Protein AF-0000000079275814 (afdb_homodimer)

Structure (mmCIF, N/CA/C/O backbone):
data_AF-0000000079275814-model_v1
#
loop_
_entity.id
_entity.type
_entity.pdbx_description
1 polymer 'Uncharacterized protein'
#
loop_
_atom_site.group_PDB
_atom_site.id
_atom_site.type_symbol
_atom_site.label_atom_id
_atom_site.label_alt_id
_atom_site.label_comp_id
_atom_site.label_asym_id
_atom_site.label_entity_id
_atom_site.label_seq_id
_atom_site.pdbx_PDB_ins_code
_atom_site.Cartn_x
_atom_site.Cartn_y
_atom_site.Cartn_z
_atom_site.occupancy
_atom_site.B_iso_or_equiv
_atom_site.auth_seq_id
_atom_site.auth_comp_id
_atom_site.auth_asym_id
_atom_site.auth_atom_id
_atom_site.pdbx_PDB_model_num
ATOM 1 N N . MET A 1 1 ? 9.617 133.5 57.594 1 22.19 1 MET A N 1
ATOM 2 C CA . MET A 1 1 ? 8.469 133.375 56.719 1 22.19 1 MET A CA 1
ATOM 3 C C . MET A 1 1 ? 8.57 132.125 55.875 1 22.19 1 MET A C 1
ATOM 5 O O . MET A 1 1 ? 7.617 131.375 55.781 1 22.19 1 MET A O 1
ATOM 9 N N . ILE A 1 2 ? 9.406 132.125 54.844 1 25.42 2 ILE A N 1
ATOM 10 C CA . ILE A 1 2 ? 9.094 131.375 53.719 1 25.42 2 ILE A CA 1
ATOM 11 C C . ILE A 1 2 ? 9.422 129.875 54.062 1 25.42 2 ILE A C 1
ATOM 13 O O . ILE A 1 2 ? 10.523 129.625 54.5 1 25.42 2 ILE A O 1
ATOM 17 N N . ALA A 1 3 ? 8.32 129.125 54.156 1 31.78 3 ALA A N 1
ATOM 18 C CA . ALA A 1 3 ? 7.961 127.75 54.344 1 31.78 3 ALA A CA 1
ATOM 19 C C . ALA A 1 3 ? 8.695 126.812 53.344 1 31.78 3 ALA A C 1
ATOM 21 O O . ALA A 1 3 ? 8.648 127.062 52.125 1 31.78 3 ALA A O 1
ATOM 22 N N . GLU A 1 4 ? 9.82 126.25 53.844 1 26.17 4 GLU A N 1
ATOM 23 C CA . GLU A 1 4 ? 10.75 125.375 53.125 1 26.17 4 GLU A CA 1
ATOM 24 C C . GLU A 1 4 ? 10.008 124.25 52.438 1 26.17 4 GLU A C 1
ATOM 26 O O . GLU A 1 4 ? 8.961 123.812 52.938 1 26.17 4 GLU A O 1
ATOM 31 N N . SER A 1 5 ? 10.219 124 51.188 1 27.42 5 SER A N 1
ATOM 32 C CA . SER A 1 5 ? 9.734 123.25 50.031 1 27.42 5 SER A CA 1
ATOM 33 C C . SER A 1 5 ? 9.805 121.75 50.25 1 27.42 5 SER A C 1
ATOM 35 O O . SER A 1 5 ? 10.898 121.188 50.344 1 27.42 5 SER A O 1
ATOM 37 N N . PRO A 1 6 ? 9.039 121.062 51.156 1 29.89 6 PRO A N 1
ATOM 38 C CA . PRO A 1 6 ? 9.375 119.688 51.5 1 29.89 6 PRO A CA 1
ATOM 39 C C . PRO A 1 6 ? 9.297 118.75 50.281 1 29.89 6 PRO A C 1
ATOM 41 O O . PRO A 1 6 ? 8.344 118.875 49.5 1 29.89 6 PRO A O 1
ATOM 44 N N . SER A 1 7 ? 10.414 118.5 49.562 1 27.33 7 SER A N 1
ATOM 45 C CA . SER A 1 7 ? 10.547 117.688 48.375 1 27.33 7 SER A CA 1
ATOM 46 C C . SER A 1 7 ? 9.836 116.312 48.531 1 27.33 7 SER A C 1
ATOM 48 O O . SER A 1 7 ? 9.688 115.812 49.656 1 27.33 7 SER A O 1
ATOM 50 N N . GLU A 1 8 ? 9.07 115.875 47.5 1 26.06 8 GLU A N 1
ATOM 51 C CA . GLU A 1 8 ? 8.156 114.812 47.031 1 26.06 8 GLU A CA 1
ATOM 52 C C . GLU A 1 8 ? 8.828 113.438 47.062 1 26.06 8 GLU A C 1
ATOM 54 O O . GLU A 1 8 ? 9.836 113.25 46.375 1 26.06 8 GLU A O 1
ATOM 59 N N . MET A 1 9 ? 8.992 112.75 48.219 1 26.12 9 MET A N 1
ATOM 60 C CA . MET A 1 9 ? 9.609 111.438 48.375 1 26.12 9 MET A CA 1
ATOM 61 C C . MET A 1 9 ? 8.945 110.438 47.469 1 26.12 9 MET A C 1
ATOM 63 O O . MET A 1 9 ? 7.715 110.312 47.438 1 26.12 9 MET A O 1
ATOM 67 N N . ALA A 1 10 ? 9.57 110 46.312 1 28.81 10 ALA A N 1
ATOM 68 C CA . ALA A 1 10 ? 9.266 109 45.25 1 28.81 10 ALA A CA 1
ATOM 69 C C . ALA A 1 10 ? 9.008 107.625 45.812 1 28.81 10 ALA A C 1
ATOM 71 O O . ALA A 1 10 ? 9.797 107.125 46.625 1 28.81 10 ALA A O 1
ATOM 72 N N . GLY A 1 11 ? 7.762 107.188 46.156 1 25.42 11 GLY A N 1
ATOM 73 C CA . GLY A 1 11 ? 7.266 105.938 46.656 1 25.42 11 GLY A CA 1
ATOM 74 C C . GLY A 1 11 ? 7.719 104.75 45.844 1 25.42 11 GLY A C 1
ATOM 75 O O . GLY A 1 11 ? 7.375 104.625 44.656 1 25.42 11 GLY A O 1
ATOM 76 N N . SER A 1 12 ? 9.055 104.312 45.938 1 29.67 12 SER A N 1
ATOM 77 C CA . SER A 1 12 ? 9.609 103.125 45.25 1 29.67 12 SER A CA 1
ATOM 78 C C . SER A 1 12 ? 8.734 101.875 45.438 1 29.67 12 SER A C 1
ATOM 80 O O . SER A 1 12 ? 8.398 101.562 46.562 1 29.67 12 SER A O 1
ATOM 82 N N . GLY A 1 13 ? 7.773 101.625 44.562 1 30.34 13 GLY A N 1
ATOM 83 C CA . GLY A 1 13 ? 6.895 100.5 44.469 1 30.34 13 GLY A CA 1
ATOM 84 C C . GLY A 1 13 ? 7.637 99.188 44.562 1 30.34 13 GLY A C 1
ATOM 85 O O . GLY A 1 13 ? 8.492 98.875 43.719 1 30.34 13 GLY A O 1
ATOM 86 N N . ARG A 1 14 ? 8.016 98.688 45.781 1 34.31 14 ARG A N 1
ATOM 87 C CA . ARG A 1 14 ? 8.609 97.375 46.062 1 34.31 14 ARG A CA 1
ATOM 88 C C . ARG A 1 14 ? 7.84 96.25 45.344 1 34.31 14 ARG A C 1
ATOM 90 O O . ARG A 1 14 ? 6.641 96.062 45.594 1 34.31 14 ARG A O 1
ATOM 97 N N . LYS A 1 15 ? 8.273 95.938 44.094 1 36.62 15 LYS A N 1
ATOM 98 C CA . LYS A 1 15 ? 7.805 94.75 43.438 1 36.62 15 LYS A CA 1
ATOM 99 C C . LYS A 1 15 ? 7.887 93.562 44.344 1 36.62 15 LYS A C 1
ATOM 101 O O . LYS A 1 15 ? 8.938 93.312 44.938 1 36.62 15 LYS A O 1
ATOM 106 N N . THR A 1 16 ? 6.805 93.188 45.094 1 34 16 THR A N 1
ATOM 107 C CA . THR A 1 16 ? 6.664 92 45.875 1 34 16 THR A CA 1
ATOM 108 C C . THR A 1 16 ? 7.211 90.812 45.062 1 34 16 THR A C 1
ATOM 110 O O . THR A 1 16 ? 6.828 90.562 43.906 1 34 16 THR A O 1
ATOM 113 N N . PRO A 1 17 ? 8.516 90.375 45.312 1 36 17 PRO A N 1
ATOM 114 C CA . PRO A 1 17 ? 9.062 89.188 44.625 1 36 17 PRO A CA 1
ATOM 115 C C . PRO A 1 17 ? 8.078 88.062 44.562 1 36 17 PRO A C 1
ATOM 117 O O . PRO A 1 17 ? 7.379 87.75 45.531 1 36 17 PRO A O 1
ATOM 120 N N . ARG A 1 18 ? 7.426 87.875 43.375 1 38.12 18 ARG A N 1
ATOM 121 C CA . ARG A 1 18 ? 6.68 86.625 43.125 1 38.12 18 ARG A CA 1
ATOM 122 C C . ARG A 1 18 ? 7.355 85.438 43.75 1 38.12 18 ARG A C 1
ATOM 124 O O . ARG A 1 18 ? 8.562 85.188 43.594 1 38.12 18 ARG A O 1
ATOM 131 N N . THR A 1 19 ? 6.875 85.062 45 1 36.44 19 THR A N 1
ATOM 132 C CA . THR A 1 19 ? 7.34 83.938 45.781 1 36.44 19 THR A CA 1
ATOM 133 C C . THR A 1 19 ? 7.629 82.75 44.844 1 36.44 19 THR A C 1
ATOM 135 O O . THR A 1 19 ? 6.824 82.375 43.969 1 36.44 19 THR A O 1
ATOM 138 N N . GLU A 1 20 ? 8.945 82.438 44.688 1 38.97 20 GLU A N 1
ATOM 139 C CA . GLU A 1 20 ? 9.586 81.25 44.094 1 38.97 20 GLU A CA 1
ATOM 140 C C . GLU A 1 20 ? 8.758 80 44.344 1 38.97 20 GLU A C 1
ATOM 142 O O . GLU A 1 20 ? 9.078 78.938 43.812 1 38.97 20 GLU A O 1
ATOM 147 N N . GLN A 1 21 ? 7.879 80 45.406 1 37.91 21 GLN A N 1
ATOM 148 C CA . GLN A 1 21 ? 7.203 78.75 45.719 1 37.91 21 GLN A CA 1
ATOM 149 C C . GLN A 1 21 ? 6.301 78.312 44.562 1 37.91 21 GLN A C 1
ATOM 151 O O . GLN A 1 21 ? 5.938 77.125 44.469 1 37.91 21 GLN A O 1
ATOM 156 N N . GLU A 1 22 ? 5.68 79.312 43.938 1 38.47 22 GLU A N 1
ATOM 157 C CA . GLU A 1 22 ? 4.695 78.875 42.938 1 38.47 22 GLU A CA 1
ATOM 158 C C . GLU A 1 22 ? 5.363 78.188 41.781 1 38.47 22 GLU A C 1
ATOM 160 O O . GLU A 1 22 ? 4.699 77.5 41 1 38.47 22 GLU A O 1
ATOM 165 N N . THR A 1 23 ? 6.578 78.688 41.438 1 37.91 23 THR A N 1
ATOM 166 C CA . THR A 1 23 ? 7.16 78.125 40.25 1 37.91 23 THR A CA 1
ATOM 167 C C . THR A 1 23 ? 7.465 76.625 40.469 1 37.91 23 THR A C 1
ATOM 169 O O . THR A 1 23 ? 7.441 75.875 39.5 1 37.91 23 THR A O 1
ATOM 172 N N . GLU A 1 24 ? 8.133 76.438 41.625 1 37.88 24 GLU A N 1
ATOM 173 C CA . GLU A 1 24 ? 8.664 75.062 41.75 1 37.88 24 GLU A CA 1
ATOM 174 C C . GLU A 1 24 ? 7.547 74.062 41.75 1 37.88 24 GLU A C 1
ATOM 176 O O . GLU A 1 24 ? 7.801 72.875 41.938 1 37.88 24 GLU A O 1
ATOM 181 N N . GLU A 1 25 ? 6.387 74.375 42.188 1 37 25 GLU A N 1
ATOM 182 C CA . GLU A 1 25 ? 5.418 73.312 42.125 1 37 25 GLU A CA 1
ATOM 183 C C . GLU A 1 25 ? 5.348 72.688 40.719 1 37 25 GLU A C 1
ATOM 185 O O . GLU A 1 25 ? 4.441 73 39.938 1 37 25 GLU A O 1
ATOM 190 N N . ARG A 1 26 ? 6.137 73.125 39.812 1 40.66 26 ARG A N 1
ATOM 191 C CA . ARG A 1 26 ? 6.195 72.188 38.688 1 40.66 26 ARG A CA 1
ATOM 192 C C . ARG A 1 26 ? 6.039 70.75 39.125 1 40.66 26 ARG A C 1
ATOM 194 O O . ARG A 1 26 ? 6.859 70.25 39.906 1 40.66 26 ARG A O 1
ATOM 201 N N . GLU A 1 27 ? 4.844 70.312 39.375 1 42.19 27 GLU A N 1
ATOM 202 C CA . GLU A 1 27 ? 4.262 69 39.844 1 42.19 27 GLU A CA 1
ATOM 203 C C . GLU A 1 27 ? 5.094 67.812 39.375 1 42.19 27 GLU A C 1
ATOM 205 O O . GLU A 1 27 ? 5.211 67.562 38.188 1 42.19 27 GLU A O 1
ATOM 210 N N . CYS A 1 28 ? 6.273 67.562 39.812 1 44.78 28 CYS A N 1
ATOM 211 C CA . CYS A 1 28 ? 6.926 66.25 39.844 1 44.78 28 CYS A CA 1
ATOM 212 C C . CYS A 1 28 ? 5.898 65.125 39.844 1 44.78 28 CYS A C 1
ATOM 214 O O . CYS A 1 28 ? 5.258 64.875 40.844 1 44.78 28 CYS A O 1
ATOM 216 N N . THR A 1 29 ? 5.191 65 38.938 1 57.44 29 THR A N 1
ATOM 217 C CA . THR A 1 29 ? 4.309 63.844 38.875 1 57.44 29 THR A CA 1
ATOM 218 C C . THR A 1 29 ? 4.996 62.594 39.438 1 57.44 29 THR A C 1
ATOM 220 O O . THR A 1 29 ? 6.059 62.188 38.938 1 57.44 29 THR A O 1
ATOM 223 N N . SER A 1 30 ? 4.957 62.312 40.781 1 72.31 30 SER A N 1
ATOM 224 C CA . SER A 1 30 ? 5.449 61.156 41.531 1 72.31 30 SER A CA 1
ATOM 225 C C . SER A 1 30 ? 5.352 59.875 40.719 1 72.31 30 SER A C 1
ATOM 227 O O . SER A 1 30 ? 4.531 59.781 39.812 1 72.31 30 SER A O 1
ATOM 229 N N . LEU A 1 31 ? 6.512 59.188 40.656 1 79.44 31 LEU A N 1
ATOM 230 C CA . LEU A 1 31 ? 6.547 57.844 40.062 1 79.44 31 LEU A CA 1
ATOM 231 C C . LEU A 1 31 ? 5.215 57.125 40.281 1 79.44 31 LEU A C 1
ATOM 233 O O . LEU A 1 31 ? 4.746 56.438 39.375 1 79.44 31 LEU A O 1
ATOM 237 N N . LYS A 1 32 ? 4.594 57.469 41.312 1 81.19 32 LYS A N 1
ATOM 238 C CA . LYS A 1 32 ? 3.316 56.844 41.656 1 81.19 32 LYS A CA 1
ATOM 239 C C . LYS A 1 32 ? 2.211 57.312 40.719 1 81.19 32 LYS A C 1
ATOM 241 O O . LYS A 1 32 ? 1.384 56.531 40.281 1 81.19 32 LYS A O 1
ATOM 246 N N . GLU A 1 33 ? 2.246 58.469 40.344 1 83.75 33 GLU A N 1
ATOM 247 C CA . GLU A 1 33 ? 1.226 59.031 39.469 1 83.75 33 GLU A CA 1
ATOM 248 C C . GLU A 1 33 ? 1.438 58.562 38.031 1 83.75 33 GLU A C 1
ATOM 250 O O . GLU A 1 33 ? 0.474 58.312 37.281 1 83.75 33 GLU A O 1
ATOM 255 N N . HIS A 1 34 ? 2.664 58.438 37.719 1 84.94 34 HIS A N 1
ATOM 256 C CA . HIS A 1 34 ? 2.99 57.938 36.375 1 84.94 34 HIS A CA 1
ATOM 257 C C . HIS A 1 34 ? 2.561 56.5 36.219 1 84.94 34 HIS A C 1
ATOM 259 O O . HIS A 1 34 ? 2.047 56.125 35.156 1 84.94 34 HIS A O 1
ATOM 265 N N . ILE A 1 35 ? 2.787 55.75 37.219 1 86.19 35 ILE A N 1
ATOM 266 C CA . ILE A 1 35 ? 2.402 54.344 37.219 1 86.19 35 ILE A CA 1
ATOM 267 C C . ILE A 1 35 ? 0.881 54.219 37.156 1 86.19 35 ILE A C 1
ATOM 269 O O . ILE A 1 35 ? 0.337 53.375 36.469 1 86.19 35 ILE A O 1
ATOM 273 N N . ALA A 1 36 ? 0.195 55 37.875 1 86.88 36 ALA A N 1
ATOM 274 C CA . ALA A 1 36 ? -1.266 55 37.906 1 86.88 36 ALA A CA 1
ATOM 275 C C . ALA A 1 36 ? -1.827 55.406 36.531 1 86.88 36 ALA A C 1
ATOM 277 O O . ALA A 1 36 ? -2.822 54.844 36.062 1 86.88 36 ALA A O 1
ATOM 278 N N . LYS A 1 37 ? -1.24 56.375 35.906 1 84.94 37 LYS A N 1
ATOM 279 C CA . LYS A 1 37 ? -1.681 56.781 34.594 1 84.94 37 LYS A CA 1
ATOM 280 C C . LYS A 1 37 ? -1.479 55.688 33.562 1 84.94 37 LYS A C 1
ATOM 282 O O . LYS A 1 37 ? -2.32 55.469 32.688 1 84.94 37 LYS A O 1
ATOM 287 N N . PHE A 1 38 ? -0.347 55.062 33.719 1 86.94 38 PHE A N 1
ATOM 288 C CA . PHE A 1 38 ? -0.075 53.938 32.844 1 86.94 38 PHE A CA 1
ATOM 289 C C . PHE A 1 38 ? -1.088 52.812 33.062 1 86.94 38 PHE A C 1
ATOM 291 O O . PHE A 1 38 ? -1.563 52.219 32.094 1 86.94 38 PHE A O 1
ATOM 298 N N . GLY A 1 39 ? -1.3 52.5 34.281 1 86.81 39 GLY A N 1
ATOM 299 C CA . GLY A 1 39 ? -2.273 51.469 34.594 1 86.81 39 GLY A CA 1
ATOM 300 C C . GLY A 1 39 ? -3.652 51.75 34.031 1 86.81 39 GLY A C 1
ATOM 301 O O . GLY A 1 39 ? -4.348 50.844 33.594 1 86.81 39 GLY A O 1
ATOM 302 N N . ASP A 1 40 ? -4.023 52.906 34 1 84.81 40 ASP A N 1
ATOM 303 C CA . ASP A 1 40 ? -5.34 53.312 33.5 1 84.81 40 ASP A CA 1
ATOM 304 C C . ASP 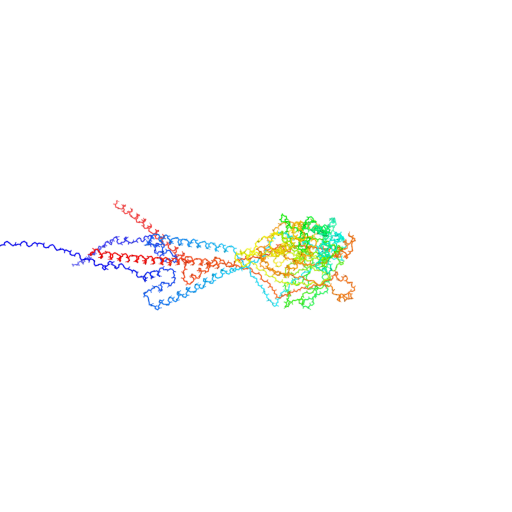A 1 40 ? -5.402 53.219 31.969 1 84.81 40 ASP A C 1
ATOM 306 O O . ASP A 1 40 ? -6.477 53 31.406 1 84.81 40 ASP A O 1
ATOM 310 N N . GLY A 1 41 ? -4.281 53.219 31.328 1 83.62 41 GLY A N 1
ATOM 311 C CA . GLY A 1 41 ? -4.266 53.281 29.875 1 83.62 41 GLY A CA 1
ATOM 312 C C . GLY A 1 41 ? -3.791 51.969 29.25 1 83.62 41 GLY A C 1
ATOM 313 O O . GLY A 1 41 ? -3.926 51.781 28.047 1 83.62 41 GLY A O 1
ATOM 314 N N . THR A 1 42 ? -3.248 51.125 30.078 1 86.44 42 THR A N 1
ATOM 315 C CA . THR A 1 42 ? -2.678 49.906 29.547 1 86.44 42 THR A CA 1
ATOM 316 C C . THR A 1 42 ? -3.781 48.938 29.109 1 86.44 42 THR A C 1
ATOM 318 O O . THR A 1 42 ? -4.906 49 29.609 1 86.44 42 THR A O 1
ATOM 321 N N . THR A 1 43 ? -3.479 48.094 28.094 1 88.75 43 THR A N 1
ATOM 322 C CA . THR A 1 43 ? -4.434 47.125 27.578 1 88.75 43 THR A CA 1
ATOM 323 C C . THR A 1 43 ? -4.316 45.812 28.328 1 88.75 43 THR A C 1
ATOM 325 O O . THR A 1 43 ? -4.957 44.812 27.953 1 88.75 43 THR A O 1
ATOM 328 N N . PHE A 1 44 ? -3.467 45.719 29.375 1 89.81 44 PHE A N 1
ATOM 329 C CA . PHE A 1 44 ? -3.389 44.594 30.297 1 89.81 44 PHE A CA 1
ATOM 330 C C . PHE A 1 44 ? -4.535 44.625 31.297 1 89.81 44 PHE A C 1
ATOM 332 O O . PHE A 1 44 ? -4.555 45.469 32.188 1 89.81 44 PHE A O 1
ATOM 339 N N . HIS A 1 45 ? -5.414 43.656 31.078 1 88.44 45 HIS A N 1
ATOM 340 C CA . HIS A 1 45 ? -6.625 43.688 31.891 1 88.44 45 HIS A CA 1
ATOM 341 C C . HIS A 1 45 ? -6.293 43.531 33.375 1 88.44 45 HIS A C 1
ATOM 343 O O . HIS A 1 45 ? -5.465 42.688 33.75 1 88.44 45 HIS A O 1
ATOM 349 N N . GLY A 1 46 ? -6.926 44.312 34.219 1 89.06 46 GLY A N 1
ATOM 350 C CA . GLY A 1 46 ? -6.832 44.188 35.656 1 89.06 46 GLY A CA 1
ATOM 351 C C . GLY A 1 46 ? -5.758 45.062 36.25 1 89.06 46 GLY A C 1
ATOM 352 O O . GLY A 1 46 ? -5.781 45.375 37.469 1 89.06 46 GLY A O 1
ATOM 353 N N . VAL A 1 47 ? -4.797 45.531 35.438 1 89.94 47 VAL A N 1
ATOM 354 C CA . VAL A 1 47 ? -3.68 46.281 35.969 1 89.94 47 VAL A CA 1
ATOM 355 C C . VAL A 1 47 ? -4.18 47.656 36.469 1 89.94 47 VAL A C 1
ATOM 357 O O . VAL A 1 47 ? -3.619 48.219 37.406 1 89.94 47 VAL A O 1
ATOM 360 N N . ARG A 1 48 ? -5.305 48.125 35.875 1 88.19 48 ARG A N 1
ATOM 361 C CA . ARG A 1 48 ? -5.875 49.406 36.312 1 88.19 48 ARG A CA 1
ATOM 362 C C . ARG A 1 48 ? -6.305 49.344 37.781 1 88.19 48 ARG A C 1
ATOM 364 O O . ARG A 1 48 ? -6.156 50.312 38.5 1 88.19 48 ARG A O 1
ATOM 371 N N . PHE A 1 49 ? -6.672 48.219 38.281 1 89.88 49 PHE A N 1
ATOM 372 C CA . PHE A 1 49 ? -7.145 48.094 39.656 1 89.88 49 PHE A CA 1
ATOM 373 C C . PHE A 1 49 ? -5.977 47.875 40.625 1 89.88 49 PHE A C 1
ATOM 375 O O . PHE A 1 49 ? -6.074 48.219 41.812 1 89.88 49 PHE A O 1
ATOM 382 N N . VAL A 1 50 ? -4.934 47.438 40.094 1 89.94 50 VAL A N 1
ATOM 383 C CA . VAL A 1 50 ? -3.742 47.219 40.906 1 89.94 50 VAL A CA 1
ATOM 384 C C . VAL A 1 50 ? -3.029 48.531 41.156 1 89.94 50 VAL A C 1
ATOM 386 O O . VAL A 1 50 ? -2.492 48.75 42.25 1 89.94 50 VAL A O 1
ATOM 389 N N . THR A 1 51 ? -3.057 49.469 40.188 1 88.56 51 THR A N 1
ATOM 390 C CA . THR A 1 51 ? -2.279 50.688 40.281 1 88.56 51 THR A CA 1
ATOM 391 C C . THR A 1 51 ? -3.152 51.844 40.75 1 88.56 51 THR A C 1
ATOM 393 O O . THR A 1 51 ? -2.699 53 40.812 1 88.56 51 THR A O 1
ATOM 396 N N . ASP A 1 52 ? -4.371 51.5 41.031 1 87.25 52 ASP A N 1
ATOM 397 C CA . ASP A 1 52 ? -5.25 52.531 41.562 1 87.25 52 ASP A CA 1
ATOM 398 C C . ASP A 1 52 ? -4.984 52.781 43.031 1 87.25 52 ASP A C 1
ATOM 400 O O . ASP A 1 52 ? -5.488 52.062 43.875 1 87.25 52 ASP A O 1
ATOM 404 N N . TYR A 1 53 ? -4.328 53.875 43.344 1 85.5 53 TYR A N 1
ATOM 405 C CA . TYR A 1 53 ? -3.914 54.156 44.719 1 85.5 53 TYR A CA 1
ATOM 406 C C . TYR A 1 53 ? -5.039 54.812 45.5 1 85.5 53 TYR A C 1
ATOM 408 O O . TYR A 1 53 ? -4.945 54.969 46.719 1 85.5 53 TYR A O 1
ATOM 416 N N . LYS A 1 54 ? -6.117 55.062 44.875 1 85.31 54 LYS A N 1
ATOM 417 C CA . LYS A 1 54 ? -7.254 55.688 45.562 1 85.31 54 LYS A CA 1
ATOM 418 C C . LYS A 1 54 ? -8.094 54.656 46.281 1 85.31 54 LYS A C 1
ATOM 420 O O . LYS A 1 54 ? -8.867 55 47.188 1 85.31 54 LYS A O 1
ATOM 425 N N . VAL A 1 55 ? -7.852 53.469 46.031 1 84.31 55 VAL A N 1
ATOM 426 C CA . VAL A 1 55 ? -8.656 52.406 46.594 1 84.31 55 VAL A CA 1
ATOM 427 C C . VAL A 1 55 ? -7.918 51.812 47.812 1 84.31 55 VAL A C 1
ATOM 429 O O . VAL A 1 55 ? -6.719 52.031 47.969 1 84.31 55 VAL A O 1
ATOM 432 N N . HIS A 1 56 ? -8.672 51.031 48.656 1 89.62 56 HIS A N 1
ATOM 433 C CA . HIS A 1 56 ? -8.141 50.406 49.844 1 89.62 56 HIS A CA 1
ATOM 434 C C . HIS A 1 56 ? -7.062 49.375 49.5 1 89.62 56 HIS A C 1
ATOM 436 O O . HIS A 1 56 ? -7.125 48.719 48.469 1 89.62 56 HIS A O 1
ATOM 442 N N . PHE A 1 57 ? -6.129 49.25 50.344 1 90.38 57 PHE A N 1
ATOM 443 C CA . PHE A 1 57 ? -4.961 48.406 50.156 1 90.38 57 PHE A CA 1
ATOM 444 C C . PHE A 1 57 ? -5.379 46.938 50 1 90.38 57 PHE A C 1
ATOM 446 O O . PHE A 1 57 ? -4.797 46.188 49.219 1 90.38 57 PHE A O 1
ATOM 453 N N . LEU A 1 58 ? -6.383 46.5 50.75 1 91.88 58 LEU A N 1
ATOM 454 C CA . LEU A 1 58 ? -6.84 45.125 50.719 1 91.88 58 LEU A CA 1
ATOM 455 C C . LEU A 1 58 ? -7.402 44.781 49.344 1 91.88 58 LEU A C 1
ATOM 457 O O . LEU A 1 58 ? -7.195 43.688 48.844 1 91.88 58 LEU A O 1
ATOM 461 N N . ARG A 1 59 ? -8.164 45.688 48.75 1 92.81 59 ARG A N 1
ATOM 462 C CA . ARG A 1 59 ? -8.711 45.5 47.406 1 92.81 59 ARG A CA 1
ATOM 463 C C . ARG A 1 59 ? -7.605 45.406 46.375 1 92.81 59 ARG A C 1
ATOM 465 O O . ARG A 1 59 ? -7.68 44.594 45.438 1 92.81 59 ARG A O 1
ATOM 472 N N . ARG A 1 60 ? -6.625 46.125 46.562 1 93 60 ARG A N 1
ATOM 473 C CA . ARG A 1 60 ? -5.492 46.125 45.656 1 93 60 ARG A CA 1
ATOM 474 C C . ARG A 1 60 ? -4.727 44.781 45.75 1 93 60 ARG A C 1
ATOM 476 O O . ARG A 1 60 ? -4.266 44.25 44.75 1 93 60 ARG A O 1
ATOM 483 N N . LEU A 1 61 ? -4.648 44.312 46.969 1 94.25 61 LEU A N 1
ATOM 484 C CA . LEU A 1 61 ? -3.951 43.062 47.156 1 94.25 61 LEU A CA 1
ATOM 485 C C . LEU A 1 61 ? -4.691 41.906 46.5 1 94.25 61 LEU A C 1
ATOM 487 O O . LEU A 1 61 ? -4.062 41 45.938 1 94.25 61 LEU A O 1
ATOM 491 N N . VAL A 1 62 ? -5.965 41.875 46.531 1 95.38 62 VAL A N 1
ATOM 492 C CA . VAL A 1 62 ? -6.77 40.844 45.875 1 95.38 62 VAL A CA 1
ATOM 493 C C . VAL A 1 62 ? -6.535 40.906 44.375 1 95.38 62 VAL A C 1
ATOM 495 O O . VAL A 1 62 ? -6.359 39.844 43.719 1 95.38 62 VAL A O 1
ATOM 498 N N . TRP A 1 63 ? -6.531 42.125 43.844 1 94.25 63 TRP A N 1
ATOM 499 C CA . TRP A 1 63 ? -6.34 42.25 42.375 1 94.25 63 TRP A CA 1
ATOM 500 C C . TRP A 1 63 ? -4.922 41.844 42 1 94.25 63 TRP A C 1
ATOM 502 O O . TRP A 1 63 ? -4.699 41.312 40.906 1 94.25 63 TRP A O 1
ATOM 512 N N . VAL A 1 64 ? -3.932 42.062 42.844 1 94.69 64 VAL A N 1
ATOM 513 C CA . VAL A 1 64 ? -2.566 41.625 42.594 1 94.69 64 VAL A CA 1
ATOM 514 C C . VAL A 1 64 ? -2.525 40.094 42.531 1 94.69 64 VAL A C 1
ATOM 516 O O . VAL A 1 64 ? -1.84 39.5 41.688 1 94.69 64 VAL A O 1
ATOM 519 N N . CYS A 1 65 ? -3.27 39.5 43.344 1 96.75 65 CYS A N 1
ATOM 520 C CA . CYS A 1 65 ? -3.312 38.031 43.375 1 96.75 65 CYS A CA 1
ATOM 521 C C . CYS A 1 65 ? -4 37.5 42.125 1 96.75 65 CYS A C 1
ATOM 523 O O . CYS A 1 65 ? -3.549 36.5 41.562 1 96.75 65 CYS A O 1
ATOM 525 N N . ILE A 1 66 ? -5.07 38.125 41.719 1 96.12 66 ILE A N 1
ATOM 526 C CA . ILE A 1 66 ? -5.805 37.656 40.531 1 96.12 66 ILE A CA 1
ATOM 527 C C . ILE A 1 66 ? -4.934 37.844 39.281 1 96.12 66 ILE A C 1
ATOM 529 O O . ILE A 1 66 ? -4.738 36.906 38.531 1 96.12 66 ILE A O 1
ATOM 533 N N . VAL A 1 67 ? -4.41 39.031 39.094 1 95 67 VAL A N 1
ATOM 534 C CA . VAL A 1 67 ? -3.592 39.312 37.938 1 95 67 VAL A CA 1
ATOM 535 C C . VAL A 1 67 ? -2.316 38.469 37.969 1 95 67 VAL A C 1
ATOM 537 O O . VAL A 1 67 ? -1.877 37.938 36.938 1 95 67 VAL A O 1
ATOM 540 N N . GLY A 1 68 ? -1.729 38.344 39.125 1 95.81 68 GLY A N 1
ATOM 541 C CA . GLY A 1 68 ? -0.549 37.531 39.281 1 95.81 68 GLY A CA 1
ATOM 542 C C . GLY A 1 68 ? -0.822 36.062 39 1 95.81 68 GLY A C 1
ATOM 543 O O . GLY A 1 68 ? -0.03 35.375 38.344 1 95.81 68 GLY A O 1
ATOM 544 N N . GLY A 1 69 ? -1.856 35.531 39.531 1 96.69 69 GLY A N 1
ATOM 545 C CA . GLY A 1 69 ? -2.25 34.156 39.312 1 96.69 69 GLY A CA 1
ATOM 546 C C . GLY A 1 69 ? -2.541 33.844 37.844 1 96.69 69 GLY A C 1
ATOM 547 O O . GLY A 1 69 ? -2.111 32.844 37.312 1 96.69 69 GLY A O 1
ATOM 548 N N . MET A 1 70 ? -3.289 34.75 37.094 1 96.38 70 MET A N 1
ATOM 549 C CA . MET A 1 70 ? -3.596 34.594 35.656 1 96.38 70 MET A CA 1
ATOM 550 C C . MET A 1 70 ? -2.328 34.688 34.812 1 96.38 70 MET A C 1
ATOM 552 O O . MET A 1 70 ? -2.186 33.969 33.844 1 96.38 70 MET A O 1
ATOM 556 N N . THR A 1 71 ? -1.48 35.562 35.25 1 95.38 71 THR A N 1
ATOM 557 C CA . THR A 1 71 ? -0.212 35.688 34.531 1 95.38 71 THR A CA 1
ATOM 558 C C . THR A 1 71 ? 0.627 34.406 34.719 1 95.38 71 THR A C 1
ATOM 560 O O . THR A 1 71 ? 1.28 33.938 33.781 1 95.38 71 THR A O 1
ATOM 563 N N . GLY A 1 72 ? 0.678 33.938 35.906 1 96.81 72 GLY A N 1
ATOM 564 C CA . GLY A 1 72 ? 1.363 32.688 36.156 1 96.81 72 GLY A CA 1
ATOM 565 C C . GLY A 1 72 ? 0.808 31.531 35.344 1 96.81 72 GLY A C 1
ATOM 566 O O . GLY A 1 72 ? 1.566 30.734 34.75 1 96.81 72 GLY A O 1
ATOM 567 N N . TYR A 1 73 ? -0.522 31.406 35.219 1 97 73 TYR A N 1
ATOM 568 C CA . TYR A 1 73 ? -1.164 30.359 34.438 1 97 73 TYR A CA 1
ATOM 569 C C . TYR A 1 73 ? -0.875 30.562 32.938 1 97 73 TYR A C 1
ATOM 571 O O . TYR A 1 73 ? -0.722 29.594 32.188 1 97 73 TYR A O 1
ATOM 579 N N . LEU A 1 74 ? -0.89 31.781 32.5 1 95.81 74 LEU A N 1
ATOM 580 C CA . LEU A 1 74 ? -0.53 32.094 31.125 1 95.81 74 LEU A CA 1
ATOM 581 C C . LEU A 1 74 ? 0.875 31.609 30.797 1 95.81 74 LEU A C 1
ATOM 583 O O . LEU A 1 74 ? 1.092 30.969 29.766 1 95.81 74 LEU A O 1
ATOM 587 N N . LEU A 1 75 ? 1.814 31.906 31.672 1 96.44 75 LEU A N 1
ATOM 588 C CA . LEU A 1 75 ? 3.188 31.469 31.453 1 96.44 75 LEU A CA 1
ATOM 589 C C . LEU A 1 75 ? 3.268 29.938 31.406 1 96.44 75 LEU A C 1
ATOM 591 O O . LEU A 1 75 ? 4.055 29.375 30.641 1 96.44 75 LEU A O 1
ATOM 595 N N . TYR A 1 76 ? 2.477 29.344 32.219 1 96.69 76 TYR A N 1
ATOM 596 C CA . TYR A 1 76 ? 2.395 27.891 32.219 1 96.69 76 TYR A CA 1
ATOM 597 C C . TYR A 1 76 ? 1.857 27.391 30.875 1 96.69 76 TYR A C 1
ATOM 599 O O . TYR A 1 76 ? 2.422 26.469 30.281 1 96.69 76 TYR A O 1
ATOM 607 N N . GLY A 1 77 ? 0.828 27.953 30.344 1 95.56 77 GLY A N 1
ATOM 608 C CA . GLY A 1 77 ? 0.263 27.578 29.047 1 95.56 77 GLY A CA 1
ATOM 609 C C . GLY A 1 77 ? 1.215 27.812 27.891 1 95.56 77 GLY A C 1
ATOM 610 O O . GLY A 1 77 ? 1.327 26.969 27 1 95.56 77 GLY A O 1
ATOM 611 N N . ILE A 1 78 ? 1.829 28.859 27.984 1 95.31 78 ILE A N 1
ATOM 612 C CA . ILE A 1 78 ? 2.795 29.188 26.938 1 95.31 78 ILE A CA 1
ATOM 613 C C . ILE A 1 78 ? 3.936 28.172 26.953 1 95.31 78 ILE A C 1
ATOM 615 O O . ILE A 1 78 ? 4.375 27.703 25.906 1 95.31 78 ILE A O 1
ATOM 619 N N . SER A 1 79 ? 4.395 27.828 28.109 1 97.12 79 SER A N 1
ATOM 620 C CA . SER A 1 79 ? 5.48 26.859 28.234 1 97.12 79 SER A CA 1
ATOM 621 C C . SER A 1 79 ? 5.082 25.5 27.672 1 97.12 79 SER A C 1
ATOM 623 O O . SER A 1 79 ? 5.879 24.859 26.984 1 97.12 79 SER A O 1
ATOM 625 N N . ILE A 1 80 ? 3.93 25.109 27.922 1 96.31 80 ILE A N 1
ATOM 626 C CA . ILE A 1 80 ? 3.438 23.844 27.391 1 96.31 80 ILE A CA 1
ATOM 627 C C . ILE A 1 80 ? 3.357 23.906 25.875 1 96.31 80 ILE A C 1
ATOM 629 O O . ILE A 1 80 ? 3.721 22.938 25.188 1 96.31 80 ILE A O 1
ATOM 633 N N . SER A 1 81 ? 2.854 24.984 25.359 1 95.81 81 SER A N 1
ATOM 634 C CA . SER A 1 81 ? 2.729 25.141 23.906 1 95.81 81 SER A CA 1
ATOM 635 C C . SER A 1 81 ? 4.094 25.125 23.234 1 95.81 81 SER A C 1
ATOM 637 O O . SER A 1 81 ? 4.254 24.516 22.156 1 95.81 81 SER A O 1
ATOM 639 N N . ILE A 1 82 ? 5.031 25.703 23.844 1 96.12 82 ILE A N 1
ATOM 640 C CA . ILE A 1 82 ? 6.383 25.75 23.312 1 96.12 82 ILE A CA 1
ATOM 641 C C . ILE A 1 82 ? 7 24.344 23.359 1 96.12 82 ILE A C 1
ATOM 643 O O . ILE A 1 82 ? 7.645 23.906 22.406 1 96.12 82 ILE A O 1
ATOM 647 N N . MET A 1 83 ? 6.77 23.703 24.391 1 96.56 83 MET A N 1
ATOM 648 C CA . MET A 1 83 ? 7.285 22.344 24.531 1 96.56 83 MET A CA 1
ATOM 649 C C . MET A 1 83 ? 6.664 21.422 23.484 1 96.56 83 MET A C 1
ATOM 651 O O . MET A 1 83 ? 7.359 20.594 22.891 1 96.56 83 MET A O 1
ATOM 655 N N . THR A 1 84 ? 5.418 21.516 23.234 1 94.69 84 THR A N 1
ATOM 656 C CA . THR A 1 84 ? 4.73 20.719 22.234 1 94.69 84 THR A CA 1
ATOM 657 C C . THR A 1 84 ? 5.289 20.984 20.844 1 94.69 84 THR A C 1
ATOM 659 O O . THR A 1 84 ? 5.453 20.062 20.047 1 94.69 84 THR A O 1
ATOM 662 N N . TYR A 1 85 ? 5.551 22.219 20.625 1 94.88 85 TYR A N 1
ATOM 663 C CA . TYR A 1 85 ? 6.109 22.609 19.344 1 94.88 85 TYR A CA 1
ATOM 664 C C . TYR A 1 85 ? 7.484 21.969 19.125 1 94.88 85 TYR A C 1
ATOM 666 O O . TYR A 1 85 ? 7.789 21.469 18.047 1 94.88 85 TYR A O 1
ATOM 674 N N . TYR A 1 86 ? 8.258 21.906 20.109 1 95.56 86 TYR A N 1
ATOM 675 C CA . TYR A 1 86 ? 9.625 21.406 19.969 1 95.56 86 TYR A CA 1
ATOM 676 C C . TYR A 1 86 ? 9.656 19.891 20.016 1 95.56 86 TYR A C 1
ATOM 678 O O . TYR A 1 86 ? 10.664 19.266 19.656 1 95.56 86 TYR A O 1
ATOM 686 N N . GLN A 1 87 ? 8.633 19.281 20.422 1 94.56 87 GLN A N 1
ATOM 687 C CA . GLN A 1 87 ? 8.523 17.828 20.344 1 94.56 87 GLN A CA 1
ATOM 688 C C . GLN A 1 87 ? 8.312 17.391 18.891 1 94.56 87 GLN A C 1
ATOM 690 O O . GLN A 1 87 ? 8.562 16.234 18.562 1 94.56 87 GLN A O 1
ATOM 695 N N . ARG A 1 88 ? 7.879 18.203 18.078 1 94.12 88 ARG A N 1
ATOM 696 C CA . ARG A 1 88 ? 7.676 18 16.641 1 94.12 88 ARG A CA 1
ATOM 697 C C . ARG A 1 88 ? 6.797 16.766 16.391 1 94.12 88 ARG A C 1
ATOM 699 O O . ARG A 1 88 ? 7.219 15.828 15.727 1 94.12 88 ARG A O 1
ATOM 706 N N . PRO A 1 89 ? 5.566 16.781 16.875 1 93.81 89 PRO A N 1
ATOM 707 C CA . PRO A 1 89 ? 4.672 15.648 16.656 1 93.81 89 PRO A CA 1
ATOM 708 C C . PRO A 1 89 ? 4.266 15.484 15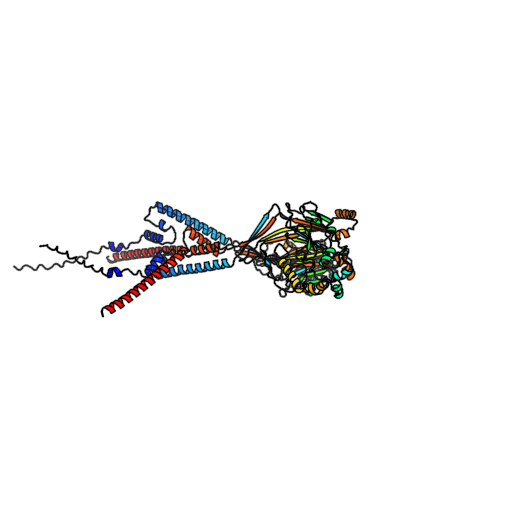.195 1 93.81 89 PRO A C 1
ATOM 710 O O . PRO A 1 89 ? 4.152 16.484 14.469 1 93.81 89 PRO A O 1
ATOM 713 N N . VAL A 1 90 ? 4.086 14.195 14.797 1 93.44 90 VAL A N 1
ATOM 714 C CA . VAL A 1 90 ? 3.74 13.906 13.406 1 93.44 90 VAL A CA 1
ATOM 715 C C . VAL A 1 90 ? 2.508 13.008 13.352 1 93.44 90 VAL A C 1
ATOM 717 O O . VAL A 1 90 ? 2.248 12.242 14.289 1 93.44 90 VAL A O 1
ATOM 720 N N . SER A 1 91 ? 1.689 13.211 12.383 1 91.69 91 SER A N 1
ATOM 721 C CA . SER A 1 91 ? 0.561 12.344 12.062 1 91.69 91 SER A CA 1
ATOM 722 C C . SER A 1 91 ? 0.737 11.68 10.703 1 91.69 91 SER A C 1
ATOM 724 O O . SER A 1 91 ? 1.564 12.117 9.898 1 91.69 91 SER A O 1
ATOM 726 N N . SER A 1 92 ? 0.024 10.562 10.547 1 93.31 92 SER A N 1
ATOM 727 C CA . SER A 1 92 ? 0.101 9.867 9.266 1 93.31 92 SER A CA 1
ATOM 728 C C . SER A 1 92 ? -1.234 9.914 8.531 1 93.31 92 SER A C 1
ATOM 730 O O . SER A 1 92 ? -2.295 9.844 9.156 1 93.31 92 SER A O 1
ATOM 732 N N . VAL A 1 93 ? -1.09 10.141 7.277 1 94 93 VAL A N 1
ATOM 733 C CA . VAL A 1 93 ? -2.246 10.055 6.391 1 94 93 VAL A CA 1
ATOM 734 C C . VAL A 1 93 ? -2.119 8.82 5.5 1 94 93 VAL A C 1
ATOM 736 O O . VAL A 1 93 ? -1.128 8.664 4.781 1 94 93 VAL A O 1
ATOM 739 N N . VAL A 1 94 ? -3.064 7.973 5.598 1 93.19 94 VAL A N 1
ATOM 740 C CA . VAL A 1 94 ? -3.09 6.777 4.762 1 93.19 94 VAL A CA 1
ATOM 741 C C . VAL A 1 94 ? -4.195 6.906 3.715 1 93.19 94 VAL A C 1
ATOM 743 O O . VAL A 1 94 ? -5.363 7.105 4.059 1 93.19 94 VAL A O 1
ATOM 746 N N . ARG A 1 95 ? -3.828 6.766 2.502 1 90.19 95 ARG A N 1
ATOM 747 C CA . ARG A 1 95 ? -4.793 6.855 1.412 1 90.19 95 ARG A CA 1
ATOM 748 C C . ARG A 1 95 ? -4.566 5.754 0.383 1 90.19 95 ARG A C 1
ATOM 750 O O . ARG A 1 95 ? -3.422 5.422 0.063 1 90.19 95 ARG A O 1
ATOM 757 N N . ILE A 1 96 ? -5.641 5.246 -0.065 1 89.31 96 ILE A N 1
ATOM 758 C CA . ILE A 1 96 ? -5.594 4.32 -1.191 1 89.31 96 ILE A CA 1
ATOM 759 C C . ILE A 1 96 ? -5.969 5.055 -2.479 1 89.31 96 ILE A C 1
ATOM 761 O O . ILE A 1 96 ? -7.078 5.578 -2.602 1 89.31 96 ILE A O 1
ATOM 765 N N . ASN A 1 97 ? -5.055 5.129 -3.361 1 88.94 97 ASN A N 1
ATOM 766 C CA . ASN A 1 97 ? -5.266 5.828 -4.625 1 88.94 97 ASN A CA 1
ATOM 767 C C . ASN A 1 97 ? -5.434 4.852 -5.785 1 88.94 97 ASN A C 1
ATOM 769 O O . ASN A 1 97 ? -4.578 3.99 -6.008 1 88.94 97 ASN A O 1
ATOM 773 N N . TYR A 1 98 ? -6.547 4.98 -6.438 1 87.75 98 TYR A N 1
ATOM 774 C CA . TYR A 1 98 ? -6.758 4.215 -7.66 1 87.75 98 TYR A CA 1
ATOM 775 C C . TYR A 1 98 ? -6.348 5.02 -8.883 1 87.75 98 TYR A C 1
ATOM 777 O O . TYR A 1 98 ? -6.668 6.207 -8.992 1 87.75 98 TYR A O 1
ATOM 785 N N . VAL A 1 99 ? -5.602 4.418 -9.703 1 87.12 99 VAL A N 1
ATOM 786 C CA . VAL A 1 99 ? -5.059 5.121 -10.859 1 87.12 99 VAL A CA 1
ATOM 787 C C . VAL A 1 99 ? -5.387 4.348 -12.133 1 87.12 99 VAL A C 1
ATOM 789 O O . VAL A 1 99 ? -5.805 3.189 -12.078 1 87.12 99 VAL A O 1
ATOM 792 N N . ARG A 1 100 ? -5.129 5.016 -13.227 1 82.75 100 ARG A N 1
ATOM 793 C CA . ARG A 1 100 ? -5.449 4.422 -14.516 1 82.75 100 ARG A CA 1
ATOM 794 C C . ARG A 1 100 ? -4.285 3.584 -15.039 1 82.75 100 ARG A C 1
ATOM 796 O O . ARG A 1 100 ? -4.48 2.666 -15.836 1 82.75 100 ARG A O 1
ATOM 803 N N . GLU A 1 101 ? -3.189 4.039 -14.656 1 87.62 101 GLU A N 1
ATOM 804 C CA . GLU A 1 101 ? -1.995 3.314 -15.086 1 87.62 101 GLU A CA 1
ATOM 805 C C . GLU A 1 101 ? -0.934 3.303 -13.992 1 87.62 101 GLU A C 1
ATOM 807 O O . GLU A 1 101 ? -0.818 4.262 -13.219 1 87.62 101 GLU A O 1
ATOM 812 N N . ILE A 1 102 ? -0.309 2.205 -13.969 1 90.19 102 ILE A N 1
ATOM 813 C CA . ILE A 1 102 ? 0.799 2.061 -13.031 1 90.19 102 ILE A CA 1
ATOM 814 C C . ILE A 1 102 ? 2.051 1.6 -13.773 1 90.19 102 ILE A C 1
ATOM 816 O O . ILE A 1 102 ? 1.972 0.755 -14.672 1 90.19 102 ILE A O 1
ATOM 820 N N . PRO A 1 103 ? 3.162 2.285 -13.477 1 92.44 103 PRO A N 1
ATOM 821 C CA . PRO A 1 103 ? 4.395 1.715 -14.023 1 92.44 103 PRO A CA 1
ATOM 822 C C . PRO A 1 103 ? 4.68 0.312 -13.5 1 92.44 103 PRO A C 1
ATOM 824 O O . PRO A 1 103 ? 4.641 0.084 -12.289 1 92.44 103 PRO A O 1
ATOM 827 N N . PHE A 1 104 ? 4.938 -0.576 -14.43 1 94.56 104 PHE A N 1
ATOM 828 C CA . PHE A 1 104 ? 5.266 -1.937 -14.023 1 94.56 104 PHE A CA 1
ATOM 829 C C . PHE A 1 104 ? 6.625 -1.982 -13.344 1 94.56 104 PHE A C 1
ATOM 831 O O . PHE A 1 104 ? 7.566 -1.307 -13.766 1 94.56 104 PHE A O 1
ATOM 838 N N . PRO A 1 105 ? 6.781 -2.73 -12.266 1 96.12 105 PRO A N 1
ATOM 839 C CA . PRO A 1 105 ? 8.07 -2.811 -11.562 1 96.12 105 PRO A CA 1
ATOM 840 C C . PRO A 1 105 ? 9.109 -3.627 -12.328 1 96.12 105 PRO A C 1
ATOM 842 O O . PRO A 1 105 ? 8.781 -4.25 -13.344 1 96.12 105 PRO A O 1
ATOM 845 N N . ALA A 1 106 ? 10.297 -3.465 -11.883 1 96.75 106 ALA A N 1
ATOM 846 C CA . ALA A 1 106 ? 11.336 -4.371 -12.383 1 96.75 106 ALA A CA 1
ATOM 847 C C . ALA A 1 106 ? 11.211 -5.746 -11.727 1 96.75 106 ALA A C 1
ATOM 849 O O . ALA A 1 106 ? 10.867 -5.855 -10.555 1 96.75 106 ALA A O 1
ATOM 850 N N . VAL A 1 107 ? 11.453 -6.746 -12.508 1 97.88 107 VAL A N 1
ATOM 851 C CA . VAL A 1 107 ? 11.414 -8.117 -12.016 1 97.88 107 VAL A CA 1
ATOM 852 C C . VAL A 1 107 ? 12.758 -8.797 -12.281 1 97.88 107 VAL A C 1
ATOM 854 O O . VAL A 1 107 ? 13.164 -8.961 -13.438 1 97.88 107 VAL A O 1
ATOM 857 N N . THR A 1 108 ? 13.398 -9.148 -11.195 1 98 108 THR A N 1
ATOM 858 C CA . THR A 1 108 ? 14.695 -9.805 -11.305 1 98 108 THR A CA 1
ATOM 859 C C . THR A 1 108 ? 14.625 -11.242 -10.789 1 98 108 THR A C 1
ATOM 861 O O . THR A 1 108 ? 14.109 -11.484 -9.695 1 98 108 THR A O 1
ATOM 864 N N . PHE A 1 109 ? 15.109 -12.164 -11.594 1 98 109 PHE A N 1
ATOM 865 C CA . PHE A 1 109 ? 15.109 -13.547 -11.125 1 98 109 PHE A CA 1
ATOM 866 C C . PHE A 1 109 ? 16.469 -14.188 -11.336 1 98 109 PHE A C 1
ATOM 868 O O . PHE A 1 109 ? 17.203 -13.82 -12.266 1 98 109 PHE A O 1
ATOM 875 N N . CYS A 1 110 ? 16.812 -15.062 -10.445 1 96.44 110 CYS A N 1
ATOM 876 C CA . CYS A 1 110 ? 18.062 -15.828 -10.469 1 96.44 110 CYS A CA 1
ATOM 877 C C . CYS A 1 110 ? 17.781 -17.312 -10.305 1 96.44 110 CYS A C 1
ATOM 879 O O . CYS A 1 110 ? 16.828 -17.719 -9.641 1 96.44 110 CYS A O 1
ATOM 881 N N . ASN A 1 111 ? 18.625 -18.047 -10.945 1 96.62 111 ASN A N 1
ATOM 882 C CA . ASN A 1 111 ? 18.594 -19.5 -10.711 1 96.62 111 ASN A CA 1
ATOM 883 C C . ASN A 1 111 ? 19.188 -19.859 -9.352 1 96.62 111 ASN A C 1
ATOM 885 O O . ASN A 1 111 ? 20.156 -19.25 -8.906 1 96.62 111 ASN A O 1
ATOM 889 N N . TYR A 1 112 ? 18.641 -20.828 -8.734 1 94.5 112 TYR A N 1
ATOM 890 C CA . TYR A 1 112 ? 19.109 -21.266 -7.426 1 94.5 112 TYR A CA 1
ATOM 891 C C . TYR A 1 112 ? 20.547 -21.766 -7.492 1 94.5 112 TYR A C 1
ATOM 893 O O . TYR A 1 112 ? 21.281 -21.719 -6.5 1 94.5 112 TYR A O 1
ATOM 901 N N . ASN A 1 113 ? 20.844 -22.266 -8.617 1 92.75 113 ASN A N 1
ATOM 902 C CA . ASN A 1 113 ? 22.234 -22.672 -8.836 1 92.75 113 ASN A CA 1
ATOM 903 C C . ASN A 1 113 ? 22.969 -21.703 -9.758 1 92.75 113 ASN A C 1
ATOM 905 O O . ASN A 1 113 ? 22.578 -21.516 -10.906 1 92.75 113 ASN A O 1
ATOM 909 N N . GLN A 1 114 ? 24.031 -21.188 -9.32 1 89 114 GLN A N 1
ATOM 910 C CA . GLN A 1 114 ? 24.734 -20.141 -10.062 1 89 114 GLN A CA 1
ATOM 911 C C . GLN A 1 114 ? 25.578 -20.734 -11.188 1 89 114 GLN A C 1
ATOM 913 O O . GLN A 1 114 ? 25.828 -20.062 -12.195 1 89 114 GLN A O 1
ATOM 918 N N . TRP A 1 115 ? 26 -21.938 -11 1 92 115 TRP A N 1
ATOM 919 C CA . TRP A 1 115 ? 26.938 -22.547 -11.945 1 92 115 TRP A CA 1
ATOM 920 C C . TRP A 1 115 ? 26.234 -23.594 -12.812 1 92 115 TRP A C 1
ATOM 922 O O . TRP A 1 115 ? 25.453 -24.406 -12.305 1 92 115 TRP A O 1
ATOM 932 N N . LYS A 1 116 ? 26.5 -23.484 -14.031 1 94.44 116 LYS A N 1
ATOM 933 C CA . LYS A 1 116 ? 26.016 -24.5 -14.977 1 94.44 116 LYS A CA 1
ATOM 934 C C . LYS A 1 116 ? 27.062 -25.578 -15.211 1 94.44 116 LYS A C 1
ATOM 936 O O . LYS A 1 116 ? 28.172 -25.281 -15.695 1 94.44 116 LYS A O 1
ATOM 941 N N . LYS A 1 117 ? 26.766 -26.75 -14.992 1 93.88 117 LYS A N 1
ATOM 942 C CA . LYS A 1 117 ? 27.688 -27.875 -14.992 1 93.88 117 LYS A CA 1
ATOM 943 C C . LYS A 1 117 ? 28.422 -27.984 -16.328 1 93.88 117 LYS A C 1
ATOM 945 O O . LYS A 1 117 ? 29.641 -28.125 -16.359 1 93.88 117 LYS A O 1
ATOM 950 N N . SER A 1 118 ? 27.75 -27.906 -17.406 1 94.75 118 SER A N 1
ATOM 951 C CA . SER A 1 118 ? 28.312 -28.109 -18.75 1 94.75 118 SER A CA 1
ATOM 952 C C . SER A 1 118 ? 29.219 -26.953 -19.141 1 94.75 118 SER A C 1
ATOM 954 O O . SER A 1 118 ? 30.078 -27.109 -20.016 1 94.75 118 SER A O 1
ATOM 956 N N . GLN A 1 119 ? 29.062 -25.828 -18.469 1 94.31 119 GLN A N 1
ATOM 957 C CA . GLN A 1 119 ? 29.844 -24.656 -18.844 1 94.31 119 GLN A CA 1
ATOM 958 C C . GLN A 1 119 ? 31.031 -24.453 -17.922 1 94.31 119 GLN A C 1
ATOM 960 O O . GLN A 1 119 ? 31.906 -23.625 -18.188 1 94.31 119 GLN A O 1
ATOM 965 N N . VAL A 1 120 ? 31.094 -25.156 -16.844 1 93.25 120 VAL A N 1
ATOM 966 C CA . VAL A 1 120 ? 32.219 -25.109 -15.938 1 93.25 120 VAL A CA 1
ATOM 967 C C . VAL A 1 120 ? 33.281 -26.109 -16.375 1 93.25 120 VAL A C 1
ATOM 969 O O . VAL A 1 120 ? 33.031 -27.312 -16.422 1 93.25 120 VAL A O 1
ATOM 972 N N . PRO A 1 121 ? 34.5 -25.594 -16.625 1 91.12 121 PRO A N 1
ATOM 973 C CA . PRO A 1 121 ? 35.562 -26.531 -16.984 1 91.12 121 PRO A CA 1
ATOM 974 C C . PRO A 1 121 ? 35.844 -27.531 -15.867 1 91.12 121 PRO A C 1
ATOM 976 O O . PRO A 1 121 ? 35.844 -27.172 -14.688 1 91.12 121 PRO A O 1
ATOM 979 N N . PRO A 1 122 ? 36.156 -28.734 -16.234 1 89.25 122 PRO A N 1
ATOM 980 C CA . PRO A 1 122 ? 36.406 -29.781 -15.242 1 89.25 122 PRO A CA 1
ATOM 981 C C . PRO A 1 122 ? 37.531 -29.406 -14.266 1 89.25 122 PRO A C 1
ATOM 983 O O . PRO A 1 122 ? 37.469 -29.766 -13.094 1 89.25 122 PRO A O 1
ATOM 986 N N . ASP A 1 123 ? 38.5 -28.656 -14.789 1 85.5 123 ASP A N 1
ATOM 987 C CA . ASP A 1 123 ? 39.625 -28.281 -13.945 1 85.5 123 ASP A CA 1
ATOM 988 C C . ASP A 1 123 ? 39.25 -27.188 -12.961 1 85.5 123 ASP A C 1
ATOM 990 O O . ASP A 1 123 ? 39.969 -26.906 -12.008 1 85.5 123 ASP A O 1
ATOM 994 N N . PHE A 1 124 ? 38.062 -26.688 -13.148 1 88.94 124 PHE A N 1
ATOM 995 C CA . PHE A 1 124 ? 37.625 -25.578 -12.305 1 88.94 124 PHE A CA 1
ATOM 996 C C . PHE A 1 124 ? 36.594 -26.031 -11.312 1 88.94 124 PHE A C 1
ATOM 998 O O . PHE A 1 124 ? 36.156 -25.266 -10.445 1 88.94 124 PHE A O 1
ATOM 1005 N N . LEU A 1 125 ? 36.125 -27.203 -11.32 1 87.44 125 LEU A N 1
ATOM 1006 C CA . LEU A 1 125 ? 35.062 -27.734 -10.477 1 87.44 125 LEU A CA 1
ATOM 1007 C C . LEU A 1 125 ? 35.5 -27.703 -9.008 1 87.44 125 LEU A C 1
ATOM 1009 O O . LEU A 1 125 ? 34.656 -27.422 -8.133 1 87.44 125 LEU A O 1
ATOM 1013 N N . ASP A 1 126 ? 36.688 -27.969 -8.781 1 84.56 126 ASP A N 1
ATOM 1014 C CA . ASP A 1 126 ? 37.188 -27.953 -7.406 1 84.56 126 ASP A CA 1
ATOM 1015 C C . ASP A 1 126 ? 37.219 -26.531 -6.848 1 84.56 126 ASP A C 1
ATOM 1017 O O . ASP A 1 126 ? 37.031 -26.328 -5.652 1 84.56 126 ASP A O 1
ATOM 1021 N N . ALA A 1 127 ? 37.562 -25.703 -7.723 1 86.69 127 ALA A N 1
ATOM 1022 C CA . ALA A 1 127 ? 37.531 -24.297 -7.316 1 86.69 127 ALA A CA 1
ATOM 1023 C C . ALA A 1 127 ? 36.125 -23.859 -6.91 1 86.69 127 ALA A C 1
ATOM 1025 O O . ALA A 1 127 ? 35.969 -23.188 -5.891 1 86.69 127 ALA A O 1
ATOM 1026 N N . VAL A 1 128 ? 35.156 -24.281 -7.684 1 87.25 128 VAL A N 1
ATOM 1027 C CA . VAL A 1 128 ? 33.781 -23.938 -7.402 1 87.25 128 VAL A CA 1
ATOM 1028 C C . VAL A 1 128 ? 33.344 -24.547 -6.066 1 87.25 128 VAL A C 1
ATOM 1030 O O . VAL A 1 128 ? 32.656 -23.891 -5.273 1 87.25 128 VAL A O 1
ATOM 1033 N N . ARG A 1 129 ? 33.75 -25.641 -5.797 1 85.44 129 ARG A N 1
ATOM 1034 C CA . ARG A 1 129 ? 33.469 -26.312 -4.539 1 85.44 129 ARG A CA 1
ATOM 1035 C C . ARG A 1 129 ? 34.062 -25.578 -3.355 1 85.44 129 ARG A C 1
ATOM 1037 O O . ARG A 1 129 ? 33.469 -25.469 -2.291 1 85.44 129 ARG A O 1
ATOM 1044 N N . SER A 1 130 ? 35.219 -25.094 -3.562 1 82.94 130 SER A N 1
ATOM 1045 C CA . SER A 1 130 ? 35.938 -24.391 -2.5 1 82.94 130 SER A CA 1
ATOM 1046 C C . SER A 1 130 ? 35.281 -23.047 -2.18 1 82.94 130 SER A C 1
ATOM 1048 O O . SER A 1 130 ? 35.438 -22.516 -1.078 1 82.94 130 SER A O 1
ATOM 1050 N N . LEU A 1 131 ? 34.594 -22.547 -3.158 1 81.94 131 LEU A N 1
ATOM 1051 C CA . LEU A 1 131 ? 33.969 -21.25 -2.994 1 81.94 131 LEU A CA 1
ATOM 1052 C C . LEU A 1 131 ? 32.688 -21.375 -2.176 1 81.94 131 LEU A C 1
ATOM 1054 O O . LEU A 1 131 ? 32.125 -20.375 -1.713 1 81.94 131 LEU A O 1
ATOM 1058 N N . ASN A 1 132 ? 32.219 -22.531 -1.964 1 78.94 132 ASN A N 1
ATOM 1059 C CA . ASN A 1 132 ? 31.031 -22.781 -1.152 1 78.94 132 ASN A CA 1
ATOM 1060 C C . ASN A 1 132 ? 31.359 -22.75 0.338 1 78.94 132 ASN A C 1
ATOM 1062 O O . ASN A 1 132 ? 32.125 -23.578 0.829 1 78.94 132 ASN A O 1
ATOM 1066 N N . PRO A 1 133 ? 30.719 -21.859 0.967 1 73.94 133 PRO A N 1
ATOM 1067 C CA . PRO A 1 133 ? 31.016 -21.766 2.398 1 73.94 133 PRO A CA 1
ATOM 1068 C C . PRO A 1 133 ? 30.641 -23.016 3.168 1 73.94 133 PRO A C 1
ATOM 1070 O O . PRO A 1 133 ? 31.172 -23.281 4.254 1 73.94 133 PRO A O 1
ATOM 1073 N N . ALA A 1 134 ? 29.734 -23.797 2.635 1 72.31 134 ALA A N 1
ATOM 1074 C CA . ALA A 1 134 ? 29.281 -24.984 3.328 1 72.31 134 ALA A CA 1
ATOM 1075 C C . ALA A 1 134 ? 30.219 -26.156 3.096 1 72.31 134 ALA A C 1
ATOM 1077 O O . ALA A 1 134 ? 30.062 -27.219 3.709 1 72.31 134 ALA A O 1
ATOM 1078 N N . ASN A 1 135 ? 31.188 -25.891 2.266 1 77.06 135 ASN A N 1
ATOM 1079 C CA . ASN A 1 135 ? 32.156 -26.953 1.97 1 77.06 135 ASN A CA 1
ATOM 1080 C C . ASN A 1 135 ? 33.031 -27.266 3.172 1 77.06 135 ASN A C 1
ATOM 1082 O O . ASN A 1 135 ? 33.719 -26.391 3.684 1 77.06 135 ASN A O 1
ATOM 1086 N N . LYS A 1 136 ? 32.969 -28.484 3.609 1 75.62 136 LYS A N 1
ATOM 1087 C CA . LYS A 1 136 ? 33.75 -28.891 4.773 1 75.62 136 LYS A CA 1
ATOM 1088 C C . LYS A 1 136 ? 35.031 -29.594 4.355 1 75.62 136 LYS A C 1
ATOM 1090 O O . LYS A 1 136 ? 35.875 -29.906 5.199 1 75.62 136 LYS A O 1
ATOM 1095 N N . SER A 1 137 ? 35.25 -29.734 3.133 1 77.75 137 SER A N 1
ATOM 1096 C CA . SER A 1 137 ? 36.438 -30.422 2.666 1 77.75 137 SER A CA 1
ATOM 1097 C C . SER A 1 137 ? 37.656 -29.5 2.676 1 77.75 137 SER A C 1
ATOM 1099 O O . SER A 1 137 ? 37.5 -28.281 2.502 1 77.75 137 SER A O 1
ATOM 1101 N N . PRO A 1 138 ? 38.844 -30.078 2.971 1 80.25 138 PRO A N 1
ATOM 1102 C CA . PRO A 1 138 ? 40.031 -29.25 2.955 1 80.25 138 PRO A CA 1
ATOM 1103 C C . PRO A 1 138 ? 40.281 -28.609 1.596 1 80.25 138 PRO A C 1
ATOM 1105 O O . PRO A 1 138 ? 40.094 -29.234 0.558 1 80.25 138 PRO A O 1
ATOM 1108 N N . VAL A 1 139 ? 40.562 -27.344 1.655 1 82.12 139 VAL A N 1
ATOM 1109 C CA . VAL A 1 139 ? 40.781 -26.578 0.432 1 82.12 139 VAL A CA 1
ATOM 1110 C C . VAL A 1 139 ? 42.281 -26.516 0.126 1 82.12 139 VAL A C 1
ATOM 1112 O O . VAL A 1 139 ? 43.094 -26.234 1.012 1 82.12 139 VAL A O 1
ATOM 1115 N N . ASP A 1 140 ? 42.656 -26.891 -1.057 1 84.81 140 ASP A N 1
ATOM 1116 C CA . ASP A 1 140 ? 44.031 -26.781 -1.533 1 84.81 140 ASP A CA 1
ATOM 1117 C C . ASP A 1 140 ? 44.344 -25.359 -2 1 84.81 140 ASP A C 1
ATOM 1119 O O . ASP A 1 140 ? 44.094 -25.016 -3.158 1 84.81 140 ASP A O 1
ATOM 1123 N N . VAL A 1 141 ? 45.062 -24.625 -1.224 1 86.69 141 VAL A N 1
ATOM 1124 C CA . VAL A 1 141 ? 45.312 -23.219 -1.486 1 86.69 141 VAL A CA 1
ATOM 1125 C C . VAL A 1 141 ? 46.281 -23.094 -2.67 1 86.69 141 VAL A C 1
ATOM 1127 O O . VAL A 1 141 ? 46.188 -22.141 -3.449 1 86.69 141 VAL A O 1
ATOM 1130 N N . GLU A 1 142 ? 47.125 -24.016 -2.787 1 87.81 142 GLU A N 1
ATOM 1131 C CA . GLU A 1 142 ? 48.094 -23.969 -3.898 1 87.81 142 GLU A CA 1
ATOM 1132 C C . GLU A 1 142 ? 47.375 -24.156 -5.234 1 87.81 142 GLU A C 1
ATOM 1134 O O . GLU A 1 142 ? 47.75 -23.547 -6.234 1 87.81 142 GLU A O 1
ATOM 1139 N N . TYR A 1 143 ? 46.438 -24.984 -5.098 1 88.88 143 TYR A N 1
ATOM 1140 C CA . TYR A 1 143 ? 45.625 -25.188 -6.285 1 88.88 143 TYR A CA 1
ATOM 1141 C C . TYR A 1 143 ? 44.906 -23.906 -6.66 1 88.88 143 TYR A C 1
ATOM 1143 O O . TYR A 1 143 ? 44.875 -23.516 -7.832 1 88.88 143 TYR A O 1
ATOM 1151 N N . LEU A 1 144 ? 44.406 -23.25 -5.742 1 91.06 144 LEU A N 1
ATOM 1152 C CA . LEU A 1 144 ? 43.656 -22.016 -5.988 1 91.06 144 LEU A CA 1
ATOM 1153 C C . LEU A 1 144 ? 44.562 -20.922 -6.527 1 91.06 144 LEU A C 1
ATOM 1155 O O . LEU A 1 144 ? 44.188 -20.188 -7.438 1 91.06 144 LEU A O 1
ATOM 1159 N N . LYS A 1 145 ? 45.75 -20.891 -6.016 1 91.06 145 LYS A N 1
ATOM 1160 C CA . LYS A 1 145 ? 46.719 -19.891 -6.449 1 91.06 145 LYS A CA 1
ATOM 1161 C C . LYS A 1 145 ? 47.125 -20.094 -7.91 1 91.06 145 LYS A C 1
ATOM 1163 O O . LYS A 1 145 ? 47.375 -19.125 -8.633 1 91.06 145 LYS A O 1
ATOM 1168 N N . SER A 1 146 ? 47.094 -21.297 -8.25 1 89.88 146 SER A N 1
ATOM 1169 C CA . SER A 1 146 ? 47.438 -21.609 -9.633 1 89.88 146 SER A CA 1
ATOM 1170 C C . SER A 1 146 ? 46.406 -21.094 -10.617 1 89.88 146 SER A C 1
ATOM 1172 O O . SER A 1 146 ? 46.688 -20.938 -11.805 1 89.88 146 SER A O 1
ATOM 1174 N N . HIS A 1 147 ? 45.25 -20.766 -10.133 1 89.69 147 HIS A N 1
ATOM 1175 C CA . HIS A 1 147 ? 44.156 -20.297 -10.992 1 89.69 147 HIS A CA 1
ATOM 1176 C C . HIS A 1 147 ? 43.875 -18.828 -10.773 1 89.69 147 HIS A C 1
ATOM 1178 O O . HIS A 1 147 ? 42.844 -18.312 -11.203 1 89.69 147 HIS A O 1
ATOM 1184 N N . ASP A 1 148 ? 44.75 -18.109 -10.125 1 91.06 148 ASP A N 1
ATOM 1185 C CA . ASP A 1 148 ? 44.562 -16.688 -9.812 1 91.06 148 ASP A CA 1
ATOM 1186 C C . ASP A 1 148 ? 44.562 -15.844 -11.086 1 91.06 148 ASP A C 1
ATOM 1188 O O . ASP A 1 148 ? 44.062 -14.711 -11.078 1 91.06 148 ASP A O 1
ATOM 1192 N N . GLY A 1 149 ? 44.938 -16.359 -12.117 1 87.62 149 GLY A N 1
ATOM 1193 C CA . GLY A 1 149 ? 44.969 -15.617 -13.375 1 87.62 149 GLY A CA 1
ATOM 1194 C C . GLY A 1 149 ? 43.594 -15.523 -14.039 1 87.62 149 GLY A C 1
ATOM 1195 O O . GLY A 1 149 ? 43.406 -14.688 -14.922 1 87.62 149 GLY A O 1
ATOM 1196 N N . ILE A 1 150 ? 42.688 -16.297 -13.555 1 88.69 150 ILE A N 1
ATOM 1197 C CA . ILE A 1 150 ? 41.344 -16.312 -14.133 1 88.69 150 ILE A CA 1
ATOM 1198 C C . ILE A 1 150 ? 40.531 -15.133 -13.594 1 88.69 150 ILE A C 1
ATOM 1200 O O . ILE A 1 150 ? 40.531 -14.875 -12.391 1 88.69 150 ILE A O 1
ATOM 1204 N N . ASN A 1 151 ? 39.969 -14.422 -14.492 1 89.12 151 ASN A N 1
ATOM 1205 C CA . ASN A 1 151 ? 39 -13.391 -14.07 1 89.12 151 ASN A CA 1
ATOM 1206 C C . ASN A 1 151 ? 37.688 -14.008 -13.586 1 89.12 151 ASN A C 1
ATOM 1208 O O . ASN A 1 151 ? 36.906 -14.492 -14.391 1 89.12 151 ASN A O 1
ATOM 1212 N N . MET A 1 152 ? 37.438 -13.883 -12.383 1 89.81 152 MET A N 1
ATOM 1213 C CA . MET A 1 152 ? 36.312 -14.578 -11.766 1 89.81 152 MET A CA 1
ATOM 1214 C C . MET A 1 152 ? 35 -14 -12.25 1 89.81 152 MET A C 1
ATOM 1216 O O . MET A 1 152 ? 34 -14.727 -12.375 1 89.81 152 MET A O 1
ATOM 1220 N N . THR A 1 153 ? 34.969 -12.719 -12.531 1 89.62 153 THR A N 1
ATOM 1221 C CA . THR A 1 153 ? 33.75 -12.117 -13.047 1 89.62 153 THR A CA 1
ATOM 1222 C C . THR A 1 153 ? 33.406 -12.68 -14.43 1 89.62 153 THR A C 1
ATOM 1224 O O . THR A 1 153 ? 32.25 -13.047 -14.695 1 89.62 153 THR A O 1
ATOM 1227 N N . ASP A 1 154 ? 34.406 -12.789 -15.219 1 89.25 154 ASP A N 1
ATOM 1228 C CA . ASP A 1 154 ? 34.219 -13.352 -16.562 1 89.25 154 ASP A CA 1
ATOM 1229 C C . ASP A 1 154 ? 33.844 -14.828 -16.484 1 89.25 154 ASP A C 1
ATOM 1231 O O . ASP A 1 154 ? 33.031 -15.305 -17.266 1 89.25 154 ASP A O 1
ATOM 1235 N N . ARG A 1 155 ? 34.5 -15.461 -15.586 1 90.12 155 ARG A N 1
ATOM 1236 C CA . ARG A 1 155 ? 34.188 -16.875 -15.391 1 90.12 155 ARG A CA 1
ATOM 1237 C C . ARG A 1 155 ? 32.719 -17.062 -14.953 1 90.12 155 ARG A C 1
ATOM 1239 O O . ARG A 1 155 ? 32.031 -17.969 -15.438 1 90.12 155 ARG A O 1
ATOM 1246 N N . LEU A 1 156 ? 32.281 -16.266 -14.078 1 90.12 156 LEU A N 1
ATOM 1247 C CA . LEU A 1 156 ? 30.906 -16.344 -13.602 1 90.12 156 LEU A CA 1
ATOM 1248 C C . LEU A 1 156 ? 29.922 -16.062 -14.734 1 90.12 156 LEU A C 1
ATOM 1250 O O . LEU A 1 156 ? 28.938 -16.797 -14.906 1 90.12 156 LEU A O 1
ATOM 1254 N N . ILE A 1 157 ? 30.203 -15.07 -15.531 1 91.69 157 ILE A N 1
ATOM 1255 C CA . ILE A 1 157 ? 29.328 -14.672 -16.625 1 91.69 157 ILE A CA 1
ATOM 1256 C C . ILE A 1 157 ? 29.203 -15.812 -17.641 1 91.69 157 ILE A C 1
ATOM 1258 O O . ILE A 1 157 ? 28.109 -16.109 -18.125 1 91.69 157 ILE A O 1
ATOM 1262 N N . ASN A 1 158 ? 30.266 -16.5 -17.812 1 92.19 158 ASN A N 1
ATOM 1263 C CA . ASN A 1 158 ? 30.297 -17.516 -18.875 1 92.19 158 ASN A CA 1
ATOM 1264 C C . ASN A 1 158 ? 29.859 -18.875 -18.359 1 92.19 158 ASN A C 1
ATOM 1266 O O . ASN A 1 158 ? 29.516 -19.766 -19.156 1 92.19 158 ASN A O 1
ATOM 1270 N N . SER A 1 159 ? 29.875 -19.031 -17.094 1 93.56 159 SER A N 1
ATOM 1271 C CA . SER A 1 159 ? 29.578 -20.359 -16.562 1 93.56 159 SER A CA 1
ATOM 1272 C C . SER A 1 159 ? 28.25 -20.391 -15.82 1 93.56 159 SER A C 1
ATOM 1274 O O . SER A 1 159 ? 27.953 -21.328 -15.086 1 93.56 159 SER A O 1
ATOM 1276 N N . THR A 1 160 ? 27.5 -19.391 -15.898 1 93.5 160 THR A N 1
ATOM 1277 C CA . THR A 1 160 ? 26.188 -19.344 -15.266 1 93.5 160 THR A CA 1
ATOM 1278 C C . THR A 1 160 ? 25.094 -19.75 -16.25 1 93.5 160 THR A C 1
ATOM 1280 O O . THR A 1 160 ? 25.359 -19.922 -17.438 1 93.5 160 THR A O 1
ATOM 1283 N N . HIS A 1 161 ? 23.922 -20.078 -15.719 1 95.81 161 HIS A N 1
ATOM 1284 C CA . HIS A 1 161 ? 22.766 -20.375 -16.562 1 95.81 161 HIS A CA 1
ATOM 1285 C C . HIS A 1 161 ? 22.344 -19.141 -17.375 1 95.81 161 HIS A C 1
ATOM 1287 O O . HIS A 1 161 ? 22.172 -18.062 -16.828 1 95.81 161 HIS A O 1
ATOM 1293 N N . GLN A 1 162 ? 22.25 -19.328 -18.641 1 96.69 162 GLN A N 1
ATOM 1294 C CA . GLN A 1 162 ? 21.922 -18.219 -19.531 1 96.69 162 GLN A CA 1
ATOM 1295 C C . GLN A 1 162 ? 20.422 -18.109 -19.75 1 96.69 162 GLN A C 1
ATOM 1297 O O . GLN A 1 162 ? 19.719 -19.125 -19.828 1 96.69 162 GLN A O 1
ATOM 1302 N N . ILE A 1 163 ? 19.969 -16.938 -19.844 1 97.12 163 ILE A N 1
ATOM 1303 C CA . ILE A 1 163 ? 18.531 -16.688 -19.938 1 97.12 163 ILE A CA 1
ATOM 1304 C C . ILE A 1 163 ? 17.969 -17.281 -21.219 1 97.12 163 ILE A C 1
ATOM 1306 O O . ILE A 1 163 ? 16.812 -17.734 -21.25 1 97.12 163 ILE A O 1
ATOM 1310 N N . GLU A 1 164 ? 18.766 -17.391 -22.281 1 96.19 164 GLU A N 1
ATOM 1311 C CA . GLU A 1 164 ? 18.312 -17.938 -23.547 1 96.19 164 GLU A CA 1
ATOM 1312 C C . GLU A 1 164 ? 17.922 -19.406 -23.406 1 96.19 164 GLU A C 1
ATOM 1314 O O . GLU A 1 164 ? 17.031 -19.891 -24.109 1 96.19 164 GLU A O 1
ATOM 1319 N N . ASP A 1 165 ? 18.594 -20.047 -22.484 1 95.31 165 ASP A N 1
ATOM 1320 C CA . ASP A 1 165 ? 18.297 -21.453 -22.25 1 95.31 165 ASP A CA 1
ATOM 1321 C C . ASP A 1 165 ? 17.188 -21.625 -21.219 1 95.31 165 ASP A C 1
ATOM 1323 O O . ASP A 1 165 ? 16.453 -22.625 -21.25 1 95.31 165 ASP A O 1
ATOM 1327 N N . MET A 1 166 ? 17.047 -20.703 -20.344 1 97.12 166 MET A N 1
ATOM 1328 C CA . MET A 1 166 ? 16.109 -20.844 -19.219 1 97.12 166 MET A CA 1
ATOM 1329 C C . MET A 1 166 ? 14.711 -20.391 -19.625 1 97.12 166 MET A C 1
ATOM 1331 O O . MET A 1 166 ? 13.719 -21.031 -19.266 1 97.12 166 MET A O 1
ATOM 1335 N N . LEU A 1 167 ? 14.648 -19.312 -20.359 1 97.56 167 LEU A N 1
ATOM 1336 C CA . LEU A 1 167 ? 13.359 -18.719 -20.688 1 97.56 167 LEU A CA 1
ATOM 1337 C C . LEU A 1 167 ? 12.719 -19.422 -21.875 1 97.56 167 LEU A C 1
ATOM 1339 O O . LEU A 1 167 ? 13.133 -19.219 -23.016 1 97.56 167 LEU A O 1
ATOM 1343 N N . LEU A 1 168 ? 11.711 -20.141 -21.625 1 94.88 168 LEU A N 1
ATOM 1344 C CA . LEU A 1 168 ? 11.039 -20.891 -22.672 1 94.88 168 LEU A CA 1
ATOM 1345 C C . LEU A 1 168 ? 9.969 -20.047 -23.359 1 94.88 168 LEU A C 1
ATOM 1347 O O . LEU A 1 168 ? 9.797 -20.094 -24.578 1 94.88 168 LEU A O 1
ATOM 1351 N N . GLU A 1 169 ? 9.164 -19.406 -22.562 1 93.38 169 GLU A N 1
ATOM 1352 C CA . GLU A 1 169 ? 8.102 -18.516 -23.016 1 93.38 169 GLU A CA 1
ATOM 1353 C C . GLU A 1 169 ? 8.016 -17.266 -22.156 1 93.38 169 GLU A C 1
ATOM 1355 O O . GLU A 1 169 ? 8.305 -17.312 -20.953 1 93.38 169 GLU A O 1
ATOM 1360 N N . CYS A 1 170 ? 7.664 -16.188 -22.75 1 95.06 170 CYS A N 1
ATOM 1361 C CA . CYS A 1 170 ? 7.512 -14.93 -22.031 1 95.06 170 CYS A CA 1
ATOM 1362 C C . CYS A 1 170 ? 6.465 -14.055 -22.703 1 95.06 170 CYS A C 1
ATOM 1364 O O . CYS A 1 170 ? 6.473 -13.891 -23.922 1 95.06 170 CYS A O 1
ATOM 1366 N N . THR A 1 171 ? 5.559 -13.562 -21.875 1 92.81 171 THR A N 1
ATOM 1367 C CA . THR A 1 171 ? 4.582 -12.609 -22.406 1 92.81 171 THR A CA 1
ATOM 1368 C C . THR A 1 171 ? 4.344 -11.477 -21.422 1 92.81 171 THR A C 1
ATOM 1370 O O . THR A 1 171 ? 4.371 -11.688 -20.203 1 92.81 171 THR A O 1
ATOM 1373 N N . PHE A 1 172 ? 4.238 -10.336 -21.969 1 90.94 172 PHE A N 1
ATOM 1374 C CA . PHE A 1 172 ? 3.838 -9.164 -21.203 1 90.94 172 PHE A CA 1
ATOM 1375 C C . PHE A 1 172 ? 2.633 -8.484 -21.844 1 90.94 172 PHE A C 1
ATOM 1377 O O . PHE A 1 172 ? 2.701 -8.031 -22.984 1 90.94 172 PHE A O 1
ATOM 1384 N N . LYS A 1 173 ? 1.543 -8.312 -21.094 1 81.38 173 LYS A N 1
ATOM 1385 C CA . LYS A 1 173 ? 0.28 -7.781 -21.594 1 81.38 173 LYS A CA 1
ATOM 1386 C C . LYS A 1 173 ? -0.134 -8.484 -22.891 1 81.38 173 LYS A C 1
ATOM 1388 O O . LYS A 1 173 ? -0.465 -7.828 -23.875 1 81.38 173 LYS A O 1
ATOM 1393 N N . ALA A 1 174 ? 0.101 -9.742 -22.969 1 73.62 174 ALA A N 1
ATOM 1394 C CA . ALA A 1 174 ? -0.312 -10.617 -24.062 1 73.62 174 ALA A CA 1
ATOM 1395 C C . ALA A 1 174 ? 0.62 -10.469 -25.266 1 73.62 174 ALA A C 1
ATOM 1397 O O . ALA A 1 174 ? 0.392 -11.07 -26.312 1 73.62 174 ALA A O 1
ATOM 1398 N N . ALA A 1 175 ? 1.586 -9.586 -25.078 1 82 175 ALA A N 1
ATOM 1399 C CA . ALA A 1 175 ? 2.607 -9.492 -26.125 1 82 175 ALA A CA 1
ATOM 1400 C C . ALA A 1 175 ? 3.812 -10.367 -25.781 1 82 175 ALA A C 1
ATOM 1402 O O . ALA A 1 175 ? 4.227 -10.453 -24.625 1 82 175 ALA A O 1
ATOM 1403 N N . ASN A 1 176 ? 4.363 -10.883 -26.797 1 89.94 176 ASN A N 1
ATOM 1404 C CA . ASN A 1 176 ? 5.496 -11.781 -26.578 1 89.94 176 ASN A CA 1
ATOM 1405 C C . ASN A 1 176 ? 6.758 -11.008 -26.203 1 89.94 176 ASN A C 1
ATOM 1407 O O . ASN A 1 176 ? 7.027 -9.945 -26.766 1 89.94 176 ASN A O 1
ATOM 1411 N N . CYS A 1 177 ? 7.406 -11.516 -25.234 1 92.06 177 CYS A N 1
ATOM 1412 C CA . CYS A 1 177 ? 8.734 -11.023 -24.875 1 92.06 177 CYS A CA 1
ATOM 1413 C C . CYS A 1 177 ? 9.781 -12.117 -25.031 1 92.06 177 CYS A C 1
ATOM 1415 O O . CYS A 1 177 ? 9.445 -13.266 -25.328 1 92.06 177 CYS A O 1
ATOM 1417 N N . SER A 1 178 ? 11.047 -11.711 -24.969 1 94.5 178 SER A N 1
ATOM 1418 C CA . SER A 1 178 ? 12.156 -12.641 -25.156 1 94.5 178 SER A CA 1
ATOM 1419 C C . SER A 1 178 ? 13.312 -12.297 -24.219 1 94.5 178 SER A C 1
ATOM 1421 O O . SER A 1 178 ? 13.203 -11.406 -23.375 1 94.5 178 SER A O 1
ATOM 1423 N N . ALA A 1 179 ? 14.312 -13.086 -24.359 1 96 179 ALA A N 1
ATOM 1424 C CA . ALA A 1 179 ? 15.508 -12.883 -23.547 1 96 179 ALA A CA 1
ATOM 1425 C C . ALA A 1 179 ? 16.062 -11.477 -23.75 1 96 179 ALA A C 1
ATOM 1427 O O . ALA A 1 179 ? 16.672 -10.906 -22.828 1 96 179 ALA A O 1
ATOM 1428 N N . ASP A 1 180 ? 15.75 -10.852 -24.859 1 93.62 180 ASP A N 1
ATOM 1429 C CA . ASP A 1 180 ? 16.281 -9.531 -25.188 1 93.62 180 ASP A CA 1
ATOM 1430 C C . ASP A 1 180 ? 15.641 -8.453 -24.312 1 93.62 180 ASP A C 1
ATOM 1432 O O . ASP A 1 180 ? 16.188 -7.352 -24.188 1 93.62 180 ASP A O 1
ATOM 1436 N N . ASN A 1 181 ? 14.586 -8.766 -23.75 1 94.38 181 ASN A N 1
ATOM 1437 C CA . ASN A 1 181 ? 13.891 -7.801 -22.906 1 94.38 181 ASN A CA 1
ATOM 1438 C C . ASN A 1 181 ? 14.438 -7.812 -21.484 1 94.38 181 ASN A C 1
ATOM 1440 O O . ASN A 1 181 ? 13.977 -7.051 -20.625 1 94.38 181 ASN A O 1
ATOM 1444 N N . PHE A 1 182 ? 15.367 -8.664 -21.328 1 96.5 182 PHE A N 1
ATOM 1445 C CA . PHE A 1 182 ? 15.969 -8.789 -20.016 1 96.5 182 PHE A CA 1
ATOM 1446 C C . PHE A 1 182 ? 17.406 -8.289 -20.016 1 96.5 182 PHE A C 1
ATOM 1448 O O . PHE A 1 182 ? 18.109 -8.414 -21.031 1 96.5 182 PHE A O 1
ATOM 1455 N N . THR A 1 183 ? 17.797 -7.738 -18.906 1 94.31 183 THR A N 1
ATOM 1456 C CA . THR A 1 183 ? 19.172 -7.277 -18.734 1 94.31 183 THR A CA 1
ATOM 1457 C C . THR A 1 183 ? 19.891 -8.078 -17.656 1 94.31 183 THR A C 1
ATOM 1459 O O . THR A 1 183 ? 19.312 -8.398 -16.625 1 94.31 183 THR A O 1
ATOM 1462 N N . ARG A 1 184 ? 21.094 -8.391 -17.984 1 93.69 184 ARG A N 1
ATOM 1463 C CA . ARG A 1 184 ? 21.922 -9.078 -17.016 1 93.69 184 ARG A CA 1
ATOM 1464 C C . ARG A 1 184 ? 22.359 -8.133 -15.898 1 93.69 184 ARG A C 1
ATOM 1466 O O . ARG A 1 184 ? 22.797 -7.008 -16.172 1 93.69 184 ARG A O 1
ATOM 1473 N N . ILE A 1 185 ? 22.25 -8.609 -14.656 1 92.88 185 ILE A N 1
ATOM 1474 C CA . ILE A 1 185 ? 22.594 -7.742 -13.539 1 92.88 185 ILE A CA 1
ATOM 1475 C C . ILE A 1 185 ? 23.25 -8.57 -12.43 1 92.88 185 ILE A C 1
ATOM 1477 O O . ILE A 1 185 ? 22.812 -9.695 -12.148 1 92.88 185 ILE A O 1
ATOM 1481 N N . PHE A 1 186 ? 24.281 -7.984 -11.828 1 92.06 186 PHE A N 1
ATOM 1482 C CA . PHE A 1 186 ? 24.922 -8.617 -10.68 1 92.06 186 PHE A CA 1
ATOM 1483 C C . PHE A 1 186 ? 24.156 -8.297 -9.398 1 92.06 186 PHE A C 1
ATOM 1485 O O . PHE A 1 186 ? 23.859 -7.133 -9.125 1 92.06 186 PHE A O 1
ATOM 1492 N N . THR A 1 187 ? 23.844 -9.336 -8.648 1 92.75 187 THR A N 1
ATOM 1493 C CA . THR A 1 187 ? 23.141 -9.18 -7.383 1 92.75 187 THR A CA 1
ATOM 1494 C C . THR A 1 187 ? 23.891 -9.898 -6.262 1 92.75 187 THR A C 1
ATOM 1496 O O . THR A 1 187 ? 24.953 -10.484 -6.488 1 92.75 187 THR A O 1
ATOM 1499 N N . ASP A 1 188 ? 23.344 -9.797 -5.086 1 89.81 188 ASP A N 1
ATOM 1500 C CA . ASP A 1 188 ? 23.922 -10.5 -3.941 1 89.81 188 ASP A CA 1
ATOM 1501 C C . ASP A 1 188 ? 23.719 -12.008 -4.062 1 89.81 188 ASP A C 1
ATOM 1503 O O . ASP A 1 188 ? 24.359 -12.781 -3.35 1 89.81 188 ASP A O 1
ATOM 1507 N N . PHE A 1 189 ? 22.922 -12.398 -5.047 1 91.31 189 PHE A N 1
ATOM 1508 C CA . PHE A 1 189 ? 22.656 -13.812 -5.273 1 91.31 189 PHE A CA 1
ATOM 1509 C C . PHE A 1 189 ? 23.469 -14.336 -6.457 1 91.31 189 PHE A C 1
ATOM 1511 O O . PHE A 1 189 ? 23.438 -15.531 -6.758 1 91.31 189 PHE A O 1
ATOM 1518 N N . GLY A 1 190 ? 24.25 -13.445 -7.051 1 90.19 190 GLY A N 1
ATOM 1519 C CA . GLY A 1 190 ? 24.984 -13.789 -8.25 1 90.19 190 GLY A CA 1
ATOM 1520 C C . GLY A 1 190 ? 24.469 -13.094 -9.492 1 90.19 190 GLY A C 1
ATOM 1521 O O . GLY A 1 190 ? 24.047 -11.938 -9.438 1 90.19 190 GLY A O 1
ATOM 1522 N N . LEU A 1 191 ? 24.641 -13.773 -10.57 1 92.81 191 LEU A N 1
ATOM 1523 C CA . LEU A 1 191 ? 24.188 -13.188 -11.828 1 92.81 191 LEU A CA 1
ATOM 1524 C C . LEU A 1 191 ? 22.719 -13.492 -12.07 1 92.81 191 LEU A C 1
ATOM 1526 O O . LEU A 1 191 ? 22.297 -14.656 -12.031 1 92.81 191 LEU A O 1
ATOM 1530 N N . CYS A 1 192 ? 21.984 -12.445 -12.25 1 96.31 192 CYS A N 1
ATOM 1531 C CA . CYS A 1 192 ? 20.531 -12.547 -12.445 1 96.31 192 CYS A CA 1
ATOM 1532 C C . CYS A 1 192 ? 20.109 -11.805 -13.703 1 96.31 192 CYS A C 1
ATOM 1534 O O . CYS A 1 192 ? 20.938 -11.227 -14.406 1 96.31 192 CYS A O 1
ATOM 1536 N N . TYR A 1 193 ? 18.875 -11.906 -14.008 1 97.44 193 TYR A N 1
ATOM 1537 C CA . TYR A 1 193 ? 18.281 -11.25 -15.172 1 97.44 193 TYR A CA 1
ATOM 1538 C C . TYR A 1 193 ? 17.094 -10.398 -14.766 1 97.44 193 TYR A C 1
ATOM 1540 O O . TYR A 1 193 ? 16.203 -10.867 -14.039 1 97.44 193 TYR A O 1
ATOM 1548 N N . SER A 1 194 ? 17.078 -9.164 -15.242 1 97.19 194 SER A N 1
ATOM 1549 C CA . SER A 1 194 ? 16.047 -8.227 -14.82 1 97.19 194 SER A CA 1
ATOM 1550 C C . SER A 1 194 ? 15.188 -7.781 -15.992 1 97.19 194 SER A C 1
ATOM 1552 O O . SER A 1 194 ? 15.711 -7.434 -17.062 1 97.19 194 SER A O 1
ATOM 1554 N N . PHE A 1 195 ? 13.938 -7.832 -15.734 1 97.12 195 PHE A N 1
ATOM 1555 C CA . PHE A 1 195 ? 12.953 -7.32 -16.688 1 97.12 195 PHE A CA 1
ATOM 1556 C C . PHE A 1 195 ? 12.57 -5.883 -16.344 1 97.12 195 PHE A C 1
ATOM 1558 O O . PHE A 1 195 ? 12.391 -5.547 -15.172 1 97.12 195 PHE A O 1
ATOM 1565 N N . ASN A 1 196 ? 12.453 -5.016 -17.328 1 95 196 ASN A N 1
ATOM 1566 C CA . ASN A 1 196 ? 11.984 -3.643 -17.172 1 95 196 ASN A CA 1
ATOM 1567 C C . ASN A 1 196 ? 12.867 -2.846 -16.219 1 95 196 ASN A C 1
ATOM 1569 O O . ASN A 1 196 ? 12.359 -2.104 -15.375 1 95 196 ASN A O 1
ATOM 1573 N N . ASP A 1 197 ? 14.133 -3.012 -16.234 1 89.88 197 ASP A N 1
ATOM 1574 C CA . ASP A 1 197 ? 15.016 -2.328 -15.289 1 89.88 197 ASP A CA 1
ATOM 1575 C C . ASP A 1 197 ? 15.641 -1.087 -15.922 1 89.88 197 ASP A C 1
ATOM 1577 O O . ASP A 1 197 ? 16.5 -0.432 -15.32 1 89.88 197 ASP A O 1
ATOM 1581 N N . ASP A 1 198 ? 15.242 -0.737 -17.062 1 83.94 198 ASP A N 1
ATOM 1582 C CA . ASP A 1 198 ? 15.719 0.484 -17.703 1 83.94 198 ASP A CA 1
ATOM 1583 C C . ASP A 1 198 ? 14.805 1.666 -17.375 1 83.94 198 ASP A C 1
ATOM 1585 O O . ASP A 1 198 ? 13.656 1.71 -17.812 1 83.94 198 ASP A O 1
ATOM 1589 N N . PRO A 1 199 ? 15.328 2.623 -16.703 1 79.75 199 PRO A N 1
ATOM 1590 C CA . PRO A 1 199 ? 14.5 3.76 -16.297 1 79.75 199 PRO A CA 1
ATOM 1591 C C . PRO A 1 199 ? 14.023 4.594 -17.484 1 79.75 199 PRO A C 1
ATOM 1593 O O . PRO A 1 199 ? 13.055 5.344 -17.375 1 79.75 199 PRO A O 1
ATOM 1596 N N . GLU A 1 200 ? 14.688 4.496 -18.609 1 83.19 200 GLU A N 1
ATOM 1597 C CA . GLU A 1 200 ? 14.328 5.293 -19.781 1 83.19 200 GLU A CA 1
ATOM 1598 C C . GLU A 1 200 ? 13.188 4.645 -20.562 1 83.19 200 GLU A C 1
ATOM 1600 O O . GLU A 1 200 ? 12.5 5.312 -21.328 1 83.19 200 GLU A O 1
ATOM 1605 N N . ASP A 1 201 ? 13.023 3.426 -20.328 1 85.88 201 ASP A N 1
ATOM 1606 C CA . ASP A 1 201 ? 11.961 2.684 -21 1 85.88 201 ASP A CA 1
ATOM 1607 C C . ASP A 1 201 ? 11.102 1.919 -20 1 85.88 201 ASP A C 1
ATOM 1609 O O . ASP A 1 201 ? 11.359 0.748 -19.719 1 85.88 201 ASP A O 1
ATOM 1613 N N . VAL A 1 202 ? 10.039 2.572 -19.641 1 88.81 202 VAL A N 1
ATOM 1614 C CA . VAL A 1 202 ? 9.219 1.991 -18.594 1 88.81 202 VAL A CA 1
ATOM 1615 C C . VAL A 1 202 ? 7.945 1.396 -19.203 1 88.81 202 VAL A C 1
ATOM 1617 O O . VAL A 1 202 ? 7.285 2.031 -20.016 1 88.81 202 VAL A O 1
ATOM 1620 N N . TYR A 1 203 ? 7.719 0.147 -18.797 1 91 203 TYR A N 1
ATOM 1621 C CA . TYR A 1 203 ? 6.469 -0.499 -19.188 1 91 203 TYR A CA 1
ATOM 1622 C C . TYR A 1 203 ? 5.34 -0.107 -18.234 1 91 203 TYR A C 1
ATOM 1624 O O . TYR A 1 203 ? 5.547 0.001 -17.031 1 91 203 TYR A O 1
ATOM 1632 N N . TYR A 1 204 ? 4.188 0.144 -18.828 1 88.94 204 TYR A N 1
ATOM 1633 C CA . TYR A 1 204 ? 3.025 0.508 -18.016 1 88.94 204 TYR A CA 1
ATOM 1634 C C . TYR A 1 204 ? 1.921 -0.534 -18.156 1 88.94 204 TYR A C 1
ATOM 1636 O O . TYR A 1 204 ? 1.853 -1.248 -19.156 1 88.94 204 TYR A O 1
ATOM 1644 N N . ILE A 1 205 ? 1.169 -0.629 -17.109 1 87.88 205 ILE A N 1
ATOM 1645 C CA . ILE A 1 205 ? -0.001 -1.5 -17.125 1 87.88 205 ILE A CA 1
ATOM 1646 C C . ILE A 1 205 ? -1.267 -0.668 -16.922 1 87.88 205 ILE A C 1
ATOM 1648 O O . ILE A 1 205 ? -1.276 0.284 -16.141 1 87.88 205 ILE A O 1
ATOM 1652 N N . HIS A 1 206 ? -2.348 -1.097 -17.625 1 83.56 206 HIS A N 1
ATOM 1653 C CA . HIS A 1 206 ? -3.588 -0.329 -17.609 1 83.56 206 HIS A CA 1
ATOM 1654 C C . HIS A 1 206 ? -4.742 -1.162 -17.047 1 83.56 206 HIS A C 1
ATOM 1656 O O . HIS A 1 206 ? -5.836 -0.642 -16.828 1 83.56 206 HIS A O 1
ATOM 1662 N N . GLN A 1 207 ? -4.43 -2.414 -16.938 1 81.19 207 GLN A N 1
ATOM 1663 C CA . GLN A 1 207 ? -5.441 -3.311 -16.391 1 81.19 207 GLN A CA 1
ATOM 1664 C C . GLN A 1 207 ? -4.832 -4.27 -15.367 1 81.19 207 GLN A C 1
ATOM 1666 O O . GLN A 1 207 ? -3.707 -4.742 -15.547 1 81.19 207 GLN A O 1
ATOM 1671 N N . SER A 1 208 ? -5.609 -4.484 -14.367 1 83.56 208 SER A N 1
ATOM 1672 C CA . SER A 1 208 ? -5.133 -5.41 -13.336 1 83.56 208 SER A CA 1
ATOM 1673 C C . SER A 1 208 ? -5.543 -6.844 -13.656 1 83.56 208 SER A C 1
ATOM 1675 O O . SER A 1 208 ? -6.281 -7.086 -14.609 1 83.56 208 SER A O 1
ATOM 1677 N N . GLY A 1 209 ? -4.934 -7.793 -12.836 1 82.19 209 GLY A N 1
ATOM 1678 C CA . GLY A 1 209 ? -5.328 -9.188 -12.969 1 82.19 209 GLY A CA 1
ATOM 1679 C C . GLY A 1 209 ? -4.234 -10.062 -13.539 1 82.19 209 GLY A C 1
ATOM 1680 O O . GLY A 1 209 ? -3.289 -9.57 -14.156 1 82.19 209 GLY A O 1
ATOM 1681 N N . SER A 1 210 ? -4.473 -11.297 -13.477 1 78.81 210 SER A N 1
ATOM 1682 C CA . SER A 1 210 ? -3.465 -12.281 -13.852 1 78.81 210 SER A CA 1
ATOM 1683 C C . SER A 1 210 ? -3.344 -12.398 -15.367 1 78.81 210 SER A C 1
ATOM 1685 O O . SER A 1 210 ? -2.355 -12.93 -15.883 1 78.81 210 SER A O 1
ATOM 1687 N N . HIS A 1 211 ? -4.27 -11.852 -16.047 1 75.5 211 HIS A N 1
ATOM 1688 C CA . HIS A 1 211 ? -4.184 -11.906 -17.5 1 75.5 211 HIS A CA 1
ATOM 1689 C C . HIS A 1 211 ? -3.305 -10.789 -18.047 1 75.5 211 HIS A C 1
ATOM 1691 O O . HIS A 1 211 ? -2.773 -10.891 -19.156 1 75.5 211 HIS A O 1
ATOM 1697 N N . ASN A 1 212 ? -3.342 -9.758 -17.328 1 81.31 212 ASN A N 1
ATOM 1698 C CA . ASN A 1 212 ? -2.441 -8.656 -17.656 1 81.31 212 ASN A CA 1
ATOM 1699 C C . ASN A 1 212 ? -1.18 -8.695 -16.797 1 81.31 212 ASN A C 1
ATOM 1701 O O . ASN A 1 212 ? -0.971 -7.816 -15.953 1 81.31 212 ASN A O 1
ATOM 1705 N N . ALA A 1 213 ? -0.446 -9.758 -17.094 1 89.5 213 ALA A N 1
ATOM 1706 C CA . ALA A 1 213 ? 0.696 -10.07 -16.234 1 89.5 213 ALA A CA 1
ATOM 1707 C C . ALA A 1 213 ? 1.967 -10.25 -17.062 1 89.5 213 ALA A C 1
ATOM 1709 O O . ALA A 1 213 ? 1.917 -10.258 -18.297 1 89.5 213 ALA A O 1
ATOM 1710 N N . LEU A 1 214 ? 3.07 -10.141 -16.344 1 95.44 214 LEU A N 1
ATOM 1711 C CA . LEU A 1 214 ? 4.293 -10.734 -16.875 1 95.44 214 LEU A CA 1
ATOM 1712 C C . LEU A 1 214 ? 4.297 -12.25 -16.672 1 95.44 214 LEU A C 1
ATOM 1714 O O . LEU A 1 214 ? 4.25 -12.727 -15.539 1 95.44 214 LEU A O 1
ATOM 1718 N N . PHE A 1 215 ? 4.219 -12.891 -17.766 1 94.75 215 PHE A N 1
ATOM 1719 C CA . PHE A 1 215 ? 4.227 -14.352 -17.734 1 94.75 215 PHE A CA 1
ATOM 1720 C C . PHE A 1 215 ? 5.562 -14.898 -18.219 1 94.75 215 PHE A C 1
ATOM 1722 O O . PHE A 1 215 ? 6.062 -14.484 -19.266 1 94.75 215 PHE A O 1
ATOM 1729 N N . MET A 1 216 ? 6.094 -15.812 -17.438 1 96.69 216 MET A N 1
ATOM 1730 C CA . MET A 1 216 ? 7.348 -16.469 -17.812 1 96.69 216 MET A CA 1
ATOM 1731 C C . MET A 1 216 ? 7.277 -17.969 -17.578 1 96.69 216 MET A C 1
ATOM 1733 O O . MET A 1 216 ? 6.805 -18.422 -16.531 1 96.69 216 MET A O 1
ATOM 1737 N N . LYS A 1 217 ? 7.641 -18.641 -18.531 1 95.81 217 LYS A N 1
ATOM 1738 C CA . LYS A 1 217 ? 7.926 -20.078 -18.406 1 95.81 217 LYS A CA 1
ATOM 1739 C C . LYS A 1 217 ? 9.43 -20.328 -18.375 1 95.81 217 LYS A C 1
ATOM 1741 O O . LYS A 1 217 ? 10.141 -20.016 -19.328 1 95.81 217 LYS A O 1
ATOM 1746 N N . ILE A 1 218 ? 9.875 -20.938 -17.328 1 97.31 218 ILE A N 1
ATOM 1747 C CA . ILE A 1 218 ? 11.312 -21.016 -17.109 1 97.31 218 ILE A CA 1
ATOM 1748 C C . ILE A 1 218 ? 11.719 -22.484 -16.922 1 97.31 218 ILE A C 1
ATOM 1750 O O . ILE A 1 218 ? 11.039 -23.234 -16.219 1 97.31 218 ILE A O 1
ATOM 1754 N N . ASN A 1 219 ? 12.727 -22.828 -17.531 1 96.56 219 ASN A N 1
ATOM 1755 C CA . ASN A 1 219 ? 13.422 -24.094 -17.297 1 96.56 219 ASN A CA 1
ATOM 1756 C C . ASN A 1 219 ? 14.625 -23.906 -16.391 1 96.56 219 ASN A C 1
ATOM 1758 O O . ASN A 1 219 ? 15.609 -23.266 -16.766 1 96.56 219 ASN A O 1
ATOM 1762 N N . VAL A 1 220 ? 14.633 -24.516 -15.234 1 96.88 220 VAL A N 1
ATOM 1763 C CA . VAL A 1 220 ? 15.68 -24.266 -14.242 1 96.88 220 VAL A CA 1
ATOM 1764 C C . VAL A 1 220 ? 16.891 -25.141 -14.547 1 96.88 220 VAL A C 1
ATOM 1766 O O . VAL A 1 220 ? 17.969 -24.922 -13.992 1 96.88 220 VAL A O 1
ATOM 1769 N N . GLU A 1 221 ? 16.734 -26.172 -15.359 1 95.69 221 GLU A N 1
ATOM 1770 C CA . GLU A 1 221 ? 17.844 -27.031 -15.789 1 95.69 221 GLU A CA 1
ATOM 1771 C C . GLU A 1 221 ? 18.5 -27.719 -14.594 1 95.69 221 GLU A C 1
ATOM 1773 O O . GLU A 1 221 ? 19.719 -27.672 -14.43 1 95.69 221 GLU A O 1
ATOM 1778 N N . GLN A 1 222 ? 17.75 -28.484 -13.906 1 94.62 222 GLN A N 1
ATOM 1779 C CA . GLN A 1 222 ? 18.25 -29.125 -12.695 1 94.62 222 GLN A CA 1
ATOM 1780 C C . GLN A 1 222 ? 19.375 -30.109 -13.031 1 94.62 222 GLN A C 1
ATOM 1782 O O . GLN A 1 222 ? 20.25 -30.359 -12.211 1 94.62 222 GLN A O 1
ATOM 1787 N N . GLN A 1 223 ? 19.328 -30.703 -14.164 1 93.12 223 GLN A N 1
ATOM 1788 C CA . GLN A 1 223 ? 20.359 -31.656 -14.562 1 93.12 223 GLN A CA 1
ATOM 1789 C C . GLN A 1 223 ? 21.734 -31 -14.641 1 93.12 223 GLN A C 1
ATOM 1791 O O . GLN A 1 223 ? 22.75 -31.688 -14.602 1 93.12 223 GLN A O 1
ATOM 1796 N N . GLU A 1 224 ? 21.719 -29.734 -14.734 1 94.75 224 GLU A N 1
ATOM 1797 C CA . GLU A 1 224 ? 22.969 -29 -14.867 1 94.75 224 GLU A CA 1
ATOM 1798 C C . GLU A 1 224 ? 23.438 -28.438 -13.523 1 94.75 224 GLU A C 1
ATOM 1800 O O . GLU A 1 224 ? 24.422 -27.719 -13.453 1 94.75 224 GLU A O 1
ATOM 1805 N N . TYR A 1 2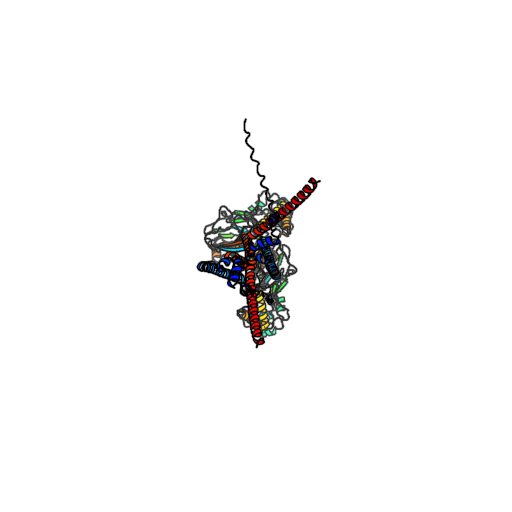25 ? 22.703 -28.781 -12.453 1 92.81 225 TYR A N 1
ATOM 1806 C CA . TYR A 1 225 ? 23.047 -28.266 -11.133 1 92.81 225 TYR A CA 1
ATOM 1807 C C . TYR A 1 225 ? 24.312 -28.922 -10.602 1 92.81 225 TYR A C 1
ATOM 1809 O O . TYR A 1 225 ? 24.516 -30.125 -10.773 1 92.81 225 TYR A O 1
ATOM 1817 N N . ILE A 1 226 ? 25.109 -28.141 -10 1 88.25 226 ILE A N 1
ATOM 1818 C CA . ILE A 1 226 ? 26.281 -28.641 -9.289 1 88.25 226 ILE A CA 1
ATOM 1819 C C . ILE A 1 226 ? 26.266 -28.172 -7.844 1 88.25 226 ILE A C 1
ATOM 1821 O O . ILE A 1 226 ? 25.281 -27.562 -7.398 1 88.25 226 ILE A O 1
ATOM 1825 N N . PHE A 1 227 ? 27.344 -28.359 -7.148 1 79.25 227 PHE A N 1
ATOM 1826 C CA . PHE A 1 227 ? 27.406 -27.969 -5.746 1 79.25 227 PHE A CA 1
ATOM 1827 C C . PHE A 1 227 ? 27.266 -26.453 -5.598 1 79.25 227 PHE A C 1
ATOM 1829 O O . PHE A 1 227 ? 27.719 -25.703 -6.461 1 79.25 227 PHE A O 1
ATOM 1836 N N . GLY A 1 228 ? 26.391 -26.062 -4.762 1 76.75 228 GLY A N 1
ATOM 1837 C CA . GLY A 1 228 ? 26.188 -24.641 -4.523 1 76.75 228 GLY A CA 1
ATOM 1838 C C . GLY A 1 228 ? 25.734 -24.328 -3.107 1 76.75 228 GLY A C 1
ATOM 1839 O O . GLY A 1 228 ? 25.688 -25.234 -2.258 1 76.75 228 GLY A O 1
ATOM 1840 N N . GLU A 1 229 ? 25.547 -23.078 -2.902 1 76.31 229 GLU A N 1
ATOM 1841 C CA . GLU A 1 229 ? 25.141 -22.594 -1.584 1 76.31 229 GLU A CA 1
ATOM 1842 C C . GLU A 1 229 ? 23.703 -23.016 -1.269 1 76.31 229 GLU A C 1
ATOM 1844 O O . GLU A 1 229 ? 23.344 -23.172 -0.101 1 76.31 229 GLU A O 1
ATOM 1849 N N . ASN A 1 230 ? 22.984 -23.203 -2.293 1 82.06 230 ASN A N 1
ATOM 1850 C CA . ASN A 1 230 ? 21.578 -23.547 -2.113 1 82.06 230 ASN A CA 1
ATOM 1851 C C . ASN A 1 230 ? 21.297 -25 -2.471 1 82.06 230 ASN A C 1
ATOM 1853 O O . ASN A 1 230 ? 21.797 -25.5 -3.479 1 82.06 230 ASN A O 1
ATOM 1857 N N . ASN A 1 231 ? 20.5 -25.688 -1.677 1 85.38 231 ASN A N 1
ATOM 1858 C CA . ASN A 1 231 ? 20.219 -27.094 -1.888 1 85.38 231 ASN A CA 1
ATOM 1859 C C . ASN A 1 231 ? 18.844 -27.297 -2.529 1 85.38 231 ASN A C 1
ATOM 1861 O O . ASN A 1 231 ? 18.484 -28.422 -2.871 1 85.38 231 ASN A O 1
ATOM 1865 N N . ALA A 1 232 ? 18.172 -26.297 -2.711 1 89.88 232 ALA A N 1
ATOM 1866 C CA . ALA A 1 232 ? 16.859 -26.391 -3.346 1 89.88 232 ALA A CA 1
ATOM 1867 C C . ALA A 1 232 ? 16.953 -26.078 -4.836 1 89.88 232 ALA A C 1
ATOM 1869 O O . ALA A 1 232 ? 18 -25.688 -5.332 1 89.88 232 ALA A O 1
ATOM 1870 N N . ALA A 1 233 ? 15.891 -26.422 -5.535 1 93.44 233 ALA A N 1
ATOM 1871 C CA . ALA A 1 233 ? 15.836 -26.125 -6.969 1 93.44 233 ALA A CA 1
ATOM 1872 C C . ALA A 1 233 ? 14.719 -25.141 -7.281 1 93.44 233 ALA A C 1
ATOM 1874 O O . ALA A 1 233 ? 13.648 -25.188 -6.672 1 93.44 233 ALA A O 1
ATOM 1875 N N . GLY A 1 234 ? 14.977 -24.234 -8.164 1 96 234 GLY A N 1
ATOM 1876 C CA . GLY A 1 234 ? 14.023 -23.219 -8.57 1 96 234 GLY A CA 1
ATOM 1877 C C . GLY A 1 234 ? 14.672 -21.875 -8.891 1 96 234 GLY A C 1
ATOM 1878 O O . GLY A 1 234 ? 15.805 -21.828 -9.383 1 96 234 GLY A O 1
ATOM 1879 N N . ILE A 1 235 ? 13.906 -20.891 -8.773 1 96.75 235 ILE A N 1
ATOM 1880 C CA . ILE A 1 235 ? 14.445 -19.562 -8.984 1 96.75 235 ILE A CA 1
ATOM 1881 C C . ILE A 1 235 ? 14.102 -18.656 -7.801 1 96.75 235 ILE A C 1
ATOM 1883 O O . ILE A 1 235 ? 13.164 -18.953 -7.051 1 96.75 235 ILE A O 1
ATOM 1887 N N . LYS A 1 236 ? 14.898 -17.734 -7.59 1 96.88 236 LYS A N 1
ATOM 1888 C CA . LYS A 1 236 ? 14.617 -16.641 -6.672 1 96.88 236 LYS A CA 1
ATOM 1889 C C . LYS A 1 236 ? 14.227 -15.375 -7.434 1 96.88 236 LYS A C 1
ATOM 1891 O O . LYS A 1 236 ? 14.93 -14.961 -8.359 1 96.88 236 LYS A O 1
ATOM 1896 N N . LEU A 1 237 ? 13.086 -14.859 -7.023 1 97.75 237 LEU A N 1
ATOM 1897 C CA . LEU A 1 237 ? 12.5 -13.75 -7.773 1 97.75 237 LEU A CA 1
ATOM 1898 C C . LEU A 1 237 ? 12.258 -12.547 -6.867 1 97.75 237 LEU A C 1
ATOM 1900 O O . LEU A 1 237 ? 11.805 -12.703 -5.73 1 97.75 237 LEU A O 1
ATOM 1904 N N . LEU A 1 238 ? 12.594 -11.352 -7.359 1 98 238 LEU A N 1
ATOM 1905 C CA . LEU A 1 238 ? 12.383 -10.125 -6.598 1 98 238 LEU A CA 1
ATOM 1906 C C . LEU A 1 238 ? 11.695 -9.062 -7.457 1 98 238 LEU A C 1
ATOM 1908 O O . LEU A 1 238 ? 12.109 -8.82 -8.594 1 98 238 LEU A O 1
ATOM 1912 N N . VAL A 1 239 ? 10.617 -8.586 -6.945 1 97.69 239 VAL A N 1
ATOM 1913 C CA . VAL A 1 239 ? 9.945 -7.438 -7.551 1 97.69 239 VAL A CA 1
ATOM 1914 C C . VAL A 1 239 ? 10.406 -6.152 -6.875 1 97.69 239 VAL A C 1
ATOM 1916 O O . VAL A 1 239 ? 10.305 -6.012 -5.652 1 97.69 239 VAL A O 1
ATOM 1919 N N . HIS A 1 240 ? 10.93 -5.234 -7.621 1 95.88 240 HIS A N 1
ATOM 1920 C CA . HIS A 1 240 ? 11.523 -4.039 -7.031 1 95.88 240 HIS A CA 1
ATOM 1921 C C . HIS A 1 240 ? 11.375 -2.836 -7.957 1 95.88 240 HIS A C 1
ATOM 1923 O O . HIS A 1 240 ? 11.062 -2.99 -9.141 1 95.88 240 HIS A O 1
ATOM 1929 N N . PRO A 1 241 ? 11.555 -1.636 -7.402 1 93.81 241 PRO A N 1
ATOM 1930 C CA . PRO A 1 241 ? 11.477 -0.448 -8.258 1 93.81 241 PRO A CA 1
ATOM 1931 C C . PRO A 1 241 ? 12.578 -0.403 -9.312 1 93.81 241 PRO A C 1
ATOM 1933 O O . PRO A 1 241 ? 13.672 -0.934 -9.094 1 93.81 241 PRO A O 1
ATOM 1936 N N . GLN A 1 242 ? 12.234 0.312 -10.352 1 92.25 242 GLN A N 1
ATOM 1937 C CA . GLN A 1 242 ? 13.227 0.485 -11.414 1 92.25 242 GLN A CA 1
ATOM 1938 C C . GLN A 1 242 ? 14.43 1.284 -10.922 1 92.25 242 GLN A C 1
ATOM 1940 O O . GLN A 1 242 ? 14.273 2.232 -10.148 1 92.25 242 GLN A O 1
ATOM 1945 N N . GLY A 1 243 ? 15.516 0.861 -11.352 1 87.5 243 GLY A N 1
ATOM 1946 C CA . GLY A 1 243 ? 16.734 1.583 -11.016 1 87.5 243 GLY A CA 1
ATOM 1947 C C . GLY A 1 243 ? 17.312 1.174 -9.672 1 87.5 243 GLY A C 1
ATOM 1948 O O . GLY A 1 243 ? 18.453 1.521 -9.352 1 87.5 243 GLY A O 1
ATOM 1949 N N . GLN A 1 244 ? 16.562 0.505 -8.914 1 90.06 244 GLN A N 1
ATOM 1950 C CA . GLN A 1 244 ? 17.078 -0.008 -7.648 1 90.06 244 GLN A CA 1
ATOM 1951 C C . GLN A 1 244 ? 17.812 -1.335 -7.848 1 90.06 244 GLN A C 1
ATOM 1953 O O . GLN A 1 244 ? 17.281 -2.248 -8.484 1 90.06 244 GLN A O 1
ATOM 1958 N N . ARG A 1 245 ? 18.969 -1.354 -7.324 1 91.88 245 ARG A N 1
ATOM 1959 C CA . ARG A 1 245 ? 19.672 -2.627 -7.422 1 91.88 245 ARG A CA 1
ATOM 1960 C C . ARG A 1 245 ? 18.969 -3.703 -6.594 1 91.88 245 ARG A C 1
ATOM 1962 O O . ARG A 1 245 ? 18.734 -3.516 -5.398 1 91.88 245 ARG A O 1
ATOM 1969 N N . PRO A 1 246 ? 18.766 -4.785 -7.164 1 94.88 246 PRO A N 1
ATOM 1970 C CA . PRO A 1 246 ? 17.984 -5.816 -6.469 1 94.88 246 PRO A CA 1
ATOM 1971 C C . PRO A 1 246 ? 18.844 -6.641 -5.504 1 94.88 246 PRO A C 1
ATOM 1973 O O . PRO A 1 246 ? 19.906 -7.145 -5.883 1 94.88 246 PRO A O 1
ATOM 1976 N N . LEU A 1 247 ? 18.406 -6.715 -4.312 1 95.25 247 LEU A N 1
ATOM 1977 C CA . LEU A 1 247 ? 18.984 -7.633 -3.33 1 95.25 247 LEU A CA 1
ATOM 1978 C C . LEU A 1 247 ? 18.203 -8.938 -3.285 1 95.25 247 LEU A C 1
ATOM 1980 O O . LEU A 1 247 ? 17.453 -9.188 -2.338 1 95.25 247 LEU A O 1
ATOM 1984 N N . VAL A 1 248 ? 18.469 -9.789 -4.168 1 95.69 248 VAL A N 1
ATOM 1985 C CA . VAL A 1 248 ? 17.672 -10.977 -4.43 1 95.69 248 VAL A CA 1
ATOM 1986 C C . VAL A 1 248 ? 17.875 -11.992 -3.303 1 95.69 248 VAL A C 1
ATOM 1988 O O . VAL A 1 248 ? 16.906 -12.648 -2.875 1 95.69 248 VAL A O 1
ATOM 1991 N N . LYS A 1 249 ? 19.047 -12.117 -2.824 1 91.56 249 LYS A N 1
ATOM 1992 C CA . LYS A 1 249 ? 19.312 -13.078 -1.765 1 91.56 249 LYS A CA 1
ATOM 1993 C C . LYS A 1 249 ? 18.531 -12.742 -0.498 1 91.56 249 LYS A C 1
ATOM 1995 O O . LYS A 1 249 ? 17.906 -13.617 0.105 1 91.56 249 LYS A O 1
ATOM 2000 N N . GLU A 1 250 ? 18.531 -11.516 -0.181 1 90.75 250 GLU A N 1
ATOM 2001 C CA . GLU A 1 250 ? 17.953 -11.07 1.082 1 90.75 250 GLU A CA 1
ATOM 2002 C C . GLU A 1 250 ? 16.438 -10.938 0.978 1 90.75 250 GLU A C 1
ATOM 2004 O O . GLU A 1 250 ? 15.711 -11.258 1.925 1 90.75 250 GLU A O 1
ATOM 2009 N N . LEU A 1 251 ? 15.961 -10.492 -0.185 1 93.5 251 LEU A N 1
ATOM 2010 C CA . LEU A 1 251 ? 14.57 -10.055 -0.224 1 93.5 251 LEU A CA 1
ATOM 2011 C C . LEU A 1 251 ? 13.773 -10.867 -1.242 1 93.5 251 LEU A C 1
ATOM 2013 O O . LEU A 1 251 ? 12.555 -10.711 -1.348 1 93.5 251 LEU A O 1
ATOM 2017 N N . GLY A 1 252 ? 14.367 -11.688 -1.934 1 95.19 252 GLY A N 1
ATOM 2018 C CA . GLY A 1 252 ? 13.695 -12.398 -3.01 1 95.19 252 GLY A CA 1
ATOM 2019 C C . GLY A 1 252 ? 12.766 -13.492 -2.514 1 95.19 252 GLY A C 1
ATOM 2020 O O . GLY A 1 252 ? 12.906 -13.969 -1.386 1 95.19 252 GLY A O 1
ATOM 2021 N N . ILE A 1 253 ? 11.789 -13.875 -3.4 1 95.06 253 ILE A N 1
ATOM 2022 C CA . ILE A 1 253 ? 10.883 -14.977 -3.111 1 95.06 253 ILE A CA 1
ATOM 2023 C C . ILE A 1 253 ? 11.305 -16.203 -3.912 1 95.06 253 ILE A C 1
ATOM 2025 O O . ILE A 1 253 ? 11.805 -16.094 -5.031 1 95.06 253 ILE A O 1
ATOM 2029 N N . ALA A 1 254 ? 11.078 -17.328 -3.309 1 94.94 254 ALA A N 1
ATOM 2030 C CA . ALA A 1 254 ? 11.43 -18.578 -3.971 1 94.94 254 ALA A CA 1
ATOM 2031 C C . ALA A 1 254 ? 10.266 -19.109 -4.805 1 94.94 254 ALA A C 1
ATOM 2033 O O . ALA A 1 254 ? 9.109 -19.031 -4.387 1 94.94 254 ALA A O 1
ATOM 2034 N N . VAL A 1 255 ? 10.57 -19.562 -5.977 1 95.12 255 VAL A N 1
ATOM 2035 C CA . VAL A 1 255 ? 9.594 -20.172 -6.875 1 95.12 255 VAL A CA 1
ATOM 2036 C C . VAL A 1 255 ? 10.047 -21.562 -7.277 1 95.12 255 VAL A C 1
ATOM 2038 O O . VAL A 1 255 ? 11.172 -21.75 -7.762 1 95.12 255 VAL A O 1
ATOM 2041 N N . SER A 1 256 ? 9.18 -22.5 -7.16 1 94.5 256 SER A N 1
ATOM 2042 C CA . SER A 1 256 ? 9.531 -23.891 -7.387 1 94.5 256 SER A CA 1
ATOM 2043 C C . SER A 1 256 ? 9.055 -24.375 -8.758 1 94.5 256 SER A C 1
ATOM 2045 O O . SER A 1 256 ? 7.98 -23.969 -9.219 1 94.5 256 SER A O 1
ATOM 2047 N N . PRO A 1 257 ? 9.836 -25.266 -9.406 1 95 257 PRO A N 1
ATOM 2048 C CA . PRO A 1 257 ? 9.305 -25.938 -10.594 1 95 257 PRO A CA 1
ATOM 2049 C C . PRO A 1 257 ? 8.156 -26.891 -10.281 1 95 257 PRO A C 1
ATOM 2051 O O . PRO A 1 257 ? 7.961 -27.266 -9.117 1 95 257 PRO A O 1
ATOM 2054 N N . GLY A 1 258 ? 7.398 -27.188 -11.273 1 93.12 258 GLY A N 1
ATOM 2055 C CA . GLY A 1 258 ? 6.277 -28.094 -11.094 1 93.12 258 GLY A CA 1
ATOM 2056 C C . GLY A 1 258 ? 5.004 -27.391 -10.664 1 93.12 258 GLY A C 1
ATOM 2057 O O . GLY A 1 258 ? 3.988 -28.047 -10.406 1 93.12 258 GLY A O 1
ATOM 2058 N N . TYR A 1 259 ? 5.082 -26.109 -10.555 1 93.06 259 TYR A N 1
ATOM 2059 C CA . TYR A 1 259 ? 3.92 -25.328 -10.133 1 93.06 259 TYR A CA 1
ATOM 2060 C C . TYR A 1 259 ? 3.773 -24.078 -10.977 1 93.06 259 TYR A C 1
ATOM 2062 O O . TYR A 1 259 ? 4.75 -23.594 -11.562 1 93.06 259 TYR A O 1
ATOM 2070 N N . GLU A 1 260 ? 2.537 -23.656 -11.094 1 93.94 260 GLU A N 1
ATOM 2071 C CA . GLU A 1 260 ? 2.258 -22.281 -11.516 1 93.94 260 GLU A CA 1
ATOM 2072 C C . GLU A 1 260 ? 2.176 -21.344 -10.32 1 93.94 260 GLU A C 1
ATOM 2074 O O . GLU A 1 260 ? 1.341 -21.531 -9.43 1 93.94 260 GLU A O 1
ATOM 2079 N N . THR A 1 261 ? 3.049 -20.438 -10.312 1 94.5 261 THR A N 1
ATOM 2080 C CA . THR A 1 261 ? 3.092 -19.5 -9.195 1 94.5 261 THR A CA 1
ATOM 2081 C C . THR A 1 261 ? 2.502 -18.156 -9.602 1 94.5 261 THR A C 1
ATOM 2083 O O . THR A 1 261 ? 2.949 -17.547 -10.57 1 94.5 261 THR A O 1
ATOM 2086 N N . LEU A 1 262 ? 1.475 -17.812 -8.898 1 94.38 262 LEU A N 1
ATOM 2087 C CA . LEU A 1 262 ? 0.876 -16.484 -9.078 1 94.38 262 LEU A CA 1
ATOM 2088 C C . LEU A 1 262 ? 1.41 -15.5 -8.047 1 94.38 262 LEU A C 1
ATOM 2090 O O . LEU A 1 262 ? 1.287 -15.734 -6.844 1 94.38 262 LEU A O 1
ATOM 2094 N N . VAL A 1 263 ? 2.004 -14.453 -8.586 1 95.38 263 VAL A N 1
ATOM 2095 C CA . VAL A 1 263 ? 2.561 -13.43 -7.707 1 95.38 263 VAL A CA 1
ATOM 2096 C C . VAL A 1 263 ? 1.753 -12.141 -7.84 1 95.38 263 VAL A C 1
ATOM 2098 O O . VAL A 1 263 ? 2.006 -11.336 -8.734 1 95.38 263 VAL A O 1
ATOM 2101 N N . GLY A 1 264 ? 0.884 -11.977 -6.883 1 93.88 264 GLY A N 1
ATOM 2102 C CA . GLY A 1 264 ? 0.17 -10.711 -6.824 1 93.88 264 GLY A CA 1
ATOM 2103 C C . GLY A 1 264 ? 0.975 -9.609 -6.176 1 93.88 264 GLY A C 1
ATOM 2104 O O . GLY A 1 264 ? 1.64 -9.828 -5.16 1 93.88 264 GLY A O 1
ATOM 2105 N N . VAL A 1 265 ? 0.877 -8.375 -6.773 1 95.31 265 VAL A N 1
ATOM 2106 C CA . VAL A 1 265 ? 1.706 -7.273 -6.293 1 95.31 265 VAL A CA 1
ATOM 2107 C C . VAL A 1 265 ? 0.819 -6.117 -5.836 1 95.31 265 VAL A C 1
ATOM 2109 O O . VAL A 1 265 ? -0.173 -5.793 -6.492 1 95.31 265 VAL A O 1
ATOM 2112 N N . GLU A 1 266 ? 1.136 -5.59 -4.75 1 94.25 266 GLU A N 1
ATOM 2113 C CA . GLU A 1 266 ? 0.552 -4.355 -4.234 1 94.25 266 GLU A CA 1
ATOM 2114 C C . GLU A 1 266 ? 1.628 -3.309 -3.965 1 94.25 266 GLU A C 1
ATOM 2116 O O . GLU A 1 266 ? 2.713 -3.635 -3.479 1 94.25 266 GLU A O 1
ATOM 2121 N N . ILE A 1 267 ? 1.301 -2.035 -4.25 1 96.19 267 ILE A N 1
ATOM 2122 C CA . ILE A 1 267 ? 2.281 -0.967 -4.086 1 96.19 267 ILE A CA 1
ATOM 2123 C C . ILE A 1 267 ? 1.961 -0.161 -2.83 1 96.19 267 ILE A C 1
ATOM 2125 O O . ILE A 1 267 ? 0.805 0.2 -2.596 1 96.19 267 ILE A O 1
ATOM 2129 N N . LYS A 1 268 ? 2.938 0.055 -2.076 1 96.06 268 LYS A N 1
ATOM 2130 C CA . LYS A 1 268 ? 2.877 0.975 -0.944 1 96.06 268 LYS A CA 1
ATOM 2131 C C . LYS A 1 268 ? 3.938 2.066 -1.065 1 96.06 268 LYS A C 1
ATOM 2133 O O . LYS A 1 268 ? 5.109 1.774 -1.306 1 96.06 268 LYS A O 1
ATOM 2138 N N . GLN A 1 269 ? 3.498 3.285 -0.942 1 96.62 269 GLN A N 1
ATOM 2139 C CA . GLN A 1 269 ? 4.414 4.422 -0.935 1 96.62 269 GLN A CA 1
ATOM 2140 C C . GLN A 1 269 ? 4.449 5.09 0.437 1 96.62 269 GLN A C 1
ATOM 2142 O O . GLN A 1 269 ? 3.414 5.504 0.958 1 96.62 269 GLN A O 1
ATOM 2147 N N . VAL A 1 270 ? 5.578 5.18 0.961 1 96.44 270 VAL A N 1
ATOM 2148 C CA . VAL A 1 270 ? 5.75 5.781 2.279 1 96.44 270 VAL A CA 1
ATOM 2149 C C . VAL A 1 270 ? 6.562 7.07 2.158 1 96.44 270 VAL A C 1
ATOM 2151 O O . VAL A 1 270 ? 7.672 7.066 1.617 1 96.44 270 VAL A O 1
ATOM 2154 N N . LEU A 1 271 ? 6.051 8.148 2.605 1 97.06 271 LEU A N 1
ATOM 2155 C CA . LEU A 1 271 ? 6.707 9.453 2.592 1 97.06 271 LEU A CA 1
ATOM 2156 C C . LEU A 1 271 ? 6.988 9.938 4.012 1 97.06 271 LEU A C 1
ATOM 2158 O O . LEU A 1 271 ? 6.062 10.164 4.789 1 97.06 271 LEU A O 1
ATOM 2162 N N . ASN A 1 272 ? 8.227 10.117 4.281 1 96.75 272 ASN A N 1
ATOM 2163 C CA . ASN A 1 272 ? 8.664 10.562 5.602 1 96.75 272 ASN A CA 1
ATOM 2164 C C . ASN A 1 272 ? 9.141 12.016 5.574 1 96.75 272 ASN A C 1
ATOM 2166 O O . ASN A 1 272 ? 9.445 12.547 4.508 1 96.75 272 ASN A O 1
ATOM 2170 N N . LEU A 1 273 ? 9.188 12.555 6.734 1 96.25 273 LEU A N 1
ATOM 2171 C CA . LEU A 1 273 ? 9.594 13.953 6.848 1 96.25 273 LEU A CA 1
ATOM 2172 C C . LEU A 1 273 ? 11.07 14.07 7.184 1 96.25 273 LEU A C 1
ATOM 2174 O O . LEU A 1 273 ? 11.617 13.227 7.902 1 96.25 273 LEU A O 1
ATOM 2178 N N . LYS A 1 274 ? 11.695 15.117 6.691 1 94.62 274 LYS A N 1
ATOM 2179 C CA . LYS A 1 274 ? 13.094 15.398 6.977 1 94.62 274 LYS A CA 1
ATOM 2180 C C . LYS A 1 274 ? 13.25 16.109 8.32 1 94.62 274 LYS A C 1
ATOM 2182 O O . LYS A 1 274 ? 12.281 16.266 9.055 1 94.62 274 LYS A O 1
ATOM 2187 N N . GLU A 1 275 ? 14.562 16.344 8.547 1 91.19 275 GLU A N 1
ATOM 2188 C CA . GLU A 1 275 ? 14.805 17.156 9.727 1 91.19 275 GLU A CA 1
ATOM 2189 C C . GLU A 1 275 ? 13.914 18.406 9.734 1 91.19 275 GLU A C 1
ATOM 2191 O O . GLU A 1 275 ? 13.664 19 8.688 1 91.19 275 GLU A O 1
ATOM 2196 N N . PRO A 1 276 ? 13.383 18.656 10.906 1 92.75 276 PRO A N 1
ATOM 2197 C CA . PRO A 1 276 ? 13.727 18.312 12.289 1 92.75 276 PRO A CA 1
ATOM 2198 C C . PRO A 1 276 ? 12.789 17.266 12.891 1 92.75 276 PRO A C 1
ATOM 2200 O O . PRO A 1 276 ? 12.727 17.125 14.109 1 92.75 276 PRO A O 1
ATOM 2203 N N . TYR A 1 277 ? 12.055 16.703 12.109 1 94.25 277 TYR A N 1
ATOM 2204 C CA . TYR A 1 277 ? 11.133 15.703 12.633 1 94.25 277 TYR A CA 1
ATOM 2205 C C . TYR A 1 277 ? 11.859 14.414 12.977 1 94.25 277 TYR A C 1
ATOM 2207 O O . TYR A 1 277 ? 12.992 14.188 12.531 1 94.25 277 TYR A O 1
ATOM 2215 N N . GLU A 1 278 ? 11.281 13.594 13.773 1 91.88 278 GLU A N 1
ATOM 2216 C CA . GLU A 1 278 ? 11.906 12.406 14.344 1 91.88 278 GLU A CA 1
ATOM 2217 C C . GLU A 1 278 ? 12.383 11.453 13.242 1 91.88 278 GLU A C 1
ATOM 2219 O O . GLU A 1 278 ? 13.414 10.805 13.391 1 91.88 278 GLU A O 1
ATOM 2224 N N . SER A 1 279 ? 11.656 11.32 12.18 1 90.31 279 SER A N 1
ATOM 2225 C CA . SER A 1 279 ? 12.039 10.422 11.102 1 90.31 279 SER A CA 1
ATOM 2226 C C . SER A 1 279 ? 13.375 10.812 10.484 1 90.31 279 SER A C 1
ATOM 2228 O O . SER A 1 279 ? 14.188 9.953 10.133 1 90.31 279 SER A O 1
ATOM 2230 N N . ASN A 1 280 ? 13.602 12.133 10.383 1 91.75 280 ASN A N 1
ATOM 2231 C CA . ASN A 1 280 ? 14.852 12.656 9.852 1 91.75 280 ASN A CA 1
ATOM 2232 C C . ASN A 1 280 ? 15.344 11.844 8.656 1 91.75 280 ASN A C 1
ATOM 2234 O O . ASN A 1 280 ? 16.469 11.344 8.664 1 91.75 280 ASN A O 1
ATOM 2238 N N . CYS A 1 281 ? 14.477 11.727 7.676 1 92.56 281 CYS A N 1
ATOM 2239 C CA . CYS A 1 281 ? 14.75 10.883 6.516 1 92.56 281 CYS A CA 1
ATOM 2240 C C . CYS A 1 281 ? 15.852 11.492 5.648 1 92.56 281 CYS A C 1
ATOM 2242 O O . CYS A 1 281 ? 16.25 12.633 5.855 1 92.56 281 CYS A O 1
ATOM 2244 N N . THR A 1 282 ? 16.391 10.664 4.766 1 91.38 282 THR A N 1
ATOM 2245 C CA . THR A 1 282 ? 17.438 11.117 3.855 1 91.38 282 THR A CA 1
ATOM 2246 C C . THR A 1 282 ? 17.141 10.672 2.428 1 91.38 282 THR A C 1
ATOM 2248 O O . THR A 1 282 ? 16.469 9.664 2.215 1 91.38 282 THR A O 1
ATOM 2251 N N . ASP A 1 283 ? 17.484 11.531 1.478 1 84.12 283 ASP A N 1
ATOM 2252 C CA . ASP A 1 283 ? 17.484 11.148 0.069 1 84.12 283 ASP A CA 1
ATOM 2253 C C . ASP A 1 283 ? 18.875 10.719 -0.385 1 84.12 283 ASP A C 1
ATOM 2255 O O . ASP A 1 283 ? 19.203 10.812 -1.571 1 84.12 283 ASP A O 1
ATOM 2259 N N . GLY A 1 284 ? 19.594 10.336 0.539 1 78.25 284 GLY A N 1
ATOM 2260 C CA . GLY A 1 284 ? 21 10.039 0.322 1 78.25 284 GLY A CA 1
ATOM 2261 C C . GLY A 1 284 ? 21.281 9.43 -1.039 1 78.25 284 GLY A C 1
ATOM 2262 O O . GLY A 1 284 ? 20.344 9.055 -1.757 1 78.25 284 GLY A O 1
ATOM 2263 N N . ASP A 1 285 ? 22.578 9.477 -1.368 1 85.69 285 ASP A N 1
ATOM 2264 C CA . ASP A 1 285 ? 23.047 8.898 -2.625 1 85.69 285 ASP A CA 1
ATOM 2265 C C . ASP A 1 285 ? 23.828 7.609 -2.377 1 85.69 285 ASP A C 1
ATOM 2267 O O . ASP A 1 285 ? 24.562 7.5 -1.393 1 85.69 285 ASP A O 1
ATOM 2271 N N . LEU A 1 286 ? 23.391 6.664 -3.121 1 89.62 286 LEU A N 1
ATOM 2272 C CA . LEU A 1 286 ? 24.109 5.391 -3.109 1 89.62 286 LEU A CA 1
ATOM 2273 C C . LEU A 1 286 ? 24.969 5.234 -4.363 1 89.62 286 LEU A C 1
ATOM 2275 O O . LEU A 1 286 ? 24.688 5.859 -5.391 1 89.62 286 LEU A O 1
ATOM 2279 N N . ARG A 1 287 ? 25.969 4.539 -4.254 1 87.81 287 ARG A N 1
ATOM 2280 C CA . ARG A 1 287 ? 26.922 4.355 -5.355 1 87.81 287 ARG A CA 1
ATOM 2281 C C . ARG A 1 287 ? 26.359 3.389 -6.395 1 87.81 287 ARG A C 1
ATOM 2283 O O . ARG A 1 287 ? 26.578 3.568 -7.594 1 87.81 287 ARG A O 1
ATOM 2290 N N . PHE A 1 288 ? 25.656 2.391 -5.961 1 88.31 288 PHE A N 1
ATOM 2291 C CA . PHE A 1 288 ? 25.312 1.305 -6.867 1 88.31 288 PHE A CA 1
ATOM 2292 C C . PHE A 1 288 ? 23.797 1.241 -7.094 1 88.31 288 PHE A C 1
ATOM 2294 O O . PHE A 1 288 ? 23.297 0.284 -7.684 1 88.31 288 PHE A O 1
ATOM 2301 N N . SER A 1 289 ? 23.062 2.115 -6.559 1 88.69 289 SER A N 1
ATOM 2302 C CA . SER A 1 289 ? 21.609 2.135 -6.723 1 88.69 289 SER A CA 1
ATOM 2303 C C . SER A 1 289 ? 21.094 3.559 -6.906 1 88.69 289 SER A C 1
ATOM 2305 O O . SER A 1 289 ? 21.578 4.488 -6.254 1 88.69 289 SER A O 1
ATOM 2307 N N . ASN A 1 290 ? 20.078 3.686 -7.699 1 87.19 290 ASN A N 1
ATOM 2308 C CA . ASN A 1 290 ? 19.484 5 -7.93 1 87.19 290 ASN A CA 1
ATOM 2309 C C . ASN A 1 290 ? 18.578 5.414 -6.773 1 87.19 290 ASN A C 1
ATOM 2311 O O . ASN A 1 290 ? 18.453 6.602 -6.477 1 87.19 290 ASN A O 1
ATOM 2315 N N . ASN A 1 291 ? 18 4.453 -6.184 1 89.19 291 ASN A N 1
ATOM 2316 C CA . ASN A 1 291 ? 17.109 4.707 -5.066 1 89.19 291 ASN A CA 1
ATOM 2317 C C . ASN A 1 291 ? 17.734 4.32 -3.732 1 89.19 291 ASN A C 1
ATOM 2319 O O . ASN A 1 291 ? 18.391 3.275 -3.629 1 89.19 291 ASN A O 1
ATOM 2323 N N . TYR A 1 292 ? 17.516 5.152 -2.807 1 92.5 292 TYR A N 1
ATOM 2324 C CA . TYR A 1 292 ? 18.078 4.895 -1.483 1 92.5 292 TYR A CA 1
ATOM 2325 C C . TYR A 1 292 ? 17.141 4.031 -0.652 1 92.5 292 TYR A C 1
ATOM 2327 O O . TYR A 1 292 ? 15.945 4.328 -0.548 1 92.5 292 TYR A O 1
ATOM 2335 N N . THR A 1 293 ? 17.656 2.971 -0.118 1 92.31 293 THR A N 1
ATOM 2336 C CA . THR A 1 293 ? 16.984 2.129 0.871 1 92.31 293 THR A CA 1
ATOM 2337 C C . THR A 1 293 ? 17.969 1.702 1.962 1 92.31 293 THR A C 1
ATOM 2339 O O . THR A 1 293 ? 19.172 1.688 1.745 1 92.31 293 THR A O 1
ATOM 2342 N N . VAL A 1 294 ? 17.438 1.429 3.1 1 91.69 294 VAL A N 1
ATOM 2343 C CA . VAL A 1 294 ? 18.281 1.069 4.238 1 91.69 294 VAL A CA 1
ATOM 2344 C C . VAL A 1 294 ? 19.031 -0.218 3.934 1 91.69 294 VAL A C 1
ATOM 2346 O O . VAL A 1 294 ? 20.25 -0.283 4.113 1 91.69 294 VAL A O 1
ATOM 2349 N N . PRO A 1 295 ? 18.391 -1.231 3.393 1 91.12 295 PRO A N 1
ATOM 2350 C CA . PRO A 1 295 ? 19.141 -2.447 3.082 1 91.12 295 PRO A CA 1
ATOM 2351 C C . PRO A 1 295 ? 20.234 -2.213 2.049 1 91.12 295 PRO A C 1
ATOM 2353 O O . PRO A 1 295 ? 21.312 -2.801 2.146 1 91.12 295 PRO A O 1
ATOM 2356 N N . MET A 1 296 ? 20.016 -1.401 1.084 1 91.31 296 MET A N 1
ATOM 2357 C CA . MET A 1 296 ? 21.047 -1.123 0.077 1 91.31 296 MET A CA 1
ATOM 2358 C C . MET A 1 296 ? 22.203 -0.349 0.684 1 91.31 296 MET A C 1
ATOM 2360 O O . MET A 1 296 ? 23.359 -0.558 0.305 1 91.31 296 MET A O 1
ATOM 2364 N N . CYS A 1 297 ? 21.859 0.579 1.57 1 91.38 297 CYS A N 1
ATOM 2365 C CA . CYS A 1 297 ? 22.906 1.292 2.295 1 91.38 297 CYS A CA 1
ATOM 2366 C C . CYS A 1 297 ? 23.797 0.322 3.061 1 91.38 297 CYS A C 1
ATOM 2368 O O . CYS A 1 297 ? 25.031 0.415 2.992 1 91.38 297 CYS A O 1
ATOM 2370 N N . GLN A 1 298 ? 23.234 -0.565 3.729 1 90 298 GLN A N 1
ATOM 2371 C CA . GLN A 1 298 ? 24 -1.571 4.469 1 90 298 GLN A CA 1
ATOM 2372 C C . GLN A 1 298 ? 24.828 -2.439 3.529 1 90 298 GLN A C 1
ATOM 2374 O O . GLN A 1 298 ? 25.969 -2.781 3.84 1 90 298 GLN A O 1
ATOM 2379 N N . TYR A 1 299 ? 24.266 -2.768 2.443 1 90.31 299 TYR A N 1
ATOM 2380 C CA . TYR A 1 299 ? 24.953 -3.582 1.447 1 90.31 299 TYR A CA 1
ATOM 2381 C C . TYR A 1 299 ? 26.188 -2.867 0.917 1 90.31 299 TYR A C 1
ATOM 2383 O O . TYR A 1 299 ? 27.234 -3.484 0.735 1 90.31 299 TYR A O 1
ATOM 2391 N N . GLU A 1 300 ? 26.094 -1.609 0.62 1 90.31 300 GLU A N 1
ATOM 2392 C CA . GLU A 1 300 ? 27.234 -0.847 0.116 1 90.31 300 GLU A CA 1
ATOM 2393 C C . GLU A 1 300 ? 28.344 -0.758 1.159 1 90.31 300 GLU A C 1
ATOM 2395 O O . GLU A 1 300 ? 29.531 -0.787 0.817 1 90.31 300 GLU A O 1
ATOM 2400 N N . HIS A 1 301 ? 27.922 -0.637 2.414 1 89.62 301 HIS A N 1
ATOM 2401 C CA . HIS A 1 301 ? 28.938 -0.639 3.465 1 89.62 301 HIS A CA 1
ATOM 2402 C C . HIS A 1 301 ? 29.625 -1.99 3.555 1 89.62 301 HIS A C 1
ATOM 2404 O O . HIS A 1 301 ? 30.828 -2.057 3.865 1 89.62 301 HIS A O 1
ATOM 2410 N N . ARG A 1 302 ? 28.922 -3.023 3.307 1 89 302 ARG A N 1
ATOM 2411 C CA . ARG A 1 302 ? 29.531 -4.352 3.262 1 89 302 ARG A CA 1
ATOM 2412 C C . ARG A 1 302 ? 30.562 -4.449 2.143 1 89 302 ARG A C 1
ATOM 2414 O O . ARG A 1 302 ? 31.656 -4.988 2.34 1 89 302 ARG A O 1
ATOM 2421 N N . ILE A 1 303 ? 30.188 -3.93 0.979 1 89.12 303 ILE A N 1
ATOM 2422 C CA . ILE A 1 303 ? 31.094 -3.939 -0.172 1 89.12 303 ILE A CA 1
ATOM 2423 C C . ILE A 1 303 ? 32.344 -3.127 0.145 1 89.12 303 ILE A C 1
ATOM 2425 O O . ILE A 1 303 ? 33.469 -3.557 -0.148 1 89.12 303 ILE A O 1
ATOM 2429 N N . GLU A 1 304 ? 32.156 -2.01 0.77 1 89.19 304 GLU A N 1
ATOM 2430 C CA . GLU A 1 304 ? 33.25 -1.139 1.116 1 89.19 304 GLU A CA 1
ATOM 2431 C C . GLU A 1 304 ? 34.188 -1.806 2.129 1 89.19 304 GLU A C 1
ATOM 2433 O O . GLU A 1 304 ? 35.406 -1.671 2.045 1 89.19 304 GLU A O 1
ATOM 2438 N N . ASN A 1 305 ? 33.562 -2.402 3.016 1 89.25 305 ASN A N 1
ATOM 2439 C CA . ASN A 1 305 ? 34.375 -3.098 4.02 1 89.25 305 ASN A CA 1
ATOM 2440 C C . ASN A 1 305 ? 35.25 -4.18 3.389 1 89.25 305 ASN A C 1
ATOM 2442 O O . ASN A 1 305 ? 36.406 -4.344 3.768 1 89.25 305 ASN A O 1
ATOM 2446 N N . ILE A 1 306 ? 34.688 -4.934 2.516 1 89.44 306 ILE A N 1
ATOM 2447 C CA . ILE A 1 306 ? 35.438 -5.996 1.838 1 89.44 306 ILE A CA 1
ATOM 2448 C C . ILE A 1 306 ? 36.531 -5.395 0.983 1 89.44 306 ILE A C 1
ATOM 2450 O O . ILE A 1 306 ? 37.656 -5.902 0.961 1 89.44 306 ILE A O 1
ATOM 2454 N N . GLN A 1 307 ? 36.219 -4.367 0.312 1 88.94 307 GLN A N 1
ATOM 2455 C CA . GLN A 1 307 ? 37.219 -3.703 -0.531 1 88.94 307 GLN A CA 1
ATOM 2456 C C . GLN A 1 307 ? 38.344 -3.139 0.304 1 88.94 307 GLN A C 1
ATOM 2458 O O . GLN A 1 307 ? 39.531 -3.178 -0.115 1 88.94 307 GLN A O 1
ATOM 2463 N N . GLU A 1 308 ? 38 -2.615 1.366 1 90.12 308 GLU A N 1
ATOM 2464 C CA . GLU A 1 308 ? 39.031 -2.043 2.248 1 90.12 308 GLU A CA 1
ATOM 2465 C C . GLU A 1 308 ? 39.906 -3.129 2.842 1 90.12 308 GLU A C 1
ATOM 2467 O O . GLU A 1 308 ? 41.125 -2.951 2.949 1 90.12 308 GLU A O 1
ATOM 2472 N N . LYS A 1 309 ? 39.375 -4.219 3.141 1 91.94 309 LYS A N 1
ATOM 2473 C CA . LYS A 1 309 ? 40.094 -5.27 3.832 1 91.94 309 LYS A CA 1
ATOM 2474 C C . LYS A 1 309 ? 40.875 -6.141 2.846 1 91.94 309 LYS A C 1
ATOM 2476 O O . LYS A 1 309 ? 42 -6.535 3.113 1 91.94 309 LYS A O 1
ATOM 2481 N N . CYS A 1 310 ? 40.188 -6.473 1.741 1 93.31 310 CYS A N 1
ATOM 2482 C CA . CYS A 1 310 ? 40.781 -7.445 0.83 1 93.31 310 CYS A CA 1
ATOM 2483 C C . CYS A 1 310 ? 41.406 -6.754 -0.384 1 93.31 310 CYS A C 1
ATOM 2485 O O . CYS A 1 310 ? 42.219 -7.348 -1.104 1 93.31 310 CYS A O 1
ATOM 2487 N N . GLY A 1 311 ? 41.062 -5.539 -0.676 1 90.69 311 GLY A N 1
ATOM 2488 C CA . GLY A 1 311 ? 41.625 -4.781 -1.783 1 90.69 311 GLY A CA 1
ATOM 2489 C C . GLY A 1 311 ? 41.094 -5.227 -3.137 1 90.69 311 GLY A C 1
ATOM 2490 O O . GLY A 1 311 ? 41.719 -4.973 -4.164 1 90.69 311 GLY A O 1
ATOM 2491 N N . CYS A 1 312 ? 40.188 -5.977 -3.098 1 90.25 312 CYS A N 1
ATOM 2492 C CA . CYS A 1 312 ? 39.594 -6.473 -4.328 1 90.25 312 CYS A CA 1
ATOM 2493 C C . CYS A 1 312 ? 38.062 -6.582 -4.18 1 90.25 312 CYS A C 1
ATOM 2495 O O . CYS A 1 312 ? 37.531 -6.285 -3.117 1 90.25 312 CYS A O 1
ATOM 2497 N N . ARG A 1 313 ? 37.469 -6.93 -5.336 1 89.88 313 ARG A N 1
ATOM 2498 C CA . ARG A 1 313 ? 36 -6.961 -5.371 1 89.88 313 ARG A CA 1
ATOM 2499 C C . ARG A 1 313 ? 35.469 -8.391 -5.543 1 89.88 313 ARG A C 1
ATOM 2501 O O . ARG A 1 313 ? 36.062 -9.18 -6.285 1 89.88 313 ARG A O 1
ATOM 2508 N N . ASP A 1 314 ? 34.406 -8.648 -4.871 1 90.81 314 ASP A N 1
ATOM 2509 C CA . ASP A 1 314 ? 33.688 -9.914 -5.09 1 90.81 314 ASP A CA 1
ATOM 2510 C C . ASP A 1 314 ? 33.125 -9.977 -6.5 1 90.81 314 ASP A C 1
ATOM 2512 O O . ASP A 1 314 ? 32.594 -8.984 -7.016 1 90.81 314 ASP A O 1
ATOM 2516 N N . MET A 1 315 ? 33.188 -11.148 -7.074 1 88.06 315 MET A N 1
ATOM 2517 C CA . MET A 1 315 ? 32.719 -11.32 -8.445 1 88.06 315 MET A CA 1
ATOM 2518 C C . MET A 1 315 ? 31.219 -11 -8.547 1 88.06 315 MET A C 1
ATOM 2520 O O . MET A 1 315 ? 30.734 -10.641 -9.617 1 88.06 315 MET A O 1
ATOM 2524 N N . ARG A 1 316 ? 30.438 -11.016 -7.461 1 86.31 316 ARG A N 1
ATOM 2525 C CA . ARG A 1 316 ? 29 -10.797 -7.445 1 86.31 316 ARG A CA 1
ATOM 2526 C C . ARG A 1 316 ? 28.656 -9.32 -7.25 1 86.31 316 ARG A C 1
ATOM 2528 O O . ARG A 1 316 ? 27.516 -8.914 -7.402 1 86.31 316 ARG A O 1
ATOM 2535 N N . HIS A 1 317 ? 29.656 -8.648 -6.895 1 86.81 317 HIS A N 1
ATOM 2536 C CA . HIS A 1 317 ? 29.438 -7.234 -6.625 1 86.81 317 HIS A CA 1
ATOM 2537 C C . HIS A 1 317 ? 29.531 -6.41 -7.906 1 86.81 317 HIS A C 1
ATOM 2539 O O . HIS A 1 317 ? 30.156 -6.828 -8.875 1 86.81 317 HIS A O 1
ATOM 2545 N N . PRO A 1 318 ? 28.75 -5.242 -7.82 1 82.31 318 PRO A N 1
ATOM 2546 C CA . PRO A 1 318 ? 28.828 -4.391 -9.008 1 82.31 318 PRO A CA 1
ATOM 2547 C C . PRO A 1 318 ? 30.219 -3.779 -9.203 1 82.31 318 PRO A C 1
ATOM 2549 O O . PRO A 1 318 ? 30.906 -3.479 -8.227 1 82.31 318 PRO A O 1
ATOM 2552 N N . GLY A 1 319 ? 30.641 -3.674 -10.477 1 73 319 GLY A N 1
ATOM 2553 C CA . GLY A 1 319 ? 31.922 -3.061 -10.766 1 73 319 GLY A CA 1
ATOM 2554 C C . GLY A 1 319 ? 32.531 -3.545 -12.07 1 73 319 GLY A C 1
ATOM 2555 O O . GLY A 1 319 ? 31.859 -4.215 -12.859 1 73 319 GLY A O 1
ATOM 2556 N N . THR A 1 320 ? 33.75 -2.949 -12.289 1 66.12 320 THR A N 1
ATOM 2557 C CA . THR A 1 320 ? 34.438 -3.293 -13.523 1 66.12 320 THR A CA 1
ATOM 2558 C C . THR A 1 320 ? 35.219 -4.598 -13.359 1 66.12 320 THR A C 1
ATOM 2560 O O . THR A 1 320 ? 35.562 -4.977 -12.242 1 66.12 320 THR A O 1
ATOM 2563 N N . GLU A 1 321 ? 35.281 -5.348 -14.32 1 65.81 321 GLU A N 1
ATOM 2564 C CA . GLU A 1 321 ? 35.969 -6.637 -14.398 1 65.81 321 GLU A CA 1
ATOM 2565 C C . GLU A 1 321 ? 37.375 -6.543 -13.875 1 65.81 321 GLU A C 1
ATOM 2567 O O . GLU A 1 321 ? 37.906 -7.504 -13.305 1 65.81 321 GLU A O 1
ATOM 2572 N N . GLU A 1 322 ? 37.906 -5.426 -13.852 1 69.31 322 GLU A N 1
ATOM 2573 C CA . GLU A 1 322 ? 39.344 -5.32 -13.617 1 69.31 322 GLU A CA 1
ATOM 2574 C C . GLU A 1 322 ? 39.688 -5.453 -12.141 1 69.31 322 GLU A C 1
ATOM 2576 O O . GLU A 1 322 ? 40.781 -5.863 -11.781 1 69.31 322 GLU A O 1
ATOM 2581 N N . ASN A 1 323 ? 38.719 -5.379 -11.266 1 79.5 323 ASN A N 1
ATOM 2582 C CA . ASN A 1 323 ? 39.094 -5.387 -9.852 1 79.5 323 ASN A CA 1
ATOM 2583 C C . ASN A 1 323 ? 38.5 -6.582 -9.117 1 79.5 323 ASN A C 1
ATOM 2585 O O . ASN A 1 323 ? 38.281 -6.535 -7.902 1 79.5 323 ASN A O 1
ATOM 2589 N N . SER A 1 324 ? 38.375 -7.688 -9.812 1 86.88 324 SER A N 1
ATOM 2590 C CA . SER A 1 324 ? 37.812 -8.875 -9.156 1 86.88 324 SER A CA 1
ATOM 2591 C C . SER A 1 324 ? 38.906 -9.586 -8.344 1 86.88 324 SER A C 1
ATOM 2593 O O . SER A 1 324 ? 40.062 -9.656 -8.75 1 86.88 324 SER A O 1
ATOM 2595 N N . CYS A 1 325 ? 38.531 -10.117 -7.324 1 90.69 325 CYS A N 1
ATOM 2596 C CA . CYS A 1 325 ? 39.469 -10.836 -6.473 1 90.69 325 CYS A CA 1
ATOM 2597 C C . CYS A 1 325 ? 39.938 -12.102 -7.16 1 90.69 325 CYS A C 1
ATOM 2599 O O . CYS A 1 325 ? 39.188 -12.797 -7.824 1 90.69 325 CYS A O 1
ATOM 2601 N N . PRO A 1 326 ? 41.281 -12.312 -6.996 1 91.19 326 PRO A N 1
ATOM 2602 C CA . PRO A 1 326 ? 41.75 -13.617 -7.457 1 91.19 326 PRO A CA 1
ATOM 2603 C C . PRO A 1 326 ? 41.188 -14.773 -6.652 1 91.19 326 PRO A C 1
ATOM 2605 O O . PRO A 1 326 ? 40.719 -14.578 -5.531 1 91.19 326 PRO A O 1
ATOM 2608 N N . LEU A 1 327 ? 41.188 -15.922 -7.219 1 91.69 327 LEU A N 1
ATOM 2609 C CA . LEU A 1 327 ? 40.531 -17.094 -6.648 1 91.69 327 LEU A CA 1
ATOM 2610 C C . LEU A 1 327 ? 41.062 -17.391 -5.254 1 91.69 327 LEU A C 1
ATOM 2612 O O . LEU A 1 327 ? 40.312 -17.719 -4.348 1 91.69 327 LEU A O 1
ATOM 2616 N N . SER A 1 328 ? 42.344 -17.312 -5.035 1 90.94 328 SER A N 1
ATOM 2617 C CA . SER A 1 328 ? 42.938 -17.625 -3.738 1 90.94 328 SER A CA 1
ATOM 2618 C C . SER A 1 328 ? 42.438 -16.656 -2.66 1 90.94 328 SER A C 1
ATOM 2620 O O . SER A 1 328 ? 42.25 -17.047 -1.508 1 90.94 328 SER A O 1
ATOM 2622 N N . LYS A 1 329 ? 42.219 -15.453 -3.061 1 91.25 329 LYS A N 1
ATOM 2623 C CA . LYS A 1 329 ? 41.812 -14.43 -2.098 1 91.25 329 LYS A CA 1
ATOM 2624 C C . LYS A 1 329 ? 40.375 -14.625 -1.676 1 91.25 329 LYS A C 1
ATOM 2626 O O . LYS A 1 329 ? 39.938 -14.125 -0.63 1 91.25 329 LYS A O 1
ATOM 2631 N N . TYR A 1 330 ? 39.594 -15.273 -2.51 1 89.75 330 TYR A N 1
ATOM 2632 C CA . TYR A 1 330 ? 38.219 -15.57 -2.121 1 89.75 330 TYR A CA 1
ATOM 2633 C C . TYR A 1 330 ? 38.188 -16.406 -0.85 1 89.75 330 TYR A C 1
ATOM 2635 O O . TYR A 1 330 ? 37.375 -16.156 0.045 1 89.75 330 TYR A O 1
ATOM 2643 N N . TYR A 1 331 ? 39.031 -17.266 -0.835 1 85.81 331 TYR A N 1
ATOM 2644 C CA . TYR A 1 331 ? 39.062 -18.188 0.297 1 85.81 331 TYR A CA 1
ATOM 2645 C C . TYR A 1 331 ? 39.812 -17.578 1.475 1 85.81 331 TYR A C 1
ATOM 2647 O O . TYR A 1 331 ? 39.406 -17.734 2.627 1 85.81 331 TYR A O 1
ATOM 2655 N N . THR A 1 332 ? 40.844 -16.844 1.22 1 88.62 332 THR A N 1
ATOM 2656 C CA . THR A 1 332 ? 41.75 -16.406 2.285 1 88.62 332 THR A CA 1
ATOM 2657 C C . THR A 1 332 ? 41.281 -15.078 2.887 1 88.62 332 THR A C 1
ATOM 2659 O O . THR A 1 332 ? 41.562 -14.781 4.047 1 88.62 332 THR A O 1
ATOM 2662 N N . CYS A 1 333 ? 40.531 -14.367 2.15 1 92.19 333 CYS A N 1
ATOM 2663 C CA . CYS A 1 333 ? 40.219 -13.031 2.645 1 92.19 333 CYS A CA 1
ATOM 2664 C C . CYS A 1 333 ? 38.719 -12.75 2.551 1 92.19 333 CYS A C 1
ATOM 2666 O O . CYS A 1 333 ? 38.094 -12.383 3.543 1 92.19 333 CYS A O 1
ATOM 2668 N N . LEU A 1 334 ? 38.188 -12.961 1.358 1 90.81 334 LEU A N 1
ATOM 2669 C CA . LEU A 1 334 ? 36.812 -12.539 1.088 1 90.81 334 LEU A CA 1
ATOM 2670 C C . LEU A 1 334 ? 35.844 -13.258 1.999 1 90.81 334 LEU A C 1
ATOM 2672 O O . LEU A 1 334 ? 35 -12.625 2.658 1 90.81 334 LEU A O 1
ATOM 2676 N N . LEU A 1 335 ? 35.812 -14.562 2.039 1 86.88 335 LEU A N 1
ATOM 2677 C CA . LEU A 1 335 ? 34.875 -15.344 2.824 1 86.88 335 LEU A CA 1
ATOM 2678 C C . LEU A 1 335 ? 35 -15.023 4.309 1 86.88 335 LEU A C 1
ATOM 2680 O O . LEU A 1 335 ? 34 -14.773 4.98 1 86.88 335 LEU A O 1
ATOM 2684 N N . PRO A 1 336 ? 36.219 -14.906 4.797 1 87.5 336 PRO A N 1
ATOM 2685 C CA . PRO A 1 336 ? 36.344 -14.508 6.199 1 87.5 336 PRO A CA 1
ATOM 2686 C C . PRO A 1 336 ? 35.875 -13.078 6.453 1 87.5 336 PRO A C 1
ATOM 2688 O O . PRO A 1 336 ? 35.312 -12.797 7.512 1 87.5 336 PRO A O 1
ATOM 2691 N N . ALA A 1 337 ? 36.188 -12.266 5.535 1 89.12 337 ALA A N 1
ATOM 2692 C CA . ALA A 1 337 ? 35.75 -10.875 5.695 1 89.12 337 ALA A CA 1
ATOM 2693 C C . ALA A 1 337 ? 34.219 -10.773 5.742 1 89.12 337 ALA A C 1
ATOM 2695 O O . ALA A 1 337 ? 33.656 -9.984 6.512 1 89.12 337 ALA A O 1
ATOM 2696 N N . GLU A 1 338 ? 33.562 -11.508 4.922 1 86 338 GLU A N 1
ATOM 2697 C CA . GLU A 1 338 ? 32.125 -11.531 4.918 1 86 338 GLU A CA 1
ATOM 2698 C C . GLU A 1 338 ? 31.562 -12.078 6.23 1 86 338 GLU A C 1
ATOM 2700 O O . GLU A 1 338 ? 30.594 -11.547 6.773 1 86 338 GLU A O 1
ATOM 2705 N N . ALA A 1 339 ? 32.125 -13.062 6.691 1 83.69 339 ALA A N 1
ATOM 2706 C CA . ALA A 1 339 ? 31.688 -13.664 7.949 1 83.69 339 ALA A CA 1
ATOM 2707 C C . ALA A 1 339 ? 31.906 -12.711 9.117 1 83.69 339 ALA A C 1
ATOM 2709 O O . ALA A 1 339 ? 31.078 -12.625 10.023 1 83.69 339 ALA A O 1
ATOM 2710 N N . ASN A 1 340 ? 33 -12 9.047 1 85.5 340 ASN A N 1
ATOM 2711 C CA . ASN A 1 340 ? 33.281 -11.031 10.094 1 85.5 340 ASN A CA 1
ATOM 2712 C C . ASN A 1 340 ? 32.312 -9.852 10.07 1 85.5 340 ASN A C 1
ATOM 2714 O O . ASN A 1 340 ? 31.953 -9.32 11.125 1 85.5 340 ASN A O 1
ATOM 2718 N N . PHE A 1 341 ? 32 -9.477 8.93 1 86.44 341 PHE A N 1
ATOM 2719 C CA . PHE A 1 341 ? 31.062 -8.375 8.797 1 86.44 341 PHE A CA 1
ATOM 2720 C C . PHE A 1 341 ? 29.703 -8.742 9.391 1 86.44 341 PHE A C 1
ATOM 2722 O O . PHE A 1 341 ? 29.062 -7.926 10.062 1 86.44 341 PHE A O 1
ATOM 2729 N N . ALA A 1 342 ? 29.281 -9.891 9.117 1 79.44 342 ALA A N 1
ATOM 2730 C CA . ALA A 1 342 ? 27.984 -10.359 9.617 1 79.44 342 ALA A CA 1
ATOM 2731 C C . ALA A 1 342 ? 28 -10.484 11.141 1 79.44 342 ALA A C 1
ATOM 2733 O O . ALA A 1 342 ? 26.984 -10.273 11.797 1 79.44 342 ALA A O 1
ATOM 2734 N N . ALA A 1 343 ? 29.078 -10.812 11.617 1 77.88 343 ALA A N 1
ATOM 2735 C CA . ALA A 1 343 ? 29.219 -11.016 13.055 1 77.88 343 ALA A CA 1
ATOM 2736 C C . ALA A 1 343 ? 29.281 -9.688 13.797 1 77.88 343 ALA A C 1
ATOM 2738 O O . ALA A 1 343 ? 28.797 -9.57 14.922 1 77.88 343 ALA A O 1
ATOM 2739 N N . LYS A 1 344 ? 29.953 -8.805 13.047 1 72.56 344 LYS A N 1
ATOM 2740 C CA . LYS A 1 344 ? 30.125 -7.504 13.688 1 72.56 344 LYS A CA 1
ATOM 2741 C C . LYS A 1 344 ? 28.844 -6.672 13.586 1 72.56 344 LYS A C 1
ATOM 2743 O O . LYS A 1 344 ? 28.188 -6.656 12.547 1 72.56 344 LYS A O 1
ATOM 2748 N N . ASP A 1 345 ? 27.984 -6.695 14.539 1 63.81 345 ASP A N 1
ATOM 2749 C CA . ASP A 1 345 ? 26.781 -5.891 14.617 1 63.81 345 ASP A CA 1
ATOM 2750 C C . ASP A 1 345 ? 27.094 -4.406 14.461 1 63.81 345 ASP A C 1
ATOM 2752 O O . ASP A 1 345 ? 26.938 -3.633 15.414 1 63.81 345 ASP A O 1
ATOM 2756 N N . LYS A 1 346 ? 27.984 -4.121 13.477 1 64.56 346 LYS A N 1
ATOM 2757 C CA . LYS A 1 346 ? 28.234 -2.693 13.312 1 64.56 346 LYS A CA 1
ATOM 2758 C C . LYS A 1 346 ? 27 -1.967 12.797 1 64.56 346 LYS A C 1
ATOM 2760 O O . LYS A 1 346 ? 26.359 -2.426 11.852 1 64.56 346 LYS A O 1
ATOM 2765 N N . SER A 1 347 ? 26.484 -1.173 13.672 1 67.5 347 SER A N 1
ATOM 2766 C CA . SER A 1 347 ? 25.344 -0.347 13.336 1 67.5 347 SER A CA 1
ATOM 2767 C C . SER A 1 347 ? 25.734 0.807 12.422 1 67.5 347 SER A C 1
ATOM 2769 O O . SER A 1 347 ? 26.578 1.631 12.781 1 67.5 347 SER A O 1
ATOM 2771 N N . TYR A 1 348 ? 25.703 0.573 11.109 1 78.62 348 TYR A N 1
ATOM 2772 C CA . TYR A 1 348 ? 25.875 1.7 10.195 1 78.62 348 TYR A CA 1
ATOM 2773 C C . TYR A 1 348 ? 24.672 2.645 10.281 1 78.62 348 TYR A C 1
ATOM 2775 O O . TYR A 1 348 ? 23.578 2.229 10.633 1 78.62 348 TYR A O 1
ATOM 2783 N N . ASP A 1 349 ? 24.984 3.951 10.281 1 83.75 349 ASP A N 1
ATOM 2784 C CA . ASP A 1 349 ? 23.969 4.984 10.398 1 83.75 349 ASP A CA 1
ATOM 2785 C C . ASP A 1 349 ? 23.172 5.137 9.102 1 83.75 349 ASP A C 1
ATOM 2787 O O . ASP A 1 349 ? 23.344 6.129 8.383 1 83.75 349 ASP A O 1
ATOM 2791 N N . CYS A 1 350 ? 22.531 4.133 8.688 1 89.75 350 CYS A N 1
ATOM 2792 C CA . CYS A 1 350 ? 21.656 4.219 7.531 1 89.75 350 CYS A CA 1
ATOM 2793 C C . CYS A 1 350 ? 20.281 4.77 7.938 1 89.75 350 CYS A C 1
ATOM 2795 O O . CYS A 1 350 ? 19.5 4.078 8.578 1 89.75 350 CYS A O 1
ATOM 2797 N N . GLN A 1 351 ? 20.016 5.945 7.527 1 90.94 351 GLN A N 1
ATOM 2798 C CA . GLN A 1 351 ? 18.766 6.625 7.895 1 90.94 351 GLN A CA 1
ATOM 2799 C C . GLN A 1 351 ? 17.594 6.117 7.059 1 90.94 351 GLN A C 1
ATOM 2801 O O . GLN A 1 351 ? 17.797 5.473 6.027 1 90.94 351 GLN A O 1
ATOM 2806 N N . VAL A 1 352 ? 16.391 6.414 7.562 1 93.44 352 VAL A N 1
ATOM 2807 C CA . VAL A 1 352 ? 15.188 6.023 6.84 1 93.44 352 VAL A CA 1
ATOM 2808 C C . VAL A 1 352 ? 15.055 6.863 5.574 1 93.44 352 VAL A C 1
ATOM 2810 O O . VAL A 1 352 ? 15.43 8.039 5.555 1 93.44 352 VAL A O 1
ATOM 2813 N N . PRO A 1 353 ? 14.633 6.254 4.527 1 94.56 353 PRO A N 1
ATOM 2814 C CA . PRO A 1 353 ? 14.445 7.012 3.289 1 94.56 353 PRO A CA 1
ATOM 2815 C C . PRO A 1 353 ? 13.242 7.953 3.35 1 94.56 353 PRO A C 1
ATOM 2817 O O . PRO A 1 353 ? 12.25 7.648 4.012 1 94.56 353 PRO A O 1
ATOM 2820 N N . CYS A 1 354 ? 13.305 9.109 2.641 1 95.31 354 CYS A N 1
ATOM 2821 C CA . CYS A 1 354 ? 12.195 10.062 2.588 1 95.31 354 CYS A CA 1
ATOM 2822 C C . CYS A 1 354 ? 11.07 9.547 1.698 1 95.31 354 CYS A C 1
ATOM 2824 O O . CYS A 1 354 ? 9.898 9.805 1.966 1 95.31 354 CYS A O 1
ATOM 2826 N N . ASN A 1 355 ? 11.461 8.961 0.641 1 94.5 355 ASN A N 1
ATOM 2827 C CA . ASN A 1 355 ? 10.516 8.336 -0.276 1 94.5 355 ASN A CA 1
ATOM 2828 C C . ASN A 1 355 ? 10.82 6.848 -0.456 1 94.5 355 ASN A C 1
ATOM 2830 O O . ASN A 1 355 ? 11.859 6.484 -1.002 1 94.5 355 ASN A O 1
ATOM 2834 N N . LEU A 1 356 ? 9.914 6.055 0.008 1 94.62 356 LEU A N 1
ATOM 2835 C CA . LEU A 1 356 ? 10.086 4.605 -0.072 1 94.62 356 LEU A CA 1
ATOM 2836 C C . LEU A 1 356 ? 8.922 3.963 -0.82 1 94.62 356 LEU A C 1
ATOM 2838 O O . LEU A 1 356 ? 7.758 4.191 -0.482 1 94.62 356 LEU A O 1
ATOM 2842 N N . THR A 1 357 ? 9.242 3.248 -1.857 1 94.75 357 THR A N 1
ATOM 2843 C CA . THR A 1 357 ? 8.25 2.459 -2.578 1 94.75 357 THR A CA 1
ATOM 2844 C C . THR A 1 357 ? 8.422 0.972 -2.283 1 94.75 357 THR A C 1
ATOM 2846 O O . THR A 1 357 ? 9.5 0.415 -2.498 1 94.75 357 THR A O 1
ATOM 2849 N N . ILE A 1 358 ? 7.391 0.367 -1.847 1 94.94 358 ILE A N 1
ATOM 2850 C CA . ILE A 1 358 ? 7.422 -1.044 -1.478 1 94.94 358 ILE A CA 1
ATOM 2851 C C . ILE A 1 358 ? 6.465 -1.831 -2.371 1 94.94 358 ILE A C 1
ATOM 2853 O O . ILE A 1 358 ? 5.309 -1.442 -2.547 1 94.94 358 ILE A O 1
ATOM 2857 N N . TYR A 1 359 ? 6.969 -2.869 -2.893 1 95.69 359 TYR A N 1
ATOM 2858 C CA . TYR A 1 359 ? 6.133 -3.824 -3.609 1 95.69 359 TYR A CA 1
ATOM 2859 C C . TYR A 1 359 ? 5.871 -5.062 -2.76 1 95.69 359 TYR A C 1
ATOM 2861 O O . TYR A 1 359 ? 6.75 -5.918 -2.609 1 95.69 359 TYR A O 1
ATOM 2869 N N . ASP A 1 360 ? 4.672 -5.113 -2.281 1 93.62 360 ASP A N 1
ATOM 2870 C CA . ASP A 1 360 ? 4.273 -6.289 -1.511 1 93.62 360 ASP A CA 1
ATOM 2871 C C . ASP A 1 360 ? 3.766 -7.398 -2.426 1 93.62 360 ASP A C 1
ATOM 2873 O O . ASP A 1 360 ? 2.953 -7.152 -3.32 1 93.62 360 ASP A O 1
ATOM 2877 N N . THR A 1 361 ? 4.289 -8.57 -2.131 1 94.06 361 THR A N 1
ATOM 2878 C CA . THR A 1 361 ? 3.91 -9.688 -2.994 1 94.06 361 THR A CA 1
ATOM 2879 C C . THR A 1 361 ? 3.115 -10.734 -2.215 1 94.06 361 THR A C 1
ATOM 2881 O O . THR A 1 361 ? 3.418 -11.008 -1.053 1 94.06 361 THR A O 1
ATOM 2884 N N . ARG A 1 362 ? 2.086 -11.211 -2.828 1 91.31 362 ARG A N 1
ATOM 2885 C CA . ARG A 1 362 ? 1.306 -12.352 -2.348 1 91.31 362 ARG A CA 1
ATOM 2886 C C . ARG A 1 362 ? 1.431 -13.539 -3.293 1 91.31 362 ARG A C 1
ATOM 2888 O O . ARG A 1 362 ? 1.109 -13.43 -4.477 1 91.31 362 ARG A O 1
ATOM 2895 N N . VAL A 1 363 ? 1.853 -14.656 -2.697 1 93 363 VAL A N 1
ATOM 2896 C CA . VAL A 1 363 ? 2.18 -15.789 -3.557 1 93 363 VAL A CA 1
ATOM 2897 C C . VAL A 1 363 ? 1.16 -16.906 -3.35 1 93 363 VAL A C 1
ATOM 2899 O O . VAL A 1 363 ? 0.749 -17.188 -2.221 1 93 363 VAL A O 1
ATOM 2902 N N . SER A 1 364 ? 0.708 -17.469 -4.43 1 91.38 364 SER A N 1
ATOM 2903 C CA . SER A 1 364 ? -0.135 -18.672 -4.438 1 91.38 364 SER A CA 1
ATOM 2904 C C . SER A 1 364 ? 0.303 -19.641 -5.52 1 91.38 364 SER A C 1
ATOM 2906 O O . SER A 1 364 ? 1.06 -19.281 -6.422 1 91.38 364 SER A O 1
ATOM 2908 N N . PHE A 1 365 ? -0.106 -20.953 -5.344 1 92 365 PHE A N 1
ATOM 2909 C CA . PHE A 1 365 ? 0.42 -21.984 -6.246 1 92 365 PHE A CA 1
ATOM 2910 C C . PHE A 1 365 ? -0.698 -22.875 -6.762 1 92 365 PHE A C 1
ATOM 2912 O O . PHE A 1 365 ? -1.67 -23.141 -6.051 1 92 365 PHE A O 1
ATOM 2919 N N . ALA A 1 366 ? -0.492 -23.234 -7.988 1 91.62 366 ALA A N 1
ATOM 2920 C CA . ALA A 1 366 ? -1.318 -24.281 -8.602 1 91.62 366 ALA A CA 1
ATOM 2921 C C . ALA A 1 366 ? -0.455 -25.391 -9.195 1 91.62 366 ALA A C 1
ATOM 2923 O O . ALA A 1 366 ? 0.726 -25.172 -9.484 1 91.62 366 ALA A O 1
ATOM 2924 N N . TYR A 1 367 ? -1.08 -26.516 -9.281 1 91.31 367 TYR A N 1
ATOM 2925 C CA . TYR A 1 367 ? -0.375 -27.656 -9.867 1 91.31 367 TYR A CA 1
ATOM 2926 C C . TYR A 1 367 ? -0.101 -27.422 -11.352 1 91.31 367 TYR A C 1
ATOM 2928 O O . TYR A 1 367 ? -0.999 -27.031 -12.094 1 91.31 367 TYR A O 1
ATOM 2936 N N . TYR A 1 368 ? 1.085 -27.594 -11.758 1 90.25 368 TYR A N 1
ATOM 2937 C CA . TYR A 1 368 ? 1.466 -27.312 -13.141 1 90.25 368 TYR A CA 1
ATOM 2938 C C . TYR A 1 368 ? 2.482 -28.344 -13.633 1 90.25 368 TYR A C 1
ATOM 2940 O O . TYR A 1 368 ? 3.391 -28.734 -12.898 1 90.25 368 TYR A O 1
ATOM 2948 N N . PRO A 1 369 ? 2.445 -28.766 -14.859 1 90.75 369 PRO A N 1
ATOM 2949 C CA . PRO A 1 369 ? 1.319 -28.562 -15.773 1 90.75 369 PRO A CA 1
ATOM 2950 C C . PRO A 1 369 ? 0.126 -29.453 -15.445 1 90.75 369 PRO A C 1
ATOM 2952 O O . PRO A 1 369 ? 0.299 -30.547 -14.875 1 90.75 369 PRO A O 1
ATOM 2955 N N . GLY A 1 370 ? -0.993 -28.891 -15.68 1 87.94 370 GLY A N 1
ATOM 2956 C CA . GLY A 1 370 ? -2.152 -29.75 -15.578 1 87.94 370 GLY A CA 1
ATOM 2957 C C . GLY A 1 370 ? -2.09 -30.953 -16.516 1 87.94 370 GLY A C 1
ATOM 2958 O O . GLY A 1 370 ? -1.344 -30.938 -17.5 1 87.94 370 GLY A O 1
ATOM 2959 N N . GLN A 1 371 ? -2.83 -31.922 -16.203 1 85.31 371 GLN A N 1
ATOM 2960 C CA . GLN A 1 371 ? -2.738 -33.156 -16.953 1 85.31 371 GLN A CA 1
ATOM 2961 C C . GLN A 1 371 ? -2.982 -32.938 -18.438 1 85.31 371 GLN A C 1
ATOM 2963 O O . GLN A 1 371 ? -2.291 -33.5 -19.281 1 85.31 371 GLN A O 1
ATOM 2968 N N . HIS A 1 372 ? -3.932 -32.156 -18.75 1 82.25 372 HIS A N 1
ATOM 2969 C CA . HIS A 1 372 ? -4.25 -31.875 -20.156 1 82.25 372 HIS A CA 1
ATOM 2970 C C . HIS A 1 372 ? -3.07 -31.219 -20.875 1 82.25 372 HIS A C 1
ATOM 2972 O O . HIS A 1 372 ? -2.785 -31.547 -22.031 1 82.25 372 HIS A O 1
ATOM 2978 N N . HIS A 1 373 ? -2.41 -30.328 -20.234 1 84.69 373 HIS A N 1
ATOM 2979 C CA . HIS A 1 373 ? -1.26 -29.625 -20.797 1 84.69 373 HIS A CA 1
ATOM 2980 C C . HIS A 1 373 ? -0.009 -30.5 -20.75 1 84.69 373 HIS A C 1
ATOM 2982 O O . HIS A 1 373 ? 0.834 -30.422 -21.656 1 84.69 373 HIS A O 1
ATOM 2988 N N . LEU A 1 374 ? 0.091 -31.25 -19.766 1 87.75 374 LEU A N 1
ATOM 2989 C CA . LEU A 1 374 ? 1.228 -32.156 -19.609 1 87.75 374 LEU A CA 1
ATOM 2990 C C . LEU A 1 374 ? 1.285 -33.156 -20.75 1 87.75 374 LEU A C 1
ATOM 2992 O O . LEU A 1 374 ? 2.363 -33.438 -21.281 1 87.75 374 LEU A O 1
ATOM 2996 N N . ASP A 1 375 ? 0.148 -33.625 -21.109 1 85.12 375 ASP A N 1
ATOM 2997 C CA . ASP A 1 375 ? 0.074 -34.562 -22.234 1 85.12 375 ASP A CA 1
ATOM 2998 C C . ASP A 1 375 ? 0.55 -33.906 -23.531 1 85.12 375 ASP A C 1
ATOM 3000 O O . ASP A 1 375 ? 1.288 -34.531 -24.297 1 85.12 375 ASP A O 1
ATOM 3004 N N . GLU A 1 376 ? 0.135 -32.781 -23.672 1 82.75 376 GLU A N 1
ATOM 3005 C CA . GLU A 1 376 ? 0.534 -32.031 -24.859 1 82.75 376 GLU A CA 1
ATOM 3006 C C . GLU A 1 376 ? 2.033 -31.75 -24.859 1 82.75 376 GLU A C 1
ATOM 3008 O O . GLU A 1 376 ? 2.705 -31.938 -25.875 1 82.75 376 GLU A O 1
ATOM 3013 N N . LEU A 1 377 ? 2.564 -31.391 -23.75 1 85.38 377 LEU A N 1
ATOM 3014 C CA . LEU A 1 377 ? 3.977 -31.031 -23.641 1 85.38 377 LEU A CA 1
ATOM 3015 C C . LEU A 1 377 ? 4.859 -32.25 -23.828 1 85.38 377 LEU A C 1
ATOM 3017 O O . LEU A 1 377 ? 5.926 -32.188 -24.438 1 85.38 377 LEU A O 1
ATOM 3021 N N . THR A 1 378 ? 4.465 -33.312 -23.266 1 88.25 378 THR A N 1
ATOM 3022 C CA . THR A 1 378 ? 5.238 -34.562 -23.406 1 88.25 378 THR A CA 1
ATOM 3023 C C . THR A 1 378 ? 5.32 -35 -24.859 1 88.25 378 THR A C 1
ATOM 3025 O O . THR A 1 378 ? 6.375 -35.438 -25.312 1 88.25 378 THR A O 1
ATOM 3028 N N . ARG A 1 379 ? 4.266 -34.812 -25.516 1 84.56 379 ARG A N 1
ATOM 3029 C CA . ARG A 1 379 ? 4.23 -35.188 -26.922 1 84.56 379 ARG A CA 1
ATOM 3030 C C . ARG A 1 379 ? 5.105 -34.25 -27.766 1 84.56 379 ARG A C 1
ATOM 3032 O O . ARG A 1 379 ? 5.859 -34.688 -28.625 1 84.56 379 ARG A O 1
ATOM 3039 N N . MET A 1 380 ? 5.039 -33.062 -27.422 1 81.75 380 MET A N 1
ATOM 3040 C CA . MET A 1 380 ? 5.738 -32.031 -28.219 1 81.75 380 MET A CA 1
ATOM 3041 C C . MET A 1 380 ? 7.238 -32.062 -27.953 1 81.75 380 MET A C 1
ATOM 3043 O O . MET A 1 380 ? 8.039 -31.859 -28.859 1 81.75 380 MET A O 1
ATOM 3047 N N . THR A 1 381 ? 7.699 -32.344 -26.75 1 85.56 381 THR A N 1
ATOM 3048 C CA . THR A 1 381 ? 9.102 -32.188 -26.375 1 85.56 381 THR A CA 1
ATOM 3049 C C . THR A 1 381 ? 9.781 -33.531 -26.219 1 85.56 381 THR A C 1
ATOM 3051 O O . THR A 1 381 ? 11.008 -33.594 -26.094 1 85.56 381 THR A O 1
ATOM 3054 N N . ASN A 1 382 ? 9.109 -34.594 -26.234 1 86.94 382 ASN A N 1
ATOM 3055 C CA . ASN A 1 382 ? 9.617 -35.938 -26.031 1 86.94 382 ASN A CA 1
ATOM 3056 C C . ASN A 1 382 ? 10.305 -36.094 -24.672 1 86.94 382 ASN A C 1
ATOM 3058 O O . ASN A 1 382 ? 11.352 -36.719 -24.562 1 86.94 382 ASN A O 1
ATOM 3062 N N . ARG A 1 383 ? 9.859 -35.406 -23.703 1 90.31 383 ARG A N 1
ATOM 3063 C CA . ARG A 1 383 ? 10.336 -35.5 -22.328 1 90.31 383 ARG A CA 1
ATOM 3064 C C . ARG A 1 383 ? 9.312 -36.188 -21.438 1 90.31 383 ARG A C 1
ATOM 3066 O O . ARG A 1 383 ? 8.125 -36.219 -21.766 1 90.31 383 ARG A O 1
ATOM 3073 N N . THR A 1 384 ? 9.82 -36.75 -20.391 1 90.38 384 THR A N 1
ATOM 3074 C CA . THR A 1 384 ? 8.93 -37.438 -19.469 1 90.38 384 THR A CA 1
ATOM 3075 C C . THR A 1 384 ? 8.18 -36.438 -18.594 1 90.38 384 THR A C 1
ATOM 3077 O O . THR A 1 384 ? 8.617 -35.281 -18.438 1 90.38 384 THR A O 1
ATOM 3080 N N . GLU A 1 385 ? 7.07 -36.906 -18.047 1 89.5 385 GLU A N 1
ATOM 3081 C CA . GLU A 1 385 ? 6.285 -36.094 -17.141 1 89.5 385 GLU A CA 1
ATOM 3082 C C . GLU A 1 385 ? 7.117 -35.656 -15.945 1 89.5 385 GLU A C 1
ATOM 3084 O O . GLU A 1 385 ? 7.055 -34.469 -15.539 1 89.5 385 GLU A O 1
ATOM 3089 N N . SER A 1 386 ? 7.871 -36.5 -15.406 1 89.81 386 SER A N 1
ATOM 3090 C CA . SER A 1 386 ? 8.695 -36.188 -14.242 1 89.81 386 SER A CA 1
ATOM 3091 C C . SER A 1 386 ? 9.758 -35.156 -14.57 1 89.81 386 SER A C 1
ATOM 3093 O O . SER A 1 386 ? 10.023 -34.25 -13.766 1 89.81 386 SER A O 1
ATOM 3095 N N . ASP A 1 387 ? 10.336 -35.281 -15.711 1 92.5 387 ASP A N 1
ATOM 3096 C CA . ASP A 1 387 ? 11.367 -34.344 -16.125 1 92.5 387 ASP A CA 1
ATOM 3097 C C . ASP A 1 387 ? 10.789 -32.938 -16.281 1 92.5 387 ASP A C 1
ATOM 3099 O O . ASP A 1 387 ? 11.414 -31.953 -15.875 1 92.5 387 ASP A O 1
ATOM 3103 N N . ILE A 1 388 ? 9.648 -32.844 -16.859 1 93.12 388 ILE A N 1
ATOM 3104 C CA . ILE A 1 388 ? 9.008 -31.562 -17.078 1 93.12 388 ILE A CA 1
ATOM 3105 C C . ILE A 1 388 ? 8.664 -30.922 -15.727 1 93.12 388 ILE A C 1
ATOM 3107 O O . ILE A 1 388 ? 8.977 -29.766 -15.484 1 93.12 388 ILE A O 1
ATOM 3111 N N . ARG A 1 389 ? 8.109 -31.656 -14.828 1 91.69 389 ARG A N 1
ATOM 3112 C CA . ARG A 1 389 ? 7.668 -31.109 -13.547 1 91.69 389 ARG A CA 1
ATOM 3113 C C . ARG A 1 389 ? 8.859 -30.766 -12.664 1 91.69 389 ARG A C 1
ATOM 3115 O O . ARG A 1 389 ? 8.781 -29.828 -11.852 1 91.69 389 ARG A O 1
ATOM 3122 N N . LYS A 1 390 ? 9.938 -31.406 -12.836 1 92.75 390 LYS A N 1
ATOM 3123 C CA . LYS A 1 390 ? 11.133 -31.156 -12.031 1 92.75 390 LYS A CA 1
ATOM 3124 C C . LYS A 1 390 ? 11.859 -29.906 -12.508 1 92.75 390 LYS A C 1
ATOM 3126 O O . LYS A 1 390 ? 12.602 -29.281 -11.742 1 92.75 390 LYS A O 1
ATOM 3131 N N . ASN A 1 391 ? 11.586 -29.453 -13.727 1 94.75 391 ASN A N 1
ATOM 3132 C CA . ASN A 1 391 ? 12.461 -28.422 -14.273 1 94.75 391 ASN A CA 1
ATOM 3133 C C . ASN A 1 391 ? 11.672 -27.188 -14.68 1 94.75 391 ASN A C 1
ATOM 3135 O O . ASN A 1 391 ? 12.227 -26.078 -14.719 1 94.75 391 ASN A O 1
ATOM 3139 N N . VAL A 1 392 ? 10.461 -27.359 -15.039 1 95.25 392 VAL A N 1
ATOM 3140 C CA . VAL A 1 392 ? 9.734 -26.266 -15.656 1 95.25 392 VAL A CA 1
ATOM 3141 C C . VAL A 1 392 ? 8.812 -25.609 -14.633 1 95.25 392 VAL A C 1
ATOM 3143 O O . VAL A 1 392 ? 8.148 -26.297 -13.859 1 95.25 392 VAL A O 1
ATOM 3146 N N . LEU A 1 393 ? 8.844 -24.328 -14.617 1 95.69 393 LEU A N 1
ATOM 3147 C CA . LEU A 1 393 ? 7.934 -23.578 -13.758 1 95.69 393 LEU A CA 1
ATOM 3148 C C . LEU A 1 393 ? 7.258 -22.453 -14.539 1 95.69 393 LEU A C 1
ATOM 3150 O O . LEU A 1 393 ? 7.809 -21.953 -15.523 1 95.69 393 LEU A O 1
ATOM 3154 N N . ASP A 1 394 ? 6.047 -22.156 -14.102 1 95.06 394 ASP A N 1
ATOM 3155 C CA . ASP A 1 394 ? 5.281 -21.016 -14.617 1 95.06 394 ASP A CA 1
ATOM 3156 C C . ASP A 1 394 ? 5.105 -19.953 -13.539 1 95.06 394 ASP A C 1
ATOM 3158 O O . ASP A 1 394 ? 4.809 -20.266 -12.383 1 95.06 394 ASP A O 1
ATOM 3162 N N . VAL A 1 395 ? 5.367 -18.75 -13.938 1 95.88 395 VAL A N 1
ATOM 3163 C CA . VAL A 1 395 ? 5.188 -17.672 -12.969 1 95.88 395 VAL A CA 1
ATOM 3164 C C . VAL A 1 395 ? 4.469 -16.5 -13.633 1 95.88 395 VAL A C 1
ATOM 3166 O O . VAL A 1 395 ? 4.777 -16.141 -14.773 1 95.88 395 VAL A O 1
ATOM 3169 N N . ARG A 1 396 ? 3.498 -16 -12.961 1 94.81 396 ARG A N 1
ATOM 3170 C CA . ARG A 1 396 ? 2.766 -14.82 -13.398 1 94.81 396 ARG A CA 1
ATOM 3171 C C . ARG A 1 396 ? 2.842 -13.711 -12.352 1 94.81 396 ARG A C 1
ATOM 3173 O O . ARG A 1 396 ? 2.484 -13.922 -11.188 1 94.81 396 ARG A O 1
ATOM 3180 N N . ILE A 1 397 ? 3.34 -12.602 -12.766 1 96.25 397 ILE A N 1
ATOM 3181 C CA . ILE A 1 397 ? 3.422 -11.43 -11.891 1 96.25 397 ILE A CA 1
ATOM 3182 C C . ILE A 1 397 ? 2.436 -10.367 -12.367 1 96.25 397 ILE A C 1
ATOM 3184 O O . ILE A 1 397 ? 2.49 -9.93 -13.516 1 96.25 397 ILE A O 1
ATOM 3188 N N . TYR A 1 398 ? 1.564 -9.961 -11.453 1 93.94 398 TYR A N 1
ATOM 3189 C CA . TYR A 1 398 ? 0.519 -9.031 -11.859 1 93.94 398 TYR A CA 1
ATOM 3190 C C . TYR A 1 398 ? 0.085 -8.156 -10.688 1 93.94 398 TYR A C 1
ATOM 3192 O O . TYR A 1 398 ? 0.351 -8.484 -9.531 1 93.94 398 TYR A O 1
ATOM 3200 N N . PHE A 1 399 ? -0.494 -7.031 -11.039 1 93.38 399 PHE A N 1
ATOM 3201 C CA . PHE A 1 399 ? -1.103 -6.188 -10.016 1 93.38 399 PHE A CA 1
ATOM 3202 C C . PHE A 1 399 ? -2.514 -6.664 -9.688 1 93.38 399 PHE A C 1
ATOM 3204 O O . PHE A 1 399 ? -3.322 -6.887 -10.594 1 93.38 399 PHE A O 1
ATOM 3211 N N . GLU A 1 400 ? -2.781 -6.82 -8.477 1 88.81 400 GLU A N 1
ATOM 3212 C CA . GLU A 1 400 ? -4.125 -7.223 -8.07 1 88.81 400 GLU A CA 1
ATOM 3213 C C . GLU A 1 400 ? -5.145 -6.125 -8.359 1 88.81 400 GLU A C 1
ATOM 3215 O O . GLU A 1 400 ? -6.25 -6.406 -8.82 1 88.81 400 GLU A O 1
ATOM 3220 N N . GLU A 1 401 ? -4.789 -5.004 -8.078 1 88 401 GLU A N 1
ATOM 3221 C CA . GLU A 1 401 ? -5.57 -3.805 -8.367 1 88 401 GLU A CA 1
ATOM 3222 C C . GLU A 1 401 ? -4.676 -2.662 -8.844 1 88 401 GLU A C 1
ATOM 3224 O O . GLU A 1 401 ? -3.492 -2.609 -8.5 1 88 401 GLU A O 1
ATOM 3229 N N . LEU A 1 402 ? -5.336 -1.813 -9.625 1 88.06 402 LEU A N 1
ATOM 3230 C CA . LEU A 1 402 ? -4.59 -0.627 -10.031 1 88.06 402 LEU A CA 1
ATOM 3231 C C . LEU A 1 402 ? -4.695 0.47 -8.977 1 88.06 402 LEU A C 1
ATOM 3233 O O . LEU A 1 402 ? -5.285 1.523 -9.227 1 88.06 402 LEU A O 1
ATOM 3237 N N . SER A 1 403 ? -4.102 0.111 -7.902 1 91.38 403 SER A N 1
ATOM 3238 C CA . SER A 1 403 ? -4.125 1.036 -6.773 1 91.38 403 SER A CA 1
ATOM 3239 C C . SER A 1 403 ? -2.812 0.991 -5.996 1 91.38 403 SER A C 1
ATOM 3241 O O . SER A 1 403 ? -2.035 0.045 -6.133 1 91.38 403 SER A O 1
ATOM 3243 N N . PHE A 1 404 ? -2.49 2.066 -5.391 1 93.44 404 PHE A N 1
ATOM 3244 C CA . PHE A 1 404 ? -1.369 2.076 -4.457 1 93.44 404 PHE A CA 1
ATOM 3245 C C . PHE A 1 404 ? -1.752 2.773 -3.158 1 93.44 404 PHE A C 1
ATOM 3247 O O . PHE A 1 404 ? -2.566 3.697 -3.16 1 93.44 404 PHE A O 1
ATOM 3254 N N . GLN A 1 405 ? -1.212 2.273 -2.119 1 93.44 405 GLN A N 1
ATOM 3255 C CA . GLN A 1 405 ? -1.413 2.859 -0.798 1 93.44 405 GLN A CA 1
ATOM 3256 C C . GLN A 1 405 ? -0.327 3.883 -0.479 1 93.44 405 GLN A C 1
ATOM 3258 O O . GLN A 1 405 ? 0.864 3.564 -0.516 1 93.44 405 GLN A O 1
ATOM 3263 N N . LYS A 1 406 ? -0.789 5.027 -0.223 1 94.81 406 LYS A N 1
ATOM 3264 C CA . LYS A 1 406 ? 0.134 6.102 0.124 1 94.81 406 LYS A CA 1
ATOM 3265 C C . LYS A 1 406 ? 0.077 6.414 1.617 1 94.81 406 LYS A C 1
ATOM 3267 O O . LYS A 1 406 ? -0.99 6.723 2.152 1 94.81 406 LYS A O 1
ATOM 3272 N N . ILE A 1 407 ? 1.141 6.309 2.268 1 95.75 407 ILE A N 1
ATOM 3273 C CA . ILE A 1 407 ? 1.286 6.66 3.676 1 95.75 407 ILE A CA 1
ATOM 3274 C C . ILE A 1 407 ? 2.203 7.871 3.812 1 95.75 407 ILE A C 1
ATOM 3276 O O . ILE A 1 407 ? 3.41 7.777 3.578 1 95.75 407 ILE A O 1
ATOM 3280 N N . GLN A 1 408 ? 1.691 8.922 4.266 1 95.62 408 GLN A N 1
ATOM 3281 C CA . GLN A 1 408 ? 2.438 10.18 4.312 1 95.62 408 GLN A CA 1
ATOM 3282 C C . GLN A 1 408 ? 2.457 10.75 5.727 1 95.62 408 GLN A C 1
ATOM 3284 O O . GLN A 1 408 ? 1.413 10.859 6.375 1 95.62 408 GLN A O 1
ATOM 3289 N N . GLU A 1 409 ? 3.645 11.141 6.133 1 95.25 409 GLU A N 1
ATOM 3290 C CA . GLU A 1 409 ? 3.779 11.852 7.395 1 95.25 409 GLU A CA 1
ATOM 3291 C C . GLU A 1 409 ? 3.527 13.352 7.215 1 95.25 409 GLU A C 1
ATOM 3293 O O . GLU A 1 409 ? 4.059 13.961 6.289 1 95.25 409 GLU A O 1
ATOM 3298 N N . ILE A 1 410 ? 2.732 13.836 8.094 1 93.25 410 ILE A N 1
ATOM 3299 C CA . ILE A 1 410 ? 2.463 15.266 8.07 1 93.25 410 ILE A CA 1
ATOM 3300 C C . ILE A 1 410 ? 2.645 15.852 9.469 1 93.25 410 ILE A C 1
ATOM 3302 O O . ILE A 1 410 ? 2.387 15.172 10.469 1 93.25 410 ILE A O 1
ATOM 3306 N N . PRO A 1 411 ? 3.191 17.062 9.523 1 93 411 PRO A N 1
ATOM 3307 C CA . PRO A 1 411 ? 3.281 17.688 10.844 1 93 411 PRO A CA 1
ATOM 3308 C C . PRO A 1 411 ? 1.914 17.922 11.484 1 93 411 PRO A C 1
ATOM 3310 O O . PRO A 1 411 ? 0.988 18.391 10.82 1 93 411 PRO A O 1
ATOM 3313 N N . SER A 1 412 ? 1.845 17.609 12.781 1 90.75 412 SER A N 1
ATOM 3314 C CA . SER A 1 412 ? 0.579 17.734 13.492 1 90.75 412 SER A CA 1
ATOM 3315 C C . SER A 1 412 ? 0.481 19.078 14.211 1 90.75 412 SER A C 1
ATOM 3317 O O . SER A 1 412 ? -0.617 19.547 14.531 1 90.75 412 SER A O 1
ATOM 3319 N N . TYR A 1 413 ? 1.602 19.672 14.586 1 92.19 413 TYR A N 1
ATOM 3320 C CA . TYR A 1 413 ? 1.68 20.938 15.297 1 92.19 413 TYR A CA 1
ATOM 3321 C C . TYR A 1 413 ? 2.74 21.844 14.688 1 92.19 413 TYR A C 1
ATOM 3323 O O . TYR A 1 413 ? 3.936 21.672 14.938 1 92.19 413 TYR A O 1
ATOM 3331 N N . GLU A 1 414 ? 2.227 22.875 13.906 1 91.38 414 GLU A N 1
ATOM 3332 C CA . GLU A 1 414 ? 3.131 23.781 13.203 1 91.38 414 GLU A CA 1
ATOM 3333 C C . GLU A 1 414 ? 3.281 25.109 13.945 1 91.38 414 GLU A C 1
ATOM 3335 O O . GLU A 1 414 ? 2.689 25.297 15.008 1 91.38 414 G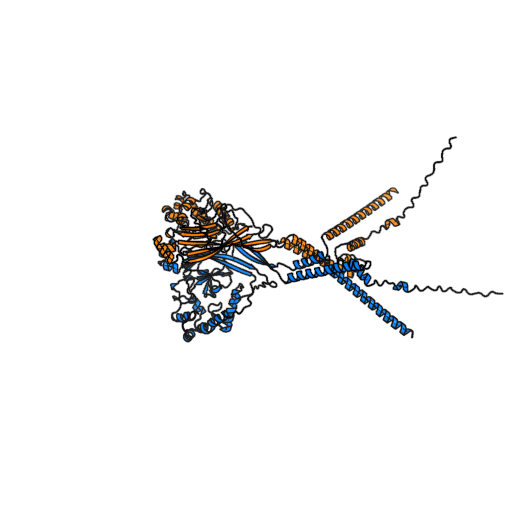LU A O 1
ATOM 3340 N N . PHE A 1 415 ? 4.098 26 13.422 1 91.69 415 PHE A N 1
ATOM 3341 C CA . PHE A 1 415 ? 4.379 27.297 14.016 1 91.69 415 PHE A CA 1
ATOM 3342 C C . PHE A 1 415 ? 3.109 28.141 14.102 1 91.69 415 PHE A C 1
ATOM 3344 O O . PHE A 1 415 ? 2.924 28.906 15.055 1 91.69 415 PHE A O 1
ATOM 3351 N N . THR A 1 416 ? 2.234 27.984 13.156 1 89.69 416 THR A N 1
ATOM 3352 C CA . THR A 1 416 ? 0.973 28.719 13.148 1 89.69 416 THR A CA 1
ATOM 3353 C C . THR A 1 416 ? 0.093 28.281 14.32 1 89.69 416 THR A C 1
ATOM 3355 O O . THR A 1 416 ? -0.585 29.094 14.938 1 89.69 416 THR A O 1
ATOM 3358 N N . ASN A 1 417 ? 0.165 27 14.633 1 91.31 417 ASN A N 1
ATOM 3359 C CA . ASN A 1 417 ? -0.576 26.5 15.781 1 91.31 417 ASN A CA 1
ATOM 3360 C C . ASN A 1 417 ? -0.044 27.062 17.094 1 91.31 417 ASN A C 1
ATOM 3362 O O . ASN A 1 417 ? -0.82 27.391 17.984 1 91.31 417 ASN A O 1
ATOM 3366 N N . LEU A 1 418 ? 1.201 27.125 17.125 1 93.44 418 LEU A N 1
ATOM 3367 C CA . LEU A 1 418 ? 1.839 27.688 18.312 1 93.44 418 LEU A CA 1
ATOM 3368 C C . LEU A 1 418 ? 1.407 29.125 18.531 1 93.44 418 LEU A C 1
ATOM 3370 O O . LEU A 1 418 ? 1.004 29.484 19.641 1 93.44 418 LEU A O 1
ATOM 3374 N N . GLN A 1 419 ? 1.507 29.906 17.5 1 93.38 419 GLN A N 1
ATOM 3375 C CA . GLN A 1 419 ? 1.145 31.312 17.594 1 93.38 419 GLN A CA 1
ATOM 3376 C C . GLN A 1 419 ? -0.318 31.469 18 1 93.38 419 GLN A C 1
ATOM 3378 O O . GLN A 1 419 ? -0.641 32.312 18.859 1 93.38 419 GLN A O 1
ATOM 3383 N N . SER A 1 420 ? -1.116 30.688 17.391 1 90.62 420 SER A N 1
ATOM 3384 C CA . SER A 1 420 ? -2.541 30.75 17.703 1 90.62 420 SER A CA 1
ATOM 3385 C C . SER A 1 420 ? -2.818 30.312 19.141 1 90.62 420 SER A C 1
ATOM 3387 O O . SER A 1 420 ? -3.684 30.875 19.812 1 90.62 420 SER A O 1
ATOM 3389 N N . SER A 1 421 ? -2.125 29.344 19.578 1 92.31 421 SER A N 1
ATOM 3390 C CA . SER A 1 421 ? -2.305 28.875 20.953 1 92.31 421 SER A CA 1
ATOM 3391 C C . SER A 1 421 ? -1.88 29.922 21.969 1 92.31 421 SER A C 1
ATOM 3393 O O . SER A 1 421 ? -2.576 30.156 22.953 1 92.31 421 SER A O 1
ATOM 3395 N N . ILE A 1 422 ? -0.807 30.547 21.734 1 93.56 422 ILE A N 1
ATOM 3396 C CA . ILE A 1 422 ? -0.333 31.609 22.625 1 93.56 422 ILE A CA 1
ATOM 3397 C C . ILE A 1 422 ? -1.33 32.75 22.641 1 93.56 422 ILE A C 1
ATOM 3399 O O . ILE A 1 422 ? -1.678 33.281 23.703 1 93.56 422 ILE A O 1
ATOM 3403 N N . GLY A 1 423 ? -1.747 33.125 21.469 1 92.44 423 GLY A N 1
ATOM 3404 C CA . GLY A 1 423 ? -2.746 34.156 21.375 1 92.44 423 GLY A CA 1
ATOM 3405 C C . GLY A 1 423 ? -4.043 33.812 22.078 1 92.44 423 GLY A C 1
ATOM 3406 O O . GLY A 1 423 ? -4.664 34.688 22.703 1 92.44 423 GLY A O 1
ATOM 3407 N N . GLY A 1 424 ? -4.441 32.594 21.938 1 90.5 424 GLY A N 1
ATOM 3408 C CA . GLY A 1 424 ? -5.633 32.125 22.641 1 90.5 424 GLY A CA 1
ATOM 3409 C C . GLY A 1 424 ? -5.508 32.219 24.141 1 90.5 424 GLY A C 1
ATOM 3410 O O . GLY A 1 424 ? -6.43 32.688 24.828 1 90.5 424 GLY A O 1
ATOM 3411 N N . TYR A 1 425 ? -4.41 31.906 24.688 1 92.25 425 TYR A N 1
ATOM 3412 C CA . TYR A 1 425 ? -4.172 32 26.125 1 92.25 425 TYR A CA 1
ATOM 3413 C C . TYR A 1 425 ? -4.133 33.469 26.578 1 92.25 425 TYR A C 1
ATOM 3415 O O . TYR A 1 425 ? -4.688 33.812 27.625 1 92.25 425 TYR A O 1
ATOM 3423 N N . MET A 1 426 ? -3.43 34.25 25.797 1 92.81 426 MET A N 1
ATOM 3424 C CA . MET A 1 426 ? -3.316 35.656 26.156 1 92.81 426 MET A CA 1
ATOM 3425 C C . MET A 1 426 ? -4.684 36.344 26.141 1 92.81 426 MET A C 1
ATOM 3427 O O . MET A 1 426 ? -5.016 37.094 27.062 1 92.81 426 MET A O 1
ATOM 3431 N N . GLY A 1 427 ? -5.457 36 25.172 1 88.31 427 GLY A N 1
ATOM 3432 C CA . GLY A 1 427 ? -6.801 36.562 25.078 1 88.31 427 GLY A CA 1
ATOM 3433 C C . GLY A 1 427 ? -7.73 36.062 26.156 1 88.31 427 GLY A C 1
ATOM 3434 O O . GLY A 1 427 ? -8.523 36.844 26.703 1 88.31 427 GLY A O 1
ATOM 3435 N N . LEU A 1 428 ? -7.637 34.844 26.531 1 87.81 428 LEU A N 1
ATOM 3436 C CA . LEU A 1 428 ? -8.531 34.25 27.5 1 87.81 428 LEU A CA 1
ATOM 3437 C C . LEU A 1 428 ? -8.203 34.688 28.906 1 87.81 428 LEU A C 1
ATOM 3439 O O . LEU A 1 428 ? -9.102 34.938 29.719 1 87.81 428 LEU A O 1
ATOM 3443 N N . LEU A 1 429 ? -6.941 34.906 29.203 1 92 429 LEU A N 1
ATOM 3444 C CA . LEU A 1 429 ? -6.547 35.062 30.594 1 92 429 LEU A CA 1
ATOM 3445 C C . LEU A 1 429 ? -6.34 36.531 30.953 1 92 429 LEU A C 1
ATOM 3447 O O . LEU A 1 429 ? -6.859 37 31.969 1 92 429 LEU A O 1
ATOM 3451 N N . ILE A 1 430 ? -5.617 37.281 30.156 1 91.25 430 ILE A N 1
ATOM 3452 C CA . ILE A 1 430 ? -5.254 38.625 30.594 1 91.25 430 ILE A CA 1
ATOM 3453 C C . ILE A 1 430 ? -5.652 39.656 29.516 1 91.25 430 ILE A C 1
ATOM 3455 O O . ILE A 1 430 ? -5.484 40.844 29.688 1 91.25 430 ILE A O 1
ATOM 3459 N N . GLY A 1 431 ? -6.215 39.219 28.453 1 89.75 431 GLY A N 1
ATOM 3460 C CA . GLY A 1 431 ? -6.656 40.094 27.406 1 89.75 431 GLY A CA 1
ATOM 3461 C C . GLY A 1 431 ? -5.535 40.969 26.828 1 89.75 431 GLY A C 1
ATOM 3462 O O . GLY A 1 431 ? -5.746 42.125 26.469 1 89.75 431 GLY A O 1
ATOM 3463 N N . ALA A 1 432 ? -4.328 40.5 26.938 1 90.56 432 ALA A N 1
ATOM 3464 C CA . ALA A 1 432 ? -3.156 41.219 26.453 1 90.56 432 ALA A CA 1
ATOM 3465 C C . ALA A 1 432 ? -2.742 40.719 25.078 1 90.56 432 ALA A C 1
ATOM 3467 O O . ALA A 1 432 ? -3.242 39.688 24.594 1 90.56 432 ALA A O 1
ATOM 3468 N N . SER A 1 433 ? -2.004 41.5 24.312 1 92.69 433 SER A N 1
ATOM 3469 C CA . SER A 1 433 ? -1.463 41.188 23 1 92.69 433 SER A CA 1
ATOM 3470 C C . SER A 1 433 ? 0.026 41.5 22.922 1 92.69 433 SER A C 1
ATOM 3472 O O . SER A 1 433 ? 0.637 41.906 23.922 1 92.69 433 SER A O 1
ATOM 3474 N N . LEU A 1 434 ? 0.612 41.25 21.812 1 92.62 434 LEU A N 1
ATOM 3475 C CA . LEU A 1 434 ? 2.01 41.594 21.594 1 92.62 434 LEU A CA 1
ATOM 3476 C C . LEU A 1 434 ? 2.201 43.125 21.672 1 92.62 434 LEU A C 1
ATOM 3478 O O . LEU A 1 434 ? 3.248 43.594 22.125 1 92.62 434 LEU A O 1
ATOM 3482 N N . ILE A 1 435 ? 1.2 43.812 21.281 1 92 435 ILE A N 1
ATOM 3483 C CA . ILE A 1 435 ? 1.26 45.281 21.375 1 92 435 ILE A CA 1
ATOM 3484 C C . ILE A 1 435 ? 1.354 45.688 22.828 1 92 435 ILE A C 1
ATOM 3486 O O . ILE A 1 435 ? 2.041 46.656 23.156 1 92 435 ILE A O 1
ATOM 3490 N N . THR A 1 436 ? 0.651 45.031 23.672 1 91.31 436 THR A N 1
ATOM 3491 C CA . THR A 1 436 ? 0.728 45.312 25.094 1 91.31 436 THR A CA 1
ATOM 3492 C C . THR A 1 436 ? 2.17 45.25 25.594 1 91.31 436 THR A C 1
ATOM 3494 O O . THR A 1 436 ? 2.586 46.031 26.453 1 91.31 436 THR A O 1
ATOM 3497 N N . MET A 1 437 ? 2.867 44.344 25.062 1 90.44 437 MET A N 1
ATOM 3498 C CA . MET A 1 437 ? 4.277 44.219 25.438 1 90.44 437 MET A CA 1
ATOM 3499 C C . MET A 1 437 ? 5.051 45.469 25.016 1 90.44 437 MET A C 1
ATOM 3501 O O . MET A 1 437 ? 5.922 45.938 25.75 1 90.44 437 MET A O 1
ATOM 3505 N N . PHE A 1 438 ? 4.715 46 23.922 1 91.25 438 PHE A N 1
ATOM 3506 C CA . PHE A 1 438 ? 5.363 47.219 23.453 1 91.25 438 PHE A CA 1
ATOM 3507 C C . PHE A 1 438 ? 4.953 48.406 24.312 1 91.25 438 PHE A C 1
ATOM 3509 O O . PHE A 1 438 ? 5.738 49.344 24.516 1 91.25 438 PHE A O 1
ATOM 3516 N N . GLU A 1 439 ? 3.668 48.406 24.812 1 90.88 439 GLU A N 1
ATOM 3517 C CA . GLU A 1 439 ? 3.24 49.469 25.75 1 90.88 439 GLU A CA 1
ATOM 3518 C C . GLU A 1 439 ? 4.109 49.469 27 1 90.88 439 GLU A C 1
ATOM 3520 O O . GLU A 1 439 ? 4.508 50.531 27.484 1 90.88 439 GLU A O 1
ATOM 3525 N N . PHE A 1 440 ? 4.359 48.312 27.422 1 90.5 440 PHE A N 1
ATOM 3526 C CA . PHE A 1 440 ? 5.199 48.219 28.609 1 90.5 440 PHE A CA 1
ATOM 3527 C C . PHE A 1 440 ? 6.617 48.688 28.328 1 90.5 440 PHE A C 1
ATOM 3529 O O . PHE A 1 440 ? 7.223 49.375 29.141 1 90.5 440 PHE A O 1
ATOM 3536 N N . LEU A 1 441 ? 7.109 48.344 27.234 1 91.12 441 LEU A N 1
ATOM 3537 C CA . LEU A 1 441 ? 8.453 48.781 26.844 1 91.12 441 LEU A CA 1
ATOM 3538 C C . LEU A 1 441 ? 8.516 50.281 26.703 1 91.12 441 LEU A C 1
ATOM 3540 O O . LEU A 1 441 ? 9.5 50.906 27.125 1 91.12 441 LEU A O 1
ATOM 3544 N N . ASP A 1 442 ? 7.492 50.812 26.094 1 89.5 442 ASP A N 1
ATOM 3545 C CA . ASP A 1 442 ? 7.395 52.25 25.938 1 89.5 442 ASP A CA 1
ATOM 3546 C C . ASP A 1 442 ? 7.371 52.938 27.312 1 89.5 442 ASP A C 1
ATOM 3548 O O . ASP A 1 442 ? 8.039 53.969 27.5 1 89.5 442 ASP A O 1
ATOM 3552 N N . PHE A 1 443 ? 6.578 52.406 28.25 1 88.5 443 PHE A N 1
ATOM 3553 C CA . PHE A 1 443 ? 6.477 52.969 29.594 1 88.5 443 PHE A CA 1
ATOM 3554 C C . PHE A 1 443 ? 7.832 52.938 30.297 1 88.5 443 PHE A C 1
ATOM 3556 O O . PHE A 1 443 ? 8.242 53.938 30.906 1 88.5 443 PHE A O 1
ATOM 3563 N N . ILE A 1 444 ? 8.516 51.875 30.156 1 90 444 ILE A N 1
ATOM 3564 C CA . ILE A 1 444 ? 9.812 51.719 30.797 1 90 444 ILE A CA 1
ATOM 3565 C C . ILE A 1 444 ? 10.82 52.688 30.188 1 90 444 ILE A C 1
ATOM 3567 O O . ILE A 1 444 ? 11.602 53.312 30.906 1 90 444 ILE A O 1
ATOM 3571 N N . LEU A 1 445 ? 10.758 52.844 28.938 1 89.69 445 LEU A N 1
ATOM 3572 C CA . LEU A 1 445 ? 11.688 53.719 28.234 1 89.69 445 LEU A CA 1
ATOM 3573 C C . LEU A 1 445 ? 11.438 55.156 28.594 1 89.69 445 LEU A C 1
ATOM 3575 O O . LEU A 1 445 ? 12.383 55.906 28.859 1 89.69 445 LEU A O 1
ATOM 3579 N N . VAL A 1 446 ? 10.156 55.562 28.625 1 85.56 446 VAL A N 1
ATOM 3580 C CA . VAL A 1 446 ? 9.797 56.969 28.953 1 85.56 446 VAL A CA 1
ATOM 3581 C C . VAL A 1 446 ? 10.133 57.25 30.406 1 85.56 446 VAL A C 1
ATOM 3583 O O . VAL A 1 446 ? 10.648 58.312 30.734 1 85.56 446 VAL A O 1
ATOM 3586 N N . THR A 1 447 ? 9.922 56.344 31.297 1 86.88 447 THR A N 1
ATOM 3587 C CA . THR A 1 447 ? 10.195 56.531 32.719 1 86.88 447 THR A CA 1
ATOM 3588 C C . THR A 1 447 ? 11.695 56.625 32.969 1 86.88 447 THR A C 1
ATOM 3590 O O . THR A 1 447 ? 12.156 57.438 33.75 1 86.88 447 THR A O 1
ATOM 3593 N N . THR A 1 448 ? 12.398 55.781 32.375 1 88.88 448 THR A N 1
ATOM 3594 C CA . THR A 1 448 ? 13.852 55.812 32.531 1 88.88 448 THR A CA 1
ATOM 3595 C C . THR A 1 448 ? 14.445 57.094 31.938 1 88.88 448 THR A C 1
ATOM 3597 O O . THR A 1 448 ? 15.359 57.656 32.531 1 88.88 448 THR A O 1
ATOM 3600 N N . ALA A 1 449 ? 13.938 57.5 30.844 1 85.31 449 ALA A N 1
ATOM 3601 C CA . ALA A 1 449 ? 14.406 58.719 30.219 1 85.31 449 ALA A CA 1
ATOM 3602 C C . ALA A 1 449 ? 14.094 59.938 31.094 1 85.31 449 ALA A C 1
ATOM 3604 O O . ALA A 1 449 ? 14.93 60.844 31.234 1 85.31 449 ALA A O 1
ATOM 3605 N N . THR A 1 450 ? 12.812 59.969 31.641 1 84.25 450 THR A N 1
ATOM 3606 C CA . THR A 1 450 ? 12.414 61.062 32.531 1 84.25 450 THR A CA 1
ATOM 3607 C C . THR A 1 450 ? 13.266 61.062 33.781 1 84.25 450 THR A C 1
ATOM 3609 O O . THR A 1 450 ? 13.648 62.125 34.281 1 84.25 450 THR A O 1
ATOM 3612 N N . TYR A 1 451 ? 13.578 59.906 34.219 1 84.12 451 TYR A N 1
ATOM 3613 C CA . TYR A 1 451 ? 14.414 59.781 35.406 1 84.12 451 TYR A CA 1
ATOM 3614 C C . TYR A 1 451 ? 15.836 60.25 35.094 1 84.12 451 TYR A C 1
ATOM 3616 O O . TYR A 1 451 ? 16.453 60.938 35.906 1 84.12 451 TYR A O 1
ATOM 3624 N N . LEU A 1 452 ? 16.328 59.938 34.031 1 86.06 452 LEU A N 1
ATOM 3625 C CA . LEU A 1 452 ? 17.688 60.312 33.656 1 86.06 452 LEU A CA 1
ATOM 3626 C C . LEU A 1 452 ? 17.766 61.812 33.406 1 86.06 452 LEU A C 1
ATOM 3628 O O . LEU A 1 452 ? 18.75 62.469 33.75 1 86.06 452 LEU A O 1
ATOM 3632 N N . MET A 1 453 ? 16.781 62.375 32.812 1 85.94 453 MET A N 1
ATOM 3633 C CA . MET A 1 453 ? 16.75 63.781 32.531 1 85.94 453 MET A CA 1
ATOM 3634 C C . MET A 1 453 ? 16.656 64.562 33.844 1 85.94 453 MET A C 1
ATOM 3636 O O . MET A 1 453 ? 17.281 65.625 33.969 1 85.94 453 MET A O 1
ATOM 3640 N N . LYS A 1 454 ? 15.836 64.062 34.75 1 84.5 454 LYS A N 1
ATOM 3641 C CA . LYS A 1 454 ? 15.703 64.75 36.031 1 84.5 454 LYS A CA 1
ATOM 3642 C C . LYS A 1 454 ? 17.016 64.688 36.812 1 84.5 454 LYS A C 1
ATOM 3644 O O . LYS A 1 454 ? 17.422 65.625 37.438 1 84.5 454 LYS A O 1
ATOM 3649 N N . ASN A 1 455 ? 17.641 63.625 36.75 1 85.44 455 ASN A N 1
ATOM 3650 C CA . ASN A 1 455 ? 18.922 63.469 37.406 1 85.44 455 ASN A CA 1
ATOM 3651 C C . ASN A 1 455 ? 19.984 64.375 36.781 1 85.44 455 ASN A C 1
ATOM 3653 O O . ASN A 1 455 ? 20.828 64.938 37.5 1 85.44 455 ASN A O 1
ATOM 3657 N N . ARG A 1 456 ? 19.953 64.562 35.594 1 84.5 456 ARG A N 1
ATOM 3658 C CA . ARG A 1 456 ? 20.891 65.438 34.906 1 84.5 456 ARG A CA 1
ATOM 3659 C C . ARG A 1 456 ? 20.641 66.875 35.281 1 84.5 456 ARG A C 1
ATOM 3661 O O . ARG A 1 456 ? 21.594 67.688 35.438 1 84.5 456 ARG A O 1
ATOM 3668 N N . GLU A 1 457 ? 19.391 67.188 35.344 1 84.38 457 GLU A N 1
ATOM 3669 C CA . GLU A 1 457 ? 19.031 68.562 35.75 1 84.38 457 GLU A CA 1
ATOM 3670 C C . GLU A 1 457 ? 19.453 68.812 37.188 1 84.38 457 GLU A C 1
ATOM 3672 O O . GLU A 1 457 ? 19.953 69.938 37.5 1 84.38 457 GLU A O 1
ATOM 3677 N N . VAL A 1 458 ? 19.234 67.875 38.031 1 78.88 458 VAL A N 1
ATOM 3678 C CA . VAL A 1 458 ? 19.609 68.062 39.438 1 78.88 458 VAL A CA 1
ATOM 3679 C C . VAL A 1 458 ? 21.125 68.125 39.562 1 78.88 458 VAL A C 1
ATOM 3681 O O . VAL A 1 458 ? 21.641 69 40.312 1 78.88 458 VAL A O 1
ATOM 3684 N N . LYS A 1 459 ? 21.875 67.5 38.781 1 80.69 459 LYS A N 1
ATOM 3685 C CA . LYS A 1 459 ? 23.328 67.562 38.812 1 80.69 459 LYS A CA 1
ATOM 3686 C C . LYS A 1 459 ? 23.812 68.938 38.219 1 80.69 459 LYS A C 1
ATOM 3688 O O . LYS A 1 459 ? 24.781 69.5 38.719 1 80.69 459 LYS A O 1
ATOM 3693 N N . ARG A 1 460 ? 23.078 69.312 37.25 1 80.06 460 ARG A N 1
ATOM 3694 C CA . ARG A 1 460 ? 23.438 70.625 36.656 1 80.06 460 ARG A CA 1
ATOM 3695 C C . ARG A 1 460 ? 23.203 71.75 37.656 1 80.06 460 ARG A C 1
ATOM 3697 O O . ARG A 1 460 ? 24.031 72.625 37.75 1 80.06 460 ARG A O 1
ATOM 3704 N N . LEU A 1 461 ? 22.062 71.688 38.312 1 75.75 461 LEU A N 1
ATOM 3705 C CA . LEU A 1 461 ? 21.75 72.75 39.281 1 75.75 461 LEU A CA 1
ATOM 3706 C C . LEU A 1 461 ? 22.734 72.688 40.438 1 75.75 461 LEU A C 1
ATOM 3708 O O . LEU A 1 461 ? 23.156 73.75 40.938 1 75.75 461 LEU A O 1
ATOM 3712 N N . LYS A 1 462 ? 23.203 71.562 40.844 1 78.5 462 LYS A N 1
ATOM 3713 C CA . LYS A 1 462 ? 24.203 71.438 41.906 1 78.5 462 LYS A CA 1
ATOM 3714 C C . LYS A 1 462 ? 25.547 72 41.438 1 78.5 462 LYS A C 1
ATOM 3716 O O . LYS A 1 462 ? 26.25 72.688 42.188 1 78.5 462 LYS A O 1
ATOM 3721 N N . ARG A 1 463 ? 25.75 71.688 40.281 1 76.38 463 ARG A N 1
ATOM 3722 C CA . ARG A 1 463 ? 27.016 72.188 39.75 1 76.38 463 ARG A CA 1
ATOM 3723 C C . ARG A 1 463 ? 27 73.75 39.625 1 76.38 463 ARG A C 1
ATOM 3725 O O . ARG A 1 463 ? 28 74.375 39.906 1 76.38 463 ARG A O 1
ATOM 3732 N N . ASN A 1 464 ? 25.875 74.312 39.25 1 76.88 464 ASN A N 1
ATOM 3733 C CA . ASN A 1 464 ? 25.766 75.75 39.125 1 76.88 464 ASN A CA 1
ATOM 3734 C C . ASN A 1 464 ? 25.781 76.438 40.5 1 76.88 464 ASN A C 1
ATOM 3736 O O . ASN A 1 464 ? 26.328 77.5 40.656 1 76.88 464 ASN A O 1
ATOM 3740 N N . ARG A 1 465 ? 25.125 75.75 41.469 1 74.69 465 ARG A N 1
ATOM 3741 C CA . ARG A 1 465 ? 25.125 76.312 42.812 1 74.69 465 ARG A CA 1
ATOM 3742 C C . ARG A 1 465 ? 26.531 76.375 43.406 1 74.69 465 ARG A C 1
ATOM 3744 O O . ARG A 1 465 ? 26.906 77.312 44.062 1 74.69 465 ARG A O 1
ATOM 3751 N N . VAL A 1 466 ? 27.266 75.438 43.125 1 76 466 VAL A N 1
ATOM 3752 C CA . VAL A 1 466 ? 28.625 75.375 43.625 1 76 466 VAL A CA 1
ATOM 3753 C C . VAL A 1 466 ? 29.469 76.438 42.938 1 76 466 VAL A C 1
ATOM 3755 O O . VAL A 1 466 ? 30.312 77.125 43.562 1 76 466 VAL A O 1
ATOM 3758 N N . ARG A 1 467 ? 29.234 76.812 41.75 1 75.69 467 ARG A N 1
ATOM 3759 C CA . ARG A 1 467 ? 29.984 77.812 41.031 1 75.69 467 ARG A CA 1
ATOM 3760 C C . ARG A 1 467 ? 29.594 79.25 41.469 1 75.69 467 ARG A C 1
ATOM 3762 O O . ARG A 1 467 ? 30.422 80.125 41.5 1 75.69 467 ARG A O 1
ATOM 3769 N N . GLY A 1 468 ? 28.344 79.375 41.781 1 71.75 468 GLY A N 1
ATOM 3770 C CA . GLY A 1 468 ? 27.891 80.688 42.25 1 71.75 468 GLY A CA 1
ATOM 3771 C C . GLY A 1 468 ? 28.469 81.062 43.594 1 71.75 468 GLY A C 1
ATOM 3772 O O . GLY A 1 468 ? 28.703 82.25 43.875 1 71.75 468 GLY A O 1
ATOM 3773 N N . VAL A 1 469 ? 28.734 80.125 44.406 1 77.06 469 VAL A N 1
ATOM 3774 C CA . VAL A 1 469 ? 29.328 80.438 45.688 1 77.06 469 VAL A CA 1
ATOM 3775 C C . VAL A 1 469 ? 30.812 80.75 45.531 1 77.06 469 VAL A C 1
ATOM 3777 O O . VAL A 1 469 ? 31.344 81.625 46.25 1 77.06 469 VAL A O 1
ATOM 3780 N N . GLU A 1 470 ? 31.469 80.312 44.656 1 70.94 470 GLU A N 1
ATOM 3781 C CA . GLU A 1 470 ? 32.875 80.625 44.469 1 70.94 470 GLU A CA 1
ATOM 3782 C C . GLU A 1 470 ? 33.094 82 43.875 1 70.94 470 GLU A C 1
ATOM 3784 O O . GLU A 1 470 ? 34.094 82.688 44.188 1 70.94 470 GLU A O 1
ATOM 3789 N N . ASP A 1 471 ? 32.25 82.562 43.25 1 68.12 471 ASP A N 1
ATOM 3790 C CA . ASP A 1 471 ? 32.469 83.875 42.625 1 68.12 471 ASP A CA 1
ATOM 3791 C C . ASP A 1 471 ? 32.219 85 43.625 1 68.12 471 ASP A C 1
ATOM 3793 O O . ASP A 1 471 ? 32.5 86.188 43.344 1 68.12 471 ASP A O 1
ATOM 3797 N N . VAL A 1 472 ? 31.594 84.812 44.688 1 65.19 472 VAL A N 1
ATOM 3798 C CA . VAL A 1 472 ? 31.359 85.875 45.688 1 65.19 472 VAL A CA 1
ATOM 3799 C C . VAL A 1 472 ? 32.531 85.938 46.656 1 65.19 472 VAL A C 1
ATOM 3801 O O . VAL A 1 472 ? 32.656 86.938 47.406 1 65.19 472 VAL A O 1
ATOM 3804 N N . HIS A 1 473 ? 33.344 85 46.75 1 52.22 473 HIS A N 1
ATOM 3805 C CA . HIS A 1 473 ? 34.531 85.25 47.562 1 52.22 473 HIS A CA 1
ATOM 3806 C C . HIS A 1 473 ? 35.719 85.688 46.688 1 52.22 473 HIS A C 1
ATOM 3808 O O . HIS A 1 473 ? 35.969 85.062 45.625 1 52.22 473 HIS A O 1
ATOM 3814 N N . MET B 1 1 ? -74.5 105.438 33.844 1 24.34 1 MET B N 1
ATOM 3815 C CA . MET B 1 1 ? -73.188 106.062 33.594 1 24.34 1 MET B CA 1
ATOM 3816 C C . MET B 1 1 ? -72.062 105 33.844 1 24.34 1 MET B C 1
ATOM 3818 O O . MET B 1 1 ? -71.688 104.75 34.969 1 24.34 1 MET B O 1
ATOM 3822 N N . ILE B 1 2 ? -72.125 103.875 33.062 1 26.28 2 ILE B N 1
ATOM 3823 C CA . ILE B 1 2 ? -71.5 102.562 33.094 1 26.28 2 ILE B CA 1
ATOM 3824 C C . ILE B 1 2 ? -70 102.75 32.781 1 26.28 2 ILE B C 1
ATOM 3826 O O . ILE B 1 2 ? -69.625 103.312 31.734 1 26.28 2 ILE B O 1
ATOM 3830 N N . ALA B 1 3 ? -69.25 103.062 33.875 1 31.77 3 ALA B N 1
ATOM 3831 C CA . ALA B 1 3 ? -67.812 103.25 34.062 1 31.77 3 ALA B CA 1
ATOM 3832 C C . ALA B 1 3 ? -67 102.125 33.438 1 31.77 3 ALA B C 1
ATOM 3834 O O . ALA B 1 3 ? -67.125 101 33.844 1 31.77 3 ALA B O 1
ATOM 3835 N N . GLU B 1 4 ? -66.812 102.25 32.125 1 28.23 4 GLU B N 1
ATOM 3836 C CA . GLU B 1 4 ? -66.125 101.25 31.297 1 28.23 4 GLU B CA 1
ATOM 3837 C C . GLU B 1 4 ? -64.688 100.938 31.797 1 28.23 4 GLU B C 1
ATOM 3839 O O . GLU B 1 4 ? -64 101.875 32.25 1 28.23 4 GLU B O 1
ATOM 3844 N N . SER B 1 5 ? -64.438 99.75 32.312 1 30.84 5 SER B N 1
ATOM 3845 C CA . SER B 1 5 ? -63.281 99.062 32.938 1 30.84 5 SER B CA 1
ATOM 3846 C C . SER B 1 5 ? -62.031 99.188 32.094 1 30.84 5 SER B C 1
ATOM 3848 O O . SER B 1 5 ? -62.094 99.062 30.875 1 30.84 5 SER B O 1
ATOM 3850 N N . PRO B 1 6 ? -60.938 99.938 32.5 1 31.17 6 PRO B N 1
ATOM 3851 C CA . PRO B 1 6 ? -59.688 100.312 31.828 1 31.17 6 PRO B CA 1
ATOM 3852 C C . PRO B 1 6 ? -58.875 99.062 31.453 1 31.17 6 PRO B C 1
ATOM 3854 O O . PRO B 1 6 ? -58.75 98.125 32.219 1 31.17 6 PRO B O 1
ATOM 3857 N N . SER B 1 7 ? -58.844 98.5 30.172 1 28.52 7 SER B N 1
ATOM 3858 C CA . SER B 1 7 ? -58.156 97.375 29.609 1 28.52 7 SER B CA 1
ATOM 3859 C C . SER B 1 7 ? -56.656 97.438 29.844 1 28.52 7 SER B C 1
ATOM 3861 O O . SER B 1 7 ? -56.062 98.562 29.672 1 28.52 7 SER B O 1
ATOM 3863 N N . GLU B 1 8 ? -56.031 96.625 30.703 1 27.2 8 GLU B N 1
ATOM 3864 C CA . GLU B 1 8 ? -54.688 96.312 31.203 1 27.2 8 GLU B CA 1
ATOM 3865 C C . GLU B 1 8 ? -53.719 96.125 30.047 1 27.2 8 GLU B C 1
ATOM 3867 O O . GLU B 1 8 ? -53.938 95.25 29.188 1 27.2 8 GLU B O 1
ATOM 3872 N N . MET B 1 9 ? -52.906 97.062 29.562 1 26.41 9 MET B N 1
ATOM 3873 C CA . MET B 1 9 ? -51.938 97.062 28.484 1 26.41 9 MET B CA 1
ATOM 3874 C C . MET B 1 9 ? -50.844 96.062 28.781 1 26.41 9 MET B C 1
ATOM 3876 O O . MET B 1 9 ? -50.25 96.062 29.875 1 26.41 9 MET B O 1
ATOM 3880 N N . ALA B 1 10 ? -50.75 94.812 28.109 1 33.69 10 ALA B N 1
ATOM 3881 C CA . ALA B 1 10 ? -49.812 93.688 28.094 1 33.69 10 ALA B CA 1
ATOM 3882 C C . ALA B 1 10 ? -48.406 94.125 27.766 1 33.69 10 ALA B C 1
ATOM 3884 O O . ALA B 1 10 ? -48.188 94.812 26.766 1 33.69 10 ALA B O 1
ATOM 3885 N N . GLY B 1 11 ? -47.562 94.5 28.781 1 26.11 11 GLY B N 1
ATOM 3886 C CA . GLY B 1 11 ? -46.156 94.812 28.656 1 26.11 11 GLY B CA 1
ATOM 3887 C C . GLY B 1 11 ? -45.375 93.812 27.828 1 26.11 11 GLY B C 1
ATOM 3888 O O . GLY B 1 11 ? -45.438 92.625 28.062 1 26.11 11 GLY B O 1
ATOM 3889 N N . SER B 1 12 ? -45.156 94 26.484 1 30.11 12 SER B N 1
ATOM 3890 C CA . SER B 1 12 ? -44.375 93.25 25.531 1 30.11 12 SER B CA 1
ATOM 3891 C C . SER B 1 12 ? -42.969 93 26.031 1 30.11 12 SER B C 1
ATOM 3893 O O . SER B 1 12 ? -42.25 93.938 26.375 1 30.11 12 SER B O 1
ATOM 3895 N N . GLY B 1 13 ? -42.719 92 26.875 1 30.2 13 GLY B N 1
ATOM 3896 C CA . GLY B 1 13 ? -41.406 91.5 27.344 1 30.2 13 GLY B CA 1
ATOM 3897 C C . GLY B 1 13 ? -40.406 91.375 26.219 1 30.2 13 GLY B C 1
ATOM 3898 O O . GLY B 1 13 ? -40.688 90.75 25.203 1 30.2 13 GLY B O 1
ATOM 3899 N N . ARG B 1 14 ? -39.531 92.312 25.875 1 27.81 14 ARG B N 1
ATOM 3900 C CA . ARG B 1 14 ? -38.375 92.312 24.953 1 27.81 14 ARG B CA 1
ATOM 3901 C C . ARG B 1 14 ? -37.5 91.062 25.188 1 27.81 14 ARG B C 1
ATOM 3903 O O . ARG B 1 14 ? -37 90.875 26.297 1 27.81 14 ARG B O 1
ATOM 3910 N N . LYS B 1 15 ? -37.906 90 24.5 1 40.94 15 LYS B N 1
ATOM 3911 C CA . LYS B 1 15 ? -37.031 88.875 24.406 1 40.94 15 LYS B CA 1
ATOM 3912 C C . LYS B 1 15 ? -35.594 89.312 24.156 1 40.94 15 LYS B C 1
ATOM 3914 O O . LYS B 1 15 ? -35.312 90 23.188 1 40.94 15 LYS B O 1
ATOM 3919 N N . THR B 1 16 ? -34.781 89.688 25.25 1 31.8 16 THR B N 1
ATOM 3920 C CA . THR B 1 16 ? -33.344 89.938 25.094 1 31.8 16 THR B CA 1
ATOM 3921 C C . THR B 1 16 ? -32.719 88.938 24.125 1 31.8 16 THR B C 1
ATOM 3923 O O . THR B 1 16 ? -32.938 87.688 24.25 1 31.8 16 THR B O 1
ATOM 3926 N N . PRO B 1 17 ? -32.312 89.312 22.875 1 36.53 17 PRO B N 1
ATOM 3927 C CA . PRO B 1 17 ? -31.688 88.438 21.906 1 36.53 17 PRO B CA 1
ATOM 3928 C C . PRO B 1 17 ? -30.516 87.625 22.484 1 36.53 17 PRO B C 1
ATOM 3930 O O . PRO B 1 17 ? -29.672 88.25 23.172 1 36.53 17 PRO B O 1
ATOM 3933 N N . ARG B 1 18 ? -30.766 86.375 22.969 1 39.69 18 ARG B N 1
ATOM 3934 C CA . ARG B 1 18 ? -29.703 85.438 23.266 1 39.69 18 ARG B CA 1
ATOM 3935 C C . ARG B 1 18 ? -28.547 85.625 22.281 1 39.69 18 ARG B C 1
ATOM 3937 O O . ARG B 1 18 ? -28.766 85.625 21.062 1 39.69 18 ARG B O 1
ATOM 3944 N N . THR B 1 19 ? -27.5 86.438 22.703 1 36.69 19 THR B N 1
ATOM 3945 C CA . THR B 1 19 ? -26.297 86.625 21.906 1 36.69 19 THR B CA 1
ATOM 3946 C C . THR B 1 19 ? -25.875 85.375 21.188 1 36.69 19 THR B C 1
ATOM 3948 O O . THR B 1 19 ? -25.859 84.312 21.797 1 36.69 19 THR B O 1
ATOM 3951 N N . GLU B 1 20 ? -26.016 85.312 19.859 1 39.62 20 GLU B N 1
ATOM 3952 C CA . GLU B 1 20 ? -25.594 84.375 18.828 1 39.62 20 GLU B CA 1
ATOM 3953 C C . GLU B 1 20 ? -24.25 83.75 19.172 1 39.62 20 GLU B C 1
ATOM 3955 O O . GLU B 1 20 ? -23.844 82.75 18.547 1 39.62 20 GLU B O 1
ATOM 3960 N N . GLN B 1 21 ? -23.375 84.5 19.938 1 37.91 21 GLN B N 1
ATOM 3961 C CA . GLN B 1 21 ? -22.016 84 20.109 1 37.91 21 GLN B CA 1
ATOM 3962 C C . GLN B 1 21 ? -22.016 82.688 20.891 1 37.91 21 GLN B C 1
ATOM 3964 O O . GLN B 1 21 ? -21.078 81.875 20.781 1 37.91 21 GLN B O 1
ATOM 3969 N N . GLU B 1 22 ? -22.859 82.625 21.953 1 39.53 22 GLU B N 1
ATOM 3970 C CA . GLU B 1 22 ? -22.781 81.438 22.766 1 39.53 22 GLU B CA 1
ATOM 3971 C C . GLU B 1 22 ? -23.188 80.188 21.953 1 39.53 22 GLU B C 1
ATOM 3973 O O . GLU B 1 22 ? -22.891 79.062 22.359 1 39.53 22 GLU B O 1
ATOM 3978 N N . THR B 1 23 ? -24.188 80.438 21.031 1 39.25 23 THR B N 1
ATOM 3979 C CA . THR B 1 23 ? -24.625 79.25 20.312 1 39.25 23 THR B CA 1
ATOM 3980 C C . THR B 1 23 ? -23.516 78.688 19.422 1 39.25 23 THR B C 1
ATOM 3982 O O . THR B 1 23 ? -23.484 77.5 19.125 1 39.25 23 THR B O 1
ATOM 3985 N N . GLU B 1 24 ? -22.875 79.688 18.75 1 38.16 24 GLU B N 1
ATOM 3986 C CA . GLU B 1 24 ? -21.969 79.188 17.719 1 38.16 24 GLU B CA 1
ATOM 3987 C C . GLU B 1 24 ? -20.828 78.375 18.344 1 38.16 24 GLU B C 1
ATOM 3989 O O . GLU B 1 24 ? -20.031 77.75 17.641 1 38.16 24 GLU B O 1
ATOM 3994 N N . GLU B 1 25 ? -20.359 78.812 19.516 1 37.25 25 GLU B N 1
ATOM 3995 C CA . GLU B 1 25 ? -19.25 78 19.969 1 37.25 25 GLU B CA 1
ATOM 3996 C C . GLU B 1 25 ? -19.672 76.5 20.125 1 37.25 25 GLU B C 1
ATOM 3998 O O . GLU B 1 25 ? -19.781 76 21.25 1 37.25 25 GLU B O 1
ATOM 4003 N N . ARG B 1 26 ? -20.891 76.188 19.906 1 40.81 26 ARG B N 1
ATOM 4004 C CA . ARG B 1 26 ? -20.984 74.688 19.734 1 40.81 26 ARG B CA 1
ATOM 4005 C C . ARG B 1 26 ? -19.734 74.188 19.047 1 40.81 26 ARG B C 1
ATOM 4007 O O . ARG B 1 26 ? -19.484 74.438 17.875 1 40.81 26 ARG B O 1
ATOM 4014 N N . GLU B 1 27 ? -18.641 74.125 19.719 1 41.84 27 GLU B N 1
ATOM 4015 C CA . GLU B 1 27 ? -17.297 73.625 19.469 1 41.84 27 GLU B CA 1
ATOM 4016 C C . GLU B 1 27 ? -17.328 72.5 18.469 1 41.84 27 GLU B C 1
ATOM 4018 O O . GLU B 1 27 ? -17.953 71.438 18.734 1 41.84 27 GLU B O 1
ATOM 4023 N N . CYS B 1 28 ? -17.5 72.562 17.219 1 44.66 28 CYS B N 1
ATOM 4024 C CA . CYS B 1 28 ? -17.062 71.688 16.141 1 44.66 28 CYS B CA 1
ATOM 4025 C C . CYS B 1 28 ? -15.953 70.75 16.625 1 44.66 28 CYS B C 1
ATOM 4027 O O . CYS B 1 28 ? -14.805 71.188 16.766 1 44.66 28 CYS B O 1
ATOM 4029 N N . THR B 1 29 ? -16.188 70 17.516 1 57.38 29 THR B N 1
ATOM 4030 C CA . THR B 1 29 ? -15.18 69 17.875 1 57.38 29 THR B CA 1
ATOM 4031 C C . THR B 1 29 ? -14.469 68.5 16.609 1 57.38 29 THR B C 1
ATOM 4033 O O . THR B 1 29 ? -15.109 68 15.703 1 57.38 29 THR B O 1
ATOM 4036 N N . SER B 1 30 ? -13.398 69.125 16.094 1 71.44 30 SER B N 1
ATOM 4037 C CA . SER B 1 30 ? -12.523 68.812 14.977 1 71.44 30 SER B CA 1
ATOM 4038 C C . SER B 1 30 ? -12.391 67.312 14.805 1 71.44 30 SER B C 1
ATOM 4040 O O . SER B 1 30 ? -12.57 66.562 15.758 1 71.44 30 SER B O 1
ATOM 4042 N N . LEU B 1 31 ? -12.688 66.938 13.586 1 79.19 31 LEU B N 1
ATOM 4043 C CA . LEU B 1 31 ? -12.43 65.5 13.195 1 79.19 31 LEU B CA 1
ATOM 4044 C C . LEU B 1 31 ? -11.273 64.938 13.992 1 79.19 31 LEU B C 1
ATOM 4046 O O . LEU B 1 31 ? -11.32 63.781 14.391 1 79.19 31 LEU B O 1
ATOM 4050 N N . LYS B 1 32 ? -10.406 65.75 14.32 1 81.81 32 LYS B N 1
ATOM 4051 C CA . LYS B 1 32 ? -9.234 65.312 15.07 1 81.81 32 LYS B CA 1
ATOM 4052 C C . LYS B 1 32 ? -9.602 64.938 16.5 1 81.81 32 LYS B C 1
ATOM 4054 O O . LYS B 1 32 ? -9.109 63.906 17.031 1 81.81 32 LYS B O 1
ATOM 4059 N N . GLU B 1 33 ? -10.469 65.625 17.016 1 84.69 33 GLU B N 1
ATOM 4060 C CA . GLU B 1 33 ? -10.883 65.312 18.391 1 84.69 33 GLU B CA 1
ATOM 4061 C C . GLU B 1 33 ? -11.766 64.062 18.453 1 84.69 33 GLU B C 1
ATOM 4063 O O . GLU B 1 33 ? -11.695 63.312 19.422 1 84.69 33 GLU B O 1
ATOM 4068 N N . HIS B 1 34 ? -12.555 63.969 17.438 1 85.25 34 HIS B N 1
ATOM 4069 C CA . HIS B 1 34 ? -13.398 62.781 17.359 1 85.25 34 HIS B CA 1
ATOM 4070 C C . HIS B 1 34 ? -12.57 61.5 17.219 1 85.25 34 HIS B C 1
ATOM 4072 O O . HIS B 1 34 ? -12.867 60.5 17.828 1 85.25 34 HIS B O 1
ATOM 4078 N N . ILE B 1 35 ? -11.602 61.562 16.422 1 86.25 35 ILE B N 1
ATOM 4079 C CA . ILE B 1 35 ? -10.711 60.406 16.203 1 86.25 35 ILE B CA 1
ATOM 4080 C C . ILE B 1 35 ? -9.938 60.125 17.484 1 86.25 35 ILE B C 1
ATOM 4082 O O . ILE B 1 35 ? -9.742 58.938 17.828 1 86.25 35 ILE B O 1
ATOM 4086 N N . ALA B 1 36 ? -9.5 61.062 18.156 1 87 36 ALA B N 1
ATOM 4087 C CA . ALA B 1 36 ? -8.773 60.875 19.406 1 87 36 ALA B CA 1
ATOM 4088 C C . ALA B 1 36 ? -9.664 60.25 20.469 1 87 36 ALA B C 1
ATOM 4090 O O . ALA B 1 36 ? -9.211 59.406 21.25 1 87 36 ALA B O 1
ATOM 4091 N N . LYS B 1 37 ? -10.922 60.719 20.531 1 85.88 37 LYS B N 1
ATOM 4092 C CA . LYS B 1 37 ? -11.859 60.125 21.5 1 85.88 37 LYS B CA 1
ATOM 4093 C C . LYS B 1 37 ? -12.109 58.656 21.203 1 85.88 37 LYS B C 1
ATOM 4095 O O . LYS B 1 37 ? -12.203 57.844 22.109 1 85.88 37 LYS B O 1
ATOM 4100 N N . PHE B 1 38 ? -12.25 58.406 19.938 1 88.06 38 PHE B N 1
ATOM 4101 C CA . PHE B 1 38 ? -12.43 57 19.531 1 88.06 38 PHE B CA 1
ATOM 4102 C C . PHE B 1 38 ? -11.203 56.188 19.891 1 88.06 38 PHE B C 1
ATOM 4104 O O . PHE B 1 38 ? -11.336 55.031 20.359 1 88.06 38 PHE B O 1
ATOM 4111 N N . GLY B 1 39 ? -10.047 56.656 19.594 1 87.06 39 GLY B N 1
ATOM 4112 C CA . GLY B 1 39 ? -8.805 55.969 19.922 1 87.06 39 GLY B CA 1
ATOM 4113 C C . GLY B 1 39 ? -8.656 55.656 21.391 1 87.06 39 GLY B C 1
ATOM 4114 O O . GLY B 1 39 ? -8.148 54.594 21.75 1 87.06 39 GLY B O 1
ATOM 4115 N N . ASP B 1 40 ? -9.109 56.5 22.188 1 85.44 40 ASP B N 1
ATOM 4116 C CA . ASP B 1 40 ? -9.008 56.312 23.641 1 85.44 40 ASP B CA 1
ATOM 4117 C C . ASP B 1 40 ? -10.008 55.25 24.125 1 85.44 40 ASP B C 1
ATOM 4119 O O . ASP B 1 40 ? -9.789 54.625 25.156 1 85.44 40 ASP B O 1
ATOM 4123 N N . GLY B 1 41 ? -11.062 55 23.375 1 84.38 41 GLY B N 1
ATOM 4124 C CA . GLY B 1 41 ? -12.125 54.125 23.828 1 84.38 41 GLY B CA 1
ATOM 4125 C C . GLY B 1 41 ? -12.125 52.781 23.125 1 84.38 41 GLY B C 1
ATOM 4126 O O . GLY B 1 41 ? -12.805 51.844 23.562 1 84.38 41 GLY B O 1
ATOM 4127 N N . THR B 1 42 ? -11.391 52.75 22.125 1 87 42 THR B N 1
ATOM 4128 C CA . THR B 1 42 ? -11.422 51.531 21.328 1 87 42 THR B CA 1
ATOM 4129 C C . THR B 1 42 ? -10.688 50.375 22.031 1 87 42 THR B C 1
ATOM 4131 O O . THR B 1 42 ? -9.82 50.625 22.875 1 87 42 THR B O 1
ATOM 4134 N N . THR B 1 43 ? -11.07 49.156 21.703 1 86.94 43 THR B N 1
ATOM 4135 C CA . THR B 1 43 ? -10.453 47.969 22.297 1 86.94 43 THR B CA 1
ATOM 4136 C C . THR B 1 43 ? -9.305 47.469 21.422 1 86.94 43 THR B C 1
ATOM 4138 O O . THR B 1 43 ? -8.672 46.469 21.75 1 86.94 43 THR B O 1
ATOM 4141 N N . PHE B 1 44 ? -9.07 48.156 20.328 1 90.38 44 PHE B N 1
ATOM 4142 C CA . PHE B 1 44 ? -7.891 47.906 19.516 1 90.38 44 PHE B CA 1
ATOM 4143 C C . PHE B 1 44 ? -6.633 48.406 20.203 1 90.38 44 PHE B C 1
ATOM 4145 O O . PHE B 1 44 ? -6.461 49.625 20.344 1 90.38 44 PHE B O 1
ATOM 4152 N N . HIS B 1 45 ? -5.816 47.438 20.531 1 89.81 45 HIS B N 1
ATOM 4153 C CA . HIS B 1 45 ? -4.641 47.844 21.297 1 89.81 45 HIS B CA 1
ATOM 4154 C C . HIS B 1 45 ? -3.73 48.75 20.484 1 89.81 45 HIS B C 1
ATOM 4156 O O . HIS B 1 45 ? -3.502 48.5 19.297 1 89.81 45 HIS B O 1
ATOM 4162 N N . GLY B 1 46 ? -3.184 49.75 21.094 1 88.81 46 GLY B N 1
ATOM 4163 C CA . GLY B 1 46 ? -2.152 50.594 20.5 1 88.81 46 GLY B CA 1
ATOM 4164 C C . GLY B 1 46 ? -2.711 51.781 19.734 1 88.81 46 GLY B C 1
ATOM 4165 O O . GLY B 1 46 ? -1.996 52.75 19.484 1 88.81 46 GLY B O 1
ATOM 4166 N N . VAL B 1 47 ? -3.986 51.719 19.391 1 89.56 47 VAL B N 1
ATOM 4167 C CA . VAL B 1 47 ? -4.566 52.781 18.578 1 89.56 47 VAL B CA 1
ATOM 4168 C C . VAL B 1 47 ? -4.617 54.094 19.391 1 89.56 47 VAL B C 1
ATOM 4170 O O . VAL B 1 47 ? -4.496 55.188 18.828 1 89.56 47 VAL B O 1
ATOM 4173 N N . ARG B 1 48 ? -4.746 54 20.703 1 88.38 48 ARG B N 1
ATOM 4174 C CA . ARG B 1 48 ? -4.781 55.156 21.562 1 88.38 48 ARG B CA 1
ATOM 4175 C C . ARG B 1 48 ? -3.49 55.969 21.453 1 88.38 48 ARG B C 1
ATOM 4177 O O . ARG B 1 48 ? -3.512 57.219 21.5 1 88.38 48 ARG B O 1
ATOM 4184 N N . PHE B 1 49 ? -2.373 55.344 21.172 1 89.12 49 PHE B N 1
ATOM 4185 C CA . PHE B 1 49 ? -1.086 56.031 21.094 1 89.12 49 PHE B CA 1
ATOM 4186 C C . PHE B 1 49 ? -0.891 56.625 19.703 1 89.12 49 PHE B C 1
ATOM 4188 O O . PHE B 1 49 ? -0.146 57.594 19.562 1 89.12 49 PHE B O 1
ATOM 4195 N N . VAL B 1 50 ? -1.555 56.094 18.812 1 89.88 50 VAL B N 1
ATOM 4196 C CA . VAL B 1 50 ? -1.462 56.594 17.453 1 89.88 50 VAL B CA 1
ATOM 4197 C C . VAL B 1 50 ? -2.289 57.875 17.312 1 89.88 50 VAL B C 1
ATOM 4199 O O . VAL B 1 50 ? -1.885 58.812 16.625 1 89.88 50 VAL B O 1
ATOM 4202 N N . THR B 1 51 ? -3.406 57.938 18.031 1 88.31 51 THR B N 1
ATOM 4203 C CA . THR B 1 51 ? -4.34 59.062 17.844 1 88.31 51 THR B CA 1
ATOM 4204 C C . THR B 1 51 ? -4.121 60.125 18.906 1 88.31 51 THR B C 1
ATOM 4206 O O . THR B 1 51 ? -4.867 61.094 18.969 1 88.31 51 THR B O 1
ATOM 4209 N N . ASP B 1 52 ? -3.166 59.844 19.75 1 85.31 52 ASP B N 1
ATOM 4210 C CA . ASP B 1 52 ? -2.869 60.875 20.75 1 85.31 52 ASP B CA 1
ATOM 4211 C C . ASP B 1 52 ? -2.057 62 20.156 1 85.31 52 ASP B C 1
ATOM 4213 O O . ASP B 1 52 ? -0.836 61.906 20.016 1 85.31 52 ASP B O 1
ATOM 4217 N N . TYR B 1 53 ? -2.666 63.219 19.969 1 83.62 53 TYR B N 1
ATOM 4218 C CA . TYR B 1 53 ? -2.029 64.312 19.297 1 83.62 53 TYR B CA 1
ATOM 4219 C C . TYR B 1 53 ? -1.23 65.188 20.297 1 83.62 53 TYR B C 1
ATOM 4221 O O . TYR B 1 53 ? -0.487 66.062 19.891 1 83.62 53 TYR B O 1
ATOM 4229 N N . LYS B 1 54 ? -1.311 64.875 21.562 1 81.94 54 LYS B N 1
ATOM 4230 C CA . LYS B 1 54 ? -0.587 65.625 22.578 1 81.94 54 LYS B CA 1
ATOM 4231 C C . LYS B 1 54 ? 0.874 65.188 22.656 1 81.94 54 LYS B C 1
ATOM 4233 O O . LYS B 1 54 ? 1.716 65.875 23.203 1 81.94 54 LYS B O 1
ATOM 4238 N N . VAL B 1 55 ? 1.153 64.062 22.031 1 81.62 55 VAL B N 1
ATOM 4239 C CA . VAL B 1 55 ? 2.5 63.531 22.125 1 81.62 55 VAL B CA 1
ATOM 4240 C C . VAL B 1 55 ? 3.295 63.906 20.875 1 81.62 55 VAL B C 1
ATOM 4242 O O . VAL B 1 55 ? 2.725 64.375 19.891 1 81.62 55 VAL B O 1
ATOM 4245 N N . HIS B 1 56 ? 4.66 63.719 20.969 1 86.31 56 HIS B N 1
ATOM 4246 C CA . HIS B 1 56 ? 5.566 64.062 19.875 1 86.31 56 HIS B CA 1
ATOM 4247 C C . HIS B 1 56 ? 5.277 63.219 18.641 1 86.31 56 HIS B C 1
ATOM 4249 O O . HIS B 1 56 ? 4.902 62.062 18.75 1 86.31 56 HIS B O 1
ATOM 4255 N N . PHE B 1 57 ? 5.434 63.844 17.5 1 89.19 57 PHE B N 1
ATOM 4256 C CA . PHE B 1 57 ? 5.117 63.25 16.234 1 89.19 57 PHE B CA 1
ATOM 4257 C C . PHE B 1 57 ? 5.945 61.969 16.016 1 89.19 57 PHE B C 1
ATOM 4259 O O . PHE B 1 57 ? 5.453 61 15.461 1 89.19 57 PHE B O 1
ATOM 4266 N N . LEU B 1 58 ? 7.199 61.938 16.453 1 89.56 58 LEU B N 1
ATOM 4267 C CA . LEU B 1 58 ? 8.07 60.781 16.281 1 89.56 58 LEU B CA 1
ATOM 4268 C C . LEU B 1 58 ? 7.543 59.594 17.047 1 89.56 58 LEU B C 1
ATOM 4270 O O . LEU B 1 58 ? 7.621 58.438 16.562 1 89.56 58 LEU B O 1
ATOM 4274 N N . ARG B 1 59 ? 7.102 59.812 18.203 1 89.69 59 ARG B N 1
ATOM 4275 C CA . ARG B 1 59 ? 6.523 58.719 19.016 1 89.69 59 ARG B CA 1
ATOM 4276 C C . ARG B 1 59 ? 5.262 58.188 18.359 1 89.69 59 ARG B C 1
ATOM 4278 O O . ARG B 1 59 ? 5.031 56.969 18.359 1 89.69 59 ARG B O 1
ATOM 4285 N N . ARG B 1 60 ? 4.559 59 17.766 1 91.81 60 ARG B N 1
ATOM 4286 C CA . ARG B 1 60 ? 3.34 58.594 17.078 1 91.81 60 ARG B CA 1
ATOM 4287 C C . ARG B 1 60 ? 3.668 57.75 15.844 1 91.81 60 ARG B C 1
ATOM 4289 O O . ARG B 1 60 ? 2.973 56.781 15.539 1 91.81 60 ARG B O 1
ATOM 4296 N N . LEU B 1 61 ? 4.699 58.156 15.211 1 93.5 61 LEU B N 1
ATOM 4297 C CA . LEU B 1 61 ? 5.121 57.406 14.023 1 93.5 61 LEU B CA 1
ATOM 4298 C C . LEU B 1 61 ? 5.562 56 14.383 1 93.5 61 LEU B C 1
ATOM 4300 O O . LEU B 1 61 ? 5.297 55.062 13.641 1 93.5 61 LEU B O 1
ATOM 4304 N N . VAL B 1 62 ? 6.281 55.844 15.477 1 94.25 62 VAL B N 1
ATOM 4305 C CA . VAL B 1 62 ? 6.727 54.531 15.93 1 94.25 62 VAL B CA 1
ATOM 4306 C C . VAL B 1 62 ? 5.512 53.625 16.219 1 94.25 62 VAL B C 1
ATOM 4308 O O . VAL B 1 62 ? 5.488 52.469 15.828 1 94.25 62 VAL B O 1
ATOM 4311 N N . TRP B 1 63 ? 4.551 54.188 16.859 1 93.69 63 TRP B N 1
ATOM 4312 C CA . TRP B 1 63 ? 3.359 53.406 17.203 1 93.69 63 TRP B CA 1
ATOM 4313 C C . TRP B 1 63 ? 2.549 53.094 15.961 1 93.69 63 TRP B C 1
ATOM 4315 O O . TRP B 1 63 ? 1.917 52.031 15.883 1 93.69 63 TRP B O 1
ATOM 4325 N N . VAL B 1 64 ? 2.555 53.969 14.938 1 94.62 64 VAL B N 1
ATOM 4326 C CA . VAL B 1 64 ? 1.904 53.656 13.664 1 94.62 64 VAL B CA 1
ATOM 4327 C C . VAL B 1 64 ? 2.58 52.438 13.016 1 94.62 64 VAL B C 1
ATOM 4329 O O . VAL B 1 64 ? 1.91 51.562 12.453 1 94.62 64 VAL B O 1
ATOM 4332 N N . CYS B 1 65 ? 3.852 52.375 13.164 1 95.94 65 CYS B N 1
ATOM 4333 C CA . CYS B 1 65 ? 4.602 51.25 12.594 1 95.94 65 CYS B CA 1
ATOM 4334 C C . CYS B 1 65 ? 4.316 49.969 13.344 1 95.94 65 CYS B C 1
ATOM 4336 O O . CYS B 1 65 ? 4.164 48.906 12.727 1 95.94 65 CYS B O 1
ATOM 4338 N N . ILE B 1 66 ? 4.281 50.031 14.633 1 95.06 66 ILE B N 1
ATOM 4339 C CA . ILE B 1 66 ? 4.016 48.844 15.438 1 95.06 66 ILE B CA 1
ATOM 4340 C C . ILE B 1 66 ? 2.613 48.344 15.148 1 95.06 66 ILE B C 1
ATOM 4342 O O . ILE B 1 66 ? 2.438 47.156 14.836 1 95.06 66 ILE B O 1
ATOM 4346 N N . VAL B 1 67 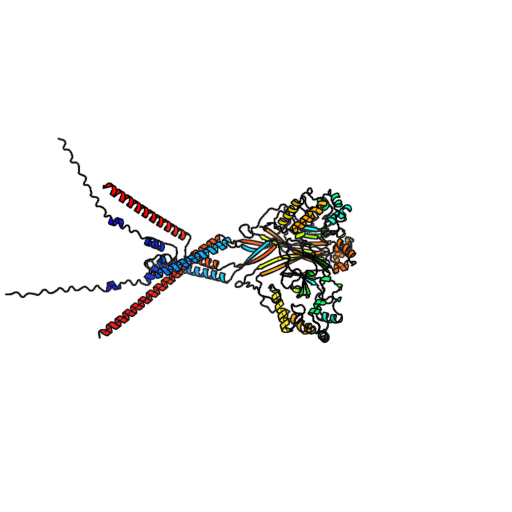? 1.627 49.219 15.258 1 94.69 67 VAL B N 1
ATOM 4347 C CA . VAL B 1 67 ? 0.238 48.812 15.039 1 94.69 67 VAL B CA 1
ATOM 4348 C C . VAL B 1 67 ? 0.045 48.375 13.586 1 94.69 67 VAL B C 1
ATOM 4350 O O . VAL B 1 67 ? -0.646 47.375 13.32 1 94.69 67 VAL B O 1
ATOM 4353 N N . GLY B 1 68 ? 0.615 49.094 12.68 1 95.5 68 GLY B N 1
ATOM 4354 C CA . GLY B 1 68 ? 0.54 48.719 11.281 1 95.5 68 GLY B CA 1
ATOM 4355 C C . GLY B 1 68 ? 1.212 47.375 10.984 1 95.5 68 GLY B C 1
ATOM 4356 O O . GLY B 1 68 ? 0.678 46.562 10.227 1 95.5 68 GLY B O 1
ATOM 4357 N N . GLY B 1 69 ? 2.398 47.188 11.484 1 95.75 69 GLY B N 1
ATOM 4358 C CA . GLY B 1 69 ? 3.113 45.938 11.32 1 95.75 69 GLY B CA 1
ATOM 4359 C C . GLY B 1 69 ? 2.367 44.75 11.891 1 95.75 69 GLY B C 1
ATOM 4360 O O . GLY B 1 69 ? 2.279 43.688 11.25 1 95.75 69 GLY B O 1
ATOM 4361 N N . MET B 1 70 ? 1.802 44.906 13.086 1 95.5 70 MET B N 1
ATOM 4362 C CA . MET B 1 70 ? 1.041 43.844 13.719 1 95.5 70 MET B CA 1
ATOM 4363 C C . MET B 1 70 ? -0.233 43.562 12.938 1 95.5 70 MET B C 1
ATOM 4365 O O . MET B 1 70 ? -0.637 42.406 12.82 1 95.5 70 MET B O 1
ATOM 4369 N N . THR B 1 71 ? -0.83 44.594 12.469 1 94.69 71 THR B N 1
ATOM 4370 C CA . THR B 1 71 ? -2.029 44.406 11.664 1 94.69 71 THR B CA 1
ATOM 4371 C C . THR B 1 71 ? -1.695 43.688 10.367 1 94.69 71 THR B C 1
ATOM 4373 O O . THR B 1 71 ? -2.453 42.812 9.914 1 94.69 71 THR B O 1
ATOM 4376 N N . GLY B 1 72 ? -0.654 44.094 9.758 1 96.19 72 GLY B N 1
ATOM 4377 C CA . GLY B 1 72 ? -0.209 43.375 8.562 1 96.19 72 GLY B CA 1
ATOM 4378 C C . GLY B 1 72 ? 0.063 41.906 8.812 1 96.19 72 GLY B C 1
ATOM 4379 O O . GLY B 1 72 ? -0.334 41.062 8.023 1 96.19 72 GLY B O 1
ATOM 4380 N N . TYR B 1 73 ? 0.746 41.625 9.898 1 96.06 73 TYR B N 1
ATOM 4381 C CA . TYR B 1 73 ? 1.037 40.219 10.258 1 96.06 73 TYR B CA 1
ATOM 4382 C C . TYR B 1 73 ? -0.245 39.469 10.57 1 96.06 73 TYR B C 1
ATOM 4384 O O . TYR B 1 73 ? -0.351 38.281 10.273 1 96.06 73 TYR B O 1
ATOM 4392 N N . LEU B 1 74 ? -1.157 40.125 11.188 1 94.56 74 LEU B N 1
ATOM 4393 C CA . LEU B 1 74 ? -2.459 39.5 11.453 1 94.56 74 LEU B CA 1
ATOM 4394 C C . LEU B 1 74 ? -3.146 39.094 10.156 1 94.56 74 LEU B C 1
ATOM 4396 O O . LEU B 1 74 ? -3.652 38 10.047 1 94.56 74 LEU B O 1
ATOM 4400 N N . LEU B 1 75 ? -3.162 39.969 9.234 1 95.38 75 LEU B N 1
ATOM 4401 C CA . LEU B 1 75 ? -3.787 39.688 7.957 1 95.38 75 LEU B CA 1
ATOM 4402 C C . LEU B 1 75 ? -3.09 38.5 7.277 1 95.38 75 LEU B C 1
ATOM 4404 O O . LEU B 1 75 ? -3.74 37.688 6.633 1 95.38 75 LEU B O 1
ATOM 4408 N N . TYR B 1 76 ? -1.842 38.5 7.406 1 95.06 76 TYR B N 1
ATOM 4409 C CA . TYR B 1 76 ? -1.069 37.375 6.871 1 95.06 76 TYR B CA 1
ATOM 4410 C C . TYR B 1 76 ? -1.458 36.062 7.551 1 95.06 76 TYR B C 1
ATOM 4412 O O . TYR B 1 76 ? -1.69 35.062 6.883 1 95.06 76 TYR B O 1
ATOM 4420 N N . GLY B 1 77 ? -1.562 36.031 8.828 1 92.88 77 GLY B N 1
ATOM 4421 C CA . GLY B 1 77 ? -1.961 34.844 9.578 1 92.88 77 GLY B CA 1
ATOM 4422 C C . GLY B 1 77 ? -3.363 34.375 9.242 1 92.88 77 GLY B C 1
ATOM 4423 O O . GLY B 1 77 ? -3.6 33.156 9.094 1 92.88 77 GLY B O 1
ATOM 4424 N N . ILE B 1 78 ? -4.148 35.312 9.125 1 93.56 78 ILE B N 1
ATOM 4425 C CA . ILE B 1 78 ? -5.523 34.969 8.781 1 93.56 78 ILE B CA 1
ATOM 4426 C C . ILE B 1 78 ? -5.574 34.344 7.383 1 93.56 78 ILE B C 1
ATOM 4428 O O . ILE B 1 78 ? -6.281 33.375 7.16 1 93.56 78 ILE B O 1
ATOM 4432 N N . SER B 1 79 ? -4.855 34.875 6.484 1 95.88 79 SER B N 1
ATOM 4433 C CA . SER B 1 79 ? -4.828 34.344 5.121 1 95.88 79 SER B CA 1
ATOM 4434 C C . SER B 1 79 ? -4.316 32.906 5.09 1 95.88 79 SER B C 1
ATOM 4436 O O . SER B 1 79 ? -4.859 32.094 4.367 1 95.88 79 SER B O 1
ATOM 4438 N N . ILE B 1 80 ? -3.34 32.688 5.828 1 93.94 80 ILE B N 1
ATOM 4439 C CA . ILE B 1 80 ? -2.783 31.328 5.891 1 93.94 80 ILE B CA 1
ATOM 4440 C C . ILE B 1 80 ? -3.812 30.375 6.492 1 93.94 80 ILE B C 1
ATOM 4442 O O . ILE B 1 80 ? -3.963 29.234 6.023 1 93.94 80 ILE B O 1
ATOM 4446 N N . SER B 1 81 ? -4.449 30.797 7.523 1 93.94 81 SER B N 1
ATOM 4447 C CA . SER B 1 81 ? -5.453 29.969 8.18 1 93.94 81 SER B CA 1
ATOM 4448 C C . SER B 1 81 ? -6.605 29.641 7.23 1 93.94 81 SER B C 1
ATOM 4450 O O . SER B 1 81 ? -7.102 28.516 7.207 1 93.94 81 SER B O 1
ATOM 4452 N N . ILE B 1 82 ? -6.984 30.594 6.48 1 95.25 82 ILE B N 1
ATOM 4453 C CA . ILE B 1 82 ? -8.07 30.406 5.523 1 95.25 82 ILE B CA 1
ATOM 4454 C C . ILE B 1 82 ? -7.621 29.453 4.418 1 95.25 82 ILE B C 1
ATOM 4456 O O . ILE B 1 82 ? -8.375 28.562 4.016 1 95.25 82 ILE B O 1
ATOM 4460 N N . MET B 1 83 ? -6.449 29.656 3.984 1 94.38 83 MET B N 1
ATOM 4461 C CA . MET B 1 83 ? -5.91 28.781 2.947 1 94.38 83 MET B CA 1
ATOM 4462 C C . MET B 1 83 ? -5.824 27.344 3.441 1 94.38 83 MET B C 1
ATOM 4464 O O . MET B 1 83 ? -6.16 26.406 2.711 1 94.38 83 MET B O 1
ATOM 4468 N N . THR B 1 84 ? -5.395 27.109 4.637 1 91.25 84 THR B N 1
ATOM 4469 C CA . THR B 1 84 ? -5.301 25.781 5.23 1 91.25 84 THR B CA 1
ATOM 4470 C C . THR B 1 84 ? -6.68 25.141 5.328 1 91.25 84 THR B C 1
ATOM 4472 O O . THR B 1 84 ? -6.828 23.938 5.086 1 91.25 84 THR B O 1
ATOM 4475 N N . TYR B 1 85 ? -7.68 25.938 5.695 1 93.25 85 TYR B N 1
ATOM 4476 C CA . TYR B 1 85 ? -9.047 25.438 5.797 1 93.25 85 TYR B CA 1
ATOM 4477 C C . TYR B 1 85 ? -9.555 24.953 4.441 1 93.25 85 TYR B C 1
ATOM 4479 O O . TYR B 1 85 ? -10.195 23.906 4.344 1 93.25 85 TYR B O 1
ATOM 4487 N N . TYR B 1 86 ? -9.211 25.641 3.443 1 94.81 86 TYR B N 1
ATOM 4488 C CA . TYR B 1 86 ? -9.75 25.297 2.129 1 94.81 86 TYR B CA 1
ATOM 4489 C C . TYR B 1 86 ? -8.945 24.172 1.483 1 94.81 86 TYR B C 1
ATOM 4491 O O . TYR B 1 86 ? -9.383 23.578 0.503 1 94.81 86 TYR B O 1
ATOM 4499 N N . GLN B 1 87 ? -7.801 23.906 1.954 1 92 87 GLN B N 1
ATOM 4500 C CA . GLN B 1 87 ? -7.043 22.75 1.485 1 92 87 GLN B CA 1
ATOM 4501 C C . GLN B 1 87 ? -7.672 21.453 1.976 1 92 87 GLN B C 1
ATOM 4503 O O . GLN B 1 87 ? -7.41 20.375 1.422 1 92 87 GLN B O 1
ATOM 4508 N N . ARG B 1 88 ? -8.484 21.469 2.971 1 92.44 88 ARG B N 1
ATOM 4509 C CA . ARG B 1 88 ? -9.227 20.344 3.539 1 92.44 88 ARG B CA 1
ATOM 4510 C C . ARG B 1 88 ? -8.289 19.203 3.908 1 92.44 88 ARG B C 1
ATOM 4512 O O . ARG B 1 88 ? -8.43 18.078 3.398 1 92.44 88 ARG B O 1
ATOM 4519 N N . PRO B 1 89 ? -7.344 19.484 4.801 1 91.88 89 PRO B N 1
ATOM 4520 C CA . PRO B 1 89 ? -6.414 18.438 5.207 1 91.88 89 PRO B CA 1
ATOM 4521 C C . PRO B 1 89 ? -7.098 17.312 5.996 1 91.88 89 PRO B C 1
ATOM 4523 O O . PRO B 1 89 ? -8.07 17.578 6.715 1 91.88 89 PRO B O 1
ATOM 4526 N N . VAL B 1 90 ? -6.594 16.094 5.805 1 93.12 90 VAL B N 1
ATOM 4527 C CA . VAL B 1 90 ? -7.18 14.938 6.488 1 93.12 90 VAL B CA 1
ATOM 4528 C C . VAL B 1 90 ? -6.086 14.156 7.211 1 93.12 90 VAL B C 1
ATOM 4530 O O . VAL B 1 90 ? -4.898 14.305 6.902 1 93.12 90 VAL B O 1
ATOM 4533 N N . SER B 1 91 ? -6.422 13.469 8.242 1 92.62 91 SER B N 1
ATOM 4534 C CA . SER B 1 91 ? -5.578 12.523 8.953 1 92.62 91 SER B CA 1
ATOM 4535 C C . SER B 1 91 ? -6.246 11.156 9.062 1 92.62 91 SER B C 1
ATOM 4537 O O . SER B 1 91 ? -7.457 11.031 8.859 1 92.62 91 SER B O 1
ATOM 4539 N N . SER B 1 92 ? -5.371 10.18 9.242 1 94.75 92 SER B N 1
ATOM 4540 C CA . SER B 1 92 ? -5.914 8.836 9.367 1 94.75 92 SER B CA 1
ATOM 4541 C C . SER B 1 92 ? -5.742 8.297 10.781 1 94.75 92 SER B C 1
ATOM 4543 O O . SER B 1 92 ? -4.676 8.438 11.383 1 94.75 92 SER B O 1
ATOM 4545 N N . VAL B 1 93 ? -6.836 7.781 11.273 1 93.75 93 VAL B N 1
ATOM 4546 C CA . VAL B 1 93 ? -6.789 7.09 12.555 1 93.75 93 VAL B CA 1
ATOM 4547 C C . VAL B 1 93 ? -6.84 5.582 12.336 1 93.75 93 VAL B C 1
ATOM 4549 O O . VAL B 1 93 ? -7.77 5.07 11.703 1 93.75 93 VAL B O 1
ATOM 4552 N N . VAL B 1 94 ? -5.875 4.949 12.828 1 93.19 94 VAL B N 1
ATOM 4553 C CA . VAL B 1 94 ? -5.812 3.496 12.719 1 93.19 94 VAL B CA 1
ATOM 4554 C C . VAL B 1 94 ? -6.086 2.857 14.078 1 93.19 94 VAL B C 1
ATOM 4556 O O . VAL B 1 94 ? -5.418 3.178 15.062 1 93.19 94 VAL B O 1
ATOM 4559 N N . ARG B 1 95 ? -7.02 1.947 14.156 1 94.06 95 ARG B N 1
ATOM 4560 C CA . ARG B 1 95 ? -7.371 1.233 15.383 1 94.06 95 ARG B CA 1
ATOM 4561 C C . ARG B 1 95 ? -7.504 -0.264 15.117 1 94.06 95 ARG B C 1
ATOM 4563 O O . ARG B 1 95 ? -8.039 -0.676 14.086 1 94.06 95 ARG B O 1
ATOM 4570 N N . ILE B 1 96 ? -7.043 -1.047 15.984 1 94.25 96 ILE B N 1
ATOM 4571 C CA . ILE B 1 96 ? -7.273 -2.486 15.977 1 94.25 96 ILE B CA 1
ATOM 4572 C C . ILE B 1 96 ? -8.359 -2.842 16.984 1 94.25 96 ILE B C 1
ATOM 4574 O O . ILE B 1 96 ? -8.188 -2.623 18.188 1 94.25 96 ILE B O 1
ATOM 4578 N N . ASN B 1 97 ? -9.422 -3.344 16.484 1 94.75 97 ASN B N 1
ATOM 4579 C CA . ASN B 1 97 ? -10.555 -3.688 17.344 1 94.75 97 ASN B CA 1
ATOM 4580 C C . ASN B 1 97 ? -10.672 -5.199 17.531 1 94.75 97 ASN B C 1
ATOM 4582 O O . ASN B 1 97 ? -10.789 -5.941 16.547 1 94.75 97 ASN B O 1
ATOM 4586 N N . TYR B 1 98 ? -10.719 -5.57 18.797 1 94.06 98 TYR B N 1
ATOM 4587 C CA . TYR B 1 98 ? -10.977 -6.969 19.125 1 94.06 98 TYR B CA 1
ATOM 4588 C C . TYR B 1 98 ? -12.453 -7.191 19.422 1 94.06 98 TYR B C 1
ATOM 4590 O O . TYR B 1 98 ? -13.07 -6.418 20.172 1 94.06 98 TYR B O 1
ATOM 4598 N N . VAL B 1 99 ? -12.961 -8.188 18.812 1 93.69 99 VAL B N 1
ATOM 4599 C CA . VAL B 1 99 ? -14.391 -8.43 18.953 1 93.69 99 VAL B CA 1
ATOM 4600 C C . VAL B 1 99 ? -14.625 -9.883 19.359 1 93.69 99 VAL B C 1
ATOM 4602 O O . VAL B 1 99 ? -13.719 -10.711 19.281 1 93.69 99 VAL B O 1
ATOM 4605 N N . ARG B 1 100 ? -15.898 -10.156 19.797 1 92.38 100 ARG B N 1
ATOM 4606 C CA . ARG B 1 100 ? -16.25 -11.5 20.25 1 92.38 100 ARG B CA 1
ATOM 4607 C C . ARG B 1 100 ? -16.734 -12.359 19.094 1 92.38 100 ARG B C 1
ATOM 4609 O O . ARG B 1 100 ? -16.672 -13.586 19.141 1 92.38 100 ARG B O 1
ATOM 4616 N N . GLU B 1 101 ? -17.312 -11.672 18.125 1 93.44 101 GLU B N 1
ATOM 4617 C CA . GLU B 1 101 ? -17.828 -12.398 16.969 1 93.44 101 GLU B CA 1
ATOM 4618 C C . GLU B 1 101 ? -17.594 -11.609 15.688 1 93.44 101 GLU B C 1
ATOM 4620 O O . GLU B 1 101 ? -17.672 -10.375 15.688 1 93.44 101 GLU B O 1
ATOM 4625 N N . ILE B 1 102 ? -17.281 -12.32 14.672 1 92.88 102 ILE B N 1
ATOM 4626 C CA . ILE B 1 102 ? -17.094 -11.727 13.352 1 92.88 102 ILE B CA 1
ATOM 4627 C C . ILE B 1 102 ? -17.953 -12.484 12.328 1 92.88 102 ILE B C 1
ATOM 4629 O O . ILE B 1 102 ? -18.031 -13.711 12.383 1 92.88 102 ILE B O 1
ATOM 4633 N N . PRO B 1 103 ? -18.672 -11.711 11.523 1 93.12 103 PRO B N 1
ATOM 4634 C CA . PRO B 1 103 ? -19.312 -12.414 10.414 1 93.12 103 PRO B CA 1
ATOM 4635 C C . PRO B 1 103 ? -18.312 -13.086 9.484 1 93.12 103 PRO B C 1
ATOM 4637 O O . PRO B 1 103 ? -17.344 -12.453 9.047 1 93.12 103 PRO B O 1
ATOM 4640 N N . PHE B 1 104 ? -18.547 -14.352 9.211 1 94.81 104 PHE B N 1
ATOM 4641 C CA . PHE B 1 104 ? -17.672 -15.07 8.297 1 94.81 104 PHE B CA 1
ATOM 4642 C C . PHE B 1 104 ? -17.859 -14.57 6.867 1 94.81 104 PHE B C 1
ATOM 4644 O O . PHE B 1 104 ? -18.984 -14.305 6.438 1 94.81 104 PHE B O 1
ATOM 4651 N N . PRO B 1 105 ? -16.797 -14.391 6.145 1 95.69 105 PRO B N 1
ATOM 4652 C CA . PRO B 1 105 ? -16.906 -13.898 4.77 1 95.69 105 PRO B CA 1
ATOM 4653 C C . PRO B 1 105 ? -17.469 -14.945 3.809 1 95.69 105 PRO B C 1
ATOM 4655 O O . PRO B 1 105 ? -17.625 -16.109 4.184 1 95.69 105 PRO B O 1
ATOM 4658 N N . ALA B 1 106 ? -17.844 -14.422 2.695 1 96.62 106 ALA B N 1
ATOM 4659 C CA . ALA B 1 106 ? -18.172 -15.359 1.616 1 96.62 106 ALA B CA 1
ATOM 4660 C C . ALA B 1 106 ? -16.906 -15.945 1.007 1 96.62 106 ALA B C 1
ATOM 4662 O O . ALA B 1 106 ? -15.883 -15.266 0.898 1 96.62 106 ALA B O 1
ATOM 4663 N N . VAL B 1 107 ? -16.953 -17.203 0.687 1 97.69 107 VAL B N 1
ATOM 4664 C CA . VAL B 1 107 ? -15.844 -17.891 0.049 1 97.69 107 VAL B CA 1
ATOM 4665 C C . VAL B 1 107 ? -16.297 -18.484 -1.283 1 97.69 107 VAL B C 1
ATOM 4667 O O . VAL B 1 107 ? -17.172 -19.359 -1.318 1 97.69 107 VAL B O 1
ATOM 4670 N N . THR B 1 108 ? -15.688 -17.984 -2.322 1 97.81 108 THR B N 1
ATOM 4671 C CA . THR B 1 108 ? -16.031 -18.453 -3.66 1 97.81 108 THR B CA 1
ATOM 4672 C C . THR B 1 108 ? -14.844 -19.188 -4.293 1 97.81 108 THR B C 1
ATOM 4674 O O . THR B 1 108 ? -13.719 -18.672 -4.289 1 97.81 108 THR B O 1
ATOM 4677 N N . PHE B 1 109 ? -15.062 -20.375 -4.812 1 97.88 109 PHE B N 1
ATOM 4678 C CA . PHE B 1 109 ? -13.977 -21.094 -5.477 1 97.88 109 PHE B CA 1
ATOM 4679 C C . PHE B 1 109 ? -14.43 -21.609 -6.836 1 97.88 109 PHE B C 1
ATOM 4681 O O . PHE B 1 109 ? -15.609 -21.906 -7.031 1 97.88 109 PHE B O 1
ATOM 4688 N N . CYS B 1 110 ? -13.508 -21.641 -7.758 1 96.25 110 CYS B N 1
ATOM 4689 C CA . CYS B 1 110 ? -13.703 -22.125 -9.117 1 96.25 110 CYS B CA 1
ATOM 4690 C C . CYS B 1 110 ? -12.633 -23.156 -9.484 1 96.25 110 CYS B C 1
ATOM 4692 O O . CYS B 1 110 ? -11.5 -23.062 -9.016 1 96.25 110 CYS B O 1
ATOM 4694 N N . ASN B 1 111 ? -13.086 -24.078 -10.273 1 96.44 111 ASN B N 1
ATOM 4695 C CA . ASN B 1 111 ? -12.109 -25 -10.859 1 96.44 111 ASN B CA 1
ATOM 4696 C C . ASN B 1 111 ? -11.273 -24.312 -11.938 1 96.44 111 ASN B C 1
ATOM 4698 O O . ASN B 1 111 ? -11.789 -23.484 -12.695 1 96.44 111 ASN B O 1
ATOM 4702 N N . TYR B 1 112 ? -10.062 -24.703 -12.031 1 93.5 112 TYR B N 1
ATOM 4703 C CA . TYR B 1 112 ? -9.164 -24.109 -13.016 1 93.5 112 TYR B CA 1
ATOM 4704 C C . TYR B 1 112 ? -9.633 -24.406 -14.438 1 93.5 112 TYR B C 1
ATOM 4706 O O . TYR B 1 112 ? -9.367 -23.641 -15.359 1 93.5 112 TYR B O 1
ATOM 4714 N N . ASN B 1 113 ? -10.234 -25.5 -14.547 1 92.62 113 ASN B N 1
ATOM 4715 C CA . ASN B 1 113 ? -10.828 -25.859 -15.836 1 92.62 113 ASN B CA 1
ATOM 4716 C C . ASN B 1 113 ? -12.344 -25.703 -15.828 1 92.62 113 ASN B C 1
ATOM 4718 O O . ASN B 1 113 ? -13.031 -26.312 -15.008 1 92.62 113 ASN B O 1
ATOM 4722 N N . GLN B 1 114 ? -12.852 -24.953 -16.719 1 88.75 114 GLN B N 1
ATOM 4723 C CA . GLN B 1 114 ? -14.273 -24.625 -16.703 1 88.75 114 GLN B CA 1
ATOM 4724 C C . GLN B 1 114 ? -15.109 -25.734 -17.328 1 88.75 114 GLN B C 1
ATOM 4726 O O . GLN B 1 114 ? -16.297 -25.859 -17.031 1 88.75 114 GLN B O 1
ATOM 4731 N N . TRP B 1 115 ? -14.516 -26.516 -18.188 1 92 115 TRP B N 1
ATOM 4732 C CA . TRP B 1 115 ? -15.258 -27.516 -18.938 1 92 115 TRP B CA 1
ATOM 4733 C C . TRP B 1 115 ? -14.914 -28.922 -18.453 1 92 115 TRP B C 1
ATOM 4735 O O . TRP B 1 115 ? -13.734 -29.25 -18.281 1 92 115 TRP B O 1
ATOM 4745 N N . LYS B 1 116 ? -15.898 -29.625 -18.219 1 94.44 116 LYS B N 1
ATOM 4746 C CA . LYS B 1 116 ? -15.734 -31.031 -17.875 1 94.44 116 LYS B CA 1
ATOM 4747 C C . LYS B 1 116 ? -15.781 -31.906 -19.125 1 94.44 116 LYS B C 1
ATOM 4749 O O . LYS B 1 116 ? -16.797 -31.938 -19.828 1 94.44 116 LYS B O 1
ATOM 4754 N N . LYS B 1 117 ? -14.82 -32.656 -19.375 1 93.31 117 LYS B N 1
ATOM 4755 C CA . LYS B 1 117 ? -14.641 -33.406 -20.609 1 93.31 117 LYS B CA 1
ATOM 4756 C C . LYS B 1 117 ? -15.828 -34.312 -20.875 1 93.31 117 LYS B C 1
ATOM 4758 O O . LYS B 1 117 ? -16.344 -34.375 -21.984 1 93.31 117 LYS B O 1
ATOM 4763 N N . SER B 1 118 ? -16.266 -35.062 -19.906 1 94.25 118 SER B N 1
ATOM 4764 C CA . SER B 1 118 ? -17.328 -36.062 -20.047 1 94.25 118 SER B CA 1
ATOM 4765 C C . SER B 1 118 ? -18.672 -35.406 -20.297 1 94.25 118 SER B C 1
ATOM 4767 O O . SER B 1 118 ? -19.594 -36.031 -20.828 1 94.25 118 SER B O 1
ATOM 4769 N N . GLN B 1 119 ? -18.781 -34.125 -19.938 1 94.25 119 GLN B N 1
ATOM 4770 C CA . GLN B 1 119 ? -20.078 -33.438 -20.062 1 94.25 119 GLN B CA 1
ATOM 4771 C C . GLN B 1 119 ? -20.141 -32.594 -21.312 1 94.25 119 GLN B C 1
ATOM 4773 O O . GLN B 1 119 ? -21.203 -32.094 -21.688 1 94.25 119 GLN B O 1
ATOM 4778 N N . VAL B 1 120 ? -19.047 -32.406 -21.969 1 93.31 120 VAL B N 1
ATOM 4779 C CA . VAL B 1 120 ? -19.016 -31.656 -23.234 1 93.31 120 VAL B CA 1
ATOM 4780 C C . VAL B 1 120 ? -19.25 -32.625 -24.406 1 93.31 120 VAL B C 1
ATOM 4782 O O . VAL B 1 120 ? -18.484 -33.562 -24.609 1 93.31 120 VAL B O 1
ATOM 4785 N N . PRO B 1 121 ? -20.266 -32.312 -25.188 1 90.94 121 PRO B N 1
ATOM 4786 C CA . PRO B 1 121 ? -20.484 -33.188 -26.344 1 90.94 121 PRO B CA 1
ATOM 4787 C C . PRO B 1 121 ? -19.328 -33.156 -27.328 1 90.94 121 PRO B C 1
ATOM 4789 O O . PRO B 1 121 ? -18.719 -32.094 -27.547 1 90.94 121 PRO B O 1
ATOM 4792 N N . PRO B 1 122 ? -19.031 -34.25 -27.938 1 88.88 122 PRO B N 1
ATOM 4793 C CA . PRO B 1 122 ? -17.891 -34.344 -28.859 1 88.88 122 PRO B CA 1
ATOM 4794 C C . PRO B 1 122 ? -17.984 -33.312 -30 1 88.88 122 PRO B C 1
ATOM 4796 O O . PRO B 1 122 ? -16.969 -32.812 -30.453 1 88.88 122 PRO B O 1
ATOM 4799 N N . ASP B 1 123 ? -19.219 -33.062 -30.422 1 85.31 123 ASP B N 1
ATOM 4800 C CA . ASP B 1 123 ? -19.406 -32.125 -31.531 1 85.31 123 ASP B CA 1
ATOM 4801 C C . ASP B 1 123 ? -19.188 -30.688 -31.094 1 85.31 123 ASP B C 1
ATOM 4803 O O . ASP B 1 123 ? -19.031 -29.797 -31.938 1 85.31 123 ASP B O 1
ATOM 4807 N N . PHE B 1 124 ? -19.016 -30.531 -29.812 1 88.69 124 PHE B N 1
ATOM 4808 C CA . PHE B 1 124 ? -18.875 -29.188 -29.281 1 88.69 124 PHE B CA 1
ATOM 4809 C C . PHE B 1 124 ? -17.438 -28.938 -28.828 1 88.69 124 PHE B C 1
ATOM 4811 O O . PHE B 1 124 ? -17.094 -27.812 -28.453 1 88.69 124 PHE B O 1
ATOM 4818 N N . LEU B 1 125 ? -16.594 -29.859 -28.891 1 87.25 125 LEU B N 1
ATOM 4819 C CA . LEU B 1 125 ? -15.219 -29.75 -28.422 1 87.25 125 LEU B CA 1
ATOM 4820 C C . LEU B 1 125 ? -14.438 -28.719 -29.234 1 87.25 125 LEU B C 1
ATOM 4822 O O . LEU B 1 125 ? -13.625 -27.984 -28.672 1 87.25 125 LEU B O 1
ATOM 4826 N N . ASP B 1 126 ? -14.727 -28.688 -30.453 1 84.81 126 ASP B N 1
ATOM 4827 C CA . ASP B 1 126 ? -14.039 -27.734 -31.312 1 84.81 126 ASP B CA 1
ATOM 4828 C C . ASP B 1 126 ? -14.484 -26.297 -31.016 1 84.81 126 ASP B C 1
ATOM 4830 O O . ASP B 1 126 ? -13.695 -25.359 -31.125 1 84.81 126 ASP B O 1
ATOM 4834 N N . ALA B 1 127 ? -15.695 -26.234 -30.703 1 86.38 127 ALA B N 1
ATOM 4835 C CA . ALA B 1 127 ? -16.203 -24.922 -30.297 1 86.38 127 ALA B CA 1
ATOM 4836 C C . ALA B 1 127 ? -15.508 -24.422 -29.047 1 86.38 127 ALA B C 1
ATOM 4838 O O . ALA B 1 127 ? -15.117 -23.25 -28.969 1 86.38 127 ALA B O 1
ATOM 4839 N N . VAL B 1 128 ? -15.305 -25.328 -28.109 1 86.88 128 VAL B N 1
ATOM 4840 C CA . VAL B 1 128 ? -14.656 -24.969 -26.844 1 86.88 128 VAL B CA 1
ATOM 4841 C C . VAL B 1 128 ? -13.211 -24.562 -27.109 1 86.88 128 VAL B C 1
ATOM 4843 O O . VAL B 1 128 ? -12.711 -23.594 -26.516 1 86.88 128 VAL B O 1
ATOM 4846 N N . ARG B 1 129 ? -12.617 -25.188 -27.969 1 83.88 129 ARG B N 1
ATOM 4847 C CA . ARG B 1 129 ? -11.242 -24.875 -28.344 1 83.88 129 ARG B CA 1
ATOM 4848 C C . ARG B 1 129 ? -11.148 -23.484 -28.984 1 83.88 129 ARG B C 1
ATOM 4850 O O . ARG B 1 129 ? -10.195 -22.75 -28.734 1 83.88 129 ARG B O 1
ATOM 4857 N N . SER B 1 130 ? -12.109 -23.188 -29.734 1 82.25 130 SER B N 1
ATOM 4858 C CA . SER B 1 130 ? -12.117 -21.906 -30.453 1 82.25 130 SER B CA 1
ATOM 4859 C C . SER B 1 130 ? -12.344 -20.734 -29.484 1 82.25 130 SER B C 1
ATOM 4861 O O . SER B 1 130 ? -11.984 -19.594 -29.781 1 82.25 130 SER B O 1
ATOM 4863 N N . LEU B 1 131 ? -12.93 -21.062 -28.375 1 80.88 131 LEU B N 1
ATOM 4864 C CA . LEU B 1 131 ? -13.242 -20.031 -27.391 1 80.88 131 LEU B CA 1
ATOM 4865 C C . LEU B 1 131 ? -12.008 -19.672 -26.562 1 80.88 131 LEU B C 1
ATOM 4867 O O . LEU B 1 131 ? -12 -18.656 -25.859 1 80.88 131 LEU B O 1
ATOM 4871 N N . ASN B 1 132 ? -11 -20.406 -26.703 1 76.44 132 ASN B N 1
ATOM 4872 C CA . ASN B 1 132 ? -9.75 -20.141 -26 1 76.44 132 ASN B CA 1
ATOM 4873 C C . ASN B 1 132 ? -8.914 -19.094 -26.734 1 76.44 132 ASN B C 1
ATOM 4875 O O . ASN B 1 132 ? -8.469 -19.328 -27.859 1 76.44 132 ASN B O 1
ATOM 4879 N N . PRO B 1 133 ? -8.688 -18.047 -26.047 1 69.81 133 PRO B N 1
ATOM 4880 C CA . PRO B 1 133 ? -7.91 -17 -26.703 1 69.81 133 PRO B CA 1
ATOM 4881 C C . PRO B 1 133 ? -6.492 -17.438 -27.047 1 69.81 133 PRO B C 1
ATOM 4883 O O . PRO B 1 133 ? -5.867 -16.859 -27.938 1 69.81 133 PRO B O 1
ATOM 4886 N N . ALA B 1 134 ? -5.992 -18.469 -26.406 1 65.75 134 ALA B N 1
ATOM 4887 C CA . ALA B 1 134 ? -4.621 -18.906 -26.641 1 65.75 134 ALA B CA 1
ATOM 4888 C C . ALA B 1 134 ? -4.547 -19.875 -27.812 1 65.75 134 ALA B C 1
ATOM 4890 O O . ALA B 1 134 ? -3.455 -20.25 -28.25 1 65.75 134 ALA B O 1
ATOM 4891 N N . ASN B 1 135 ? -5.723 -20.156 -28.312 1 71.81 135 ASN B N 1
ATOM 4892 C CA . ASN B 1 135 ? -5.758 -21.094 -29.438 1 71.81 135 ASN B CA 1
ATOM 4893 C C . ASN B 1 135 ? -5.191 -20.453 -30.703 1 71.81 135 ASN B C 1
ATOM 4895 O O . ASN B 1 135 ? -5.676 -19.422 -31.156 1 71.81 135 ASN B O 1
ATOM 4899 N N . LYS B 1 136 ? -4.203 -21.062 -31.219 1 69.88 136 LYS B N 1
ATOM 4900 C CA . LYS B 1 136 ? -3.555 -20.547 -32.406 1 69.88 136 LYS B CA 1
ATOM 4901 C C . LYS B 1 136 ? -4.074 -21.25 -33.656 1 69.88 136 LYS B C 1
ATOM 4903 O O . LYS B 1 136 ? -3.738 -20.875 -34.781 1 69.88 136 LYS B O 1
ATOM 4908 N N . SER B 1 137 ? -4.926 -22.125 -33.469 1 75.31 137 SER B N 1
ATOM 4909 C CA . SER B 1 137 ? -5.438 -22.875 -34.594 1 75.31 137 SER B CA 1
ATOM 4910 C C . SER B 1 137 ? -6.539 -22.094 -35.312 1 75.31 137 SER B C 1
ATOM 4912 O O . SER B 1 137 ? -7.266 -21.328 -34.688 1 75.31 137 SER B O 1
ATOM 4914 N N . PRO B 1 138 ? -6.57 -22.25 -36.656 1 79.88 138 PRO B N 1
ATOM 4915 C CA . PRO B 1 138 ? -7.625 -21.562 -37.406 1 79.88 138 PRO B CA 1
ATOM 4916 C C . PRO B 1 138 ? -9.031 -21.969 -36.969 1 79.88 138 PRO B C 1
ATOM 4918 O O . PRO B 1 138 ? -9.273 -23.141 -36.656 1 79.88 138 PRO B O 1
ATOM 4921 N N . VAL B 1 139 ? -9.82 -20.969 -36.844 1 80.94 139 VAL B N 1
ATOM 4922 C CA . VAL B 1 139 ? -11.18 -21.203 -36.375 1 80.94 139 VAL B CA 1
ATOM 4923 C C . VAL B 1 139 ? -12.133 -21.266 -37.562 1 80.94 139 VAL B C 1
ATOM 4925 O O . VAL B 1 139 ? -12.086 -20.422 -38.469 1 80.94 139 VAL B O 1
ATOM 4928 N N . ASP B 1 140 ? -12.938 -22.297 -37.656 1 85.19 140 ASP B N 1
ATOM 4929 C CA . ASP B 1 140 ? -13.977 -22.438 -38.688 1 85.19 140 ASP B CA 1
ATOM 4930 C C . ASP B 1 140 ? -15.242 -21.688 -38.281 1 85.19 140 ASP B C 1
ATOM 4932 O O . ASP B 1 140 ? -16.094 -22.219 -37.562 1 85.19 140 ASP B O 1
ATOM 4936 N N . VAL B 1 141 ? -15.469 -20.578 -38.906 1 86.19 141 VAL B N 1
ATOM 4937 C CA . VAL B 1 141 ? -16.578 -19.703 -38.562 1 86.19 141 VAL B CA 1
ATOM 4938 C C . VAL B 1 141 ? -17.891 -20.328 -38.969 1 86.19 141 VAL B C 1
ATOM 4940 O O . VAL B 1 141 ? -18.906 -20.172 -38.281 1 86.19 141 VAL B O 1
ATOM 4943 N N . GLU B 1 142 ? -17.875 -21.031 -40.031 1 87.62 142 GLU B N 1
ATOM 4944 C CA . GLU B 1 142 ? -19.094 -21.688 -40.5 1 87.62 142 GLU B CA 1
ATOM 4945 C C . GLU B 1 142 ? -19.547 -22.766 -39.531 1 87.62 142 GLU B C 1
ATOM 4947 O O . GLU B 1 142 ? -20.75 -22.938 -39.281 1 87.62 142 GLU B O 1
ATOM 4952 N N . TYR B 1 143 ? -18.578 -23.359 -39.031 1 88.69 143 TYR B N 1
ATOM 4953 C CA . TYR B 1 143 ? -18.875 -24.359 -38 1 88.69 143 TYR B CA 1
ATOM 4954 C C . TYR B 1 143 ? -19.5 -23.719 -36.781 1 88.69 143 TYR B C 1
ATOM 4956 O O . TYR B 1 143 ? -20.484 -24.203 -36.25 1 88.69 143 TYR B O 1
ATOM 4964 N N . LEU B 1 144 ? -19.016 -22.656 -36.375 1 90.62 144 LEU B N 1
ATOM 4965 C CA . LEU B 1 144 ? -19.531 -21.953 -35.188 1 90.62 144 LEU B CA 1
ATOM 4966 C C . LEU B 1 144 ? -20.938 -21.453 -35.438 1 90.62 144 LEU B C 1
ATOM 4968 O O . LEU B 1 144 ? -21.797 -21.531 -34.531 1 90.62 144 LEU B O 1
ATOM 4972 N N . LYS B 1 145 ? -21.172 -20.984 -36.625 1 90.62 145 LYS B N 1
ATOM 4973 C CA . LYS B 1 145 ? -22.5 -20.469 -36.969 1 90.62 145 LYS B CA 1
ATOM 4974 C C . LYS B 1 145 ? -23.547 -21.578 -36.938 1 90.62 145 LYS B C 1
ATOM 4976 O O . LYS B 1 145 ? -24.703 -21.312 -36.562 1 90.62 145 LYS B O 1
ATOM 4981 N N . SER B 1 146 ? -23.094 -22.719 -37.219 1 89.69 146 SER B N 1
ATOM 4982 C CA . SER B 1 146 ? -24.016 -23.844 -37.219 1 89.69 146 SER B CA 1
ATOM 4983 C C . SER B 1 146 ? -24.469 -24.188 -35.812 1 89.69 146 SER B C 1
ATOM 4985 O O . SER B 1 146 ? -25.484 -24.859 -35.625 1 89.69 146 SER B O 1
ATOM 4987 N N . HIS B 1 147 ? -23.797 -23.703 -34.812 1 89.56 147 HIS B N 1
ATOM 4988 C CA . HIS B 1 147 ? -24.109 -24 -33.406 1 89.56 147 HIS B CA 1
ATOM 4989 C C . HIS B 1 147 ? -24.656 -22.781 -32.688 1 89.56 147 HIS B C 1
ATOM 4991 O O . HIS B 1 147 ? -24.734 -22.766 -31.469 1 89.56 147 HIS B O 1
ATOM 4997 N N . ASP B 1 148 ? -25.062 -21.766 -33.406 1 90.81 148 ASP B N 1
ATOM 4998 C CA . ASP B 1 148 ? -25.547 -20.531 -32.844 1 90.81 148 ASP B CA 1
ATOM 4999 C C . ASP B 1 148 ? -26.875 -20.75 -32.125 1 90.81 148 ASP B C 1
ATOM 5001 O O . ASP B 1 148 ? -27.281 -19.938 -31.266 1 90.81 148 ASP B O 1
ATOM 5005 N N . GLY B 1 149 ? -27.453 -21.797 -32.312 1 87.31 149 GLY B N 1
ATOM 5006 C CA . GLY B 1 149 ? -28.719 -22.078 -31.688 1 87.31 149 GLY B CA 1
ATOM 5007 C C . GLY B 1 149 ? -28.578 -22.547 -30.25 1 87.31 149 GLY B C 1
ATOM 5008 O O . GLY B 1 149 ? -29.547 -22.531 -29.484 1 87.31 149 GLY B O 1
ATOM 5009 N N . ILE B 1 150 ? -27.406 -22.875 -29.844 1 88.69 150 ILE B N 1
ATOM 5010 C CA . ILE B 1 150 ? -27.141 -23.375 -28.5 1 88.69 150 ILE B CA 1
ATOM 5011 C C . ILE B 1 150 ? -27.047 -22.188 -27.531 1 88.69 150 ILE B C 1
ATOM 5013 O O . ILE B 1 150 ? -26.391 -21.203 -27.812 1 88.69 150 ILE B O 1
ATOM 5017 N N . ASN B 1 151 ? -27.797 -22.281 -26.484 1 89.06 151 ASN B N 1
ATOM 5018 C CA . ASN B 1 151 ? -27.625 -21.312 -25.406 1 89.06 151 ASN B CA 1
ATOM 5019 C C . ASN B 1 151 ? -26.328 -21.531 -24.641 1 89.06 151 ASN B C 1
ATOM 5021 O O . ASN B 1 151 ? -26.219 -22.484 -23.859 1 89.06 151 ASN B O 1
ATOM 5025 N N . MET B 1 152 ? -25.469 -20.641 -24.766 1 89.94 152 MET B N 1
ATOM 5026 C CA . MET B 1 152 ? -24.125 -20.828 -24.234 1 89.94 152 MET B CA 1
ATOM 5027 C C . MET B 1 152 ? -24.141 -20.828 -22.703 1 89.94 152 MET B C 1
ATOM 5029 O O . MET B 1 152 ? -23.344 -21.516 -22.078 1 89.94 152 MET B O 1
ATOM 5033 N N . THR B 1 153 ? -25.016 -20.062 -22.109 1 90.06 153 THR B N 1
ATOM 5034 C CA . THR B 1 153 ? -25.109 -20.047 -20.656 1 90.06 153 THR B CA 1
ATOM 5035 C C . THR B 1 153 ? -25.562 -21.406 -20.125 1 90.06 153 THR B C 1
ATOM 5037 O O . THR B 1 153 ? -24.984 -21.938 -19.172 1 90.06 153 THR B O 1
ATOM 5040 N N . ASP B 1 154 ? -26.516 -21.938 -20.781 1 89.38 154 ASP B N 1
ATOM 5041 C CA . ASP B 1 154 ? -27 -23.266 -20.391 1 89.38 154 ASP B CA 1
ATOM 5042 C C . ASP B 1 154 ? -25.938 -24.328 -20.641 1 89.38 154 ASP B C 1
ATOM 5044 O O . ASP B 1 154 ? -25.797 -25.266 -19.859 1 89.38 154 ASP B O 1
ATOM 5048 N N . ARG B 1 155 ? -25.297 -24.156 -21.734 1 90.44 155 ARG B N 1
ATOM 5049 C CA . ARG B 1 155 ? -24.234 -25.094 -22.047 1 90.44 155 ARG B CA 1
ATOM 5050 C C . ARG B 1 155 ? -23.125 -25.047 -21 1 90.44 155 ARG B C 1
ATOM 5052 O O . ARG B 1 155 ? -22.609 -26.078 -20.578 1 90.44 155 ARG B O 1
ATOM 5059 N N . LEU B 1 156 ? -22.781 -23.875 -20.547 1 90.5 156 LEU B N 1
ATOM 5060 C CA . LEU B 1 156 ? -21.75 -23.719 -19.531 1 90.5 156 LEU B CA 1
ATOM 5061 C C . LEU B 1 156 ? -22.188 -24.359 -18.203 1 90.5 156 LEU B C 1
ATOM 5063 O O . LEU B 1 156 ? -21.422 -25.078 -17.562 1 90.5 156 LEU B O 1
ATOM 5067 N N . ILE B 1 157 ? -23.422 -24.141 -17.828 1 91.69 1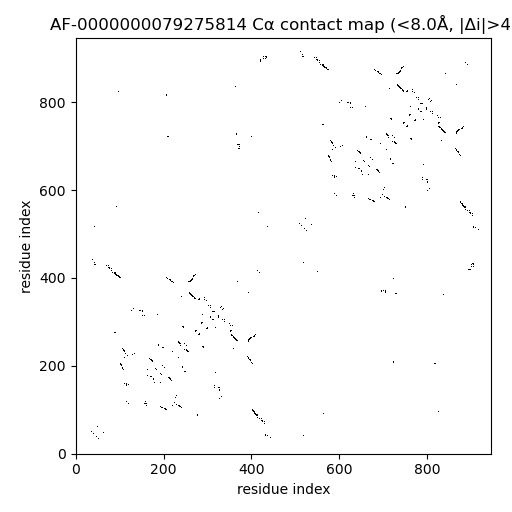57 ILE B N 1
ATOM 5068 C CA . ILE B 1 157 ? -23.953 -24.641 -16.562 1 91.69 157 ILE B CA 1
ATOM 5069 C C . ILE B 1 157 ? -23.938 -26.156 -16.562 1 91.69 157 ILE B C 1
ATOM 5071 O O . ILE B 1 157 ? -23.547 -26.781 -15.57 1 91.69 157 ILE B O 1
ATOM 5075 N N . ASN B 1 158 ? -24.172 -26.703 -17.703 1 91.94 158 ASN B N 1
ATOM 5076 C CA . ASN B 1 158 ? -24.328 -28.156 -17.766 1 91.94 158 ASN B CA 1
ATOM 5077 C C . ASN B 1 158 ? -23 -28.844 -18.047 1 91.94 158 ASN B C 1
ATOM 5079 O O . ASN B 1 158 ? -22.859 -30.047 -17.828 1 91.94 158 ASN B O 1
ATOM 5083 N N . SER B 1 159 ? -22.078 -28.125 -18.547 1 93.69 159 SER B N 1
ATOM 5084 C CA . SER B 1 159 ? -20.828 -28.766 -18.953 1 93.69 159 SER B CA 1
ATOM 5085 C C . SER B 1 159 ? -19.688 -28.375 -18.031 1 93.69 159 SER B C 1
ATOM 5087 O O . SER B 1 159 ? -18.516 -28.578 -18.359 1 93.69 159 SER B O 1
ATOM 5089 N N . THR B 1 160 ? -19.969 -27.75 -16.953 1 93.81 160 THR B N 1
ATOM 5090 C CA . THR B 1 160 ? -18.938 -27.375 -16 1 93.81 160 THR B CA 1
ATOM 5091 C C . THR B 1 160 ? -18.828 -28.422 -14.891 1 93.81 160 THR B C 1
ATOM 5093 O O . THR B 1 160 ? -19.672 -29.328 -14.805 1 93.81 160 THR B O 1
ATOM 5096 N N . HIS B 1 161 ? -17.688 -28.391 -14.148 1 95.69 161 HIS B N 1
ATOM 5097 C CA . HIS B 1 161 ? -17.531 -29.266 -12.984 1 95.69 161 HIS B CA 1
ATOM 5098 C C . HIS B 1 161 ? -18.562 -28.938 -11.906 1 95.69 161 HIS B C 1
ATOM 5100 O O . HIS B 1 161 ? -18.703 -27.781 -11.5 1 95.69 161 HIS B O 1
ATOM 5106 N N . GLN B 1 162 ? -19.281 -29.922 -11.5 1 96.44 162 GLN B N 1
ATOM 5107 C CA . GLN B 1 162 ? -20.344 -29.734 -10.516 1 96.44 162 GLN B CA 1
ATOM 5108 C C . GLN B 1 162 ? -19.812 -29.891 -9.094 1 96.44 162 GLN B C 1
ATOM 5110 O O . GLN B 1 162 ? -18.969 -30.75 -8.836 1 96.44 162 GLN B O 1
ATOM 5115 N N . ILE B 1 163 ? -20.344 -29.109 -8.227 1 96.94 163 ILE B N 1
ATOM 5116 C CA . ILE B 1 163 ? -19.828 -29.062 -6.863 1 96.94 163 ILE B CA 1
ATOM 5117 C C . ILE B 1 163 ? -20.078 -30.422 -6.188 1 96.94 163 ILE B C 1
ATOM 5119 O O . ILE B 1 163 ? -19.297 -30.844 -5.34 1 96.94 163 ILE B O 1
ATOM 5123 N N . GLU B 1 164 ? -21.125 -31.156 -6.562 1 95.94 164 GLU B N 1
ATOM 5124 C CA . GLU B 1 164 ? -21.453 -32.469 -5.977 1 95.94 164 GLU B CA 1
ATOM 5125 C C . GLU B 1 164 ? -20.344 -33.469 -6.23 1 95.94 164 GLU B C 1
ATOM 5127 O O . GLU B 1 164 ? -20.094 -34.375 -5.41 1 95.94 164 GLU B O 1
ATOM 5132 N N . ASP B 1 165 ? -19.703 -33.281 -7.344 1 95.12 165 ASP B N 1
ATOM 5133 C CA . ASP B 1 165 ? -18.609 -34.188 -7.699 1 95.12 165 ASP B CA 1
ATOM 5134 C C . ASP B 1 165 ? -17.281 -33.688 -7.113 1 95.12 165 ASP B C 1
ATOM 5136 O O . ASP B 1 165 ? -16.391 -34.5 -6.844 1 95.12 165 ASP B O 1
ATOM 5140 N N . MET B 1 166 ? -17.109 -32.438 -6.898 1 96.94 166 MET B N 1
ATOM 5141 C CA . MET B 1 166 ? -15.836 -31.844 -6.496 1 96.94 166 MET B CA 1
ATOM 5142 C C . MET B 1 166 ? -15.68 -31.875 -4.98 1 96.94 166 MET B C 1
ATOM 5144 O O . MET B 1 166 ? -14.602 -32.188 -4.473 1 96.94 166 MET B O 1
ATOM 5148 N N . LEU B 1 167 ? -16.75 -31.562 -4.277 1 97.56 167 LEU B N 1
ATOM 5149 C CA . LEU B 1 167 ? -16.672 -31.438 -2.826 1 97.56 167 LEU B CA 1
ATOM 5150 C C . LEU B 1 167 ? -16.75 -32.781 -2.148 1 97.56 167 LEU B C 1
ATOM 5152 O O . LEU B 1 167 ? -17.828 -33.375 -2.045 1 97.56 167 LEU B O 1
ATOM 5156 N N . LEU B 1 168 ? -15.695 -33.25 -1.6 1 95 168 LEU B N 1
ATOM 5157 C CA . LEU B 1 168 ? -15.641 -34.562 -0.958 1 95 168 LEU B CA 1
ATOM 5158 C C . LEU B 1 168 ? -16.047 -34.469 0.511 1 95 168 LEU B C 1
ATOM 5160 O O . LEU B 1 168 ? -16.734 -35.344 1.032 1 95 168 LEU B O 1
ATOM 5164 N N . GLU B 1 169 ? -15.484 -33.5 1.158 1 94.94 169 GLU B N 1
ATOM 5165 C CA . GLU B 1 169 ? -15.773 -33.219 2.562 1 94.94 169 GLU B CA 1
ATOM 5166 C C . GLU B 1 169 ? -15.859 -31.719 2.824 1 94.94 169 GLU B C 1
ATOM 5168 O O . GLU B 1 169 ? -15.18 -30.922 2.158 1 94.94 169 GLU B O 1
ATOM 5173 N N . CYS B 1 170 ? -16.688 -31.359 3.74 1 96.12 170 CYS B N 1
ATOM 5174 C CA . CYS B 1 170 ? -16.844 -29.953 4.117 1 96.12 170 CYS B CA 1
ATOM 5175 C C . CYS B 1 170 ? -17.281 -29.828 5.574 1 96.12 170 CYS B C 1
ATOM 5177 O O . CYS B 1 170 ? -18.188 -30.531 6.016 1 96.12 170 CYS B O 1
ATOM 5179 N N . THR B 1 171 ? -16.578 -28.984 6.289 1 95.38 171 THR B N 1
ATOM 5180 C CA . THR B 1 171 ? -16.984 -28.703 7.66 1 95.38 171 THR B CA 1
ATOM 5181 C C . THR B 1 171 ? -16.859 -27.203 7.953 1 95.38 171 THR B C 1
ATOM 5183 O O . THR B 1 171 ? -15.953 -26.547 7.441 1 95.38 171 THR B O 1
ATOM 5186 N N . PHE B 1 172 ? -17.812 -26.75 8.703 1 93.69 172 PHE B N 1
ATOM 5187 C CA . PHE B 1 172 ? -17.75 -25.391 9.227 1 93.69 172 PHE B CA 1
ATOM 5188 C C . PHE B 1 172 ? -17.984 -25.375 10.734 1 93.69 172 PHE B C 1
ATOM 5190 O O . PHE B 1 172 ? -19.031 -25.812 11.211 1 93.69 172 PHE B O 1
ATOM 5197 N N . LYS B 1 173 ? -17.078 -24.812 11.422 1 89.19 173 LYS B N 1
ATOM 5198 C CA . LYS B 1 173 ? -17.109 -24.844 12.883 1 89.19 173 LYS B CA 1
ATOM 5199 C C . LYS B 1 173 ? -17.391 -26.25 13.398 1 89.19 173 LYS B C 1
ATOM 5201 O O . LYS B 1 173 ? -18.266 -26.438 14.242 1 89.19 173 LYS B O 1
ATOM 5206 N N . ALA B 1 174 ? -16.875 -27.203 12.758 1 81.06 174 ALA B N 1
ATOM 5207 C CA . ALA B 1 174 ? -16.922 -28.609 13.148 1 81.06 174 ALA B CA 1
ATOM 5208 C C . ALA B 1 174 ? -18.266 -29.25 12.789 1 81.06 174 ALA B C 1
ATOM 5210 O O . ALA B 1 174 ? -18.5 -30.422 13.086 1 81.06 174 ALA B O 1
ATOM 5211 N N . ALA B 1 175 ? -19.094 -28.438 12.211 1 89.06 175 ALA B N 1
ATOM 5212 C CA . ALA B 1 175 ? -20.328 -29 11.688 1 89.06 175 ALA B CA 1
ATOM 5213 C C . ALA B 1 175 ? -20.203 -29.344 10.211 1 89.06 175 ALA B C 1
ATOM 5215 O O . ALA B 1 175 ? -19.578 -28.594 9.445 1 89.06 175 ALA B O 1
ATOM 5216 N N . ASN B 1 176 ? -20.797 -30.375 9.859 1 93.44 176 ASN B N 1
ATOM 5217 C CA . ASN B 1 176 ? -20.703 -30.812 8.469 1 93.44 176 ASN B CA 1
ATOM 5218 C C . ASN B 1 176 ? -21.5 -29.906 7.539 1 93.44 176 ASN B C 1
ATOM 5220 O O . ASN B 1 176 ? -22.609 -29.469 7.879 1 93.44 176 ASN B O 1
ATOM 5224 N N . CYS B 1 177 ? -20.875 -29.562 6.465 1 93.31 177 CYS B N 1
ATOM 5225 C CA . CYS B 1 177 ? -21.547 -28.859 5.379 1 93.31 177 CYS B CA 1
ATOM 5226 C C . CYS B 1 177 ? -21.531 -29.688 4.102 1 93.31 177 CYS B C 1
ATOM 5228 O O . CYS B 1 177 ? -20.906 -30.75 4.051 1 93.31 177 CYS B O 1
ATOM 5230 N N . SER B 1 178 ? -22.359 -29.281 3.139 1 94.44 178 SER B N 1
ATOM 5231 C CA . SER B 1 178 ? -22.5 -30 1.881 1 94.44 178 SER B CA 1
ATOM 5232 C C . SER B 1 178 ? -22.641 -29.047 0.701 1 94.44 178 SER B C 1
ATOM 5234 O O . SER B 1 178 ? -22.516 -27.828 0.865 1 94.44 178 SER B O 1
ATOM 5236 N N . ALA B 1 179 ? -22.797 -29.656 -0.432 1 95.69 179 ALA B N 1
ATOM 5237 C CA . ALA B 1 179 ? -22.953 -28.875 -1.66 1 95.69 179 ALA B CA 1
ATOM 5238 C C . ALA B 1 179 ? -24.141 -27.922 -1.558 1 95.69 179 ALA B C 1
ATOM 5240 O O . ALA B 1 179 ? -24.141 -26.859 -2.164 1 95.69 179 ALA B O 1
ATOM 5241 N N . ASP B 1 180 ? -25.078 -28.219 -0.676 1 93.19 180 ASP B N 1
ATOM 5242 C CA . ASP B 1 180 ? -26.297 -27.422 -0.534 1 93.19 180 ASP B CA 1
ATOM 5243 C C . ASP B 1 180 ? -26 -26.094 0.141 1 93.19 180 ASP B C 1
ATOM 5245 O O . ASP B 1 180 ? -26.797 -25.156 0.048 1 93.19 180 ASP B O 1
ATOM 5249 N N . ASN B 1 181 ? -24.922 -26.031 0.78 1 94.12 181 ASN B N 1
ATOM 5250 C CA . ASN B 1 181 ? -24.547 -24.797 1.468 1 94.12 181 ASN B CA 1
ATOM 5251 C C . ASN B 1 181 ? -23.859 -23.812 0.528 1 94.12 181 ASN B C 1
ATOM 5253 O O . ASN B 1 181 ? -23.484 -22.719 0.934 1 94.12 181 ASN B O 1
ATOM 5257 N N . PHE B 1 182 ? -23.703 -24.25 -0.659 1 96.31 182 PHE B N 1
ATOM 5258 C CA . PHE B 1 182 ? -23.047 -23.422 -1.654 1 96.31 182 PHE B CA 1
ATOM 5259 C C . PHE B 1 182 ? -24.031 -22.969 -2.723 1 96.31 182 PHE B C 1
ATOM 5261 O O . PHE B 1 182 ? -24.984 -23.688 -3.053 1 96.31 182 PHE B O 1
ATOM 5268 N N . THR B 1 183 ? -23.797 -21.766 -3.18 1 94.06 183 THR B N 1
ATOM 5269 C CA . THR B 1 183 ? -24.625 -21.219 -4.254 1 94.06 183 THR B CA 1
ATOM 5270 C C . THR B 1 183 ? -23.797 -21.047 -5.527 1 94.06 183 THR B C 1
ATOM 5272 O O . THR B 1 183 ? -22.641 -20.625 -5.473 1 94.06 183 THR B O 1
ATOM 5275 N N . ARG B 1 184 ? -24.422 -21.438 -6.609 1 93.5 184 ARG B N 1
ATOM 5276 C CA . ARG B 1 184 ? -23.781 -21.234 -7.906 1 93.5 184 ARG B CA 1
ATOM 5277 C C . ARG B 1 184 ? -23.781 -19.766 -8.289 1 93.5 184 ARG B C 1
ATOM 5279 O O . ARG B 1 184 ? -24.812 -19.078 -8.164 1 93.5 184 ARG B O 1
ATOM 5286 N N . ILE B 1 185 ? -22.625 -19.297 -8.734 1 92.81 185 ILE B N 1
ATOM 5287 C CA . ILE B 1 185 ? -22.531 -17.875 -9.086 1 92.81 185 ILE B CA 1
ATOM 5288 C C . ILE B 1 185 ? -21.641 -17.719 -10.312 1 92.81 185 ILE B C 1
ATOM 5290 O O . ILE B 1 185 ? -20.609 -18.391 -10.445 1 92.81 185 ILE B O 1
ATOM 5294 N N . PHE B 1 186 ? -22.062 -16.828 -11.211 1 92.12 186 PHE B N 1
ATOM 5295 C CA . PHE B 1 186 ? -21.25 -16.469 -12.375 1 92.12 186 PHE B CA 1
ATOM 5296 C C . PHE B 1 186 ? -20.203 -15.438 -12.008 1 92.12 186 PHE B C 1
ATOM 5298 O O . PHE B 1 186 ? -20.516 -14.406 -11.398 1 92.12 186 PHE B O 1
ATOM 5305 N N . THR B 1 187 ? -18.969 -15.734 -12.32 1 92.19 187 THR B N 1
ATOM 5306 C CA . THR B 1 187 ? -17.859 -14.82 -12.062 1 92.19 187 THR B CA 1
ATOM 5307 C C . THR B 1 187 ? -17.062 -14.555 -13.344 1 92.19 187 THR B C 1
ATOM 5309 O O . THR B 1 187 ? -17.406 -15.07 -14.406 1 92.19 187 THR B O 1
ATOM 5312 N N . ASP B 1 188 ? -16.094 -13.727 -13.219 1 88.75 188 ASP B N 1
ATOM 5313 C CA . ASP B 1 188 ? -15.219 -13.438 -14.352 1 88.75 188 ASP B CA 1
ATOM 5314 C C . ASP B 1 188 ? -14.367 -14.648 -14.711 1 88.75 188 ASP B C 1
ATOM 5316 O O . ASP B 1 188 ? -13.781 -14.703 -15.797 1 88.75 188 ASP B O 1
ATOM 5320 N N . PHE B 1 189 ? -14.367 -15.656 -13.828 1 90.25 189 PHE B N 1
ATOM 5321 C CA . PHE B 1 189 ? -13.609 -16.875 -14.07 1 90.25 189 PHE B CA 1
ATOM 5322 C C . PHE B 1 189 ? -14.516 -17.984 -14.609 1 90.25 189 PHE B C 1
ATOM 5324 O O . PHE B 1 189 ? -14.039 -19.047 -14.984 1 90.25 189 PHE B O 1
ATOM 5331 N N . GLY B 1 190 ? -15.773 -17.672 -14.719 1 90.06 190 GLY B N 1
ATOM 5332 C CA . GLY B 1 190 ? -16.766 -18.656 -15.109 1 90.06 190 GLY B CA 1
ATOM 5333 C C . GLY B 1 190 ? -17.734 -19.016 -13.992 1 90.06 190 GLY B C 1
ATOM 5334 O O . GLY B 1 190 ? -18.125 -18.141 -13.211 1 90.06 190 GLY B O 1
ATOM 5335 N N . LEU B 1 191 ? -18.141 -20.234 -14.07 1 92.81 191 LEU B N 1
ATOM 5336 C CA . LEU B 1 191 ? -19.094 -20.656 -13.055 1 92.81 191 LEU B CA 1
ATOM 5337 C C . LEU B 1 191 ? -18.375 -21.156 -11.805 1 92.81 191 LEU B C 1
ATOM 5339 O O . LEU B 1 191 ? -17.5 -22.031 -11.891 1 92.81 191 LEU B O 1
ATOM 5343 N N . CYS B 1 192 ? -18.719 -20.547 -10.711 1 96.19 192 CYS B N 1
ATOM 5344 C CA . CYS B 1 192 ? -18.094 -20.844 -9.43 1 96.19 192 CYS B CA 1
ATOM 5345 C C . CYS B 1 192 ? -19.141 -21.172 -8.367 1 96.19 192 CYS B C 1
ATOM 5347 O O . CYS B 1 192 ? -20.344 -21.156 -8.656 1 96.19 192 CYS B O 1
ATOM 5349 N N . TYR B 1 193 ? -18.688 -21.562 -7.219 1 97.44 193 TYR B N 1
ATOM 5350 C CA . TYR B 1 193 ? -19.547 -21.891 -6.09 1 97.44 193 TYR B CA 1
ATOM 5351 C C . TYR B 1 193 ? -19.172 -21.062 -4.859 1 97.44 193 TYR B C 1
ATOM 5353 O O . TYR B 1 193 ? -18 -21 -4.488 1 97.44 193 TYR B O 1
ATOM 5361 N N . SER B 1 194 ? -20.172 -20.469 -4.266 1 97.12 194 SER B N 1
ATOM 5362 C CA . SER B 1 194 ? -19.906 -19.547 -3.154 1 97.12 194 SER B CA 1
ATOM 5363 C C . SER B 1 194 ? -20.531 -20.062 -1.861 1 97.12 194 SER B C 1
ATOM 5365 O O . SER B 1 194 ? -21.688 -20.5 -1.848 1 97.12 194 SER B O 1
ATOM 5367 N N . PHE B 1 195 ? -19.703 -20.062 -0.863 1 96.81 195 PHE B N 1
ATOM 5368 C CA . PHE B 1 195 ? -20.156 -20.375 0.49 1 96.81 195 PHE B CA 1
ATOM 5369 C C . PHE B 1 195 ? -20.547 -19.109 1.234 1 96.81 195 PHE B C 1
ATOM 5371 O O . PHE B 1 195 ? -19.859 -18.094 1.142 1 96.81 195 PHE B O 1
ATOM 5378 N N . ASN B 1 196 ? -21.672 -19.109 1.961 1 94.62 196 ASN B N 1
ATOM 5379 C CA . ASN B 1 196 ? -22.109 -18.016 2.828 1 94.62 196 ASN B CA 1
ATOM 5380 C C . ASN B 1 196 ? -22.344 -16.734 2.037 1 94.62 196 ASN B C 1
ATOM 5382 O O . ASN B 1 196 ? -21.922 -15.648 2.463 1 94.62 196 ASN B O 1
ATOM 5386 N N . ASP B 1 197 ? -22.875 -16.75 0.875 1 89.25 197 ASP B N 1
ATOM 5387 C CA . ASP B 1 197 ? -23.062 -15.57 0.049 1 89.25 197 ASP B CA 1
ATOM 5388 C C . ASP B 1 197 ? -24.484 -15.023 0.164 1 89.25 197 ASP B C 1
ATOM 5390 O O . ASP B 1 197 ? -24.844 -14.07 -0.523 1 89.25 197 ASP B O 1
ATOM 5394 N N . ASP B 1 198 ? -25.266 -15.555 1.007 1 83.44 198 ASP B N 1
ATOM 5395 C CA . ASP B 1 198 ? -26.625 -15.047 1.249 1 83.44 198 ASP B CA 1
ATOM 5396 C C . ASP B 1 198 ? -26.625 -14.008 2.367 1 83.44 198 ASP B C 1
ATOM 5398 O O . ASP B 1 198 ? -26.375 -14.336 3.529 1 83.44 198 ASP B O 1
ATOM 5402 N N . PRO B 1 199 ? -26.969 -12.805 2.014 1 79.69 199 PRO B N 1
ATOM 5403 C CA . PRO B 1 199 ? -26.938 -11.75 3.025 1 79.69 199 PRO B CA 1
ATOM 5404 C C . PRO B 1 199 ? -27.969 -11.953 4.133 1 79.69 199 PRO B C 1
ATOM 5406 O O . PRO B 1 199 ? -27.828 -11.391 5.223 1 79.69 199 PRO B O 1
ATOM 5409 N N . GLU B 1 200 ? -28.969 -12.734 3.875 1 83.12 200 GLU B N 1
ATOM 5410 C CA . GLU B 1 200 ? -30.031 -12.945 4.859 1 83.12 200 GLU B CA 1
ATOM 5411 C C . GLU B 1 200 ? -29.625 -14.008 5.879 1 83.12 200 GLU B C 1
ATOM 5413 O O . GLU B 1 200 ? -30.188 -14.062 6.98 1 83.12 200 GLU B O 1
ATOM 5418 N N . ASP B 1 201 ? -28.719 -14.797 5.516 1 85.19 201 ASP B N 1
ATOM 5419 C CA . ASP B 1 201 ? -28.219 -15.852 6.395 1 85.19 201 ASP B CA 1
ATOM 5420 C C . ASP B 1 201 ? -26.703 -15.789 6.539 1 85.19 201 ASP B C 1
ATOM 5422 O O . ASP B 1 201 ? -25.984 -16.438 5.789 1 85.19 201 ASP B O 1
ATOM 5426 N N . VAL B 1 202 ? -26.328 -15.18 7.637 1 88.75 202 VAL B N 1
ATOM 5427 C CA . VAL B 1 202 ? -24.906 -14.953 7.809 1 88.75 202 VAL B CA 1
ATOM 5428 C C . VAL B 1 202 ? -24.359 -15.883 8.891 1 88.75 202 VAL B C 1
ATOM 5430 O O . VAL B 1 202 ? -24.953 -16.016 9.961 1 88.75 202 VAL B O 1
ATOM 5433 N N . TYR B 1 203 ? -23.25 -16.547 8.5 1 91.69 203 TYR B N 1
ATOM 5434 C CA . TYR B 1 203 ? -22.531 -17.375 9.477 1 91.69 203 TYR B CA 1
ATOM 5435 C C . TYR B 1 203 ? -21.562 -16.531 10.297 1 91.69 203 TYR B C 1
ATOM 5437 O O . TYR B 1 203 ? -20.922 -15.625 9.766 1 91.69 203 TYR B O 1
ATOM 5445 N N . TYR B 1 204 ? -21.531 -16.828 11.609 1 92 204 TYR B N 1
ATOM 5446 C CA . TYR B 1 204 ? -20.625 -16.109 12.492 1 92 204 TYR B CA 1
ATOM 5447 C C . TYR B 1 204 ? -19.594 -17.047 13.109 1 92 204 TYR B C 1
ATOM 5449 O O . TYR B 1 204 ? -19.828 -18.25 13.219 1 92 204 TYR B O 1
ATOM 5457 N N . ILE B 1 205 ? -18.5 -16.422 13.414 1 91.94 205 ILE B N 1
ATOM 5458 C CA . ILE B 1 205 ? -17.453 -17.156 14.117 1 91.94 205 ILE B CA 1
ATOM 5459 C C . ILE B 1 205 ? -17.172 -16.484 15.461 1 91.94 205 ILE B C 1
ATOM 5461 O O . ILE B 1 205 ? -17.172 -15.266 15.562 1 91.94 205 ILE B O 1
ATOM 5465 N N . HIS B 1 206 ? -16.875 -17.391 16.438 1 92.25 206 HIS B N 1
ATOM 5466 C CA . HIS B 1 206 ? -16.688 -16.891 17.797 1 92.25 206 HIS B CA 1
ATOM 5467 C C . HIS B 1 206 ? -15.289 -17.234 18.312 1 92.25 206 HIS B C 1
ATOM 5469 O O . HIS B 1 206 ? -14.898 -16.797 19.391 1 92.25 206 HIS B O 1
ATOM 5475 N N . GLN B 1 207 ? -14.648 -18.016 17.578 1 89.5 207 GLN B N 1
ATOM 5476 C CA . GLN B 1 207 ? -13.289 -18.391 17.938 1 89.5 207 GLN B CA 1
ATOM 5477 C C . GLN B 1 207 ? -12.367 -18.375 16.734 1 89.5 207 GLN B C 1
ATOM 5479 O O . GLN B 1 207 ? -12.766 -18.797 15.641 1 89.5 207 GLN B O 1
ATOM 5484 N N . SER B 1 208 ? -11.164 -17.891 16.969 1 88.81 208 SER B N 1
ATOM 5485 C CA . SER B 1 208 ? -10.188 -17.859 15.891 1 88.81 208 SER B CA 1
ATOM 5486 C C . SER B 1 208 ? -9.406 -19.172 15.812 1 88.81 208 SER B C 1
ATOM 5488 O O . SER B 1 208 ? -9.562 -20.047 16.672 1 88.81 208 SER B O 1
ATOM 5490 N N . GLY B 1 209 ? -8.609 -19.297 14.734 1 87.44 209 GLY B N 1
ATOM 5491 C CA . GLY B 1 209 ? -7.742 -20.453 14.602 1 87.44 209 GLY B CA 1
ATOM 5492 C C . GLY B 1 209 ? -8.18 -21.406 13.508 1 87.44 209 GLY B C 1
ATOM 5493 O O . GLY B 1 209 ? -9.336 -21.375 13.078 1 87.44 209 GLY B O 1
ATOM 5494 N N . SER B 1 210 ? -7.344 -22.328 13.203 1 83.69 210 SER B N 1
ATOM 5495 C CA . SER B 1 210 ? -7.539 -23.234 12.07 1 83.69 210 SER B CA 1
ATOM 5496 C C . SER B 1 210 ? -8.531 -24.344 12.414 1 83.69 210 SER B C 1
ATOM 5498 O O . SER B 1 210 ? -9.062 -25 11.516 1 83.69 210 SER B O 1
ATOM 5500 N N . HIS B 1 211 ? -8.844 -24.438 13.648 1 83.62 211 HIS B N 1
ATOM 5501 C CA . HIS B 1 211 ? -9.82 -25.453 14.023 1 83.62 211 HIS B CA 1
ATOM 5502 C C . HIS B 1 211 ? -11.242 -24.938 13.82 1 83.62 211 HIS B C 1
ATOM 5504 O O . HIS B 1 211 ? -12.172 -25.734 13.617 1 83.62 211 HIS B O 1
ATOM 5510 N N . ASN B 1 212 ? -11.406 -23.703 13.992 1 86.88 212 ASN B N 1
ATOM 5511 C CA . ASN B 1 212 ? -12.68 -23.047 13.703 1 86.88 212 ASN B CA 1
ATOM 5512 C C . ASN B 1 212 ? -12.68 -22.422 12.312 1 86.88 212 ASN B C 1
ATOM 5514 O O . ASN B 1 212 ? -12.648 -21.203 12.172 1 86.88 212 ASN B O 1
ATOM 5518 N N . ALA B 1 213 ? -12.68 -23.312 11.367 1 92.12 213 ALA B N 1
ATOM 5519 C CA . ALA B 1 213 ? -12.469 -22.906 9.984 1 92.12 213 ALA B CA 1
ATOM 5520 C C . ALA B 1 213 ? -13.523 -23.5 9.062 1 92.12 213 ALA B C 1
ATOM 5522 O O . ALA B 1 213 ? -14.32 -24.344 9.484 1 92.12 213 ALA B O 1
ATOM 5523 N N . LEU B 1 214 ? -13.609 -22.891 7.938 1 96.19 214 LEU B N 1
ATOM 5524 C CA . LEU B 1 214 ? -14.211 -23.609 6.816 1 96.19 214 LEU B CA 1
ATOM 5525 C C . LEU B 1 214 ? -13.219 -24.594 6.203 1 96.19 214 LEU B C 1
ATOM 5527 O O . LEU B 1 214 ? -12.156 -24.203 5.727 1 96.19 214 LEU B O 1
ATOM 5531 N N . PHE B 1 215 ? -13.539 -25.812 6.375 1 96.25 215 PHE B N 1
ATOM 5532 C CA . PHE B 1 215 ? -12.695 -26.859 5.82 1 96.25 215 PHE B CA 1
ATOM 5533 C C . PHE B 1 215 ? -13.352 -27.5 4.605 1 96.25 215 PHE B C 1
ATOM 5535 O O . PHE B 1 215 ? -14.531 -27.875 4.652 1 96.25 215 PHE B O 1
ATOM 5542 N N . MET B 1 216 ? -12.57 -27.625 3.557 1 97.06 216 MET B N 1
ATOM 5543 C CA . MET B 1 216 ? -13.062 -28.266 2.336 1 97.06 216 MET B CA 1
ATOM 5544 C C . MET B 1 216 ? -12.016 -29.234 1.773 1 97.06 216 MET B C 1
ATOM 5546 O O . MET B 1 216 ? -10.836 -28.891 1.692 1 97.06 216 MET B O 1
ATOM 5550 N N . LYS B 1 217 ? -12.438 -30.375 1.511 1 96.31 217 LYS B N 1
ATOM 5551 C CA . LYS B 1 217 ? -11.695 -31.328 0.694 1 96.31 217 LYS B CA 1
ATOM 5552 C C . LYS B 1 217 ? -12.258 -31.391 -0.721 1 96.31 217 LYS B C 1
ATOM 5554 O O . LYS B 1 217 ? -13.422 -31.766 -0.911 1 96.31 217 LYS B O 1
ATOM 5559 N N . ILE B 1 218 ? -11.438 -31.078 -1.671 1 97.19 218 ILE B N 1
ATOM 5560 C CA . ILE B 1 218 ? -11.953 -30.906 -3.025 1 97.19 218 ILE B CA 1
ATOM 5561 C C . ILE B 1 218 ? -11.195 -31.812 -3.984 1 97.19 218 ILE B C 1
ATOM 5563 O O . ILE B 1 218 ? -9.969 -31.953 -3.891 1 97.19 218 ILE B O 1
ATOM 5567 N N . ASN B 1 219 ? -11.914 -32.406 -4.84 1 96.44 219 ASN B N 1
ATOM 5568 C CA . ASN B 1 219 ? -11.383 -33.156 -5.984 1 96.44 219 ASN B CA 1
ATOM 5569 C C . ASN B 1 219 ? -11.461 -32.312 -7.262 1 96.44 219 ASN B C 1
ATOM 5571 O O . ASN B 1 219 ? -12.547 -32.031 -7.762 1 96.44 219 ASN B O 1
ATOM 5575 N N . VAL B 1 220 ? -10.359 -32 -7.84 1 96.44 220 VAL B N 1
ATOM 5576 C CA . VAL B 1 220 ? -10.336 -31.094 -8.969 1 96.44 220 VAL B CA 1
ATOM 5577 C C . VAL B 1 220 ? -10.633 -31.844 -10.258 1 96.44 220 VAL B C 1
ATOM 5579 O O . VAL B 1 220 ? -10.914 -31.234 -11.297 1 96.44 220 VAL B O 1
ATOM 5582 N N . GLU B 1 221 ? -10.523 -33.156 -10.281 1 95.12 221 GLU B N 1
ATOM 5583 C CA . GLU B 1 221 ? -10.867 -34 -11.422 1 95.12 221 GLU B CA 1
ATOM 5584 C C . GLU B 1 221 ? -10.008 -33.656 -12.641 1 95.12 221 GLU B C 1
ATOM 5586 O O . GLU B 1 221 ? -10.531 -33.406 -13.727 1 95.12 221 GLU B O 1
ATOM 5591 N N . GLN B 1 222 ? -8.758 -33.812 -12.523 1 94 222 GLN B N 1
ATOM 5592 C CA . GLN B 1 222 ? -7.855 -33.438 -13.609 1 94 222 GLN B CA 1
ATOM 5593 C C . GLN B 1 222 ? -8.062 -34.312 -14.836 1 94 222 GLN B C 1
ATOM 5595 O O . GLN B 1 222 ? -7.809 -33.875 -15.961 1 94 222 GLN B O 1
ATOM 5600 N N . GLN B 1 223 ? -8.461 -35.5 -14.656 1 91.88 223 GLN B N 1
ATOM 5601 C CA . GLN B 1 223 ? -8.688 -36.406 -15.781 1 91.88 223 GLN B CA 1
ATOM 5602 C C . GLN B 1 223 ? -9.773 -35.875 -16.703 1 91.88 223 GLN B C 1
ATOM 5604 O O . GLN B 1 223 ? -9.844 -36.281 -17.875 1 91.88 223 GLN B O 1
ATOM 5609 N N . GLU B 1 224 ? -10.555 -35 -16.156 1 93.94 224 GLU B N 1
ATOM 5610 C CA . GLU B 1 224 ? -11.664 -34.438 -16.938 1 93.94 224 GLU B CA 1
ATOM 5611 C C . GLU B 1 224 ? -11.289 -33.094 -17.547 1 93.94 224 GLU B C 1
ATOM 5613 O O . GLU B 1 224 ? -12.125 -32.438 -18.156 1 93.94 224 GLU B O 1
ATOM 5618 N N . TYR B 1 225 ? -10.031 -32.719 -17.375 1 91.94 225 TYR B N 1
ATOM 5619 C CA . TYR B 1 225 ? -9.602 -31.422 -17.891 1 91.94 225 TYR B CA 1
ATOM 5620 C C . TYR B 1 225 ? -9.484 -31.453 -19.422 1 91.94 225 TYR B C 1
ATOM 5622 O O . TYR B 1 225 ? -9.016 -32.438 -19.984 1 91.94 225 TYR B O 1
ATOM 5630 N N . ILE B 1 226 ? -9.93 -30.422 -20.047 1 88.25 226 ILE B N 1
ATOM 5631 C CA . ILE B 1 226 ? -9.734 -30.234 -21.484 1 88.25 226 ILE B CA 1
ATOM 5632 C C . ILE B 1 226 ? -9 -28.906 -21.734 1 88.25 226 ILE B C 1
ATOM 5634 O O . ILE B 1 226 ? -8.664 -28.188 -20.797 1 88.25 226 ILE B O 1
ATOM 5638 N N . PHE B 1 227 ? -8.852 -28.609 -22.953 1 79.88 227 PHE B N 1
ATOM 5639 C CA . PHE B 1 227 ? -8.141 -27.375 -23.312 1 79.88 227 PHE B CA 1
ATOM 5640 C C . PHE B 1 227 ? -8.867 -26.156 -22.75 1 79.88 227 PHE B C 1
ATOM 5642 O O . PHE B 1 227 ? -10.102 -26.141 -22.688 1 79.88 227 PHE B O 1
ATOM 5649 N N . GLY B 1 228 ? -8.172 -25.328 -22.141 1 77.69 228 GLY B N 1
ATOM 5650 C CA . GLY B 1 228 ? -8.742 -24.125 -21.547 1 77.69 228 GLY B CA 1
ATOM 5651 C C . GLY B 1 228 ? -7.762 -22.969 -21.453 1 77.69 228 GLY B C 1
ATOM 5652 O O . GLY B 1 228 ? -6.676 -23.031 -22.031 1 77.69 228 GLY B O 1
ATOM 5653 N N . GLU B 1 229 ? -8.25 -21.938 -20.859 1 76.25 229 GLU B N 1
ATOM 5654 C CA . GLU B 1 229 ? -7.453 -20.719 -20.703 1 76.25 229 GLU B CA 1
ATOM 5655 C C . GLU B 1 229 ? -6.32 -20.922 -19.703 1 76.25 229 GLU B C 1
ATOM 5657 O O . GLU B 1 229 ? -5.289 -20.266 -19.781 1 76.25 229 GLU B O 1
ATOM 5662 N N . ASN B 1 230 ? -6.52 -21.875 -18.844 1 83.94 230 ASN B N 1
ATOM 5663 C CA . ASN B 1 230 ? -5.539 -22.109 -17.797 1 83.94 230 ASN B CA 1
ATOM 5664 C C . ASN B 1 230 ? -4.836 -23.453 -17.984 1 83.94 230 ASN B C 1
ATOM 5666 O O . ASN B 1 230 ? -5.48 -24.469 -18.266 1 83.94 230 ASN B O 1
ATOM 5670 N N . ASN B 1 231 ? -3.555 -23.469 -17.844 1 87.25 231 ASN B N 1
ATOM 5671 C CA . ASN B 1 231 ? -2.77 -24.672 -18.078 1 87.25 231 ASN B CA 1
ATOM 5672 C C . ASN B 1 231 ? -2.416 -25.375 -16.766 1 87.25 231 ASN B C 1
ATOM 5674 O O . ASN B 1 231 ? -1.797 -26.438 -16.766 1 87.25 231 ASN B O 1
ATOM 5678 N N . ALA B 1 232 ? -2.812 -24.766 -15.727 1 91.25 232 ALA B N 1
ATOM 5679 C CA . ALA B 1 232 ? -2.555 -25.344 -14.414 1 91.25 232 ALA B CA 1
ATOM 5680 C C . ALA B 1 232 ? -3.779 -26.094 -13.891 1 91.25 232 ALA B C 1
ATOM 5682 O O . ALA B 1 232 ? -4.797 -26.188 -14.586 1 91.25 232 ALA B O 1
ATOM 5683 N N . ALA B 1 233 ? -3.535 -26.812 -12.82 1 94.31 233 ALA B N 1
ATOM 5684 C CA . ALA B 1 233 ? -4.625 -27.562 -12.203 1 94.31 233 ALA B CA 1
ATOM 5685 C C . ALA B 1 233 ? -4.816 -27.141 -10.75 1 94.31 233 ALA B C 1
ATOM 5687 O O . ALA B 1 233 ? -3.844 -26.875 -10.039 1 94.31 233 ALA B O 1
ATOM 5688 N N . GLY B 1 234 ? -6.012 -27.016 -10.344 1 95.75 234 GLY B N 1
ATOM 5689 C CA . GLY B 1 234 ? -6.379 -26.625 -8.992 1 95.75 234 GLY B CA 1
ATOM 5690 C C . GLY B 1 234 ? -7.664 -25.828 -8.938 1 95.75 234 GLY B C 1
ATOM 5691 O O . GLY B 1 234 ? -8.594 -26.078 -9.703 1 95.75 234 GLY B O 1
ATOM 5692 N N . ILE B 1 235 ? -7.727 -25.047 -7.934 1 96.5 235 ILE B N 1
ATOM 5693 C CA . ILE B 1 235 ? -8.883 -24.156 -7.828 1 96.5 235 ILE B CA 1
ATOM 5694 C C . ILE B 1 235 ? -8.414 -22.734 -7.574 1 96.5 235 ILE B C 1
ATOM 5696 O O . ILE B 1 235 ? -7.293 -22.516 -7.105 1 96.5 235 ILE B O 1
ATOM 5700 N N . LYS B 1 236 ? -9.211 -21.859 -8.008 1 95.56 236 LYS B N 1
ATOM 5701 C CA . LYS B 1 236 ? -9.062 -20.453 -7.641 1 95.56 236 LYS B CA 1
ATOM 5702 C C . LYS B 1 236 ? -10.086 -20.047 -6.578 1 95.56 236 LYS B C 1
ATOM 5704 O O . LYS B 1 236 ? -11.281 -20.312 -6.727 1 95.56 236 LYS B O 1
ATOM 5709 N N . LEU B 1 237 ? -9.547 -19.469 -5.543 1 96.94 237 LEU B N 1
ATOM 5710 C CA . LEU B 1 237 ? -10.375 -19.188 -4.375 1 96.94 237 LEU B CA 1
ATOM 5711 C C . LEU B 1 237 ? -10.312 -17.703 -4.012 1 96.94 237 LEU B C 1
ATOM 5713 O O . LEU B 1 237 ? -9.242 -17.094 -4.047 1 96.94 237 LEU B O 1
ATOM 5717 N N . LEU B 1 238 ? -11.5 -17.125 -3.684 1 96.81 238 LEU B N 1
ATOM 5718 C CA . LEU B 1 238 ? -11.562 -15.719 -3.285 1 96.81 238 LEU B CA 1
ATOM 5719 C C . LEU B 1 238 ? -12.406 -15.547 -2.023 1 96.81 238 LEU B C 1
ATOM 5721 O O . LEU B 1 238 ? -13.508 -16.094 -1.927 1 96.81 238 LEU B O 1
ATOM 5725 N N . VAL B 1 239 ? -11.797 -14.938 -1.077 1 97 239 VAL B N 1
ATOM 5726 C CA . VAL B 1 239 ? -12.523 -14.539 0.123 1 97 239 VAL B CA 1
ATOM 5727 C C . VAL B 1 239 ?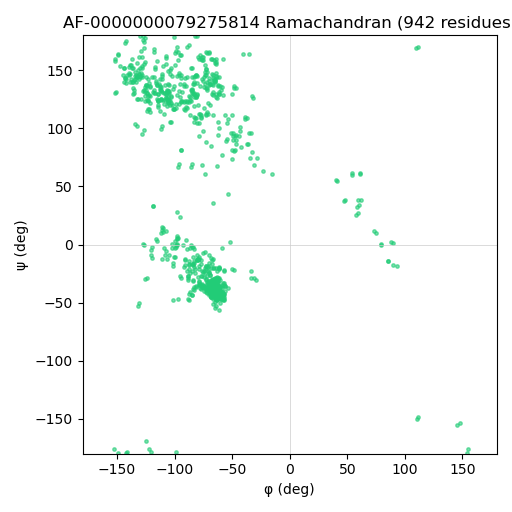 -13.008 -13.094 -0.022 1 97 239 VAL B C 1
ATOM 5729 O O . VAL B 1 239 ? -12.211 -12.188 -0.271 1 97 239 VAL B O 1
ATOM 5732 N N . HIS B 1 240 ? -14.281 -12.859 0.108 1 95.19 240 HIS B N 1
ATOM 5733 C CA . HIS B 1 240 ? -14.844 -11.539 -0.153 1 95.19 240 HIS B CA 1
ATOM 5734 C C . HIS B 1 240 ? -16.062 -11.266 0.729 1 95.19 240 HIS B C 1
ATOM 5736 O O . HIS B 1 240 ? -16.609 -12.195 1.337 1 95.19 240 HIS B O 1
ATOM 5742 N N . PRO B 1 241 ? -16.438 -10 0.811 1 93.38 241 PRO B N 1
ATOM 5743 C CA . PRO B 1 241 ? -17.641 -9.695 1.6 1 93.38 241 PRO B CA 1
ATOM 5744 C C . PRO B 1 241 ? -18.906 -10.289 0.997 1 93.38 241 PRO B C 1
ATOM 5746 O O . PRO B 1 241 ? -19 -10.461 -0.221 1 93.38 241 PRO B O 1
ATOM 5749 N N . GLN B 1 242 ? -19.875 -10.461 1.906 1 92.25 242 GLN B N 1
ATOM 5750 C CA . GLN B 1 242 ? -21.172 -10.969 1.45 1 92.25 242 GLN B CA 1
ATOM 5751 C C . GLN B 1 242 ? -21.859 -9.961 0.542 1 92.25 242 GLN B C 1
ATOM 5753 O O . GLN B 1 242 ? -21.797 -8.758 0.78 1 92.25 242 GLN B O 1
ATOM 5758 N N . GLY B 1 243 ? -22.438 -10.508 -0.411 1 87.56 243 GLY B N 1
ATOM 5759 C CA . GLY B 1 243 ? -23.203 -9.656 -1.31 1 87.56 243 GLY B CA 1
ATOM 5760 C C . GLY B 1 243 ? -22.359 -9.031 -2.404 1 87.56 243 GLY B C 1
ATOM 5761 O O . GLY B 1 243 ? -22.891 -8.461 -3.357 1 87.56 243 GLY B O 1
ATOM 5762 N N . GLN B 1 244 ? -21.109 -9.078 -2.268 1 89.75 244 GLN B N 1
ATOM 5763 C CA . GLN B 1 244 ? -20.234 -8.578 -3.316 1 89.75 244 GLN B CA 1
ATOM 5764 C C . GLN B 1 244 ? -19.984 -9.648 -4.379 1 89.75 244 GLN B C 1
ATOM 5766 O O . GLN B 1 244 ? -19.641 -10.789 -4.051 1 89.75 244 GLN B O 1
ATOM 5771 N N . ARG B 1 245 ? -20.172 -9.242 -5.578 1 91.62 245 ARG B N 1
ATOM 5772 C CA . ARG B 1 245 ? -19.875 -10.203 -6.633 1 91.62 245 ARG B CA 1
ATOM 5773 C C . ARG B 1 245 ? -18.375 -10.492 -6.695 1 91.62 245 ARG B C 1
ATOM 5775 O O . ARG B 1 245 ? -17.562 -9.57 -6.805 1 91.62 245 ARG B O 1
ATOM 5782 N N . PRO B 1 246 ? -18.016 -11.703 -6.699 1 93.88 246 PRO B N 1
ATOM 5783 C CA . PRO B 1 246 ? -16.594 -12.055 -6.633 1 93.88 246 PRO B CA 1
ATOM 5784 C C . PRO B 1 246 ? -15.906 -11.969 -7.988 1 93.88 246 PRO B C 1
ATOM 5786 O O . PRO B 1 246 ? -16.406 -12.516 -8.977 1 93.88 246 PRO B O 1
ATOM 5789 N N . LEU B 1 247 ? -14.875 -11.273 -8.023 1 92.75 247 LEU B N 1
ATOM 5790 C CA . LEU B 1 247 ? -13.984 -11.266 -9.18 1 92.75 247 LEU B CA 1
ATOM 5791 C C . LEU B 1 247 ? -12.836 -12.258 -9 1 92.75 247 LEU B C 1
ATOM 5793 O O . LEU B 1 247 ? -11.703 -11.859 -8.742 1 92.75 247 LEU B O 1
ATOM 5797 N N . VAL B 1 248 ? -13.102 -13.469 -9.266 1 93.56 248 VAL B N 1
ATOM 5798 C CA . VAL B 1 248 ? -12.219 -14.586 -8.93 1 93.56 248 VAL B CA 1
ATOM 5799 C C . VAL B 1 248 ? -10.992 -14.57 -9.844 1 93.56 248 VAL B C 1
ATOM 5801 O O . VAL B 1 248 ? -9.875 -14.844 -9.391 1 93.56 248 VAL B O 1
ATOM 5804 N N . LYS B 1 249 ? -11.219 -14.305 -11.078 1 89.69 249 LYS B N 1
ATOM 5805 C CA . LYS B 1 249 ? -10.109 -14.297 -12.023 1 89.69 249 LYS B CA 1
ATOM 5806 C C . LYS B 1 249 ? -9.07 -13.25 -11.641 1 89.69 249 LYS B C 1
ATOM 5808 O O . LYS B 1 249 ? -7.867 -13.531 -11.633 1 89.69 249 LYS B O 1
ATOM 5813 N N . GLU B 1 250 ? -9.539 -12.141 -11.25 1 86.81 250 GLU B N 1
ATOM 5814 C CA . GLU B 1 250 ? -8.664 -11 -11 1 86.81 250 GLU B CA 1
ATOM 5815 C C . GLU B 1 250 ? -8.055 -11.062 -9.602 1 86.81 250 GLU B C 1
ATOM 5817 O O . GLU B 1 250 ? -6.879 -10.75 -9.414 1 86.81 250 GLU B O 1
ATOM 5822 N N . LEU B 1 251 ? -8.82 -11.5 -8.633 1 90.25 251 LEU B N 1
ATOM 5823 C CA . LEU B 1 251 ? -8.406 -11.289 -7.25 1 90.25 251 LEU B CA 1
ATOM 5824 C C . LEU B 1 251 ? -8.234 -12.617 -6.523 1 90.25 251 LEU B C 1
ATOM 5826 O O . LEU B 1 251 ? -7.793 -12.648 -5.375 1 90.25 251 LEU B O 1
ATOM 5830 N N . GLY B 1 252 ? -8.5 -13.648 -7.164 1 92.94 252 GLY B N 1
ATOM 5831 C CA . GLY B 1 252 ? -8.5 -14.945 -6.492 1 92.94 252 GLY B CA 1
ATOM 5832 C C . GLY B 1 252 ? -7.102 -15.5 -6.281 1 92.94 252 GLY B C 1
ATOM 5833 O O . GLY B 1 252 ? -6.16 -15.109 -6.977 1 92.94 252 GLY B O 1
ATOM 5834 N N . ILE B 1 253 ? -6.996 -16.422 -5.328 1 93.69 253 ILE B N 1
ATOM 5835 C CA . ILE B 1 253 ? -5.742 -17.109 -5.062 1 93.69 253 ILE B CA 1
ATOM 5836 C C . ILE B 1 253 ? -5.812 -18.547 -5.609 1 93.69 253 ILE B C 1
ATOM 5838 O O . ILE B 1 253 ? -6.883 -19.156 -5.633 1 93.69 253 ILE B O 1
ATOM 5842 N N . ALA B 1 254 ? -4.684 -19 -5.992 1 94.69 254 ALA B N 1
ATOM 5843 C CA . ALA B 1 254 ? -4.613 -20.344 -6.543 1 94.69 254 ALA B CA 1
ATOM 5844 C C . ALA B 1 254 ? -4.312 -21.375 -5.449 1 94.69 254 ALA B C 1
ATOM 5846 O O . ALA B 1 254 ? -3.514 -21.109 -4.551 1 94.69 254 ALA B O 1
ATOM 5847 N N . VAL B 1 255 ? -4.961 -22.453 -5.512 1 95.62 255 VAL B N 1
ATOM 5848 C CA . VAL B 1 255 ? -4.758 -23.547 -4.57 1 95.62 255 VAL B CA 1
ATOM 5849 C C . VAL B 1 255 ? -4.461 -24.844 -5.336 1 95.62 255 VAL B C 1
ATOM 5851 O O . VAL B 1 255 ? -5.25 -25.266 -6.188 1 95.62 255 VAL B O 1
ATOM 5854 N N . SER B 1 256 ? -3.416 -25.469 -4.988 1 95.62 256 SER B N 1
ATOM 5855 C CA . SER B 1 256 ? -2.945 -26.641 -5.711 1 95.62 256 SER B CA 1
ATOM 5856 C C . SER B 1 256 ? -3.398 -27.922 -5.027 1 95.62 256 SER B C 1
ATOM 5858 O O . SER B 1 256 ? -3.424 -28 -3.799 1 95.62 256 SER B O 1
ATOM 5860 N N . PRO B 1 257 ? -3.707 -28.969 -5.848 1 95.5 257 PRO B N 1
ATOM 5861 C CA . PRO B 1 257 ? -3.877 -30.297 -5.242 1 95.5 257 PRO B CA 1
ATOM 5862 C C . PRO B 1 257 ? -2.566 -30.875 -4.711 1 95.5 257 PRO B C 1
ATOM 5864 O O . PRO B 1 257 ? -1.486 -30.406 -5.078 1 95.5 257 PRO B O 1
ATOM 5867 N N . GLY B 1 258 ? -2.701 -31.781 -3.846 1 92.94 258 GLY B N 1
ATOM 5868 C CA . GLY B 1 258 ? -1.525 -32.438 -3.277 1 92.94 258 GLY B CA 1
ATOM 5869 C C . GLY B 1 258 ? -1.009 -31.734 -2.033 1 92.94 258 GLY B C 1
ATOM 5870 O O . GLY B 1 258 ? 0.02 -32.125 -1.478 1 92.94 258 GLY B O 1
ATOM 5871 N N . TYR B 1 259 ? -1.703 -30.688 -1.65 1 93 259 TYR B N 1
ATOM 5872 C CA . TYR B 1 259 ? -1.289 -29.938 -0.469 1 93 259 TYR B CA 1
ATOM 5873 C C . TYR B 1 259 ? -2.488 -29.594 0.406 1 93 259 TYR B C 1
ATOM 5875 O O . TYR B 1 259 ? -3.625 -29.562 -0.07 1 93 259 TYR B O 1
ATOM 5883 N N . GLU B 1 260 ? -2.193 -29.469 1.623 1 92.81 260 GLU B N 1
ATOM 5884 C CA . GLU B 1 260 ? -3.098 -28.766 2.527 1 92.81 260 GLU B CA 1
ATOM 5885 C C . GLU B 1 260 ? -2.775 -27.281 2.58 1 92.81 260 GLU B C 1
ATOM 5887 O O . GLU B 1 260 ? -1.671 -26.891 2.965 1 92.81 260 GLU B O 1
ATOM 5892 N N . THR B 1 261 ? -3.705 -26.547 2.186 1 94.88 261 THR B N 1
ATOM 5893 C CA . THR B 1 261 ? -3.494 -25.109 2.152 1 94.88 261 THR B CA 1
ATOM 5894 C C . THR B 1 261 ? -4.242 -24.422 3.295 1 94.88 261 THR B C 1
ATOM 5896 O O . THR B 1 261 ? -5.453 -24.594 3.438 1 94.88 261 THR B O 1
ATOM 5899 N N . LEU B 1 262 ? -3.504 -23.703 4.117 1 94.56 262 LEU B N 1
ATOM 5900 C CA . LEU B 1 262 ? -4.082 -22.906 5.184 1 94.56 262 LEU B CA 1
ATOM 5901 C C . LEU B 1 262 ? -4.195 -21.438 4.762 1 94.56 262 LEU B C 1
ATOM 5903 O O . LEU B 1 262 ? -3.191 -20.812 4.41 1 94.56 262 LEU B O 1
ATOM 5907 N N . VAL B 1 263 ? -5.395 -20.969 4.777 1 95.88 263 VAL B N 1
ATOM 5908 C CA . VAL B 1 263 ? -5.645 -19.594 4.391 1 95.88 263 VAL B CA 1
ATOM 5909 C C . VAL B 1 263 ? -6.062 -18.781 5.617 1 95.88 263 VAL B C 1
ATOM 5911 O O . VAL B 1 263 ? -7.234 -18.781 6 1 95.88 263 VAL B O 1
ATOM 5914 N N . GLY B 1 264 ? -5.117 -18.031 6.117 1 94.81 264 GLY B N 1
ATOM 5915 C CA . GLY B 1 264 ? -5.438 -17.109 7.191 1 94.81 264 GLY B CA 1
ATOM 5916 C C . GLY B 1 264 ? -6.016 -15.797 6.691 1 94.81 264 GLY B C 1
ATOM 5917 O O . GLY B 1 264 ? -5.539 -15.242 5.699 1 94.81 264 GLY B O 1
ATOM 5918 N N . VAL B 1 265 ? -7.039 -15.289 7.422 1 95.75 265 VAL B N 1
ATOM 5919 C CA . VAL B 1 265 ? -7.734 -14.094 6.953 1 95.75 265 VAL B CA 1
ATOM 5920 C C . VAL B 1 265 ? -7.641 -12.992 8.008 1 95.75 265 VAL B C 1
ATOM 5922 O O . VAL B 1 265 ? -7.762 -13.266 9.211 1 95.75 265 VAL B O 1
ATOM 5925 N N . GLU B 1 266 ? -7.383 -11.852 7.547 1 95 266 GLU B N 1
ATOM 5926 C CA . GLU B 1 266 ? -7.445 -10.633 8.344 1 95 266 GLU B CA 1
ATOM 5927 C C . GLU B 1 266 ? -8.375 -9.602 7.703 1 95 266 GLU B C 1
ATOM 5929 O O . GLU B 1 266 ? -8.398 -9.461 6.477 1 95 266 GLU B O 1
ATOM 5934 N N . ILE B 1 267 ? -9.086 -8.859 8.594 1 95.94 267 ILE B N 1
ATOM 5935 C CA . ILE B 1 267 ? -10.055 -7.895 8.078 1 95.94 267 ILE B CA 1
ATOM 5936 C C . ILE B 1 267 ? -9.5 -6.48 8.242 1 95.94 267 ILE B C 1
ATOM 5938 O O . ILE B 1 267 ? -8.984 -6.129 9.305 1 95.94 267 ILE B O 1
ATOM 5942 N N . LYS B 1 268 ? -9.594 -5.746 7.191 1 94.75 268 LYS B N 1
ATOM 5943 C CA . LYS B 1 268 ? -9.305 -4.312 7.203 1 94.75 268 LYS B CA 1
ATOM 5944 C C . LYS B 1 268 ? -10.508 -3.508 6.707 1 94.75 268 LYS B C 1
ATOM 5946 O O . LYS B 1 268 ? -11.07 -3.811 5.656 1 94.75 268 LYS B O 1
ATOM 5951 N N . GLN B 1 269 ? -10.875 -2.541 7.52 1 95.62 269 GLN B N 1
ATOM 5952 C CA . GLN B 1 269 ? -11.945 -1.629 7.121 1 95.62 269 GLN B CA 1
ATOM 5953 C C . GLN B 1 269 ? -11.406 -0.221 6.883 1 95.62 269 GLN B C 1
ATOM 5955 O O . GLN B 1 269 ? -10.781 0.366 7.766 1 95.62 269 GLN B O 1
ATOM 5960 N N . VAL B 1 270 ? -11.664 0.281 5.754 1 94.44 270 VAL B N 1
ATOM 5961 C CA . VAL B 1 270 ? -11.203 1.616 5.391 1 94.44 270 VAL B CA 1
ATOM 5962 C C . VAL B 1 270 ? -12.398 2.545 5.199 1 94.44 270 VAL B C 1
ATOM 5964 O O . VAL B 1 270 ? -13.289 2.262 4.398 1 94.44 270 VAL B O 1
ATOM 5967 N N . LEU B 1 271 ? -12.445 3.598 5.898 1 96.25 271 LEU B N 1
ATOM 5968 C CA . LEU B 1 271 ? -13.508 4.594 5.82 1 96.25 271 LEU B CA 1
ATOM 5969 C C . LEU B 1 271 ? -12.969 5.918 5.289 1 96.25 271 LEU B C 1
ATOM 5971 O O . LEU B 1 271 ? -12.109 6.539 5.91 1 96.25 271 LEU B O 1
ATOM 5975 N N . ASN B 1 272 ? -13.531 6.348 4.172 1 95.38 272 ASN B N 1
ATOM 5976 C CA . ASN B 1 272 ? -13.125 7.59 3.518 1 95.38 272 ASN B CA 1
ATOM 5977 C C . ASN B 1 272 ? -14.18 8.68 3.678 1 95.38 272 ASN B C 1
ATOM 5979 O O . ASN B 1 272 ? -15.344 8.383 3.941 1 95.38 272 ASN B O 1
ATOM 5983 N N . LEU B 1 273 ? -13.734 9.867 3.486 1 95.06 273 LEU B N 1
ATOM 5984 C CA . LEU B 1 273 ? -14.633 11.016 3.625 1 95.06 273 LEU B CA 1
ATOM 5985 C C . LEU B 1 273 ? -15.188 11.43 2.27 1 95.06 273 LEU B C 1
ATOM 5987 O O . LEU B 1 273 ? -14.508 11.32 1.249 1 95.06 273 LEU B O 1
ATOM 5991 N N . LYS B 1 274 ? -16.422 11.898 2.316 1 94 274 LYS B N 1
ATOM 5992 C CA . LYS B 1 274 ? -17.078 12.406 1.107 1 94 274 LYS B CA 1
ATOM 5993 C C . LYS B 1 274 ? -16.641 13.836 0.807 1 94 274 LYS B C 1
ATOM 5995 O O . LYS B 1 274 ? -15.75 14.375 1.472 1 94 274 LYS B O 1
ATOM 6000 N N . GLU B 1 275 ? -17.234 14.305 -0.306 1 90.69 275 GLU B N 1
ATOM 6001 C CA . GLU B 1 275 ? -17 15.711 -0.593 1 90.69 275 GLU B CA 1
ATOM 6002 C C . GLU B 1 275 ? -17.234 16.578 0.647 1 90.69 275 GLU B C 1
ATOM 6004 O O . GLU B 1 275 ? -18.141 16.312 1.431 1 90.69 275 GLU B O 1
ATOM 6009 N N . PRO B 1 276 ? -16.297 17.453 0.812 1 92.38 276 PRO B N 1
ATOM 6010 C CA . PRO B 1 276 ? -15.359 18.141 -0.071 1 92.38 276 PRO B CA 1
ATOM 6011 C C . PRO B 1 276 ? -13.914 17.688 0.135 1 92.38 276 PRO B C 1
ATOM 6013 O O . PRO B 1 276 ? -12.984 18.391 -0.277 1 92.38 276 PRO B O 1
ATOM 6016 N N . TYR B 1 277 ? -13.758 16.719 0.779 1 92.62 277 TYR B N 1
ATOM 6017 C CA . TYR B 1 277 ? -12.398 16.25 1.022 1 92.62 277 TYR B CA 1
ATOM 6018 C C . TYR B 1 277 ? -11.828 15.57 -0.219 1 92.62 277 TYR B C 1
ATOM 6020 O O . TYR B 1 277 ? -12.57 15.203 -1.135 1 92.62 277 TYR B O 1
ATOM 6028 N N . GLU B 1 278 ? -10.523 15.5 -0.266 1 88.44 278 GLU B N 1
ATOM 6029 C CA . GLU B 1 278 ? -9.805 15.055 -1.454 1 88.44 278 GLU B CA 1
ATOM 6030 C C . GLU B 1 278 ? -10.234 13.648 -1.865 1 88.44 278 GLU B C 1
ATOM 6032 O O . GLU B 1 278 ? -10.281 13.336 -3.055 1 88.44 278 GLU B O 1
ATOM 6037 N N . SER B 1 279 ? -10.578 12.773 -0.946 1 88.19 279 SER B N 1
ATOM 6038 C CA . SER B 1 279 ? -10.977 11.406 -1.27 1 88.19 279 SER B CA 1
ATOM 6039 C C . SER B 1 279 ? -12.266 11.383 -2.082 1 88.19 279 SER B C 1
ATOM 6041 O O . SER B 1 279 ? -12.422 10.578 -3 1 88.19 279 SER B O 1
ATOM 6043 N N . ASN B 1 280 ? -13.18 12.312 -1.729 1 89.81 280 ASN B N 1
ATOM 6044 C CA . ASN B 1 280 ? -14.445 12.43 -2.449 1 89.81 280 ASN B CA 1
ATOM 6045 C C . ASN B 1 280 ? -15.039 11.062 -2.779 1 89.81 280 ASN B C 1
ATOM 6047 O O . ASN B 1 280 ? -15.312 10.766 -3.943 1 89.81 280 ASN B O 1
ATOM 6051 N N . CYS B 1 281 ? -15.219 10.242 -1.769 1 91.5 281 CYS B N 1
ATOM 6052 C CA . CYS B 1 281 ? -15.664 8.859 -1.924 1 91.5 281 CYS B CA 1
ATOM 6053 C C . CYS B 1 281 ? -17.125 8.812 -2.359 1 91.5 281 CYS B C 1
ATOM 6055 O O . CYS B 1 281 ? -17.812 9.836 -2.354 1 91.5 281 CYS B O 1
ATOM 6057 N N . THR B 1 282 ? -17.562 7.641 -2.818 1 91.06 282 THR B N 1
ATOM 6058 C CA . THR B 1 282 ? -18.938 7.449 -3.248 1 91.06 282 THR B CA 1
ATOM 6059 C C . THR B 1 282 ? -19.5 6.148 -2.688 1 91.06 282 THR B C 1
ATOM 6061 O O . THR B 1 282 ? -18.75 5.219 -2.389 1 91.06 282 THR B O 1
ATOM 6064 N N . ASP B 1 283 ? -20.781 6.172 -2.367 1 84.38 283 ASP B N 1
ATOM 6065 C CA . ASP B 1 283 ? -21.516 4.949 -2.055 1 84.38 283 ASP B CA 1
ATOM 6066 C C . ASP B 1 283 ? -22.297 4.445 -3.273 1 84.38 283 ASP B C 1
ATOM 6068 O O . ASP B 1 283 ? -23.359 3.832 -3.131 1 84.38 283 ASP B O 1
ATOM 6072 N N . GLY B 1 284 ? -21.766 4.785 -4.316 1 79.5 284 GLY B N 1
ATOM 6073 C CA . GLY B 1 284 ? -22.453 4.523 -5.57 1 79.5 284 GLY B CA 1
ATOM 6074 C C . GLY B 1 284 ? -23.125 3.164 -5.605 1 79.5 284 GLY B C 1
ATOM 6075 O O . GLY B 1 284 ? -22.906 2.332 -4.727 1 79.5 284 GLY B O 1
ATOM 6076 N N . ASP B 1 285 ? -24.062 3.062 -6.629 1 86 285 ASP B N 1
ATOM 6077 C CA . ASP B 1 285 ? -24.797 1.816 -6.844 1 86 285 ASP B CA 1
ATOM 6078 C C . ASP B 1 285 ? -24.281 1.084 -8.078 1 86 285 ASP B C 1
ATOM 6080 O O . ASP B 1 285 ? -23.922 1.715 -9.078 1 86 285 ASP B O 1
ATOM 6084 N N . LEU B 1 286 ? -24.031 -0.181 -7.809 1 89.38 286 LEU B N 1
ATOM 6085 C CA . LEU B 1 286 ? -23.641 -1.062 -8.906 1 89.38 286 LEU B CA 1
ATOM 6086 C C . LEU B 1 286 ? -24.812 -1.957 -9.312 1 89.38 286 LEU B C 1
ATOM 6088 O O . LEU B 1 286 ? -25.719 -2.209 -8.508 1 89.38 286 LEU B O 1
ATOM 6092 N N . ARG B 1 287 ? -24.859 -2.299 -10.477 1 87.62 287 ARG B N 1
ATOM 6093 C CA . ARG B 1 287 ? -25.953 -3.105 -11.016 1 87.62 287 ARG B CA 1
ATOM 6094 C C . ARG B 1 287 ? -25.828 -4.555 -10.555 1 87.62 287 ARG B C 1
ATOM 6096 O O . ARG B 1 287 ? -26.844 -5.215 -10.297 1 87.62 287 ARG B O 1
ATOM 6103 N N . PHE B 1 288 ? -24.609 -5.059 -10.43 1 88.12 288 PHE B N 1
ATOM 6104 C CA . PHE B 1 288 ? -24.453 -6.496 -10.242 1 88.12 288 PHE B CA 1
ATOM 6105 C C . PHE B 1 288 ? -23.828 -6.789 -8.883 1 88.12 288 PHE B C 1
ATOM 6107 O O . PHE B 1 288 ? -23.438 -7.926 -8.602 1 88.12 288 PHE B O 1
ATOM 6114 N N . SER B 1 289 ? -23.625 -5.84 -8.086 1 88.25 289 SER B N 1
ATOM 6115 C CA . SER B 1 289 ? -23.047 -6.031 -6.758 1 88.25 289 SER B CA 1
ATOM 6116 C C . SER B 1 289 ? -23.719 -5.121 -5.73 1 88.25 289 SER B C 1
ATOM 6118 O O . SER B 1 289 ? -24.031 -3.969 -6.027 1 88.25 289 SER B O 1
ATOM 6120 N N . ASN B 1 290 ? -23.828 -5.637 -4.535 1 87.06 290 ASN B N 1
ATOM 6121 C CA . ASN B 1 290 ? -24.422 -4.848 -3.465 1 87.06 290 ASN B CA 1
ATOM 6122 C C . ASN B 1 290 ? -23.438 -3.832 -2.898 1 87.06 290 ASN B C 1
ATOM 6124 O O . ASN B 1 290 ? -23.828 -2.76 -2.443 1 87.06 290 ASN B O 1
ATOM 6128 N N . ASN B 1 291 ? -22.219 -4.203 -2.924 1 88.88 291 ASN B N 1
ATOM 6129 C CA . ASN B 1 291 ? -21.172 -3.33 -2.414 1 88.88 291 ASN B CA 1
ATOM 6130 C C . ASN B 1 291 ? -20.375 -2.688 -3.547 1 88.88 291 ASN B C 1
ATOM 6132 O O . ASN B 1 291 ? -20.047 -3.348 -4.539 1 88.88 291 ASN B O 1
ATOM 6136 N N . TYR B 1 292 ? -20.156 -1.459 -3.299 1 91.69 292 TYR B N 1
ATOM 6137 C CA . TYR B 1 292 ? -19.391 -0.732 -4.316 1 91.69 292 TYR B CA 1
ATOM 6138 C C . TYR B 1 292 ? -17.891 -0.875 -4.086 1 91.69 292 TYR B C 1
ATOM 6140 O O . TYR B 1 292 ? -17.406 -0.663 -2.975 1 91.69 292 TYR B O 1
ATOM 6148 N N . THR B 1 293 ? -17.219 -1.295 -5.105 1 90.56 293 THR B N 1
ATOM 6149 C CA . THR B 1 293 ? -15.766 -1.309 -5.16 1 90.56 293 THR B CA 1
ATOM 6150 C C . THR B 1 293 ? -15.266 -0.829 -6.52 1 90.56 293 THR B C 1
ATOM 6152 O O . THR B 1 293 ? -16 -0.899 -7.512 1 90.56 293 THR B O 1
ATOM 6155 N N . VAL B 1 294 ? -14.117 -0.324 -6.562 1 89.31 294 VAL B N 1
ATOM 6156 C CA . VAL B 1 294 ? -13.57 0.23 -7.797 1 89.31 294 VAL B CA 1
ATOM 6157 C C . VAL B 1 294 ? -13.414 -0.878 -8.836 1 89.31 294 VAL B C 1
ATOM 6159 O O . VAL B 1 294 ? -13.836 -0.73 -9.984 1 89.31 294 VAL B O 1
ATOM 6162 N N . PRO B 1 295 ? -12.859 -2.039 -8.461 1 88 295 PRO B N 1
ATOM 6163 C CA . PRO B 1 295 ? -12.75 -3.102 -9.461 1 88 295 PRO B CA 1
ATOM 6164 C C . PRO B 1 295 ? -14.109 -3.545 -10.008 1 88 295 PRO B C 1
ATOM 6166 O O . PRO B 1 295 ? -14.234 -3.846 -11.195 1 88 295 PRO B O 1
ATOM 6169 N N . MET B 1 296 ? -15.086 -3.549 -9.203 1 89.94 296 MET B N 1
ATOM 6170 C CA . MET B 1 296 ? -16.422 -3.945 -9.656 1 89.94 296 MET B CA 1
ATOM 6171 C C . MET B 1 296 ? -17.016 -2.889 -10.586 1 89.94 296 MET B C 1
ATOM 6173 O O . MET B 1 296 ? -17.703 -3.219 -11.547 1 89.94 296 MET B O 1
ATOM 6177 N N . CYS B 1 297 ? -16.781 -1.649 -10.234 1 89.88 297 CYS B N 1
ATOM 6178 C CA . CYS B 1 297 ? -17.203 -0.568 -11.117 1 89.88 297 CYS B CA 1
ATOM 6179 C C . CYS B 1 297 ? -16.578 -0.718 -12.5 1 89.88 297 CYS B C 1
ATOM 6181 O O . CYS B 1 297 ? -17.266 -0.595 -13.516 1 89.88 297 CYS B O 1
ATOM 6183 N N . GLN B 1 298 ? -15.344 -1.005 -12.539 1 86.56 298 GLN B N 1
ATOM 6184 C CA . GLN B 1 298 ? -14.656 -1.203 -13.812 1 86.56 298 GLN B CA 1
ATOM 6185 C C . GLN B 1 298 ? -15.203 -2.42 -14.555 1 86.56 298 GLN B C 1
ATOM 6187 O O . GLN B 1 298 ? -15.352 -2.393 -15.773 1 86.56 298 GLN B O 1
ATOM 6192 N N . TYR B 1 299 ? -15.453 -3.424 -13.828 1 88.44 299 TYR B N 1
ATOM 6193 C CA . TYR B 1 299 ? -16 -4.645 -14.398 1 88.44 299 TYR B CA 1
ATOM 6194 C C . TYR B 1 299 ? -17.359 -4.383 -15.039 1 88.44 299 TYR B C 1
ATOM 6196 O O . TYR B 1 299 ? -17.656 -4.891 -16.125 1 88.44 299 TYR B O 1
ATOM 6204 N N . GLU B 1 300 ? -18.219 -3.637 -14.414 1 89.94 300 GLU B N 1
ATOM 6205 C CA . GLU B 1 300 ? -19.531 -3.324 -14.961 1 89.94 300 GLU B CA 1
ATOM 6206 C C . GLU B 1 300 ? -19.422 -2.496 -16.234 1 89.94 300 GLU B C 1
ATOM 6208 O O . GLU B 1 300 ? -20.203 -2.67 -17.172 1 89.94 300 GLU B O 1
ATOM 6213 N N . HIS B 1 301 ? -18.469 -1.611 -16.219 1 88.38 301 HIS B N 1
ATOM 6214 C CA . HIS B 1 301 ? -18.25 -0.839 -17.438 1 88.38 301 HIS B CA 1
ATOM 6215 C C . HIS B 1 301 ? -17.766 -1.729 -18.578 1 88.38 301 HIS B C 1
ATOM 6217 O O . HIS B 1 301 ? -18.094 -1.491 -19.75 1 88.38 301 HIS B O 1
ATOM 6223 N N . ARG B 1 302 ? -16.984 -2.723 -18.281 1 87.31 302 ARG B N 1
ATOM 6224 C CA . ARG B 1 302 ? -16.562 -3.695 -19.281 1 87.31 302 ARG B CA 1
ATOM 6225 C C . ARG B 1 302 ? -17.75 -4.449 -19.859 1 87.31 302 ARG B C 1
ATOM 6227 O O . ARG B 1 302 ? -17.828 -4.645 -21.078 1 87.31 302 ARG B O 1
ATOM 6234 N N . ILE B 1 303 ? -18.641 -4.84 -18.984 1 89 303 ILE B N 1
ATOM 6235 C CA . ILE B 1 303 ? -19.828 -5.559 -19.406 1 89 303 ILE B CA 1
ATOM 6236 C C . ILE B 1 303 ? -20.688 -4.66 -20.297 1 89 303 ILE B C 1
ATOM 6238 O O . ILE B 1 303 ? -21.172 -5.102 -21.344 1 89 303 ILE B O 1
ATOM 6242 N N . GLU B 1 304 ? -20.812 -3.424 -19.891 1 89 304 GLU B N 1
ATOM 6243 C CA . GLU B 1 304 ? -21.609 -2.473 -20.656 1 89 304 GLU B CA 1
ATOM 6244 C C . GLU B 1 304 ? -21.016 -2.227 -22.031 1 89 304 GLU B C 1
ATOM 6246 O O . GLU B 1 304 ? -21.734 -2.102 -23.031 1 89 304 GLU B O 1
ATOM 6251 N N . ASN B 1 305 ? -19.781 -2.127 -22.031 1 88.75 305 ASN B N 1
ATOM 6252 C CA . ASN B 1 305 ? -19.094 -1.91 -23.297 1 88.75 305 ASN B CA 1
ATOM 6253 C C . ASN B 1 305 ? -19.328 -3.074 -24.266 1 88.75 305 ASN B C 1
ATOM 6255 O O . ASN B 1 305 ? -19.547 -2.867 -25.453 1 88.75 305 ASN B O 1
ATOM 6259 N N . ILE B 1 306 ? -19.203 -4.262 -23.781 1 89.38 306 ILE B N 1
ATOM 6260 C CA . ILE B 1 306 ? -19.406 -5.453 -24.594 1 89.38 306 ILE B CA 1
ATOM 6261 C C . ILE B 1 306 ? -20.859 -5.508 -25.078 1 89.38 306 ILE B C 1
ATOM 6263 O O . ILE B 1 306 ? -21.125 -5.82 -26.234 1 89.38 306 ILE B O 1
ATOM 6267 N N . GLN B 1 307 ? -21.75 -5.195 -24.219 1 89 307 GLN B N 1
ATOM 6268 C CA . GLN B 1 307 ? -23.156 -5.203 -24.578 1 89 307 GLN B CA 1
ATOM 6269 C C . GLN B 1 307 ? -23.469 -4.152 -25.625 1 89 307 GLN B C 1
ATOM 6271 O O . GLN B 1 307 ? -24.281 -4.387 -26.531 1 89 307 GLN B O 1
ATOM 6276 N N . GLU B 1 308 ? -22.875 -3.074 -25.469 1 90.44 308 GLU B N 1
ATOM 6277 C CA . GLU B 1 308 ? -23.094 -1.992 -26.422 1 90.44 308 GLU B CA 1
ATOM 6278 C C . GLU B 1 308 ? -22.516 -2.336 -27.797 1 90.44 308 GLU B C 1
ATOM 6280 O O . GLU B 1 308 ? -23.125 -2.045 -28.828 1 90.44 308 GLU B O 1
ATOM 6285 N N . LYS B 1 309 ? -21.422 -2.99 -27.828 1 92.12 309 LYS B N 1
ATOM 6286 C CA . LYS B 1 309 ? -20.719 -3.252 -29.078 1 92.12 309 LYS B CA 1
ATOM 6287 C C . LYS B 1 309 ? -21.266 -4.504 -29.766 1 92.12 309 LYS B C 1
ATOM 6289 O O . LYS B 1 309 ? -21.422 -4.539 -30.984 1 92.12 309 LYS B O 1
ATOM 6294 N N . CYS B 1 310 ? -21.484 -5.543 -28.938 1 93.25 310 CYS B N 1
ATOM 6295 C CA . CYS B 1 310 ? -21.828 -6.832 -29.531 1 93.25 310 CYS B CA 1
ATOM 6296 C C . CYS B 1 310 ? -23.328 -7.086 -29.422 1 93.25 310 CYS B C 1
ATOM 6298 O O . CYS B 1 310 ? -23.875 -7.953 -30.125 1 93.25 310 CYS B O 1
ATOM 6300 N N . GLY B 1 311 ? -24.047 -6.375 -28.594 1 90.62 311 GLY B N 1
ATOM 6301 C CA . GLY B 1 311 ? -25.484 -6.52 -28.453 1 90.62 311 GLY B CA 1
ATOM 6302 C C . GLY B 1 311 ? -25.891 -7.789 -27.734 1 90.62 311 GLY B C 1
ATOM 6303 O O . GLY B 1 311 ? -27.016 -8.258 -27.875 1 90.62 311 GLY B O 1
ATOM 6304 N N . CYS B 1 312 ? -25.016 -8.406 -27.188 1 90.38 312 CYS B N 1
ATOM 6305 C CA . CYS B 1 312 ? -25.266 -9.633 -26.453 1 90.38 312 CYS B CA 1
ATOM 6306 C C . CYS B 1 312 ? -24.375 -9.711 -25.219 1 90.38 312 CYS B C 1
ATOM 6308 O O . CYS B 1 312 ? -23.562 -8.812 -24.969 1 90.38 312 CYS B O 1
ATOM 6310 N N . ARG B 1 313 ? -24.688 -10.781 -24.438 1 90.06 313 ARG B N 1
ATOM 6311 C CA . ARG B 1 313 ? -23.984 -10.93 -23.156 1 90.06 313 ARG B CA 1
ATOM 6312 C C . ARG B 1 313 ? -23.047 -12.133 -23.188 1 90.06 313 ARG B C 1
ATOM 6314 O O . ARG B 1 313 ? -23.391 -13.172 -23.75 1 90.06 313 ARG B O 1
ATOM 6321 N N . ASP B 1 314 ? -21.906 -11.969 -22.547 1 91.06 314 ASP B N 1
ATOM 6322 C CA . ASP B 1 314 ? -21.016 -13.102 -22.328 1 91.06 314 ASP B CA 1
ATOM 6323 C C . ASP B 1 314 ? -21.656 -14.141 -21.406 1 91.06 314 ASP B C 1
ATOM 6325 O O . ASP B 1 314 ? -22.328 -13.781 -20.438 1 91.06 314 ASP B O 1
ATOM 6329 N N . MET B 1 315 ? -21.391 -15.367 -21.719 1 88.25 315 MET B N 1
ATOM 6330 C CA . MET B 1 315 ? -21.984 -16.453 -20.938 1 88.25 315 MET B CA 1
ATOM 6331 C C . MET B 1 315 ? -21.531 -16.375 -19.484 1 88.25 315 MET B C 1
ATOM 6333 O O . MET B 1 315 ? -22.203 -16.891 -18.594 1 88.25 315 MET B O 1
ATOM 6337 N N . ARG B 1 316 ? -20.438 -15.719 -19.125 1 86.62 316 ARG B N 1
ATOM 6338 C CA . ARG B 1 316 ? -19.859 -15.656 -17.797 1 86.62 316 ARG B CA 1
ATOM 6339 C C . ARG B 1 316 ? -20.406 -14.461 -17.016 1 86.62 316 ARG B C 1
ATOM 6341 O O . ARG B 1 316 ? -20.188 -14.344 -15.812 1 86.62 316 ARG B O 1
ATOM 6348 N N . HIS B 1 317 ? -21.031 -13.641 -17.781 1 87.44 317 HIS B N 1
ATOM 6349 C CA . HIS B 1 317 ? -21.531 -12.43 -17.141 1 87.44 317 HIS B CA 1
ATOM 6350 C C . HIS B 1 317 ? -22.891 -12.664 -16.5 1 87.44 317 HIS B C 1
ATOM 6352 O O . HIS B 1 317 ? -23.625 -13.578 -16.906 1 87.44 317 HIS B O 1
ATOM 6358 N N . PRO B 1 318 ? -23.094 -11.805 -15.414 1 82.81 318 PRO B N 1
ATOM 6359 C CA . PRO B 1 318 ? -24.406 -11.961 -14.781 1 82.81 318 PRO B CA 1
ATOM 6360 C C . PRO B 1 318 ? -25.562 -11.531 -15.688 1 82.81 318 PRO B C 1
ATOM 6362 O O . PRO B 1 318 ? -25.406 -10.602 -16.484 1 82.81 318 PRO B O 1
ATOM 6365 N N . GLY B 1 319 ? -26.641 -12.258 -15.625 1 73.94 319 GLY B N 1
ATOM 6366 C CA . GLY B 1 319 ? -27.812 -11.906 -16.406 1 73.94 319 GLY B CA 1
ATOM 6367 C C . GLY B 1 319 ? -28.719 -13.094 -16.703 1 73.94 319 GLY B C 1
ATOM 6368 O O . GLY B 1 319 ? -28.547 -14.172 -16.125 1 73.94 319 GLY B O 1
ATOM 6369 N N . THR B 1 320 ? -29.75 -12.727 -17.5 1 67.31 320 THR B N 1
ATOM 6370 C CA . THR B 1 320 ? -30.719 -13.758 -17.844 1 67.31 320 THR B CA 1
ATOM 6371 C C . THR B 1 320 ? -30.25 -14.562 -19.047 1 67.31 320 THR B C 1
ATOM 6373 O O . THR B 1 320 ? -29.469 -14.07 -19.859 1 67.31 320 THR B O 1
ATOM 6376 N N . GLU B 1 321 ? -30.5 -15.742 -19.078 1 66.31 321 GLU B N 1
ATOM 6377 C CA . GLU B 1 321 ? -30.156 -16.703 -20.109 1 66.31 321 GLU B CA 1
ATOM 6378 C C . GLU B 1 321 ? -30.547 -16.203 -21.5 1 66.31 321 GLU B C 1
ATOM 6380 O O . GLU B 1 321 ? -29.875 -16.484 -22.484 1 66.31 321 GLU B O 1
ATOM 6385 N N . GLU B 1 322 ? -31.406 -15.336 -21.578 1 69.81 322 GLU B N 1
ATOM 6386 C CA . GLU B 1 322 ? -32 -15.008 -22.875 1 69.81 322 GLU B CA 1
ATOM 6387 C C . GLU B 1 322 ? -31.094 -14.086 -23.672 1 69.81 322 GLU B C 1
ATOM 6389 O O . GLU B 1 322 ? -31.156 -14.07 -24.906 1 69.81 322 GLU B O 1
ATOM 6394 N N . ASN B 1 323 ? -30.125 -13.516 -23.094 1 80.56 323 ASN B N 1
ATOM 6395 C CA . ASN B 1 323 ? -29.359 -12.547 -23.875 1 80.56 323 ASN B CA 1
ATOM 6396 C C . ASN B 1 323 ? -27.891 -12.977 -24.016 1 80.56 323 ASN B C 1
ATOM 6398 O O . ASN B 1 323 ? -27.016 -12.141 -24.234 1 80.56 323 ASN B O 1
ATOM 6402 N N . SER B 1 324 ? -27.688 -14.305 -24.078 1 87.5 324 SER B N 1
ATOM 6403 C CA . SER B 1 324 ? -26.312 -14.773 -24.25 1 87.5 324 SER B CA 1
ATOM 6404 C C . SER B 1 324 ? -25.875 -14.688 -25.719 1 87.5 324 SER B C 1
ATOM 6406 O O . SER B 1 324 ? -26.688 -14.938 -26.625 1 87.5 324 SER B O 1
ATOM 6408 N N . CYS B 1 325 ? -24.703 -14.398 -25.906 1 90.88 325 CYS B N 1
ATOM 6409 C CA . CYS B 1 325 ? -24.172 -14.297 -27.266 1 90.88 325 CYS B CA 1
ATOM 6410 C C . CYS B 1 325 ? -24.156 -15.656 -27.953 1 90.88 325 CYS B C 1
ATOM 6412 O O . CYS B 1 325 ? -23.828 -16.672 -27.312 1 90.88 325 CYS B O 1
ATOM 6414 N N . PRO B 1 326 ? -24.562 -15.609 -29.219 1 91.25 326 PRO B N 1
ATOM 6415 C CA . PRO B 1 326 ? -24.359 -16.844 -29.984 1 91.25 326 PRO B CA 1
ATOM 6416 C C . PRO B 1 326 ? -22.875 -17.203 -30.141 1 91.25 326 PRO B C 1
ATOM 6418 O O . PRO B 1 326 ? -22.016 -16.344 -30 1 91.25 326 PRO B O 1
ATOM 6421 N N . LEU B 1 327 ? -22.625 -18.438 -30.422 1 91.44 327 LEU B N 1
ATOM 6422 C CA . LEU B 1 327 ? -21.266 -18.953 -30.453 1 91.44 327 LEU B CA 1
ATOM 6423 C C . LEU B 1 327 ? -20.422 -18.203 -31.484 1 91.44 327 LEU B C 1
ATOM 6425 O O . LEU B 1 327 ? -19.266 -17.891 -31.219 1 91.44 327 LEU B O 1
ATOM 6429 N N . SER B 1 328 ? -20.953 -17.922 -32.656 1 90.81 328 SER B N 1
ATOM 6430 C CA . SER B 1 328 ? -20.188 -17.234 -33.688 1 90.81 328 SER B CA 1
ATOM 6431 C C . SER B 1 328 ? -19.797 -15.836 -33.25 1 90.81 328 SER B C 1
ATOM 6433 O O . SER B 1 328 ? -18.719 -15.352 -33.594 1 90.81 328 SER B O 1
ATOM 6435 N N . LYS B 1 329 ? -20.609 -15.219 -32.469 1 91.06 329 LYS B N 1
ATOM 6436 C CA . LYS B 1 329 ? -20.344 -13.852 -32.031 1 91.06 329 LYS B CA 1
ATOM 6437 C C . LYS B 1 329 ? -19.266 -13.812 -30.969 1 91.06 329 LYS B C 1
ATOM 6439 O O . LYS B 1 329 ? -18.641 -12.773 -30.75 1 91.06 329 LYS B O 1
ATOM 6444 N N . TYR B 1 330 ? -19.094 -14.93 -30.266 1 89.31 330 TYR B N 1
ATOM 6445 C CA . TYR B 1 330 ? -18 -14.984 -29.312 1 89.31 330 TYR B CA 1
ATOM 6446 C C . TYR B 1 330 ? -16.656 -14.75 -29.984 1 89.31 330 TYR B C 1
ATOM 6448 O O . TYR B 1 330 ? -15.812 -14.016 -29.469 1 89.31 330 TYR B O 1
ATOM 6456 N N . TYR B 1 331 ? -16.594 -15.328 -31.062 1 85.25 331 TYR B N 1
ATOM 6457 C CA . TYR B 1 331 ? -15.328 -15.25 -31.797 1 85.25 331 TYR B CA 1
ATOM 6458 C C . TYR B 1 331 ? -15.234 -13.953 -32.594 1 85.25 331 TYR B C 1
ATOM 6460 O O . TYR B 1 331 ? -14.18 -13.328 -32.656 1 85.25 331 TYR B O 1
ATOM 6468 N N . THR B 1 332 ? -16.297 -13.492 -33.188 1 88.25 332 THR B N 1
ATOM 6469 C CA . THR B 1 332 ? -16.266 -12.391 -34.125 1 88.25 332 THR B CA 1
ATOM 6470 C C . THR B 1 332 ? -16.375 -11.055 -33.406 1 88.25 332 THR B C 1
ATOM 6472 O O . THR B 1 332 ? -15.891 -10.031 -33.906 1 88.25 332 THR B O 1
ATOM 6475 N N . CYS B 1 333 ? -16.922 -11.062 -32.281 1 91.75 333 CYS B N 1
ATOM 6476 C CA . CYS B 1 333 ? -17.203 -9.758 -31.672 1 91.75 333 CYS B CA 1
ATOM 6477 C C . CYS B 1 333 ? -16.703 -9.719 -30.234 1 91.75 333 CYS B C 1
ATOM 6479 O O . CYS B 1 333 ? -15.961 -8.812 -29.859 1 91.75 333 CYS B O 1
ATOM 6481 N N . LEU B 1 334 ? -17.062 -10.727 -29.422 1 90.44 334 LEU B N 1
ATOM 6482 C CA . LEU B 1 334 ? -16.828 -10.688 -27.984 1 90.44 334 LEU B CA 1
ATOM 6483 C C . LEU B 1 334 ? -15.328 -10.672 -27.688 1 90.44 334 LEU B C 1
ATOM 6485 O O . LEU B 1 334 ? -14.852 -9.82 -26.938 1 90.44 334 LEU B O 1
ATOM 6489 N N . LEU B 1 335 ? -14.594 -11.609 -28.188 1 85 335 LEU B N 1
ATOM 6490 C CA . LEU B 1 335 ? -13.164 -11.719 -27.906 1 85 335 LEU B CA 1
ATOM 6491 C C . LEU B 1 335 ? -12.422 -10.469 -28.375 1 85 335 LEU B C 1
ATOM 6493 O O . LEU B 1 335 ? -11.641 -9.891 -27.609 1 85 335 LEU B O 1
ATOM 6497 N N . PRO B 1 336 ? -12.742 -9.977 -29.547 1 85 336 PRO B N 1
ATOM 6498 C CA . PRO B 1 336 ? -12.102 -8.727 -29.969 1 85 336 PRO B CA 1
ATOM 6499 C C . PRO B 1 336 ? -12.508 -7.535 -29.109 1 85 336 PRO B C 1
ATOM 6501 O O . PRO B 1 336 ? -11.695 -6.648 -28.844 1 85 336 PRO B O 1
ATOM 6504 N N . ALA B 1 337 ? -13.734 -7.516 -28.75 1 87.25 337 ALA B N 1
ATOM 6505 C CA . ALA B 1 337 ? -14.203 -6.414 -27.922 1 87.25 337 ALA B CA 1
ATOM 6506 C C . ALA B 1 337 ? -13.5 -6.406 -26.562 1 87.25 337 ALA B C 1
ATOM 6508 O O . ALA B 1 337 ? -13.172 -5.344 -26.031 1 87.25 337 ALA B O 1
ATOM 6509 N N . GLU B 1 338 ? -13.305 -7.555 -26.016 1 82.56 338 GLU B N 1
ATOM 6510 C CA . GLU B 1 338 ? -12.602 -7.668 -24.75 1 82.56 338 GLU B CA 1
ATOM 6511 C C . GLU B 1 338 ? -11.148 -7.223 -24.875 1 82.56 338 GLU B C 1
ATOM 6513 O O . GLU B 1 338 ? -10.625 -6.523 -24.016 1 82.56 338 GLU B O 1
ATOM 6518 N N . ALA B 1 339 ? -10.547 -7.605 -25.891 1 77.5 339 ALA B N 1
ATOM 6519 C CA . ALA B 1 339 ? -9.164 -7.23 -26.125 1 77.5 339 ALA B CA 1
ATOM 6520 C C . ALA B 1 339 ? -9.031 -5.723 -26.344 1 77.5 339 ALA B C 1
ATOM 6522 O O . ALA B 1 339 ? -8.078 -5.102 -25.859 1 77.5 339 ALA B O 1
ATOM 6523 N N . ASN B 1 340 ? -9.992 -5.176 -27.016 1 78.81 340 ASN B N 1
ATOM 6524 C CA . ASN B 1 340 ? -9.992 -3.736 -27.266 1 78.81 340 ASN B CA 1
ATOM 6525 C C . ASN B 1 340 ? -10.211 -2.945 -25.984 1 78.81 340 ASN B C 1
ATOM 6527 O O . ASN B 1 340 ? -9.633 -1.869 -25.797 1 78.81 340 ASN B O 1
ATOM 6531 N N . PHE B 1 341 ? -11.055 -3.469 -25.188 1 79.94 341 PHE B N 1
ATOM 6532 C CA . PHE B 1 341 ? -11.305 -2.803 -23.922 1 79.94 341 PHE B CA 1
ATOM 6533 C C . PHE B 1 341 ? -10.039 -2.766 -23.062 1 79.94 341 PHE B C 1
ATOM 6535 O O . PHE B 1 341 ? -9.742 -1.756 -22.422 1 79.94 341 PHE B O 1
ATOM 6542 N N . ALA B 1 342 ? -9.375 -3.844 -23.078 1 72.38 342 ALA B N 1
ATOM 6543 C CA . ALA B 1 342 ? -8.148 -3.947 -22.297 1 72.38 342 ALA B CA 1
ATOM 6544 C C . ALA B 1 342 ? -7.07 -3.014 -22.844 1 72.38 342 ALA B C 1
ATOM 6546 O O . ALA B 1 342 ? -6.246 -2.5 -22.078 1 72.38 342 ALA B O 1
ATOM 6547 N N . ALA B 1 343 ? -7.125 -2.834 -24.094 1 68.56 343 ALA B N 1
ATOM 6548 C CA . ALA B 1 343 ? -6.102 -2.02 -24.734 1 68.56 343 ALA B CA 1
ATOM 6549 C C . ALA B 1 343 ? -6.41 -0.532 -24.594 1 68.56 343 ALA B C 1
ATOM 6551 O O . ALA B 1 343 ? -5.496 0.297 -24.578 1 68.56 343 ALA B O 1
ATOM 6552 N N . LYS B 1 344 ? -7.77 -0.321 -24.656 1 64.94 344 LYS B N 1
ATOM 6553 C CA . LYS B 1 344 ? -8.172 1.083 -24.625 1 64.94 344 LYS B CA 1
ATOM 6554 C C . LYS B 1 344 ? -8.016 1.66 -23.219 1 64.94 344 LYS B C 1
ATOM 6556 O O . LYS B 1 344 ? -8.289 0.976 -22.234 1 64.94 344 LYS B O 1
ATOM 6561 N N . ASP B 1 345 ? -7.215 2.594 -23.078 1 59.22 345 ASP B N 1
ATOM 6562 C CA . ASP B 1 345 ? -6.949 3.365 -21.875 1 59.22 345 ASP B CA 1
ATOM 6563 C C . ASP B 1 345 ? -8.164 4.203 -21.484 1 59.22 345 ASP B C 1
ATOM 6565 O O . ASP B 1 345 ? -8.07 5.43 -21.375 1 59.22 345 ASP B O 1
ATOM 6569 N N . LYS B 1 346 ? -9.391 3.594 -21.734 1 60.44 346 LYS B N 1
ATOM 6570 C CA . LYS B 1 346 ? -10.508 4.449 -21.359 1 60.44 346 LYS B CA 1
ATOM 6571 C C . LYS B 1 346 ? -10.633 4.535 -19.828 1 60.44 346 LYS B C 1
ATOM 6573 O O . LYS B 1 346 ? -10.562 3.518 -19.141 1 60.44 346 LYS B O 1
ATOM 6578 N N . SER B 1 347 ? -10.352 5.66 -19.359 1 63.22 347 SER B N 1
ATOM 6579 C CA . SER B 1 347 ? -10.438 5.961 -17.938 1 63.22 347 SER B CA 1
ATOM 6580 C C . SER B 1 347 ? -11.891 6.137 -17.5 1 63.22 347 SER B C 1
ATOM 6582 O O . SER B 1 347 ? -12.625 6.945 -18.078 1 63.22 347 SER B O 1
ATOM 6584 N N . TYR B 1 348 ? -12.461 5.066 -16.938 1 75.31 348 TYR B N 1
ATOM 6585 C CA . TYR B 1 348 ? -13.758 5.266 -16.297 1 75.31 348 TYR B CA 1
ATOM 6586 C C . TYR B 1 348 ? -13.594 5.922 -14.93 1 75.31 348 TYR B C 1
ATOM 6588 O O . TYR B 1 348 ? -12.555 5.762 -14.273 1 75.31 348 TYR B O 1
ATOM 6596 N N . ASP B 1 349 ? -14.445 6.879 -14.68 1 80 349 ASP B N 1
ATOM 6597 C CA . ASP B 1 349 ? -14.391 7.641 -13.43 1 80 349 ASP B CA 1
ATOM 6598 C C . ASP B 1 349 ? -14.961 6.832 -12.273 1 80 349 ASP B C 1
ATOM 6600 O O . ASP B 1 349 ? -16.094 7.059 -11.852 1 80 349 ASP B O 1
ATOM 6604 N N . CYS B 1 350 ? -14.32 5.789 -11.859 1 87.38 350 CYS B N 1
ATOM 6605 C CA . CYS B 1 350 ? -14.695 5.031 -10.672 1 87.38 350 CYS B CA 1
ATOM 6606 C C . CYS B 1 350 ? -14.07 5.633 -9.422 1 87.38 350 CYS B C 1
ATOM 6608 O O . CYS B 1 350 ? -12.859 5.555 -9.234 1 87.38 350 CYS B O 1
ATOM 6610 N N . GLN B 1 351 ? -14.906 6.184 -8.586 1 88.94 351 GLN B N 1
ATOM 6611 C CA . GLN B 1 351 ? -14.445 6.848 -7.367 1 88.94 351 GLN B CA 1
ATOM 6612 C C . GLN B 1 351 ? -14.141 5.836 -6.27 1 88.94 351 GLN B C 1
ATOM 6614 O O . GLN B 1 351 ? -14.578 4.684 -6.34 1 88.94 351 GLN B O 1
ATOM 6619 N N . VAL B 1 352 ? -13.375 6.301 -5.309 1 90.75 352 VAL B N 1
ATOM 6620 C CA . VAL B 1 352 ? -13.055 5.445 -4.172 1 90.75 352 VAL B CA 1
ATOM 6621 C C . VAL B 1 352 ? -14.297 5.227 -3.314 1 90.75 352 VAL B C 1
ATOM 6623 O O . VAL B 1 352 ? -15.141 6.121 -3.189 1 90.75 352 VAL B O 1
ATOM 6626 N N . PRO B 1 353 ? -14.406 4.039 -2.797 1 92.94 353 PRO B N 1
ATOM 6627 C CA . PRO B 1 353 ? -15.562 3.783 -1.939 1 92.94 353 PRO B CA 1
ATOM 6628 C C . PRO B 1 353 ? -15.445 4.445 -0.569 1 92.94 353 PRO B C 1
ATOM 6630 O O . PRO B 1 353 ? -14.344 4.594 -0.045 1 92.94 353 PRO B O 1
ATOM 6633 N N . CYS B 1 354 ? -16.609 4.836 0.006 1 94.25 354 CYS B N 1
ATOM 6634 C CA . CYS B 1 354 ? -16.625 5.441 1.333 1 94.25 354 CYS B CA 1
ATOM 6635 C C . CYS B 1 354 ? -16.375 4.395 2.41 1 94.25 354 CYS B C 1
ATOM 6637 O O . CYS B 1 354 ? -15.75 4.691 3.434 1 94.25 354 CYS B O 1
ATOM 6639 N N . ASN B 1 355 ? -16.906 3.256 2.168 1 93.5 355 ASN B N 1
ATOM 6640 C CA . ASN B 1 355 ? -16.703 2.119 3.057 1 93.5 355 ASN B CA 1
ATOM 6641 C C . ASN B 1 355 ? -16.125 0.917 2.307 1 93.5 355 ASN B C 1
ATOM 6643 O O . ASN B 1 355 ? -16.812 0.336 1.456 1 93.5 355 ASN B O 1
ATOM 6647 N N . LEU B 1 356 ? -14.945 0.577 2.67 1 93.06 356 LEU B N 1
ATOM 6648 C CA . LEU B 1 356 ? -14.281 -0.539 2.008 1 93.06 356 LEU B CA 1
ATOM 6649 C C . LEU B 1 356 ? -13.852 -1.595 3.021 1 93.06 356 LEU B C 1
ATOM 6651 O O . LEU B 1 356 ? -13.188 -1.279 4.012 1 93.06 356 LEU B O 1
ATOM 6655 N N . THR B 1 357 ? -14.289 -2.797 2.799 1 93.62 357 THR B N 1
ATOM 6656 C CA . THR B 1 357 ? -13.844 -3.928 3.605 1 93.62 357 THR B CA 1
ATOM 6657 C C . THR B 1 357 ? -12.906 -4.828 2.807 1 93.62 357 THR B C 1
ATOM 6659 O O . THR B 1 357 ? -13.266 -5.316 1.735 1 93.62 357 THR B O 1
ATOM 6662 N N . ILE B 1 358 ? -11.773 -5.07 3.342 1 92.5 358 ILE B N 1
ATOM 6663 C CA . ILE B 1 358 ? -10.758 -5.875 2.668 1 92.5 358 ILE B CA 1
ATOM 6664 C C . ILE B 1 358 ? -10.445 -7.117 3.504 1 92.5 358 ILE B C 1
ATOM 6666 O O . ILE B 1 358 ? -10.219 -7.02 4.711 1 92.5 358 ILE B O 1
ATOM 6670 N N . TYR B 1 359 ? -10.445 -8.211 2.893 1 94.62 359 TYR B N 1
ATOM 6671 C CA . TYR B 1 359 ? -9.992 -9.445 3.516 1 94.62 359 TYR B CA 1
ATOM 6672 C C . TYR B 1 359 ? -8.602 -9.828 3.021 1 94.62 359 TYR B C 1
ATOM 6674 O O . TYR B 1 359 ? -8.445 -10.312 1.899 1 94.62 359 TYR B O 1
ATOM 6682 N N . ASP B 1 360 ? -7.664 -9.633 3.855 1 92.12 360 ASP B N 1
ATOM 6683 C CA . ASP B 1 360 ? -6.293 -10.016 3.525 1 92.12 360 ASP B CA 1
ATOM 6684 C C . ASP B 1 360 ? -6.039 -11.484 3.852 1 92.12 360 ASP B C 1
ATOM 6686 O O . ASP B 1 360 ? -6.379 -11.953 4.941 1 92.12 360 ASP B O 1
ATOM 6690 N N . THR B 1 361 ? -5.43 -12.109 2.879 1 93.81 361 THR B N 1
ATOM 6691 C CA . THR B 1 361 ? -5.207 -13.539 3.078 1 93.81 361 THR B CA 1
ATOM 6692 C C . THR B 1 361 ? -3.715 -13.844 3.133 1 93.81 361 THR B C 1
ATOM 6694 O O . THR B 1 361 ? -2.924 -13.258 2.391 1 93.81 361 THR B O 1
ATOM 6697 N N . ARG B 1 362 ? -3.381 -14.68 4.004 1 90.31 362 ARG B N 1
ATOM 6698 C CA . ARG B 1 362 ? -2.047 -15.266 4.102 1 90.31 362 ARG B CA 1
ATOM 6699 C C . ARG B 1 362 ? -2.082 -16.766 3.852 1 90.31 362 ARG B C 1
ATOM 6701 O O . ARG B 1 362 ? -2.797 -17.5 4.539 1 90.31 362 ARG B O 1
ATOM 6708 N N . VAL B 1 363 ? -1.269 -17.188 2.895 1 92.88 363 VAL B N 1
ATOM 6709 C CA . VAL B 1 363 ? -1.371 -18.578 2.469 1 92.88 363 VAL B CA 1
ATOM 6710 C C . VAL B 1 363 ? -0.113 -19.344 2.881 1 92.88 363 VAL B C 1
ATOM 6712 O O . VAL B 1 363 ? 1.001 -18.828 2.746 1 92.88 363 VAL B O 1
ATOM 6715 N N . SER B 1 364 ? -0.316 -20.453 3.461 1 88.88 364 SER B N 1
ATOM 6716 C CA . SER B 1 364 ? 0.753 -21.406 3.762 1 88.88 364 SER B CA 1
ATOM 6717 C C . SER B 1 364 ? 0.372 -22.828 3.344 1 88.88 364 SER B C 1
ATOM 6719 O O . SER B 1 364 ? -0.803 -23.109 3.102 1 88.88 364 SER B O 1
ATOM 6721 N N . PHE B 1 365 ? 1.41 -23.703 3.096 1 89.44 365 PHE B N 1
ATOM 6722 C CA . PHE B 1 365 ? 1.128 -25.016 2.525 1 89.44 365 PHE B CA 1
ATOM 6723 C C . PHE B 1 365 ? 1.881 -26.109 3.279 1 89.44 365 PHE B C 1
ATOM 6725 O O . PHE B 1 365 ? 2.953 -25.859 3.836 1 89.44 365 PHE B O 1
ATOM 6732 N N . ALA B 1 366 ? 1.169 -27.281 3.342 1 83.12 366 ALA B N 1
ATOM 6733 C CA . ALA B 1 366 ? 1.79 -28.5 3.846 1 83.12 366 ALA B CA 1
ATOM 6734 C C . ALA B 1 366 ? 1.564 -29.656 2.889 1 83.12 366 ALA B C 1
ATOM 6736 O O . ALA B 1 366 ? 0.531 -29.734 2.219 1 83.12 366 ALA B O 1
ATOM 6737 N N . TYR B 1 367 ? 2.553 -30.516 2.805 1 86.12 367 TYR B N 1
ATOM 6738 C CA . TYR B 1 367 ? 2.43 -31.703 1.971 1 86.12 367 TYR B CA 1
ATOM 6739 C C . TYR B 1 367 ? 1.238 -32.531 2.4 1 86.12 367 TYR B C 1
ATOM 6741 O O . TYR B 1 367 ? 1.047 -32.812 3.594 1 86.12 367 TYR B O 1
ATOM 6749 N N . TYR B 1 368 ? 0.454 -32.844 1.445 1 85.62 368 TYR B N 1
ATOM 6750 C CA . TYR B 1 368 ? -0.773 -33.594 1.702 1 85.62 368 TYR B CA 1
ATOM 6751 C C . TYR B 1 368 ? -1.076 -34.562 0.559 1 85.62 368 TYR B C 1
ATOM 6753 O O . TYR B 1 368 ? -0.866 -34.219 -0.61 1 85.62 368 TYR B O 1
ATOM 6761 N N . PRO B 1 369 ? -1.675 -35.781 0.8 1 84.75 369 PRO B N 1
ATOM 6762 C CA . PRO B 1 369 ? -1.833 -36.406 2.119 1 84.75 369 PRO B CA 1
ATOM 6763 C C . PRO B 1 369 ? -0.519 -36.938 2.678 1 84.75 369 PRO B C 1
ATOM 6765 O O . PRO B 1 369 ? 0.389 -37.281 1.914 1 84.75 369 PRO B O 1
ATOM 6768 N N . GLY B 1 370 ? -0.475 -36.938 3.988 1 80.56 370 GLY B N 1
ATOM 6769 C CA . GLY B 1 370 ? 0.652 -37.625 4.594 1 80.56 370 GLY B CA 1
ATOM 6770 C C . GLY B 1 370 ? 0.663 -39.094 4.309 1 80.56 370 GLY B C 1
ATOM 6771 O O . GLY B 1 370 ? -0.378 -39.688 4.008 1 80.56 370 GLY B O 1
ATOM 6772 N N . GLN B 1 371 ? 1.858 -39.625 4.414 1 81.94 371 GLN B N 1
ATOM 6773 C CA . GLN B 1 371 ? 2.004 -41.031 4 1 81.94 371 GLN B CA 1
ATOM 6774 C C . GLN B 1 371 ? 1.04 -41.938 4.762 1 81.94 371 GLN B C 1
ATOM 6776 O O . GLN B 1 371 ? 0.442 -42.844 4.18 1 81.94 371 GLN B O 1
ATOM 6781 N N . HIS B 1 372 ? 0.876 -41.688 5.969 1 82.12 372 HIS B N 1
ATOM 6782 C CA . HIS B 1 372 ? -0.025 -42.5 6.77 1 82.12 372 HIS B CA 1
ATOM 6783 C C . HIS B 1 372 ? -1.468 -42.375 6.297 1 82.12 372 HIS B C 1
ATOM 6785 O O . HIS B 1 372 ? -2.211 -43.344 6.258 1 82.12 372 HIS B O 1
ATOM 6791 N N . HIS B 1 373 ? -1.871 -41.188 6.043 1 84.56 373 HIS B N 1
ATOM 6792 C CA . HIS B 1 373 ? -3.215 -40.938 5.547 1 84.56 373 HIS B CA 1
ATOM 6793 C C . HIS B 1 373 ? -3.361 -41.375 4.094 1 84.56 373 HIS B C 1
ATOM 6795 O O . HIS B 1 373 ? -4.434 -41.812 3.682 1 84.56 373 HIS B O 1
ATOM 6801 N N . LEU B 1 374 ? -2.361 -41.219 3.393 1 86.75 374 LEU B N 1
ATOM 6802 C CA . LEU B 1 374 ? -2.355 -41.625 1.99 1 86.75 374 LEU B CA 1
ATOM 6803 C C . LEU B 1 374 ? -2.596 -43.125 1.854 1 86.75 374 LEU B C 1
ATOM 6805 O O . LEU B 1 374 ? -3.34 -43.562 0.973 1 86.75 374 LEU B O 1
ATOM 6809 N N . ASP B 1 375 ? -2.002 -43.875 2.678 1 84.88 375 ASP B N 1
ATOM 6810 C CA . ASP B 1 375 ? -2.189 -45.312 2.668 1 84.88 375 ASP B CA 1
ATOM 6811 C C . ASP B 1 375 ? -3.648 -45.688 2.939 1 84.88 375 ASP B C 1
ATOM 6813 O O . ASP B 1 375 ? -4.203 -46.562 2.289 1 84.88 375 ASP B O 1
ATOM 6817 N N . GLU B 1 376 ? -4.105 -44.969 3.832 1 85.19 376 GLU B N 1
ATOM 6818 C CA . GLU B 1 376 ? -5.504 -45.188 4.176 1 85.19 376 GLU B CA 1
ATOM 6819 C C . GLU B 1 376 ? -6.426 -44.812 3.021 1 85.19 376 GLU B C 1
ATOM 6821 O O . GLU B 1 376 ? -7.359 -45.562 2.697 1 85.19 376 GLU B O 1
ATOM 6826 N N . LEU B 1 377 ? -6.203 -43.719 2.424 1 86.19 377 LEU B N 1
ATOM 6827 C CA . LEU B 1 377 ? -7.035 -43.219 1.328 1 86.19 377 LEU B CA 1
ATOM 6828 C C . LEU B 1 377 ? -6.934 -44.156 0.119 1 86.19 377 LEU B C 1
ATOM 6830 O O . LEU B 1 377 ? -7.926 -44.375 -0.579 1 86.19 377 LEU B O 1
ATOM 6834 N N . THR B 1 378 ? -5.809 -44.625 -0.118 1 88.38 378 THR B N 1
ATOM 6835 C CA . THR B 1 378 ? -5.605 -45.531 -1.241 1 88.38 378 THR B CA 1
ATOM 6836 C C . THR B 1 378 ? -6.395 -46.812 -1.042 1 88.38 378 THR B C 1
ATOM 6838 O O . THR B 1 378 ? -6.988 -47.344 -1.987 1 88.38 378 THR B O 1
ATOM 6841 N N . ARG B 1 379 ? -6.395 -47.25 0.095 1 84.56 379 ARG B N 1
ATOM 6842 C CA . ARG B 1 379 ? -7.121 -48.469 0.406 1 84.56 379 ARG B CA 1
ATOM 6843 C C . ARG B 1 379 ? -8.625 -48.281 0.299 1 84.56 379 ARG B C 1
ATOM 6845 O O . ARG B 1 379 ? -9.336 -49.094 -0.266 1 84.56 379 ARG B O 1
ATOM 6852 N N . MET B 1 380 ? -8.977 -47.156 0.717 1 84.44 380 MET B N 1
ATOM 6853 C CA . MET B 1 380 ? -10.406 -46.875 0.795 1 84.44 380 MET B CA 1
ATOM 6854 C C . MET B 1 380 ? -10.977 -46.562 -0.584 1 84.44 380 MET B C 1
ATOM 6856 O O . MET B 1 380 ? -12.125 -46.906 -0.884 1 84.44 380 MET B O 1
ATOM 6860 N N . THR B 1 381 ? -10.305 -45.875 -1.43 1 85.75 381 THR B N 1
ATOM 6861 C CA . THR B 1 381 ? -10.859 -45.375 -2.68 1 85.75 381 THR B CA 1
ATOM 6862 C C . THR B 1 381 ? -10.367 -46.188 -3.865 1 85.75 381 THR B C 1
ATOM 6864 O O . THR B 1 381 ? -10.852 -46.031 -4.984 1 85.75 381 THR B O 1
ATOM 6867 N N . ASN B 1 382 ? -9.438 -47.062 -3.721 1 87.25 382 ASN B N 1
ATOM 6868 C CA . ASN B 1 382 ? -8.828 -47.875 -4.773 1 87.25 382 ASN B CA 1
ATOM 6869 C C . ASN B 1 382 ? -8.164 -47 -5.836 1 87.25 382 ASN B C 1
ATOM 6871 O O . ASN B 1 382 ? -8.289 -47.25 -7.031 1 87.25 382 ASN B O 1
ATOM 6875 N N . ARG B 1 383 ? -7.625 -45.906 -5.398 1 89.81 383 ARG B N 1
ATOM 6876 C CA . ARG B 1 383 ? -6.883 -45 -6.277 1 89.81 383 ARG B CA 1
ATOM 6877 C C . ARG B 1 383 ? -5.395 -45.031 -5.949 1 89.81 383 ARG B C 1
ATOM 6879 O O . ARG B 1 383 ? -5.004 -45.344 -4.828 1 89.81 383 ARG B O 1
ATOM 6886 N N . THR B 1 384 ? -4.613 -44.719 -6.945 1 89.81 384 THR B N 1
ATOM 6887 C CA . THR B 1 384 ? -3.17 -44.688 -6.73 1 89.81 384 THR B CA 1
ATOM 6888 C C . THR B 1 384 ? -2.768 -43.438 -5.973 1 89.81 384 THR B C 1
ATOM 6890 O O . THR B 1 384 ? -3.514 -42.438 -5.945 1 89.81 384 THR B O 1
ATOM 6893 N N . GLU B 1 385 ? -1.589 -43.531 -5.422 1 88.62 385 GLU B N 1
ATOM 6894 C CA . GLU B 1 385 ? -1.051 -42.406 -4.695 1 88.62 385 GLU B CA 1
ATOM 6895 C C . GLU B 1 385 ? -0.918 -41.188 -5.605 1 88.62 385 GLU B C 1
ATOM 6897 O O . GLU B 1 385 ? -1.269 -40.062 -5.215 1 88.62 385 GLU B O 1
ATOM 6902 N N . SER B 1 386 ? -0.416 -41.375 -6.73 1 87.69 386 SER B N 1
ATOM 6903 C CA . SER B 1 386 ? -0.217 -40.312 -7.691 1 87.69 386 SER B CA 1
ATOM 6904 C C . SER B 1 386 ? -1.545 -39.688 -8.094 1 87.69 386 SER B C 1
ATOM 6906 O O . SER B 1 386 ? -1.635 -38.469 -8.242 1 87.69 386 SER B O 1
ATOM 6908 N N . ASP B 1 387 ? -2.533 -40.469 -8.203 1 90.88 387 ASP B N 1
ATOM 6909 C CA . ASP B 1 387 ? -3.854 -39.969 -8.578 1 90.88 387 ASP B CA 1
ATOM 6910 C C . ASP B 1 387 ? -4.449 -39.094 -7.473 1 90.88 387 ASP B C 1
ATOM 6912 O O . ASP B 1 387 ? -5.031 -38.062 -7.75 1 90.88 387 ASP B O 1
ATOM 6916 N N . ILE B 1 388 ? -4.332 -39.562 -6.281 1 91.56 388 ILE B N 1
ATOM 6917 C CA . ILE B 1 388 ? -4.867 -38.812 -5.148 1 91.56 388 ILE B CA 1
ATOM 6918 C C . ILE B 1 388 ? -4.152 -37.469 -5.023 1 91.56 388 ILE B C 1
ATOM 6920 O O . ILE B 1 388 ? -4.793 -36.406 -4.895 1 91.56 388 ILE B O 1
ATOM 6924 N N . ARG B 1 389 ? -2.902 -37.406 -5.156 1 90.06 389 ARG B N 1
ATOM 6925 C CA . ARG B 1 389 ? -2.123 -36.188 -4.973 1 90.06 389 ARG B CA 1
ATOM 6926 C C . ARG B 1 389 ? -2.342 -35.219 -6.129 1 90.06 389 ARG B C 1
ATOM 6928 O O . ARG B 1 389 ? -2.293 -34 -5.945 1 90.06 389 ARG B O 1
ATOM 6935 N N . LYS B 1 390 ? -2.615 -35.75 -7.25 1 91.44 390 LYS B N 1
ATOM 6936 C CA . LYS B 1 390 ? -2.826 -34.938 -8.43 1 91.44 390 LYS B CA 1
ATOM 6937 C C . LYS B 1 390 ? -4.207 -34.281 -8.414 1 91.44 390 LYS B C 1
ATOM 6939 O O . LYS B 1 390 ? -4.434 -33.25 -9.07 1 91.44 390 LYS B O 1
ATOM 6944 N N . ASN B 1 391 ? -5.109 -34.781 -7.582 1 94.38 391 ASN B N 1
ATOM 6945 C CA . ASN B 1 391 ? -6.488 -34.344 -7.762 1 94.38 391 ASN B CA 1
ATOM 6946 C C . ASN B 1 391 ? -7.07 -33.781 -6.469 1 94.38 391 ASN B C 1
ATOM 6948 O O . ASN B 1 391 ? -7.988 -32.969 -6.504 1 94.38 391 ASN B O 1
ATOM 6952 N N . VAL B 1 392 ? -6.625 -34.25 -5.406 1 94.88 392 VAL B N 1
ATOM 6953 C CA . VAL B 1 392 ? -7.301 -33.906 -4.152 1 94.88 392 VAL B CA 1
ATOM 6954 C C . VAL B 1 392 ? -6.527 -32.812 -3.424 1 94.88 392 VAL B C 1
ATOM 6956 O O . VAL B 1 392 ? -5.293 -32.844 -3.373 1 94.88 392 VAL B O 1
ATOM 6959 N N . LEU B 1 393 ? -7.266 -31.859 -2.922 1 95.75 393 LEU B N 1
ATOM 6960 C CA . LEU B 1 393 ? -6.668 -30.781 -2.127 1 95.75 393 LEU B CA 1
ATOM 6961 C C . LEU B 1 393 ? -7.484 -30.531 -0.865 1 95.75 393 LEU B C 1
ATOM 6963 O O . LEU B 1 393 ? -8.695 -30.75 -0.849 1 95.75 393 LEU B O 1
ATOM 6967 N N . ASP B 1 394 ? -6.77 -30.125 0.142 1 94.94 394 ASP B N 1
ATOM 6968 C CA . ASP B 1 394 ? -7.363 -29.688 1.399 1 94.94 394 ASP B CA 1
ATOM 6969 C C . ASP B 1 394 ? -7.164 -28.188 1.602 1 94.94 394 ASP B C 1
ATOM 6971 O O . ASP B 1 394 ? -6.07 -27.656 1.371 1 94.94 394 ASP B O 1
ATOM 6975 N N . VAL B 1 395 ? -8.234 -27.531 1.966 1 96.38 395 VAL B N 1
ATOM 6976 C CA . VAL B 1 395 ? -8.102 -26.109 2.215 1 96.38 395 VAL B CA 1
ATOM 6977 C C . VAL B 1 395 ? -8.859 -25.719 3.488 1 96.38 395 VAL B C 1
ATOM 6979 O O . VAL B 1 395 ? -9.969 -26.203 3.721 1 96.38 395 VAL B O 1
ATOM 6982 N N . ARG B 1 396 ? -8.234 -24.953 4.293 1 95.94 396 ARG B N 1
ATOM 6983 C CA . ARG B 1 396 ? -8.836 -24.422 5.508 1 95.94 396 ARG B CA 1
ATOM 6984 C C . ARG B 1 396 ? -8.781 -22.891 5.512 1 95.94 396 ARG B C 1
ATOM 6986 O O . ARG B 1 396 ? -7.711 -22.297 5.363 1 95.94 396 ARG B O 1
ATOM 6993 N N . ILE B 1 397 ? -9.906 -22.297 5.66 1 96.94 397 ILE B N 1
ATOM 6994 C CA . ILE B 1 397 ? -10.008 -20.844 5.738 1 96.94 397 ILE B CA 1
ATOM 6995 C C . ILE B 1 397 ? -10.43 -20.422 7.148 1 96.94 397 ILE B C 1
ATOM 6997 O O . ILE B 1 397 ? -11.477 -20.859 7.641 1 96.94 397 ILE B O 1
ATOM 7001 N N . TYR B 1 398 ? -9.656 -19.578 7.746 1 95.44 398 TYR B N 1
ATOM 7002 C CA . TYR B 1 398 ? -9.93 -19.234 9.133 1 95.44 398 TYR B CA 1
ATOM 7003 C C . TYR B 1 398 ? -9.43 -17.828 9.453 1 95.44 398 TYR B C 1
ATOM 7005 O O . TYR B 1 398 ? -8.609 -17.266 8.711 1 95.44 398 TYR B O 1
ATOM 7013 N N . PHE B 1 399 ? -9.977 -17.281 10.508 1 95.38 399 PHE B N 1
ATOM 7014 C CA . PHE B 1 399 ? -9.469 -16.016 11.008 1 95.38 399 PHE B CA 1
ATOM 7015 C C . PHE B 1 399 ? -8.281 -16.234 11.938 1 95.38 399 PHE B C 1
ATOM 7017 O O . PHE B 1 399 ? -8.352 -17.047 12.859 1 95.38 399 PHE B O 1
ATOM 7024 N N . GLU B 1 400 ? -7.254 -15.516 11.727 1 92.31 400 GLU B N 1
ATOM 7025 C CA . GLU B 1 400 ? -6.082 -15.625 12.586 1 92.31 400 GLU B CA 1
ATOM 7026 C C . GLU B 1 400 ? -6.371 -15.078 13.984 1 92.31 400 GLU B C 1
ATOM 7028 O O . GLU B 1 400 ? -5.902 -15.633 14.984 1 92.31 400 GLU B O 1
ATOM 7033 N N . GLU B 1 401 ? -7.055 -14.023 13.984 1 92.12 401 GLU B N 1
ATOM 7034 C CA . GLU B 1 401 ? -7.508 -13.375 15.211 1 92.12 401 GLU B CA 1
ATOM 7035 C C . GLU B 1 401 ? -8.891 -12.758 15.031 1 92.12 401 GLU B C 1
ATOM 7037 O O . GLU B 1 401 ? -9.281 -12.406 13.914 1 92.12 401 GLU B O 1
ATOM 7042 N N . LEU B 1 402 ? -9.562 -12.703 16.125 1 93.62 402 LEU B N 1
ATOM 7043 C CA . LEU B 1 402 ? -10.859 -12.039 16.062 1 93.62 402 LEU B CA 1
ATOM 7044 C C . LEU B 1 402 ? -10.719 -10.531 16.234 1 93.62 402 LEU B C 1
ATOM 7046 O O . LEU B 1 402 ? -11.172 -9.969 17.234 1 93.62 402 LEU B O 1
ATOM 7050 N N . SER B 1 403 ? -10.148 -10.016 15.219 1 94.25 403 SER B N 1
ATOM 7051 C CA . SER B 1 403 ? -9.906 -8.578 15.219 1 94.25 403 SER B CA 1
ATOM 7052 C C . SER B 1 403 ? -9.992 -8 13.812 1 94.25 403 SER B C 1
ATOM 7054 O O . SER B 1 403 ? -9.945 -8.742 12.828 1 94.25 403 SER B O 1
ATOM 7056 N N . PHE B 1 404 ? -10.32 -6.785 13.781 1 94.62 404 PHE B N 1
ATOM 7057 C CA . PHE B 1 404 ? -10.258 -6.09 12.5 1 94.62 404 PHE B CA 1
ATOM 7058 C C . PHE B 1 404 ? -9.586 -4.73 12.648 1 94.62 404 PHE B C 1
ATOM 7060 O O . PHE B 1 404 ? -9.703 -4.09 13.695 1 94.62 404 PHE B O 1
ATOM 7067 N N . GLN B 1 405 ? -8.812 -4.352 11.656 1 95.25 405 GLN B N 1
ATOM 7068 C CA . GLN B 1 405 ? -8.156 -3.051 11.602 1 95.25 405 GLN B CA 1
ATOM 7069 C C . GLN B 1 405 ? -9.047 -2.014 10.922 1 95.25 405 GLN B C 1
ATOM 7071 O O . GLN B 1 405 ? -9.484 -2.209 9.789 1 95.25 405 GLN B O 1
ATOM 7076 N N . LYS B 1 406 ? -9.273 -1.018 11.641 1 95.62 406 LYS B N 1
ATOM 7077 C CA . LYS B 1 406 ? -10.094 0.069 11.117 1 95.62 406 LYS B CA 1
ATOM 7078 C C . LYS B 1 406 ? -9.242 1.29 10.781 1 95.62 406 LYS B C 1
ATOM 7080 O O . LYS B 1 406 ? -8.562 1.832 11.648 1 95.62 406 LYS B O 1
ATOM 7085 N N . ILE B 1 407 ? -9.219 1.707 9.57 1 94.5 407 ILE B N 1
ATOM 7086 C CA . ILE B 1 407 ? -8.539 2.91 9.102 1 94.5 407 ILE B CA 1
ATOM 7087 C C . ILE B 1 407 ? -9.578 3.969 8.727 1 94.5 407 ILE B C 1
ATOM 7089 O O . ILE B 1 407 ? -10.281 3.83 7.723 1 94.5 407 ILE B O 1
ATOM 7093 N N . GLN B 1 408 ? -9.633 5.008 9.453 1 95.56 408 GLN B N 1
ATOM 7094 C CA . GLN B 1 408 ? -10.664 6.023 9.258 1 95.56 408 GLN B CA 1
ATOM 7095 C C . GLN B 1 408 ? -10.047 7.387 8.961 1 95.56 408 GLN B C 1
ATOM 7097 O O . GLN B 1 408 ? -9.172 7.852 9.703 1 95.56 408 GLN B O 1
ATOM 7102 N N . GLU B 1 409 ? -10.523 7.953 7.875 1 94.56 409 GLU B N 1
ATOM 7103 C CA . GLU B 1 409 ? -10.133 9.32 7.555 1 94.56 409 GLU B CA 1
ATOM 7104 C C . GLU B 1 409 ? -10.945 10.328 8.359 1 94.56 409 GLU B C 1
ATOM 7106 O O . GLU B 1 409 ? -12.18 10.242 8.414 1 94.56 409 GLU B O 1
ATOM 7111 N N . ILE B 1 410 ? -10.219 11.234 8.977 1 94.38 410 ILE B N 1
ATOM 7112 C CA . ILE B 1 410 ? -10.898 12.273 9.742 1 94.38 410 ILE B CA 1
ATOM 7113 C C . ILE B 1 410 ? -10.352 13.641 9.352 1 94.38 410 ILE B C 1
ATOM 7115 O O . ILE B 1 410 ? -9.188 13.766 8.961 1 94.38 410 ILE B O 1
ATOM 7119 N N . PRO B 1 411 ? -11.258 14.633 9.344 1 93.44 411 PRO B N 1
ATOM 7120 C CA . PRO B 1 411 ? -10.742 15.984 9.086 1 93.44 411 PRO B CA 1
ATOM 7121 C C . PRO B 1 411 ? -9.727 16.438 10.141 1 93.44 411 PRO B C 1
ATOM 7123 O O . PRO B 1 411 ? -9.961 16.266 11.336 1 93.44 411 PRO B O 1
ATOM 7126 N N . SER B 1 412 ? -8.656 17.031 9.656 1 91.31 412 SER B N 1
ATOM 7127 C CA . SER B 1 412 ? -7.605 17.484 10.562 1 91.31 412 SER B CA 1
ATOM 7128 C C . SER B 1 412 ? -7.785 18.953 10.93 1 91.31 412 SER B C 1
ATOM 7130 O O . SER B 1 412 ? -7.242 19.422 11.938 1 91.31 412 SER B O 1
ATOM 7132 N N . TYR B 1 413 ? -8.383 19.75 10.062 1 92.31 413 TYR B N 1
ATOM 7133 C CA . TYR B 1 413 ? -8.625 21.172 10.242 1 92.31 413 TYR B CA 1
ATOM 7134 C C . TYR B 1 413 ? -10.055 21.531 9.883 1 92.31 413 TYR B C 1
ATOM 7136 O O . TYR B 1 413 ? -10.391 21.688 8.711 1 92.31 413 TYR B O 1
ATOM 7144 N N . GLU B 1 414 ? -10.867 21.703 10.984 1 93 414 GLU B N 1
ATOM 7145 C CA . GLU B 1 414 ? -12.281 22.016 10.797 1 93 414 GLU B CA 1
ATOM 7146 C C . GLU B 1 414 ? -12.539 23.5 10.953 1 93 414 GLU B C 1
ATOM 7148 O O . GLU B 1 414 ? -11.609 24.281 11.188 1 93 414 GLU B O 1
ATOM 7153 N N . PHE B 1 415 ? -13.844 23.906 10.828 1 93.69 415 PHE B N 1
ATOM 7154 C CA . PHE B 1 415 ? -14.25 25.312 10.914 1 93.69 415 PHE B CA 1
ATOM 7155 C C . PHE B 1 415 ? -13.984 25.859 12.305 1 93.69 415 PHE B C 1
ATOM 7157 O O . PHE B 1 415 ? -13.609 27.031 12.453 1 93.69 415 PHE B O 1
ATOM 7164 N N . THR B 1 416 ? -14.094 25.094 13.273 1 91.81 416 THR B N 1
ATOM 7165 C CA . THR B 1 416 ? -13.828 25.5 14.641 1 91.81 416 THR B CA 1
ATOM 7166 C C . THR B 1 416 ? -12.344 25.828 14.828 1 91.81 416 THR B C 1
ATOM 7168 O O . THR B 1 416 ? -11.992 26.766 15.547 1 91.81 416 THR B O 1
ATOM 7171 N N . ASN B 1 417 ? -11.516 25.047 14.211 1 92.19 417 ASN B N 1
ATOM 7172 C CA . ASN B 1 417 ? -10.086 25.312 14.266 1 92.19 417 ASN B CA 1
ATOM 7173 C C . ASN B 1 417 ? -9.75 26.656 13.602 1 92.19 417 ASN B C 1
ATOM 7175 O O . ASN B 1 417 ? -8.898 27.391 14.094 1 92.19 417 ASN B O 1
ATOM 7179 N N . LEU B 1 418 ? -10.406 26.828 12.516 1 93 418 LEU B N 1
ATOM 7180 C CA . LEU B 1 418 ? -10.195 28.094 11.805 1 93 418 LEU B CA 1
ATOM 7181 C C . LEU B 1 418 ? -10.562 29.281 12.688 1 93 418 LEU B C 1
ATOM 7183 O O . LEU B 1 418 ? -9.781 30.234 12.805 1 93 418 LEU B O 1
ATOM 7187 N N . GLN B 1 419 ? -11.68 29.219 13.312 1 92.75 419 GLN B N 1
ATOM 7188 C CA . GLN B 1 419 ? -12.141 30.297 14.188 1 92.75 419 GLN B CA 1
ATOM 7189 C C . GLN B 1 419 ? -11.18 30.516 15.352 1 92.75 419 GLN B C 1
ATOM 7191 O O . GLN B 1 419 ? -10.867 31.656 15.703 1 92.75 419 GLN B O 1
ATOM 7196 N N . SER B 1 420 ? -10.789 29.438 15.844 1 90.44 420 SER B N 1
ATOM 7197 C CA . SER B 1 420 ? -9.867 29.516 16.969 1 90.44 420 SER B CA 1
ATOM 7198 C C . SER B 1 420 ? -8.531 30.109 16.547 1 90.44 420 SER B C 1
ATOM 7200 O O . SER B 1 420 ? -7.918 30.875 17.297 1 90.44 420 SER B O 1
ATOM 7202 N N . SER B 1 421 ? -8.102 29.75 15.398 1 92.25 421 SER B N 1
ATOM 7203 C CA . SER B 1 421 ? -6.844 30.297 14.898 1 92.25 421 SER B CA 1
ATOM 7204 C C . SER B 1 421 ? -6.941 31.797 14.656 1 92.25 421 SER B C 1
ATOM 7206 O O . SER B 1 421 ? -6.031 32.531 15.016 1 92.25 421 SER B O 1
ATOM 7208 N N . ILE B 1 422 ? -7.996 32.219 14.094 1 92.12 422 ILE B N 1
ATOM 7209 C CA . ILE B 1 422 ? -8.195 33.625 13.828 1 92.12 422 ILE B CA 1
ATOM 7210 C C . ILE B 1 422 ? -8.273 34.406 15.156 1 92.12 422 ILE B C 1
ATOM 7212 O O . ILE B 1 422 ? -7.625 35.438 15.32 1 92.12 422 ILE B O 1
ATOM 7216 N N . GLY B 1 423 ? -9.07 33.875 16.047 1 90.94 423 GLY B N 1
ATOM 7217 C CA . GLY B 1 423 ? -9.148 34.469 17.359 1 90.94 423 GLY B CA 1
ATOM 7218 C C . GLY B 1 423 ? -7.816 34.531 18.078 1 90.94 423 GLY B C 1
ATOM 7219 O O . GLY B 1 423 ? -7.496 35.531 18.734 1 90.94 423 GLY B O 1
ATOM 7220 N N . GLY B 1 424 ? -7.133 33.438 17.969 1 91.69 424 GLY B N 1
ATOM 7221 C CA . GLY B 1 424 ? -5.812 33.406 18.578 1 91.69 424 GLY B CA 1
ATOM 7222 C C . GLY B 1 424 ? -4.871 34.438 18 1 91.69 424 GLY B C 1
ATOM 7223 O O . GLY B 1 424 ? -4.156 35.125 18.75 1 91.69 424 GLY B O 1
ATOM 7224 N N . TYR B 1 425 ? -4.91 34.625 16.703 1 92.62 425 TYR B N 1
ATOM 7225 C CA . TYR B 1 425 ? -4.066 35.625 16.062 1 92.62 425 TYR B CA 1
ATOM 7226 C C . TYR B 1 425 ? -4.488 37.031 16.469 1 92.62 425 TYR B C 1
ATOM 7228 O O . TYR B 1 425 ? -3.641 37.906 16.734 1 92.62 425 TYR B O 1
ATOM 7236 N N . MET B 1 426 ? -5.742 37.25 16.484 1 92.62 426 MET B N 1
ATOM 7237 C CA . MET B 1 426 ? -6.246 38.562 16.891 1 92.62 426 MET B CA 1
ATOM 7238 C C . MET B 1 426 ? -5.871 38.875 18.328 1 92.62 426 MET B C 1
ATOM 7240 O O . MET B 1 426 ? -5.477 40 18.641 1 92.62 426 MET B O 1
ATOM 7244 N N . GLY B 1 427 ? -6.012 37.875 19.094 1 89.69 427 GLY B N 1
ATOM 7245 C CA . GLY B 1 427 ? -5.645 38.062 20.484 1 89.69 427 GLY B CA 1
ATOM 7246 C C . GLY B 1 427 ? -4.16 38.281 20.688 1 89.69 427 GLY B C 1
ATOM 7247 O O . GLY B 1 427 ? -3.756 39.125 21.484 1 89.69 427 GLY B O 1
ATOM 7248 N N . LEU B 1 428 ? -3.4 37.625 20.016 1 92.5 428 LEU B N 1
ATOM 7249 C CA . LEU B 1 428 ? -1.951 37.656 20.172 1 92.5 428 LEU B CA 1
ATOM 7250 C C . LEU B 1 428 ? -1.39 38.969 19.641 1 92.5 428 LEU B C 1
ATOM 7252 O O . LEU B 1 428 ? -0.535 39.594 20.281 1 92.5 428 LEU B O 1
ATOM 7256 N N . LEU B 1 429 ? -1.88 39.469 18.516 1 93.81 429 LEU B N 1
ATOM 7257 C CA . LEU B 1 429 ? -1.193 40.531 17.812 1 93.81 429 LEU B CA 1
ATOM 7258 C C . LEU B 1 429 ? -1.784 41.875 18.172 1 93.81 429 LEU B C 1
ATOM 7260 O O . LEU B 1 429 ? -1.052 42.812 18.531 1 93.81 429 LEU B O 1
ATOM 7264 N N . ILE B 1 430 ? -3.119 42.031 18.172 1 91.69 430 ILE B N 1
ATOM 7265 C CA . ILE B 1 430 ? -3.691 43.344 18.328 1 91.69 430 ILE B CA 1
ATOM 7266 C C . ILE B 1 430 ? -4.699 43.344 19.469 1 91.69 430 ILE B C 1
ATOM 7268 O O . ILE B 1 430 ? -5.246 44.406 19.828 1 91.69 430 ILE B O 1
ATOM 7272 N N . GLY B 1 431 ? -4.934 42.281 20.109 1 90.06 431 GLY B N 1
ATOM 7273 C CA . GLY B 1 431 ? -5.855 42.188 21.234 1 90.06 431 GLY B CA 1
ATOM 7274 C C . GLY B 1 431 ? -7.277 42.594 20.859 1 90.06 431 GLY B C 1
ATOM 7275 O O . GLY B 1 431 ? -7.996 43.156 21.688 1 90.06 431 GLY B O 1
ATOM 7276 N N . ALA B 1 432 ? -7.613 42.438 19.672 1 88 432 ALA B N 1
ATOM 7277 C CA . ALA B 1 432 ? -8.93 42.812 19.156 1 88 432 ALA B CA 1
ATOM 7278 C C . ALA B 1 432 ? -9.844 41.594 19.047 1 88 432 ALA B C 1
ATOM 7280 O O . ALA B 1 432 ? -9.391 40.438 19.156 1 88 432 ALA B O 1
ATOM 7281 N N . SER B 1 433 ? -11.156 41.781 19.094 1 87.94 433 SER B N 1
ATOM 7282 C CA . SER B 1 433 ? -12.188 40.781 18.875 1 87.94 433 SER B CA 1
ATOM 7283 C C . SER B 1 433 ? -13.102 41.156 17.719 1 87.94 433 SER B C 1
ATOM 7285 O O . SER B 1 433 ? -12.867 42.156 17.047 1 87.94 433 SER B O 1
ATOM 7287 N N . LEU B 1 434 ? -14.062 40.344 17.484 1 87.25 434 LEU B N 1
ATOM 7288 C CA . LEU B 1 434 ? -15.07 40.688 16.484 1 87.25 434 LEU B CA 1
ATOM 7289 C C . LEU B 1 434 ? -15.852 41.938 16.875 1 87.25 434 LEU B C 1
ATOM 7291 O O . LEU B 1 434 ? -16.266 42.719 16.016 1 87.25 434 LEU B O 1
ATOM 7295 N N . ILE B 1 435 ? -15.945 42.156 18.109 1 87 435 ILE B N 1
ATOM 7296 C CA . ILE B 1 435 ? -16.656 43.344 18.609 1 87 435 ILE B CA 1
ATOM 7297 C C . ILE B 1 435 ? -15.883 44.594 18.234 1 87 435 ILE B C 1
ATOM 7299 O O . ILE B 1 435 ? -16.484 45.625 17.922 1 87 435 ILE B O 1
ATOM 7303 N N . THR B 1 436 ? -14.633 44.531 18.266 1 89.31 436 THR B N 1
ATOM 7304 C CA . THR B 1 436 ? -13.805 45.688 17.875 1 89.31 436 THR B CA 1
ATOM 7305 C C . THR B 1 436 ? -14.102 46.094 16.438 1 89.31 436 THR B C 1
ATOM 7307 O O . THR B 1 436 ? -14.094 47.281 16.125 1 89.31 436 THR B O 1
ATOM 7310 N N . MET B 1 437 ? -14.375 45.156 15.641 1 88.69 437 MET B N 1
ATOM 7311 C CA . MET B 1 437 ? -14.727 45.469 14.266 1 88.69 437 MET B CA 1
ATOM 7312 C C . MET B 1 437 ? -16.031 46.25 14.203 1 88.69 437 MET B C 1
ATOM 7314 O O . MET B 1 437 ? -16.172 47.188 13.406 1 88.69 437 MET B O 1
ATOM 7318 N N . PHE B 1 438 ? -16.953 45.938 15.055 1 90.06 438 PHE B N 1
ATOM 7319 C CA . PHE B 1 438 ? -18.219 46.656 15.094 1 90.06 438 PHE B CA 1
ATOM 7320 C C . PHE B 1 438 ? -18.047 48.031 15.68 1 90.06 438 PHE B C 1
ATOM 7322 O O . PHE B 1 438 ? -18.766 48.969 15.312 1 90.06 438 PHE B O 1
ATOM 7329 N N . GLU B 1 439 ? -17.062 48.188 16.625 1 90.5 439 GLU B N 1
ATOM 7330 C CA . GLU B 1 439 ? -16.719 49.531 17.109 1 90.5 439 GLU B CA 1
ATOM 7331 C C . GLU B 1 439 ? -16.266 50.438 15.977 1 90.5 439 GLU B C 1
ATOM 7333 O O . GLU B 1 439 ? -16.688 51.594 15.891 1 90.5 439 GLU B O 1
ATOM 7338 N N . PHE B 1 440 ? -15.508 49.875 15.133 1 90.38 440 PHE B N 1
ATOM 7339 C CA . PHE B 1 440 ? -15.016 50.656 14 1 90.38 440 PHE B CA 1
ATOM 7340 C C . PHE B 1 440 ? -16.141 51 13.039 1 90.38 440 PHE B C 1
ATOM 7342 O O . PHE B 1 440 ? -16.219 52.125 12.531 1 90.38 440 PHE B O 1
ATOM 7349 N N . LEU B 1 441 ? -16.938 50.094 12.82 1 91.19 441 LEU B N 1
ATOM 7350 C CA . LEU B 1 441 ? -18.062 50.312 11.938 1 91.19 441 LEU B CA 1
ATOM 7351 C C . LEU B 1 441 ? -18.984 51.406 12.5 1 91.19 441 LEU B C 1
ATOM 7353 O O . LEU B 1 441 ? -19.469 52.25 11.758 1 91.19 441 LEU B O 1
ATOM 7357 N N . ASP B 1 442 ? -19.219 51.312 13.812 1 91.12 442 ASP B N 1
ATOM 7358 C CA . ASP B 1 442 ? -20.016 52.312 14.492 1 91.12 442 ASP B CA 1
ATOM 7359 C C . ASP B 1 442 ? -19.375 53.719 14.359 1 91.12 442 ASP B C 1
ATOM 7361 O O . ASP B 1 442 ? -20.078 54.688 14.117 1 91.12 442 ASP B O 1
ATOM 7365 N N . PHE B 1 443 ? -18.125 53.75 14.539 1 90.25 443 PHE B N 1
ATOM 7366 C CA . PHE B 1 443 ? -17.391 55 14.438 1 90.25 443 PHE B CA 1
ATOM 7367 C C . PHE B 1 443 ? -17.516 55.594 13.031 1 90.25 443 PHE B C 1
ATOM 7369 O O . PHE B 1 443 ? -17.766 56.781 12.867 1 90.25 443 PHE B O 1
ATOM 7376 N N . ILE B 1 444 ? -17.344 54.781 12.062 1 90.69 444 ILE B N 1
ATOM 7377 C CA . ILE B 1 444 ? -17.406 55.219 10.672 1 90.69 444 ILE B CA 1
ATOM 7378 C C . ILE B 1 444 ? -18.828 55.719 10.344 1 90.69 444 ILE B C 1
ATOM 7380 O O . ILE B 1 444 ? -19 56.719 9.688 1 90.69 444 ILE B O 1
ATOM 7384 N N . LEU B 1 445 ? -19.766 55.031 10.82 1 91.44 445 LEU B N 1
ATOM 7385 C CA . LEU B 1 445 ? -21.156 55.375 10.547 1 91.44 445 LEU B CA 1
ATOM 7386 C C . LEU B 1 445 ? -21.516 56.719 11.219 1 91.44 445 LEU B C 1
ATOM 7388 O O . LEU B 1 445 ? -22.156 57.562 10.602 1 91.44 445 LEU B O 1
ATOM 7392 N N . VAL B 1 446 ? -21.141 56.875 12.484 1 88.69 446 VAL B N 1
ATOM 7393 C CA . VAL B 1 446 ? -21.453 58.094 13.234 1 88.69 446 VAL B CA 1
ATOM 7394 C C . VAL B 1 446 ? -20.719 59.281 12.617 1 88.69 446 VAL B C 1
ATOM 7396 O O . VAL B 1 446 ? -21.281 60.375 12.484 1 88.69 446 VAL B O 1
ATOM 7399 N N . THR B 1 447 ? -19.531 59.125 12.188 1 88.12 447 THR B N 1
ATOM 7400 C CA . THR B 1 447 ? -18.75 60.188 11.594 1 88.12 447 THR B CA 1
ATOM 7401 C C . THR B 1 447 ? -19.312 60.594 10.234 1 88.12 447 THR B C 1
ATOM 7403 O O . THR B 1 447 ? -19.375 61.781 9.906 1 88.12 447 THR B O 1
ATOM 7406 N N . THR B 1 448 ? -19.672 59.656 9.5 1 89.38 448 THR B N 1
ATOM 7407 C CA . THR B 1 448 ? -20.25 59.938 8.188 1 89.38 448 THR B CA 1
ATOM 7408 C C . THR B 1 448 ? -21.609 60.625 8.336 1 89.38 448 THR B C 1
ATOM 7410 O O . THR B 1 448 ? -21.922 61.562 7.598 1 89.38 448 THR B O 1
ATOM 7413 N N . ALA B 1 449 ? -22.328 60.156 9.258 1 87.31 449 ALA B N 1
ATOM 7414 C CA . ALA B 1 449 ? -23.641 60.75 9.508 1 87.31 449 ALA B CA 1
ATOM 7415 C C . ALA B 1 449 ? -23.484 62.219 9.969 1 87.31 449 ALA B C 1
ATOM 7417 O O . ALA B 1 449 ? -24.234 63.094 9.539 1 87.31 449 ALA B O 1
ATOM 7418 N N . THR B 1 450 ? -22.516 62.438 10.906 1 85.5 450 THR B N 1
ATOM 7419 C CA . THR B 1 450 ? -22.25 63.781 11.398 1 85.5 450 THR B CA 1
ATOM 7420 C C . THR B 1 450 ? -21.766 64.688 10.273 1 85.5 450 THR B C 1
ATOM 7422 O O . THR B 1 450 ? -22.141 65.875 10.203 1 85.5 450 THR B O 1
ATOM 7425 N N . TYR B 1 451 ? -21 64.062 9.406 1 84.31 451 TYR B N 1
ATOM 7426 C CA . TYR B 1 451 ? -20.5 64.875 8.273 1 84.31 451 TYR B CA 1
ATOM 7427 C C . TYR B 1 451 ? -21.625 65.188 7.301 1 84.31 451 TYR B C 1
ATOM 7429 O O . TYR B 1 451 ? -21.688 66.312 6.789 1 84.31 451 TYR B O 1
ATOM 7437 N N . LEU B 1 452 ? -22.453 64.312 7.078 1 86.75 452 LEU B N 1
ATOM 7438 C CA . LEU B 1 452 ? -23.562 64.562 6.164 1 86.75 452 LEU B CA 1
ATOM 7439 C C . LEU B 1 452 ? -24.562 65.562 6.754 1 86.75 452 LEU B C 1
ATOM 7441 O O . LEU B 1 452 ? -25.109 66.375 6.035 1 86.75 452 LEU B O 1
ATOM 7445 N N . MET B 1 453 ? -24.797 65.438 8.008 1 86.31 453 MET B N 1
ATOM 7446 C CA . MET B 1 453 ? -25.703 66.375 8.672 1 86.31 453 MET B CA 1
ATOM 7447 C C . MET B 1 453 ? -25.141 67.812 8.664 1 86.31 453 MET B C 1
ATOM 7449 O O . MET B 1 453 ? -25.891 68.75 8.469 1 86.31 453 MET B O 1
ATOM 7453 N N . LYS B 1 454 ? -23.906 67.875 8.914 1 83.62 454 LYS B N 1
ATOM 7454 C CA . LYS B 1 454 ? -23.25 69.188 8.883 1 83.62 454 LYS B CA 1
ATOM 7455 C C . LYS B 1 454 ? -23.312 69.812 7.48 1 83.62 454 LYS B C 1
ATOM 7457 O O . LYS B 1 454 ? -23.547 71 7.328 1 83.62 454 LYS B O 1
ATOM 7462 N N . ASN B 1 455 ? -23.141 69 6.52 1 85.19 455 ASN B N 1
ATOM 7463 C CA . ASN B 1 455 ? -23.203 69.5 5.145 1 85.19 455 ASN B CA 1
ATOM 7464 C C . ASN B 1 455 ? -24.609 69.875 4.762 1 85.19 455 ASN B C 1
ATOM 7466 O O . ASN B 1 455 ? -24.812 70.875 4.031 1 85.19 455 ASN B O 1
ATOM 7470 N N . ARG B 1 456 ? -25.547 69.25 5.234 1 84.75 456 ARG B N 1
ATOM 7471 C CA . ARG B 1 456 ? -26.938 69.625 4.969 1 84.75 456 ARG B CA 1
ATOM 7472 C C . ARG B 1 456 ? -27.297 70.938 5.645 1 84.75 456 ARG B C 1
ATOM 7474 O O . ARG B 1 456 ? -28.031 71.75 5.074 1 84.75 456 ARG B O 1
ATOM 7481 N N . GLU B 1 457 ? -26.797 71.062 6.82 1 84.31 457 GLU B N 1
ATOM 7482 C CA . GLU B 1 457 ? -27.062 72.312 7.543 1 84.31 457 GLU B CA 1
ATOM 7483 C C . GLU B 1 457 ? -26.391 73.5 6.855 1 84.31 457 GLU B C 1
ATOM 7485 O O . GLU B 1 457 ? -26.984 74.562 6.758 1 84.31 457 GLU B O 1
ATOM 7490 N N . VAL B 1 458 ? -25.203 73.25 6.406 1 77.75 458 VAL B N 1
ATOM 7491 C CA . VAL B 1 458 ? -24.484 74.312 5.715 1 77.75 458 VAL B CA 1
ATOM 7492 C C . VAL B 1 458 ? -25.203 74.688 4.414 1 77.75 458 VAL B C 1
ATOM 7494 O O . VAL B 1 458 ? -25.344 75.875 4.074 1 77.75 458 VAL B O 1
ATOM 7497 N N . LYS B 1 459 ? -25.812 73.75 3.785 1 80.38 459 LYS B N 1
ATOM 7498 C CA . LYS B 1 459 ? -26.562 74 2.559 1 80.38 459 LYS B CA 1
ATOM 7499 C C . LYS B 1 459 ? -27.875 74.688 2.852 1 80.38 459 LYS B C 1
ATOM 7501 O O . LYS B 1 459 ? -28.297 75.562 2.1 1 80.38 459 LYS B O 1
ATOM 7506 N N . ARG B 1 460 ? -28.422 74.312 3.906 1 80.06 460 ARG B N 1
ATOM 7507 C CA . ARG B 1 460 ? -29.672 75 4.297 1 80.06 460 ARG B CA 1
ATOM 7508 C C . ARG B 1 460 ? -29.469 76.438 4.645 1 80.06 460 ARG B C 1
ATOM 7510 O O . ARG B 1 460 ? -30.25 77.312 4.25 1 80.06 460 ARG B O 1
ATOM 7517 N N . LEU B 1 461 ? -28.438 76.688 5.414 1 75.31 461 LEU B N 1
ATOM 7518 C CA . LEU B 1 461 ? -28.125 78.062 5.801 1 75.31 461 LEU B CA 1
ATOM 7519 C C . LEU B 1 461 ? -27.797 78.875 4.582 1 75.31 461 LEU B C 1
ATOM 7521 O O . LEU B 1 461 ? -28.188 80.062 4.5 1 75.31 461 LEU B O 1
ATOM 7525 N N . LYS B 1 462 ? -27.172 78.375 3.582 1 79.44 462 LYS B N 1
ATOM 7526 C CA . LYS B 1 462 ? -26.875 79.062 2.344 1 79.44 462 LYS B CA 1
ATOM 7527 C C . LYS B 1 462 ? -28.156 79.312 1.549 1 79.44 462 LYS B C 1
ATOM 7529 O O . LYS B 1 462 ? -28.312 80.438 0.997 1 79.44 462 LYS B O 1
ATOM 7534 N N . ARG B 1 463 ? -28.922 78.375 1.644 1 77.38 463 ARG B N 1
ATOM 7535 C CA . ARG B 1 463 ? -30.188 78.562 0.928 1 77.38 463 ARG B CA 1
ATOM 7536 C C . ARG B 1 463 ? -31.031 79.625 1.584 1 77.38 463 ARG B C 1
ATOM 7538 O O . ARG B 1 463 ? -31.672 80.438 0.895 1 77.38 463 ARG B O 1
ATOM 7545 N N . ASN B 1 464 ? -31.031 79.75 2.883 1 76.94 464 ASN B N 1
ATOM 7546 C CA . ASN B 1 464 ? -31.797 80.75 3.607 1 76.94 464 ASN B CA 1
ATOM 7547 C C . ASN B 1 464 ? -31.203 82.125 3.443 1 76.94 464 ASN B C 1
ATOM 7549 O O . ASN B 1 464 ? -31.938 83.125 3.373 1 76.94 464 ASN B O 1
ATOM 7553 N N . ARG B 1 465 ? -29.922 82.188 3.443 1 74.62 465 ARG B N 1
ATOM 7554 C CA . ARG B 1 465 ? -29.266 83.5 3.248 1 74.62 465 ARG B CA 1
ATOM 7555 C C . ARG B 1 465 ? -29.578 84.062 1.862 1 74.62 465 ARG B C 1
ATOM 7557 O O . ARG B 1 465 ? -29.766 85.25 1.706 1 74.62 465 ARG B O 1
ATOM 7564 N N . VAL B 1 466 ? -29.703 83.188 0.939 1 76.94 466 VAL B N 1
ATOM 7565 C CA . VAL B 1 466 ? -30.016 83.688 -0.414 1 76.94 466 VAL B CA 1
ATOM 7566 C C . VAL B 1 466 ? -31.484 84.125 -0.478 1 76.94 466 VAL B C 1
ATOM 7568 O O . VAL B 1 466 ? -31.797 85.125 -1.133 1 76.94 466 VAL B O 1
ATOM 7571 N N . ARG B 1 467 ? -32.344 83.625 0.236 1 76.5 467 ARG B N 1
ATOM 7572 C CA . ARG B 1 467 ? -33.781 84 0.232 1 76.5 467 ARG B CA 1
ATOM 7573 C C . ARG B 1 467 ? -34 85.312 1.009 1 76.5 467 ARG B C 1
ATOM 7575 O O . ARG B 1 467 ? -34.844 86.125 0.659 1 76.5 467 ARG B O 1
ATOM 7582 N N . GLY B 1 468 ? -33.25 85.438 2.078 1 71.25 468 GLY B N 1
ATOM 7583 C CA . GLY B 1 468 ? -33.375 86.625 2.85 1 71.25 468 GLY B CA 1
ATOM 7584 C C . GLY B 1 468 ? -32.938 87.875 2.092 1 71.25 468 GLY B C 1
ATOM 7585 O O . GLY B 1 468 ? -33.469 88.938 2.295 1 71.25 468 GLY B O 1
ATOM 7586 N N . VAL B 1 469 ? -32.062 87.812 1.196 1 77.25 469 VAL B N 1
ATOM 7587 C CA . VAL B 1 469 ? -31.609 88.938 0.394 1 77.25 469 VAL B CA 1
ATOM 7588 C C . VAL B 1 469 ? -32.656 89.25 -0.667 1 77.25 469 VAL B C 1
ATOM 7590 O O . VAL B 1 469 ? -32.844 90.438 -1.026 1 77.25 469 VAL B O 1
ATOM 7593 N N . GLU B 1 470 ? -33.406 88.375 -1.09 1 71.25 470 GLU B N 1
ATOM 7594 C CA . GLU B 1 470 ? -34.406 88.625 -2.113 1 71.25 470 GLU B CA 1
ATOM 7595 C C . GLU B 1 470 ? -35.656 89.312 -1.515 1 71.25 470 GLU B C 1
ATOM 7597 O O . GLU B 1 470 ? -36.281 90.125 -2.182 1 71.25 470 GLU B O 1
ATOM 7602 N N . ASP B 1 471 ? -35.906 89.25 -0.36 1 68.5 471 ASP B N 1
ATOM 7603 C CA . ASP B 1 471 ? -37.094 89.812 0.21 1 68.5 471 ASP B CA 1
ATOM 7604 C C . ASP B 1 471 ? -36.844 91.312 0.597 1 68.5 471 ASP B C 1
ATOM 7606 O O . ASP B 1 471 ? -37.781 92 0.95 1 68.5 471 ASP B O 1
ATOM 7610 N N . VAL B 1 472 ? -35.719 91.75 0.71 1 64.31 472 VAL B N 1
ATOM 7611 C CA . VAL B 1 472 ? -35.469 93.188 1.052 1 64.31 472 VAL B CA 1
ATOM 7612 C C . VAL B 1 472 ? -35.438 94 -0.218 1 64.31 472 VAL B C 1
ATOM 7614 O O . VAL B 1 472 ? -35.5 95.25 -0.152 1 64.31 472 VAL B O 1
ATOM 7617 N N . HIS B 1 473 ? -35.344 93.5 -1.369 1 51.78 473 HIS B N 1
ATOM 7618 C CA . HIS B 1 473 ? -35.562 94.312 -2.539 1 51.78 473 HIS B CA 1
ATOM 7619 C C . HIS B 1 473 ? -37 94.25 -3.047 1 51.78 473 HIS B C 1
ATOM 7621 O O . HIS B 1 473 ? -37.531 93.125 -3.184 1 51.78 473 HIS B O 1
#

InterPro domains:
  IPR001873 Epithelial sodium channel [PF00858] (38-443)
  IPR001873 Epithelial sodium channel [PR01078] (100-116)
  IPR001873 Epithelial sodium channel [PR01078] (209-227)
  IPR001873 Epithelial sodium channel [PR01078] (234-252)
  IPR001873 Epithelial sodium channel [PR01078] (264-280)
  IPR001873 Epithelial sodium channel [PR01078] (350-370)
  IPR001873 Epithelial sodium channel [PR01078] (389-409)
  IPR001873 Epithelial sodium channel [PR01078] (409-423)
  IPR001873 Epithelial sodium channel [PR01078] (423-439)
  IPR001873 Epithelial sodium channel [PTHR11690] (29-450)

Nearest PDB structures (foldseek):
  5wku-assembly1_C  TM=9.013E-01  e=1.307E-38  Gallus gallus
  5wku-assembly1_A  TM=8.970E-01  e=2.603E-38  Gallus gallus
  4ntw-assembly1_A  TM=8.714E-01  e=1.038E-38  Gallus gallus
  6l6p-assembly1_A  TM=8.794E-01  e=4.366E-38  Homo sapiens
  3s3x-assembly1_B  TM=8.739E-01  e=5.735E-35  Gallus gallus

Solvent-accessible surface area (backbone atoms only — not comparable to full-atom values): 50507 Å² total; per-residue (Å²): 130,87,77,79,77,80,79,83,81,79,80,78,78,76,74,75,75,77,66,67,68,69,63,62,61,60,74,70,70,47,74,66,52,52,48,28,54,45,24,66,67,49,57,46,58,60,42,38,55,48,39,41,79,88,53,59,68,69,62,26,51,53,39,46,49,51,49,49,51,41,50,52,51,40,53,50,51,41,52,51,46,52,50,53,47,73,63,38,47,69,41,47,30,68,44,77,46,76,53,65,62,44,75,53,60,13,40,35,39,28,54,43,46,61,50,23,45,90,54,45,53,78,88,44,49,62,57,55,45,59,68,25,85,83,51,82,67,88,73,61,60,67,62,31,51,74,46,36,83,49,57,44,38,60,49,48,68,63,15,28,73,50,56,75,75,22,51,76,44,35,28,46,68,82,36,79,51,56,61,82,60,39,41,81,41,62,19,79,65,28,75,28,40,25,31,47,48,45,78,90,54,73,51,71,41,67,51,51,8,66,75,41,14,44,34,40,30,36,38,60,50,62,90,32,55,57,89,53,88,48,91,62,73,31,34,34,38,30,67,40,57,57,46,39,64,60,51,40,63,84,67,31,44,81,45,52,37,28,22,32,35,41,35,34,36,43,41,37,36,40,36,45,41,43,76,86,32,86,64,39,24,39,81,58,85,51,92,79,26,76,54,52,43,47,69,56,49,53,48,51,51,52,52,49,50,41,32,68,72,61,70,31,33,59,59,36,48,84,77,67,76,85,46,40,38,34,51,39,44,42,65,72,35,48,52,53,45,53,53,49,53,69,66,45,79,71,80,72,92,61,54,47,39,26,65,40,78,41,63,46,72,46,69,30,39,22,29,21,63,14,59,52,46,38,55,51,48,29,67,74,66,73,45,53,71,65,58,47,28,65,22,33,26,36,38,34,42,19,33,50,49,55,44,37,37,38,38,36,54,40,81,68,50,54,73,68,51,43,50,16,49,43,5,41,44,30,40,72,58,38,44,27,22,54,47,41,54,50,53,51,51,50,51,52,51,53,50,51,49,53,51,50,51,50,51,49,49,54,50,48,52,51,53,49,53,57,52,58,58,54,71,75,103,137,83,78,78,80,82,82,81,82,81,80,80,76,76,76,72,76,74,65,64,67,70,63,61,62,58,69,73,70,46,71,65,51,53,48,28,53,47,24,66,67,48,60,45,52,59,42,37,54,47,40,42,78,88,53,59,68,68,63,25,50,52,38,45,49,52,47,47,51,37,48,51,51,40,54,51,52,44,52,51,46,52,51,53,46,72,66,38,46,63,33,39,48,77,46,78,45,77,53,71,62,44,76,51,58,13,40,35,41,27,55,45,47,62,48,24,47,92,54,45,55,77,88,46,48,63,56,52,45,59,68,23,84,82,50,84,65,88,75,61,61,67,61,33,50,72,45,37,82,51,56,45,38,60,48,48,69,64,16,28,74,50,57,77,75,22,53,75,45,35,29,45,68,80,36,80,51,57,62,83,59,40,42,81,42,63,19,79,66,27,76,27,40,25,32,47,49,45,78,89,54,76,51,70,41,70,54,53,31,78,75,41,14,45,35,39,31,36,39,60,51,45,90,31,40,50,86,55,88,47,54,42,31,29,33,34,38,30,65,42,58,58,45,40,64,61,52,39,52,42,64,31,42,42,40,30,34,25,22,33,36,42,34,35,36,42,42,36,35,39,37,46,40,45,77,84,33,86,66,39,24,39,83,59,86,52,93,80,25,77,55,51,42,46,69,56,48,54,49,51,51,51,52,49,50,41,32,69,74,61,70,31,33,61,60,38,50,84,75,65,75,85,46,40,39,34,51,39,43,43,65,72,36,47,52,54,45,53,53,47,54,62,66,45,83,72,76,72,91,62,54,46,39,28,64,40,79,42,63,46,73,46,71,48,79,40,82,26,69,45,71,74,54,38,54,51,49,28,66,72,67,74,45,53,70,69,56,48,30,64,20,32,25,37,39,35,41,21,33,68,50,56,44,37,38,38,39,35,53,38,80,67,48,53,73,67,53,45,53,47,40,45,50,2,36,30,8,27,36,39,32,37,56,76,63,41,54,52,51,51,50,50,50,52,50,54,50,50,50,52,51,50,51,50,51,49,49,53,50,47,54,52,52,48,54,55,51,58,59,56,69,76,103

pLDDT: mean 85.96, std 14.84, range [22.19, 98.0]

Foldseek 3Di:
DDDDDPDDPDPPPPPPPPPPVVVVPPPPCPPLNLLQVLQVPFLFPLSNQLSPPVDDPVSNVVSCCQSVVLVVVLVVLLVVLVVVALLQDKDKDKDKDFDQKDWFFKKKKFWQFQFFQVQDDPLCQLLQLLLAPVRPDDRDLVSLVVQLVDLVLVSSVRGGDQQQQWWDWKDAQNHGDHLVQWDWDFEPSGIIIMHQQDPVDIDMDRDFDLNRWIKTKTFSPVVRHDDHNDDAGFMWMDTDHHQAGDHRVVHTDGDAFQKEKEKAKAKEKEADDAPPHPLNADQDDDDRGPGDALVSVLVSVLQVQLCVFLVAGDSRDDDDSPGHGGSSSSNVRVVVSNVVSVVPPPDDPRGHHRIDMDMDIDMDIDGPPDPVVLVVCCVVPVDDSVSNRRTIYMYIYTYNHSIHMYMYMDGPAHPVNSVVSSVVSCCVRGNDDPVSVVSVVVSVVVVVVVVVVVVVVVVVVVVVVVVVVVVVD/DPPPDDPDPPPPPPPPPPPPVVVVPPPPCPPLNLLLVLQVPFLWPLSNLLSPPVDDPVSNVVSCCQSVVLVVVLVVLLVVLVVVAVLQDKDKDKDKDFDQKDWFFKKKKFWQFQFFQVQADPLCQLLQLLLAPPRPDDHDLVSLVVQLVDLVLVSSVRGGDQQQQWWPFKDAQNHGDDLVQWDWDFAPSGIIIMHQQDPVDIDMDRDFDLNRWIKTKTFSPCVRHDDHNDPAGFMWMDTDHHQAGDHRVVHTDGDAFQKEKEKAKAKEKEADDAPPHPLNADQDDDDRGPGDAQVSVLVSVLQVQLCVFLVAGDSRDDDDSPGHGGSSCSNVRVVVSNVVSVVDPDDDPRGHHRIDMDMDIDMDIDGPDDPVVLVVVCVVVVDDSVSNRRTIYMYIYTYNRNIHMYMYMDGPRHPVNSVVSSVVSCCVRGNDDPVSVVSVVVSVVVVVVVVVVVVVVVVVVVVVVVVVVVVVD

Radius of gyration: 46.95 Å; Cα contacts (8 Å, |Δi|>4): 1631; chains: 2; bounding box: 121×182×97 Å

Organism: Patiria miniata (NCBI:txid46514)

Sequence (946 aa):
MIAESPSEMAGSGRKTPRTEQETEERECTSLKEHIAKFGDGTTFHGVRFVTDYKVHFLRRLVWVCIVGGMTGYLLYGISISIMTYYQRPVSSVVRINYVREIPFPAVTFCNYNQWKKSQVPPDFLDAVRSLNPANKSPVDVEYLKSHDGINMTDRLINSTHQIEDMLLECTFKAANCSADNFTRIFTDFGLCYSFNDDPEDVYYIHQSGSHNALFMKINVEQQEYIFGENNAAGIKLLVHPQGQRPLVKELGIAVSPGYETLVGVEIKQVLNLKEPYESNCTDGDLRFSNNYTVPMCQYEHRIENIQEKCGCRDMRHPGTEENSCPLSKYYTCLLPAEANFAAKDKSYDC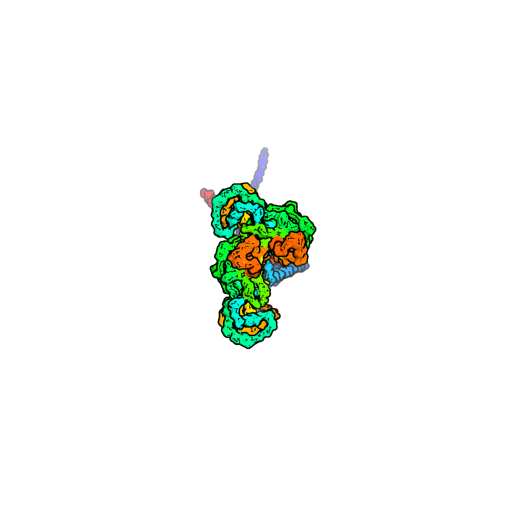QVPCNLTIYDTRVSFAYYPGQHHLDELTRMTNRTESDIRKNVLDVRIYFEELSFQKIQEIPSYEFTNLQSSIGGYMGLLIGASLITMFEFLDFILVTTATYLMKNREVKRLKRNRVRGVEDVHMIAESPSEMAGSGRKTPRTEQETEERECTSLKEHIAKFGDGTTFHGVRFVTDYKVHFLRRLVWVCIVGGMTGYLLYGISISIMTYYQRPVSSVVRINYVREIPFPAVTFCNYNQWKKSQVPPDFLDAVRSLNPANKSPVDVEYLKSHDGINMTDRLINSTHQIEDMLLECTFKAANCSADNFTRIFTDFGLCYSFNDDPEDVYYIHQSGSHNALFMKINVEQQEYIFGENNAAGIKLLVHPQGQRPLVKELGIAVSPGYETLVGVEIKQVLNLKEPYESNCTDGDLRFSNNYTVPMCQYEHRIENIQEKCGCRDMRHPGTEENSCPLSKYYTCLLPAEANFAAKDKSYDCQVPCNLTIYDTRVSFAYYPGQHHLDELTRMTNRTESDIRKNVLDVRIYFEELSFQKIQEIPSYEFTNLQSSIGGYMGLLIGASLITMFEFLDFILVTTATYLMKNREVKRLKRNRVRGVEDVH

Secondary structure (DSSP, 8-state):
-------------------TTTTS------HHHHHHHHHHH-SSTTHHHHS-TTS-HHHHHHHHHHHHHHHHHHHHHHHHHHHHHHH--EEEEEEEEE-S-EEPPEEEEEES----GGGS-GGGHHHHHHH-TT--SPP-HHHHHHTTTS-HHHHHHHHSPPHHHHEEEEEETTEE--GGGEEEEEETTEEEEEES--TTS--EE-S-STTSSEEEEEE--GGG--S-S--S-SEEEEEE-TTSPP-HHHHPEEE-TTEEEEEEEEEEEEE---TTSTT--B----SS-SS--HHHHHHHHHHHHHHHHHSSB-TTSSS-GGGBPPHHHIIIIIHHHHHHHHHS------PPBSEEEEEEEEEEEEESS-HHHHHHHHHHH---HHHHHHHEEEEEEEEEEEEEEEEEEEESS-HHHHHHHHHHHHHHHT---HHHHHHHHHHHHHHHHHHHHHHHHHHHHHHHHHHHHHTT-/-------------------THHHH-S----HHHHHHHHHHH-SSTTHHHHS-TTS-HHHHHHHHHHHHHHHHHHHHHHHHHHHHHHH--EEEEEEEEE-S-EEPPEEEEEES----GGGS-GGGHHHHHHT-TT--SPP-HHHHHHTTTS-HHHHHHHHSPPHHHHEEEEEETTEE--GGGEEEEEETTEEEEEES--TTS--EE-S-STTSSEEEEEE--GGG--S-S--SBSEEEEEE-TTSPP-HHHH-EEE-TTEEEEEEEEEEEEE---TTSTT--B----SS-SS--HHHHHHHHHHHHHHHHHSSB-TTSSS-GGGBPPHHHIIIIIHHHHHHHHHS------PPBSEEEEEEEEEEEEESS-HHHHHHHHHHH---HHHHHHHEEEEEEEEEEEEEEEEEEEESS-HHHHHHHHHHHHHHHT---HHHHHHHHHHHHHHHHHHHHHHHHHHHHHHHHHHHHHTT-